Protein AF-A0A0K2B0C9-F1 (afdb_monomer)

Mean predicted aligned error: 16.23 Å

Radius of gyration: 37.11 Å; Cα contacts (8 Å, |Δi|>4): 1035; chains: 1; bounding box: 120×117×113 Å

Nearest PDB structures (foldseek):
  8s5f-assembly3_E  TM=8.029E-01  e=1.391E-06  Chlorogloeopsis sp.
  8s5f-assembly3_F  TM=7.973E-01  e=9.866E-06  Chlorogloeopsis sp.

Secondary structure (DSSP, 8-state):
---PPPPPP----HHHHHHHHTT---HHHHHHHHHHHHHHHHHHHHHHHHHHTT---SSS-HHHHHHHHHHHHHHSHHHHHHHHT-HHHHHHHHHHHHHTTTS---S-HHHHHTHHHHHHHHHHHHHT--EEEEEEEETTEEEETTTEEEE-TTPPSSEEEEEEEEETTEEEEEEEEPTTS-EEEEEE----S-------------PPP--------------------------------------------------PPPPPP------------------------------------------------------------PPPP------------SS-------------------------------------------PPPPPPPPPPPPPPPPP---SEEEPEEEEEEETTEEEEEEE-SS-GGGSSSS-----PPPHHHHHHHHHHHHHHHHHHHTT-S---TT---GGG--EEEE-S---SSPPPSS----EEE-STTTTEEEE---SSHHHHHHHHHHHHHHHHHHHHHTTS--B-------EE-TT-SSEE-HHHHHHHHHHHHHHHHHHHGGGG-TTTHHHHHHHHHHHHHHHHHHHHHHHHHS-B-HHHHHHHHHHHHHHHHHTTS---HHHHHHHHHHHHHHHHHHHHHHB-SSPPTTS---B-S--------HHHHTSSPPSS--SHHHHHHHT-HHHHHHHHHHHHHH-TT-HHHHHHHHHHHHHHS-SHHHHHHHH-GGG-PPPPP-

pLDDT: mean 74.0, std 27.73, range [21.89, 98.81]

Organism: Streptomyces ambofaciens (strain ATCC 23877 / 3486 / DSM 40053 / JCM 4204 / NBRC 12836 / NRRL B-2516) (NCBI:txid278992)

Foldseek 3Di:
DDCPDDPDPLDDDVVLLLQVLLLWGAPVNLVSLLVLLLVVLVVLVVVLLVLQQPPDAPKFGSVVLVVLLVVLCVQQVVLLSLLSLFLLVLLLSVQLVCVSVVNDDDADNRQSVLVSSLSSLLSCLLSQHWDKIKGKAAQQWRQRGQFFIFHFPPDDHGIDIWMWTGHRQKIWTWGDQDPVRDTRIDIDRTPSDFDAPDDPPDDDDDDDDDDDDDDDDDDDDDDDDDDDDDDDDDDDDDDDDDDDDDDDDDDDDDDDDDDDDDDDDDDDDDDDDDDDDDDDDDDDDDDDDDDDDDDDDDDDDDDDDDDDDDDDDDDDDDDDDDDDDDDDDDDDDDDDFWLDKLDDPDPDDDDDDDDDDDDDDDDDDDDDDDDDDDDDDDDDDDDDDDDDDDDDDDDDPDDPPDDPDRSTDTFDWQWEAAPVGIAIETAQQAFQSQPQHHGDHRGDADPLVSVVLNVLQHLLQRLQRVLDSDIHQLHDDNSQQHYEYADDRADNDHDDPPDDWIKTEGQSSQRYMYTHDDPHSLVVNLRSQLHNLLSSVSSVCSVDVFADKPFDQADDQLSFLGRGTLVSLVSLLSSLSNSLVNLCSCCPPPVCNLLSLQSNLQSLVRSLVSLVCCCVPGRTDPSNNSSSVSNNVSSVVSNPPDGDVLSNQLSVLLSLLSLQLSCLQFFALDADPVRGTDTDPRRDTDDSSLSPVLSDQDPDDDALSNCSSVVNLPVSLVNLVVVCVVPVSDSNSLSSNLSSVCSVPVDPVSVVCSVNVNNDDPDPDD

InterPro domains:
  IPR026337 Alpha-ketoglutarate-HExxH-type peptide, beta-hydroxylase domain [TIGR04267] (475-631)

Sequence (766 aa):
MTSAPRPAPFRMPDRLFAQLASGGGSPEAVAFLERGERARRLLLLRTLLDRLADLPTPLTPVAQAWATFKEAAERAPEAVDRLLLAPTTGGWIAHMLRRVHGTATGPPLWAEAGRLNVLAITASLHAGTERTLTVPLTDGGLHLPGLGTLRVPDESPGPSVARAATRAGELTFSGPPRQDGTRTLVTCRPTTTPARSLRPDGPRAEGPRGEPRGEGPRPDGPRGDGPRPDGLRADGPRPDGPRPEGLPPERPRPHGPRRSPPEPGVLGVRSRPEPGASPRWGAPEPDPSSRRDTPEADASPRRDTPEADASPRRDAPDADASPRRDAPDADASPRRDTPDAEASSLRGTPGTDVTSRRGTPAEDASPRQGVPESQVLDGGREAERNGPSPGPRHPVPPVPPAVEAAPWLPLRTLTHTTPAGPVAIPLDDLDPYRDLDDPVPPARLDADEAAEWQRIFDSAVALLAATGTAPGPGRLDPARIRAVVPYGRTALDPPAPPTVGVSASSGDSFGAMLISRPGSALALAETLVHEFQHSKLAALLHLFPLLDDDREERYYAPWRADPRHLTGLLHGAYAFTGVAGFWRDRLAQPEHAETAAYHFALRRLQSRLVVRTLLTSGRLTAPGQRLVSGLARTLDGWLREPVAPAALARARTAAALHRTQWRLRNVAAADGPDGALRFRPDRAFWPDTRTHAFATRPAAPLAPDEHLAAGDPAAALDGYTEALARDPADPHARSGWIVARAALDPGPAARRTLARPELLQPQPSR

Structure (mmCIF, N/CA/C/O backbone):
data_AF-A0A0K2B0C9-F1
#
_entry.id   AF-A0A0K2B0C9-F1
#
loop_
_atom_site.group_PDB
_atom_site.id
_atom_site.type_symbol
_atom_site.label_atom_id
_atom_site.label_alt_id
_atom_site.label_comp_id
_atom_site.label_asym_id
_atom_site.label_entity_id
_atom_site.label_seq_id
_atom_site.pdbx_PDB_ins_code
_atom_site.Cartn_x
_atom_site.Cartn_y
_atom_site.Cartn_z
_atom_site.occupancy
_atom_site.B_iso_or_equiv
_atom_site.auth_seq_id
_atom_site.auth_comp_id
_atom_site.auth_asym_id
_atom_site.auth_atom_id
_atom_site.pdbx_PDB_model_num
ATOM 1 N N . MET A 1 1 ? -43.747 -16.895 12.068 1.00 36.72 1 MET A N 1
ATOM 2 C CA . MET A 1 1 ? -42.367 -16.687 11.581 1.00 36.72 1 MET A CA 1
ATOM 3 C C . MET A 1 1 ? -42.457 -15.803 10.354 1.00 36.72 1 MET A C 1
ATOM 5 O O . MET A 1 1 ? -42.949 -16.267 9.336 1.00 36.72 1 MET A O 1
ATOM 9 N N . THR A 1 2 ? -42.095 -14.527 10.456 1.00 36.28 2 THR A N 1
ATOM 10 C CA . THR A 1 2 ? -42.044 -13.631 9.293 1.00 36.28 2 THR A CA 1
ATOM 11 C C . THR A 1 2 ? -40.817 -13.966 8.452 1.00 36.28 2 THR A C 1
ATOM 13 O O . THR A 1 2 ? -39.713 -14.103 8.978 1.00 36.28 2 THR A O 1
ATOM 16 N N . SER A 1 3 ? -40.998 -14.116 7.141 1.00 46.91 3 SER A N 1
ATOM 17 C CA . SER A 1 3 ? -39.905 -14.358 6.201 1.00 46.91 3 SER A CA 1
ATOM 18 C C . SER A 1 3 ? -39.135 -13.061 5.947 1.00 46.91 3 SER A C 1
ATOM 20 O O . SER A 1 3 ? -39.317 -12.412 4.916 1.00 46.91 3 SER A O 1
ATOM 22 N N . ALA A 1 4 ? -38.277 -12.674 6.894 1.00 45.84 4 ALA A N 1
ATOM 23 C CA . ALA A 1 4 ? -37.257 -11.666 6.632 1.00 45.84 4 ALA A CA 1
ATOM 24 C C . ALA A 1 4 ? -36.465 -12.106 5.383 1.00 45.84 4 ALA A C 1
ATOM 26 O O . ALA A 1 4 ? -35.989 -13.249 5.352 1.00 45.84 4 ALA A O 1
ATOM 27 N N . PRO A 1 5 ? -36.362 -11.270 4.333 1.00 46.31 5 PRO A N 1
ATOM 28 C CA . PRO A 1 5 ? -35.689 -11.672 3.108 1.00 46.31 5 PRO A CA 1
ATOM 29 C C . PRO A 1 5 ? -34.235 -12.009 3.437 1.00 46.31 5 PRO A C 1
ATOM 31 O O . PRO A 1 5 ? -33.529 -11.198 4.041 1.00 46.31 5 PRO A O 1
ATOM 34 N N . ARG A 1 6 ? -33.784 -13.214 3.056 1.00 51.88 6 ARG A N 1
ATOM 35 C CA . ARG A 1 6 ? -32.370 -13.591 3.194 1.00 51.88 6 ARG A CA 1
ATOM 36 C C . ARG A 1 6 ? -31.532 -12.501 2.512 1.00 51.88 6 ARG A C 1
ATOM 38 O O . ARG A 1 6 ? -31.818 -12.202 1.349 1.00 51.88 6 ARG A O 1
ATOM 45 N N . PRO A 1 7 ? -30.540 -11.898 3.195 1.00 60.44 7 PRO A N 1
ATOM 46 C CA . PRO A 1 7 ? -29.743 -10.834 2.600 1.00 60.44 7 PRO A CA 1
ATOM 47 C C . PRO A 1 7 ? -29.099 -11.354 1.315 1.00 60.44 7 PRO A C 1
ATOM 49 O O . PRO A 1 7 ? -28.559 -12.463 1.291 1.00 60.44 7 PRO A O 1
ATOM 52 N N . ALA A 1 8 ? -29.204 -10.573 0.238 1.00 66.38 8 ALA A N 1
ATOM 53 C CA . ALA A 1 8 ? -28.701 -10.981 -1.066 1.00 66.38 8 ALA A CA 1
ATOM 54 C C . ALA A 1 8 ? -27.200 -11.325 -0.968 1.00 66.38 8 ALA A C 1
ATOM 56 O O . ALA A 1 8 ? -26.453 -10.584 -0.319 1.00 66.38 8 ALA A O 1
ATOM 57 N N . PRO A 1 9 ? -26.740 -12.433 -1.582 1.00 72.25 9 PRO A N 1
ATOM 58 C CA . PRO A 1 9 ? -25.360 -12.882 -1.441 1.00 72.25 9 PRO A CA 1
ATOM 59 C C . PRO A 1 9 ? -24.391 -11.801 -1.928 1.00 72.25 9 PRO A C 1
ATOM 61 O O . PRO A 1 9 ? -24.592 -11.211 -2.992 1.00 72.25 9 PRO A O 1
ATOM 64 N N . PHE A 1 10 ? -23.333 -11.552 -1.151 1.00 84.31 10 PHE A N 1
ATOM 65 C CA . PHE A 1 10 ? -22.348 -10.508 -1.429 1.00 84.31 10 PHE A CA 1
ATOM 66 C C . PHE A 1 10 ? -21.520 -10.859 -2.677 1.00 84.31 10 PHE A C 1
ATOM 68 O O . PHE A 1 10 ? -20.471 -11.493 -2.604 1.00 84.31 10 PHE A O 1
ATOM 75 N N . ARG A 1 11 ? -22.034 -10.482 -3.852 1.00 89.94 11 ARG A N 1
ATOM 76 C CA . ARG A 1 11 ? -21.486 -10.842 -5.163 1.00 89.94 11 ARG A CA 1
ATOM 77 C C . ARG A 1 11 ? -20.992 -9.602 -5.896 1.00 89.94 11 ARG A C 1
ATOM 79 O O . ARG A 1 11 ? -21.751 -8.658 -6.108 1.00 89.94 11 ARG A O 1
ATOM 86 N N . MET A 1 12 ? -19.733 -9.624 -6.330 1.00 94.62 12 MET A N 1
ATOM 87 C CA . MET A 1 12 ? -19.172 -8.545 -7.142 1.00 94.62 12 MET A CA 1
ATOM 88 C C . MET A 1 12 ? -19.774 -8.562 -8.559 1.00 94.62 12 MET A C 1
ATOM 90 O O . MET A 1 12 ? -19.734 -9.607 -9.212 1.00 94.62 12 MET A O 1
ATOM 94 N N . PRO A 1 13 ? -20.305 -7.436 -9.073 1.00 95.50 13 PRO A N 1
ATOM 95 C CA . PRO A 1 13 ? -20.699 -7.322 -10.473 1.00 95.50 13 PRO A CA 1
ATOM 96 C C . PRO A 1 13 ? -19.486 -7.456 -11.400 1.00 95.50 13 PRO A C 1
ATOM 98 O O . PRO A 1 13 ? -18.471 -6.786 -11.197 1.00 95.50 13 PRO A O 1
ATOM 101 N N . ASP A 1 14 ? -19.606 -8.243 -12.470 1.00 95.94 14 ASP A N 1
ATOM 102 C CA . ASP A 1 14 ? -18.490 -8.523 -13.385 1.00 95.94 14 ASP A CA 1
ATOM 103 C C . ASP A 1 14 ? -17.881 -7.271 -14.034 1.00 95.94 14 ASP A C 1
ATOM 105 O O . ASP A 1 14 ? -16.678 -7.240 -14.291 1.00 95.94 14 ASP A O 1
ATOM 109 N N . ARG A 1 15 ? -18.671 -6.205 -14.226 1.00 96.25 15 ARG A N 1
ATOM 110 C CA . ARG A 1 15 ? -18.170 -4.901 -14.697 1.00 96.25 15 ARG A CA 1
ATOM 111 C C . ARG A 1 15 ? -17.222 -4.219 -13.703 1.00 96.25 15 ARG A C 1
ATOM 113 O O . ARG A 1 15 ? -16.281 -3.564 -14.135 1.00 96.25 15 ARG A O 1
ATOM 120 N N . LEU A 1 16 ? -17.429 -4.390 -12.393 1.00 96.75 16 LEU A N 1
ATOM 121 C CA . LEU A 1 16 ? -16.534 -3.845 -11.365 1.00 96.75 16 LEU A CA 1
ATOM 122 C C . LEU A 1 16 ? -15.276 -4.712 -11.228 1.00 96.75 16 LEU A C 1
ATOM 124 O O . LEU A 1 16 ? -14.176 -4.170 -11.147 1.00 96.75 16 LEU A O 1
ATOM 128 N N . PHE A 1 17 ? -15.411 -6.042 -11.314 1.00 97.56 17 PHE A N 1
ATOM 129 C CA . PHE A 1 17 ? -14.249 -6.938 -11.382 1.00 97.56 17 PHE A CA 1
ATOM 130 C C . PHE A 1 17 ? -13.376 -6.621 -12.607 1.00 97.56 17 PHE A C 1
ATOM 132 O O . PHE A 1 17 ? -12.160 -6.522 -12.491 1.00 97.56 17 PHE A O 1
ATOM 139 N N . ALA A 1 18 ? -13.981 -6.384 -13.777 1.00 96.69 18 ALA A N 1
ATOM 140 C CA . ALA A 1 18 ? -13.262 -6.011 -14.996 1.00 96.69 18 ALA A CA 1
ATOM 141 C C . ALA A 1 18 ? -12.520 -4.661 -14.886 1.00 96.69 18 ALA A C 1
ATOM 143 O O . ALA A 1 18 ? -11.448 -4.512 -15.470 1.00 96.69 18 ALA A O 1
ATOM 144 N N . GLN A 1 19 ? -13.055 -3.699 -14.123 1.00 95.75 19 GLN A N 1
ATOM 145 C CA . GLN A 1 19 ? -12.399 -2.410 -13.855 1.00 95.75 19 GLN A CA 1
ATOM 146 C C . GLN A 1 19 ? -11.194 -2.530 -12.912 1.00 95.75 19 GLN A C 1
ATOM 148 O O . GLN A 1 19 ? -10.229 -1.790 -13.086 1.00 95.75 19 GLN A O 1
ATOM 153 N N . LEU A 1 20 ? -11.221 -3.448 -11.940 1.00 97.25 20 LEU A N 1
ATOM 154 C CA . LEU A 1 20 ? -10.029 -3.781 -11.151 1.00 97.25 20 LEU A CA 1
ATOM 155 C C . LEU A 1 20 ? -9.033 -4.584 -11.998 1.00 97.25 20 LEU A C 1
ATOM 157 O O . LEU A 1 20 ? -7.845 -4.284 -12.005 1.00 97.25 20 LEU A O 1
ATOM 161 N N . ALA A 1 21 ? -9.513 -5.539 -12.799 1.00 97.69 21 ALA A N 1
ATOM 162 C CA . ALA A 1 21 ? -8.677 -6.371 -13.661 1.00 97.69 21 ALA A CA 1
ATOM 163 C C . ALA A 1 21 ? -7.878 -5.593 -14.712 1.00 97.69 21 ALA A C 1
ATOM 165 O O . ALA A 1 21 ? -6.829 -6.072 -15.123 1.00 97.69 21 ALA A O 1
ATOM 166 N N . SER A 1 22 ? -8.301 -4.400 -15.134 1.00 95.44 22 SER A N 1
ATOM 167 C CA . SER A 1 22 ? -7.475 -3.544 -15.998 1.00 95.44 22 SER A CA 1
ATOM 168 C C . SER A 1 22 ? -6.341 -2.814 -15.256 1.00 95.44 22 SER A C 1
ATOM 170 O O . SER A 1 22 ? -5.522 -2.176 -15.915 1.00 95.44 22 SER A O 1
ATOM 172 N N . GLY A 1 23 ? -6.281 -2.894 -13.921 1.00 93.69 23 GLY A N 1
ATOM 173 C CA . GLY A 1 23 ? -5.429 -2.083 -13.039 1.00 93.69 23 GLY A CA 1
ATOM 174 C C . GLY A 1 23 ? -6.106 -0.795 -12.541 1.00 93.69 23 GLY A C 1
ATOM 175 O O . GLY A 1 23 ? -5.464 0.037 -11.896 1.00 93.69 23 GLY A O 1
ATOM 176 N N . GLY A 1 24 ? -7.384 -0.588 -12.875 1.00 93.19 24 GLY A N 1
ATOM 177 C CA . GLY A 1 24 ? -8.164 0.598 -12.529 1.00 93.19 24 GLY A CA 1
ATOM 178 C C . GLY A 1 24 ? -8.940 0.465 -11.216 1.00 93.19 24 GLY A C 1
ATOM 179 O O . GLY A 1 24 ? -8.438 -0.029 -10.204 1.00 93.19 24 GLY A O 1
ATOM 180 N N . GLY A 1 25 ? -10.170 0.976 -11.223 1.00 91.25 25 GLY A N 1
ATOM 181 C CA . GLY A 1 25 ? -11.080 0.998 -10.079 1.00 91.25 25 GLY A CA 1
ATOM 182 C C . GLY A 1 25 ? -11.888 2.289 -10.067 1.00 91.25 25 GLY A C 1
ATOM 183 O O . GLY A 1 25 ? -11.361 3.345 -9.736 1.00 91.25 25 GLY A O 1
ATOM 184 N N . SER A 1 26 ? -13.162 2.215 -10.453 1.00 92.75 26 SER A N 1
ATOM 185 C CA . SER A 1 26 ? -14.092 3.340 -10.302 1.00 92.75 26 SER A CA 1
ATOM 186 C C . SER A 1 26 ? -14.426 3.591 -8.823 1.00 92.75 26 SER A C 1
ATOM 188 O O . SER A 1 26 ? -14.249 2.682 -8.006 1.00 92.75 26 SER A O 1
ATOM 190 N N . PRO A 1 27 ? -14.990 4.761 -8.463 1.00 92.25 27 PRO A N 1
ATOM 191 C CA . PRO A 1 27 ? -15.511 4.996 -7.115 1.00 92.25 27 PRO A CA 1
ATOM 192 C C . PRO A 1 27 ? -16.516 3.926 -6.658 1.00 92.25 27 PRO A C 1
ATOM 194 O O . PRO A 1 27 ? -16.544 3.576 -5.484 1.00 92.25 27 PRO A O 1
ATOM 197 N N . GLU A 1 28 ? -17.290 3.339 -7.579 1.00 94.88 28 GLU A N 1
ATOM 198 C CA . GLU A 1 28 ? -18.204 2.230 -7.278 1.00 94.88 28 GLU A CA 1
ATOM 199 C C . GLU A 1 28 ? -17.463 0.907 -7.009 1.00 94.88 28 GLU A C 1
ATOM 201 O O . GLU A 1 28 ? -17.838 0.166 -6.100 1.00 94.88 28 GLU A O 1
ATOM 206 N N . ALA A 1 29 ? -16.394 0.613 -7.761 1.00 95.81 29 ALA A N 1
ATOM 207 C CA . ALA A 1 29 ? -15.548 -0.558 -7.519 1.00 95.81 29 ALA A CA 1
ATOM 208 C C . ALA A 1 29 ? -14.810 -0.448 -6.175 1.00 95.81 29 ALA A C 1
ATOM 210 O O . ALA A 1 29 ? -14.788 -1.412 -5.414 1.00 95.81 29 ALA A O 1
ATOM 211 N N . VAL A 1 30 ? -14.276 0.735 -5.849 1.00 95.12 30 VAL A N 1
ATOM 212 C CA . VAL A 1 30 ? -13.671 1.021 -4.537 1.00 95.12 30 VAL A CA 1
ATOM 213 C C . VAL A 1 30 ? -14.719 0.893 -3.431 1.00 95.12 30 VAL A C 1
ATOM 215 O O . VAL A 1 30 ? -14.500 0.143 -2.487 1.00 95.12 30 VAL A O 1
ATOM 218 N N . ALA A 1 31 ? -15.903 1.495 -3.584 1.00 94.50 31 ALA A N 1
ATOM 219 C CA . ALA A 1 31 ? -16.985 1.360 -2.609 1.00 94.50 31 ALA A CA 1
ATOM 220 C C . ALA A 1 31 ? -17.489 -0.091 -2.453 1.00 94.50 31 ALA A C 1
ATOM 222 O O . ALA A 1 31 ? -18.033 -0.440 -1.404 1.00 94.50 31 ALA A O 1
ATOM 223 N N . PHE A 1 32 ? -17.335 -0.955 -3.466 1.00 96.12 32 PHE A N 1
ATOM 224 C CA . PHE A 1 32 ? -17.590 -2.392 -3.326 1.00 96.12 32 PHE A CA 1
ATOM 225 C C . PHE A 1 32 ? -16.547 -3.057 -2.416 1.00 96.12 32 PHE A C 1
ATOM 227 O O . PHE A 1 32 ? -16.928 -3.793 -1.507 1.00 96.12 32 PHE A O 1
ATOM 234 N N . LEU A 1 33 ? -15.257 -2.759 -2.614 1.00 95.88 33 LEU A N 1
ATOM 235 C CA . LEU A 1 33 ? -14.174 -3.234 -1.745 1.00 95.88 33 LEU A CA 1
ATOM 236 C C . LEU A 1 33 ? -14.345 -2.724 -0.302 1.00 95.88 33 LEU A C 1
ATOM 238 O O . LEU A 1 33 ? -14.272 -3.519 0.627 1.00 95.88 33 LEU A O 1
ATOM 242 N N . GLU A 1 34 ? -14.699 -1.447 -0.106 1.00 94.88 34 GLU A N 1
ATOM 243 C CA . GLU A 1 34 ? -14.980 -0.869 1.222 1.00 94.88 34 GLU A CA 1
ATOM 244 C C . GLU A 1 34 ? -16.115 -1.612 1.961 1.00 94.88 34 GLU A C 1
ATOM 246 O O . GLU A 1 34 ? -16.033 -1.828 3.172 1.00 94.88 34 GLU A O 1
ATOM 251 N N . ARG A 1 35 ? -17.155 -2.076 1.247 1.00 94.69 35 ARG A N 1
ATOM 252 C CA . ARG A 1 35 ? -18.207 -2.934 1.833 1.00 94.69 35 ARG A CA 1
ATOM 253 C C . ARG A 1 35 ? -17.722 -4.353 2.136 1.00 94.69 35 ARG A C 1
ATOM 255 O O . ARG A 1 35 ? -18.174 -4.933 3.123 1.00 94.69 35 ARG A O 1
ATOM 262 N N . GLY A 1 36 ? -16.816 -4.895 1.322 1.00 94.81 36 GLY A N 1
ATOM 263 C CA . GLY A 1 36 ? -16.151 -6.175 1.577 1.00 94.81 36 GLY A CA 1
ATOM 264 C C . GLY A 1 36 ? -15.335 -6.126 2.867 1.00 94.81 36 GLY A C 1
ATOM 265 O O . GLY A 1 36 ? -15.539 -6.946 3.759 1.00 94.81 36 GLY A O 1
ATOM 266 N N . GLU A 1 37 ? -14.517 -5.085 3.025 1.00 95.12 37 GLU A N 1
ATOM 267 C CA . GLU A 1 37 ? -13.747 -4.840 4.246 1.00 95.12 37 GLU A CA 1
ATOM 268 C C . GLU A 1 37 ? -14.627 -4.603 5.473 1.00 95.12 37 GLU A C 1
ATOM 270 O O . GLU A 1 37 ? -14.311 -5.097 6.554 1.00 95.12 37 GLU A O 1
ATOM 275 N N . ARG A 1 38 ? -15.767 -3.914 5.328 1.00 94.44 38 ARG A N 1
ATOM 276 C CA . ARG A 1 38 ? -16.748 -3.774 6.416 1.00 94.44 38 ARG A CA 1
ATOM 277 C C . ARG A 1 38 ? -17.283 -5.137 6.869 1.00 94.44 38 ARG A C 1
ATOM 279 O O . ARG A 1 38 ? -17.365 -5.396 8.068 1.00 94.44 38 ARG A O 1
ATOM 286 N N . ALA A 1 39 ? -17.638 -6.011 5.924 1.00 93.50 39 ALA A N 1
ATOM 287 C CA . ALA A 1 39 ? -18.128 -7.355 6.226 1.00 93.50 39 ALA A CA 1
ATOM 288 C C . ALA A 1 39 ? -17.036 -8.228 6.871 1.00 93.50 39 ALA A C 1
ATOM 290 O O . ALA A 1 39 ? -17.288 -8.856 7.899 1.00 93.50 39 ALA A O 1
ATOM 291 N N . ARG A 1 40 ? -15.809 -8.201 6.329 1.00 93.81 40 ARG A N 1
ATOM 292 C CA . ARG A 1 40 ? -14.629 -8.879 6.888 1.00 93.81 40 ARG A CA 1
ATOM 293 C C . ARG A 1 40 ? -14.354 -8.431 8.324 1.00 93.81 40 ARG A C 1
ATOM 295 O O . ARG A 1 40 ? -14.294 -9.272 9.215 1.00 93.81 40 ARG A O 1
ATOM 302 N N . ARG A 1 41 ? -14.271 -7.119 8.572 1.00 94.31 41 ARG A N 1
ATOM 303 C CA . ARG A 1 41 ? -14.041 -6.542 9.908 1.00 94.31 41 ARG A CA 1
ATOM 304 C C . ARG A 1 41 ? -15.105 -6.969 10.921 1.00 94.31 41 ARG A C 1
ATOM 306 O O . ARG A 1 41 ? -14.741 -7.308 12.038 1.00 94.31 41 ARG A O 1
ATOM 313 N N . LEU A 1 42 ? -16.386 -7.037 10.545 1.00 94.12 42 LEU A N 1
ATOM 314 C CA . LEU A 1 42 ? -17.445 -7.538 11.439 1.00 94.12 42 LEU A CA 1
ATOM 315 C C . LEU A 1 42 ? -17.319 -9.039 11.755 1.00 94.12 42 LEU A C 1
ATOM 317 O O . LEU A 1 42 ? -17.573 -9.438 12.889 1.00 94.12 42 LEU A O 1
ATOM 321 N N . LEU A 1 43 ? -16.911 -9.869 10.790 1.00 94.88 43 LEU A N 1
ATOM 322 C CA . LEU A 1 43 ? -16.689 -11.307 11.005 1.00 94.88 43 LEU A CA 1
ATOM 323 C C . LEU A 1 43 ? -15.454 -11.584 11.879 1.00 94.88 43 LEU A C 1
ATOM 325 O O . LEU A 1 43 ? -15.507 -12.427 12.779 1.00 94.88 43 LEU A O 1
ATOM 329 N N . LEU A 1 44 ? -14.362 -10.851 11.650 1.00 95.50 44 LEU A N 1
ATOM 330 C CA . LEU A 1 44 ? -13.147 -10.944 12.461 1.00 95.50 44 LEU A CA 1
ATOM 331 C C . LEU A 1 44 ? -13.379 -10.398 13.877 1.00 95.50 44 LEU A C 1
ATOM 333 O O . LEU A 1 44 ? -13.010 -11.057 14.845 1.00 95.50 44 LEU A O 1
ATOM 337 N N . LEU A 1 45 ? -14.064 -9.255 14.013 1.00 95.25 45 LEU A N 1
ATOM 338 C CA . LEU A 1 45 ? -14.429 -8.693 15.315 1.00 95.25 45 LEU A CA 1
ATOM 339 C C . LEU A 1 45 ? -15.365 -9.625 16.087 1.00 95.25 45 LEU A C 1
ATOM 341 O O . LEU A 1 45 ? -15.157 -9.808 17.278 1.00 95.25 45 LEU A O 1
ATOM 345 N N . ARG A 1 46 ? -16.343 -10.270 15.435 1.00 95.12 4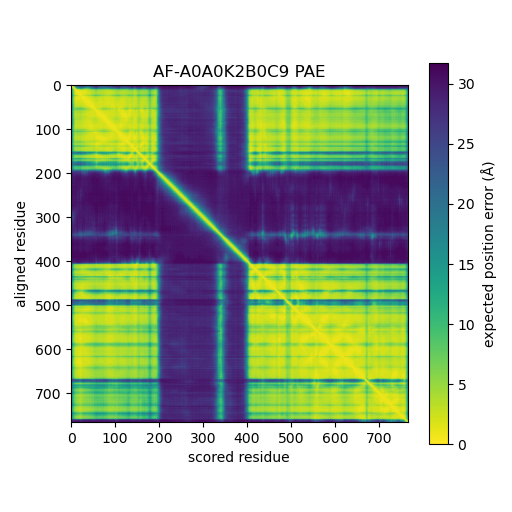6 ARG A N 1
ATOM 346 C CA . ARG A 1 46 ? -17.168 -11.299 16.088 1.00 95.12 46 ARG A CA 1
ATOM 347 C C . ARG A 1 46 ? -16.311 -12.456 16.605 1.00 95.12 46 ARG A C 1
ATOM 349 O O . ARG A 1 46 ? -16.386 -12.767 17.785 1.00 95.12 46 ARG A O 1
ATOM 356 N N . THR A 1 47 ? -15.471 -13.038 15.746 1.00 95.50 47 THR A N 1
ATOM 357 C CA . THR A 1 47 ? -14.552 -14.127 16.127 1.00 95.50 47 THR A CA 1
ATOM 358 C C . THR A 1 47 ? -13.665 -13.730 17.312 1.00 95.50 47 THR A C 1
ATOM 360 O O . THR A 1 47 ? -13.402 -14.550 18.186 1.00 95.50 47 THR A O 1
ATOM 363 N N . LEU A 1 48 ? -13.224 -12.470 17.367 1.00 95.38 48 LEU A N 1
ATOM 364 C CA . LEU A 1 48 ? -12.445 -11.937 18.479 1.00 95.38 48 LEU A CA 1
ATOM 365 C C . LEU A 1 48 ? -13.293 -11.751 19.752 1.00 95.38 48 LEU A C 1
ATOM 367 O O . LEU A 1 48 ? -12.871 -12.185 20.816 1.00 95.38 48 LEU A O 1
ATOM 371 N N . LEU A 1 49 ? -14.492 -11.166 19.663 1.00 95.12 49 LEU A N 1
ATOM 372 C CA . LEU A 1 49 ? -15.414 -11.007 20.798 1.00 95.12 49 LEU A CA 1
ATOM 373 C C . LEU A 1 49 ? -15.775 -12.361 21.429 1.00 95.12 49 LEU A C 1
ATOM 375 O O . LEU A 1 49 ? -15.708 -12.493 22.649 1.00 95.12 49 LEU A O 1
ATOM 379 N N . ASP A 1 50 ? -16.057 -13.372 20.602 1.00 93.81 50 ASP A N 1
ATOM 380 C CA . ASP A 1 50 ? -16.357 -14.745 21.031 1.00 93.81 50 ASP A CA 1
ATOM 381 C C . ASP A 1 50 ? -15.158 -15.399 21.771 1.00 93.81 50 ASP A C 1
ATOM 383 O O . ASP A 1 50 ? -15.351 -16.303 22.578 1.00 93.81 50 ASP A O 1
ATOM 387 N N . ARG A 1 51 ? -13.916 -14.929 21.549 1.00 93.25 51 ARG A N 1
ATOM 388 C CA . ARG A 1 51 ? -12.690 -15.365 22.262 1.00 93.25 51 ARG A CA 1
ATOM 389 C C . ARG A 1 51 ? -12.317 -14.499 23.470 1.00 93.25 51 ARG A C 1
ATOM 391 O O . ARG A 1 51 ? -11.483 -14.915 24.268 1.00 93.25 51 ARG A O 1
ATOM 398 N N . LEU A 1 52 ? -12.886 -13.299 23.592 1.00 93.75 52 LEU A N 1
ATOM 399 C CA . LEU A 1 52 ? -12.616 -12.355 24.684 1.00 93.75 52 LEU A CA 1
ATOM 400 C C . LEU A 1 52 ? -13.721 -12.333 25.753 1.00 93.75 52 LEU A C 1
ATOM 402 O O . LEU A 1 52 ? -13.536 -11.683 26.779 1.00 93.75 52 LEU A O 1
ATOM 406 N N . ALA A 1 53 ? -14.852 -13.008 25.525 1.00 90.81 53 ALA A N 1
ATOM 407 C CA . ALA A 1 53 ? -16.040 -12.958 26.381 1.00 90.81 53 ALA A CA 1
ATOM 408 C C . ALA A 1 53 ? -15.745 -13.227 27.870 1.00 90.81 53 ALA A C 1
ATOM 410 O O . ALA A 1 53 ? -16.176 -12.448 28.720 1.00 90.81 53 ALA A O 1
ATOM 411 N N . ASP A 1 54 ? -14.961 -14.270 28.155 1.00 89.06 54 ASP A N 1
ATOM 412 C CA . ASP A 1 54 ? -14.633 -14.728 29.513 1.00 89.06 54 ASP A CA 1
ATOM 413 C C . ASP A 1 54 ? -13.268 -14.220 30.025 1.00 89.06 54 ASP A C 1
ATOM 415 O O . ASP A 1 54 ? -12.785 -14.676 31.061 1.00 89.06 54 ASP A O 1
ATOM 419 N N . LEU A 1 55 ? -12.608 -13.298 29.308 1.00 92.25 55 LEU A N 1
ATOM 420 C CA . LEU A 1 55 ? -11.269 -12.812 29.663 1.00 92.25 55 LEU A CA 1
ATOM 421 C C . LEU A 1 55 ? -11.300 -12.002 30.978 1.00 92.25 55 LEU A C 1
ATOM 423 O O . LEU A 1 55 ? -11.896 -10.919 30.998 1.00 92.25 55 LEU A O 1
ATOM 427 N N . PRO A 1 56 ? -10.606 -12.434 32.054 1.00 93.94 56 PRO A N 1
ATOM 428 C CA . PRO A 1 56 ? -10.536 -11.662 33.290 1.00 93.94 56 PRO A CA 1
ATOM 429 C C . PRO A 1 56 ? -9.874 -10.304 33.039 1.00 93.94 56 PRO A C 1
ATOM 431 O O . PRO A 1 56 ? -8.757 -10.226 32.525 1.00 93.94 56 PRO A O 1
ATOM 434 N N . THR A 1 57 ? -10.575 -9.223 33.383 1.00 95.25 57 THR A N 1
ATOM 435 C CA . THR A 1 57 ? -10.154 -7.859 33.053 1.00 95.25 57 THR A CA 1
ATOM 436 C C . THR A 1 57 ? -10.543 -6.860 34.149 1.00 95.25 57 THR A C 1
ATOM 438 O O . THR A 1 57 ? -11.642 -6.959 34.693 1.00 95.25 57 THR A O 1
ATOM 441 N N . PRO A 1 58 ? -9.682 -5.875 34.473 1.00 95.12 58 PRO A N 1
ATOM 442 C CA . PRO A 1 58 ? -10.027 -4.742 35.340 1.00 95.12 58 PRO A CA 1
ATOM 443 C C . PRO A 1 58 ? -10.866 -3.660 34.624 1.00 95.12 58 PRO A C 1
ATOM 445 O O . PRO A 1 58 ? -11.189 -2.629 35.215 1.00 95.12 58 PRO A O 1
ATOM 448 N N . LEU A 1 59 ? -11.168 -3.853 33.337 1.00 96.50 59 LEU A N 1
ATOM 449 C CA . LEU A 1 59 ? -11.876 -2.903 32.476 1.00 96.50 59 LEU A CA 1
ATOM 450 C C . LEU A 1 59 ? -13.392 -3.150 32.466 1.00 96.50 59 LEU A C 1
ATOM 452 O O . LEU A 1 59 ? -13.886 -4.086 33.092 1.00 96.50 59 LEU A O 1
ATOM 456 N N . THR A 1 60 ? -14.154 -2.343 31.719 1.00 96.81 60 THR A N 1
ATOM 457 C CA . THR A 1 60 ? -15.573 -2.671 31.484 1.00 96.81 60 THR A CA 1
ATOM 458 C C . THR A 1 60 ? -15.681 -4.008 30.735 1.00 96.81 60 THR A C 1
ATOM 460 O O . THR A 1 60 ? -14.941 -4.204 29.760 1.00 96.81 60 THR A O 1
ATOM 463 N N . PRO A 1 61 ? -16.596 -4.918 31.131 1.00 95.81 61 PRO A N 1
ATOM 464 C CA . PRO A 1 61 ? -16.762 -6.205 30.465 1.00 95.81 61 PRO A CA 1
ATOM 465 C C . PRO A 1 61 ? -17.054 -6.079 28.967 1.00 95.81 61 PRO A C 1
ATOM 467 O O . PRO A 1 61 ? -17.799 -5.196 28.530 1.00 95.81 61 PRO A O 1
ATOM 470 N N . VAL A 1 62 ? -16.519 -7.021 28.187 1.00 95.12 62 VAL A N 1
ATOM 471 C CA . VAL A 1 62 ? -16.597 -7.062 26.715 1.00 95.12 62 VAL A CA 1
ATOM 472 C C . VAL A 1 62 ? -18.032 -6.903 26.202 1.00 95.12 62 VAL A C 1
ATOM 474 O O . VAL A 1 62 ? -18.276 -6.114 25.289 1.00 95.12 62 VAL A O 1
ATOM 477 N N . ALA A 1 63 ? -19.002 -7.567 26.837 1.00 94.75 63 ALA A N 1
ATOM 478 C CA . ALA A 1 63 ? -20.417 -7.462 26.481 1.00 94.75 63 ALA A CA 1
ATOM 479 C C . ALA A 1 63 ? -20.997 -6.041 26.660 1.00 94.75 63 ALA A C 1
ATOM 481 O O . ALA A 1 63 ? -21.798 -5.601 25.836 1.00 94.75 63 ALA A O 1
ATOM 482 N N . GLN A 1 64 ? -20.577 -5.302 27.693 1.00 96.38 64 GLN A N 1
ATOM 483 C CA . GLN A 1 64 ? -21.049 -3.940 27.979 1.00 96.38 64 GLN A CA 1
ATOM 484 C C . GLN A 1 64 ? -20.365 -2.897 27.081 1.00 96.38 64 GLN A C 1
ATOM 486 O O . GLN A 1 64 ? -21.023 -1.973 26.592 1.00 96.38 64 GLN A O 1
ATOM 491 N N . ALA A 1 65 ? -19.071 -3.070 26.799 1.00 96.75 65 ALA A N 1
ATOM 492 C CA . ALA A 1 65 ? -18.360 -2.263 25.808 1.00 96.75 65 ALA A CA 1
ATOM 493 C C . ALA A 1 65 ? -18.958 -2.461 24.401 1.00 96.75 65 ALA A C 1
ATOM 495 O O . ALA A 1 65 ? -19.221 -1.492 23.688 1.00 96.75 65 ALA A O 1
ATOM 496 N N . TRP A 1 66 ? -19.271 -3.705 24.024 1.00 96.56 66 TRP A N 1
ATOM 497 C CA . TRP A 1 66 ? -19.922 -4.011 22.750 1.00 96.56 66 TRP A CA 1
ATOM 498 C C . TRP A 1 66 ? -21.375 -3.517 22.677 1.00 96.56 66 TRP A C 1
ATOM 500 O O . TRP A 1 66 ? -21.793 -3.014 21.636 1.00 96.56 66 TRP A O 1
ATOM 510 N N . ALA A 1 67 ? -22.143 -3.585 23.772 1.00 96.75 67 ALA A N 1
ATOM 511 C CA . ALA A 1 67 ? -23.461 -2.950 23.849 1.00 96.75 67 ALA A CA 1
ATOM 512 C C . ALA A 1 67 ? -23.367 -1.440 23.571 1.00 96.75 67 ALA A C 1
ATOM 514 O O . ALA A 1 67 ? -24.032 -0.953 22.659 1.00 96.75 67 ALA A O 1
ATOM 515 N N . THR A 1 68 ? -22.450 -0.752 24.257 1.00 97.25 68 THR A N 1
ATOM 516 C CA . THR A 1 68 ? -22.164 0.680 24.065 1.00 97.25 68 THR A CA 1
ATOM 517 C C . THR A 1 68 ? -21.815 1.018 22.608 1.00 97.25 68 THR A C 1
ATOM 519 O O . THR A 1 68 ? -22.329 1.983 22.045 1.00 97.25 68 THR A O 1
ATOM 522 N N . PHE A 1 69 ? -20.977 0.201 21.961 1.00 96.69 69 PHE A N 1
ATOM 523 C CA . PHE A 1 69 ? -20.603 0.390 20.556 1.00 96.69 69 PHE A CA 1
ATOM 524 C C . PHE A 1 69 ? -21.795 0.221 19.594 1.00 96.69 69 PHE A C 1
ATOM 526 O O . PHE A 1 69 ? -21.922 0.988 18.640 1.00 96.69 69 PHE A O 1
ATOM 533 N N . LYS A 1 70 ? -22.695 -0.744 19.845 1.00 96.31 70 LYS A N 1
ATOM 534 C CA . LYS A 1 70 ? -23.910 -0.940 19.031 1.00 96.31 70 LYS A CA 1
ATOM 535 C C . LYS A 1 70 ? -24.891 0.224 19.155 1.00 96.31 70 LYS A C 1
ATOM 537 O O . LYS A 1 70 ? -25.355 0.712 18.134 1.00 96.31 70 LYS A O 1
ATOM 542 N N . GLU A 1 71 ? -25.157 0.707 20.368 1.00 96.94 71 GLU A N 1
ATOM 543 C CA . GLU A 1 71 ? -26.036 1.867 20.596 1.00 96.94 71 GLU A CA 1
ATOM 544 C C . GLU A 1 71 ? -25.508 3.116 19.869 1.00 96.94 71 GLU A C 1
ATOM 546 O O . GLU A 1 71 ? -26.259 3.848 19.225 1.00 96.94 71 GLU A O 1
ATOM 551 N N . ALA A 1 72 ? -24.189 3.333 19.911 1.00 95.62 72 ALA A N 1
ATOM 552 C CA . ALA A 1 72 ? -23.539 4.396 19.155 1.00 95.62 72 ALA A CA 1
ATOM 553 C C . ALA A 1 72 ? -23.657 4.190 17.630 1.00 95.62 72 ALA A C 1
ATOM 555 O O . ALA A 1 72 ? -23.842 5.163 16.899 1.00 95.62 72 ALA A O 1
ATOM 556 N N . ALA A 1 73 ? -23.602 2.946 17.140 1.00 95.19 73 ALA A N 1
ATOM 557 C CA . ALA A 1 73 ? -23.805 2.619 15.725 1.00 95.19 73 ALA A CA 1
ATOM 558 C C . ALA A 1 73 ? -25.263 2.808 15.271 1.00 95.19 73 ALA A C 1
ATOM 560 O O . ALA A 1 73 ? -25.501 3.244 14.150 1.00 95.19 73 ALA A O 1
ATOM 561 N N . GLU A 1 74 ? -26.241 2.534 16.133 1.00 96.31 74 GLU A N 1
ATOM 562 C CA . GLU A 1 74 ? -27.660 2.822 15.887 1.00 96.31 74 GLU A CA 1
ATOM 563 C C . GLU A 1 74 ? -27.924 4.338 15.872 1.00 96.31 74 GLU A C 1
ATOM 565 O O . GLU A 1 74 ? -28.726 4.830 15.077 1.00 96.31 74 GLU A O 1
ATOM 570 N N . ARG A 1 75 ? -27.209 5.100 16.713 1.00 94.94 75 ARG A N 1
ATOM 571 C CA . ARG A 1 75 ? -27.349 6.557 16.837 1.00 94.94 75 ARG A CA 1
ATOM 572 C C . ARG A 1 75 ? -26.612 7.357 15.755 1.00 94.94 75 ARG A C 1
ATOM 574 O O . ARG A 1 75 ? -27.114 8.402 15.344 1.00 94.94 75 ARG A O 1
ATOM 581 N N . ALA A 1 76 ? -25.435 6.904 15.322 1.00 93.88 76 ALA A N 1
ATOM 582 C CA . ALA A 1 76 ? -24.555 7.598 14.376 1.00 93.88 76 ALA A CA 1
ATOM 583 C C . ALA A 1 76 ? -23.835 6.614 13.419 1.00 93.88 76 ALA A C 1
ATOM 585 O O . ALA A 1 76 ? -22.598 6.542 13.415 1.00 93.88 76 ALA A O 1
ATOM 586 N N . PRO A 1 77 ? -24.582 5.864 12.581 1.00 93.88 77 PRO A N 1
ATOM 587 C CA . PRO A 1 77 ? -24.061 4.721 11.826 1.00 93.88 77 PRO A CA 1
ATOM 588 C C . PRO A 1 77 ? -22.861 5.057 10.944 1.00 93.88 77 PRO A C 1
ATOM 590 O O . PRO A 1 77 ? -21.870 4.338 10.977 1.00 93.88 77 PRO A O 1
ATOM 593 N N . GLU A 1 78 ? -22.882 6.176 10.213 1.00 91.62 78 GLU A N 1
ATOM 594 C CA . GLU A 1 78 ? -21.755 6.561 9.352 1.00 91.62 78 GLU A CA 1
ATOM 595 C C . GLU A 1 78 ? -20.456 6.833 10.121 1.00 91.62 78 GLU A C 1
ATOM 597 O O . GLU A 1 78 ? -19.363 6.611 9.600 1.00 91.62 78 GLU A O 1
ATOM 602 N N . ALA A 1 79 ? -20.552 7.366 11.342 1.00 90.12 79 ALA A N 1
ATOM 603 C CA . ALA A 1 79 ? -19.379 7.708 12.134 1.00 90.12 79 ALA A CA 1
ATOM 604 C C . ALA A 1 79 ? -18.761 6.457 12.769 1.00 90.12 79 ALA A C 1
ATOM 606 O O . ALA A 1 79 ? -17.541 6.299 12.750 1.00 90.12 79 ALA A O 1
ATOM 607 N N . VAL A 1 80 ? -19.599 5.530 13.238 1.00 91.69 80 VAL A N 1
ATOM 608 C CA . VAL A 1 80 ? -19.130 4.239 13.754 1.00 91.69 80 VAL A CA 1
ATOM 609 C C . VAL A 1 80 ? -18.655 3.318 12.623 1.00 91.69 80 VAL A C 1
ATOM 611 O O . VAL A 1 80 ? -17.667 2.613 12.800 1.00 91.69 80 VAL A O 1
ATOM 614 N N . ASP A 1 81 ? -19.234 3.403 11.421 1.00 92.38 81 ASP A N 1
ATOM 615 C CA . ASP A 1 81 ? -18.698 2.740 10.224 1.00 92.38 81 ASP A CA 1
ATOM 616 C C . ASP A 1 81 ? -17.327 3.294 9.814 1.00 92.38 81 ASP A C 1
ATOM 618 O O . ASP A 1 81 ? -16.452 2.517 9.427 1.00 92.38 81 ASP A O 1
ATOM 622 N N . ARG A 1 82 ? -17.092 4.611 9.932 1.00 91.38 82 ARG A N 1
ATOM 623 C CA . ARG A 1 82 ? -15.751 5.194 9.736 1.00 91.38 82 ARG A CA 1
ATOM 624 C C . ARG A 1 82 ? -14.749 4.677 10.771 1.00 91.38 82 ARG A C 1
ATOM 626 O O . ARG A 1 82 ? -13.632 4.356 10.381 1.00 91.38 82 ARG A O 1
ATOM 633 N N . LEU A 1 83 ? -15.151 4.544 12.037 1.00 93.31 83 LEU A N 1
ATOM 634 C CA . LEU A 1 83 ? -14.317 4.006 13.120 1.00 93.31 83 LEU A CA 1
ATOM 635 C C . LEU A 1 83 ? -14.019 2.503 12.952 1.00 93.31 83 LEU A C 1
ATOM 637 O O . LEU A 1 83 ? -12.890 2.063 13.158 1.00 93.31 83 LEU A O 1
ATOM 641 N N . LEU A 1 84 ? -15.006 1.715 12.520 1.00 93.00 84 LEU A N 1
ATOM 642 C CA . LEU A 1 84 ? -14.850 0.294 12.196 1.00 93.00 84 LEU A CA 1
ATOM 643 C C . LEU A 1 84 ? -13.922 0.091 10.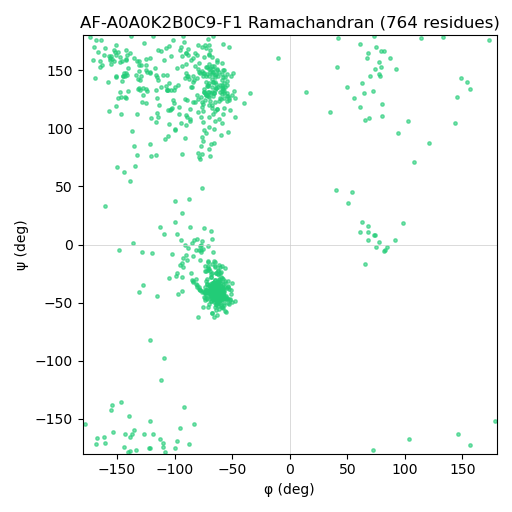987 1.00 93.00 84 LEU A C 1
ATOM 645 O O . LEU A 1 84 ? -13.059 -0.786 11.000 1.00 93.00 84 LEU A O 1
ATOM 649 N N . LEU A 1 85 ? -14.084 0.921 9.952 1.00 92.75 85 LEU A N 1
ATOM 650 C CA . LEU A 1 85 ? -13.229 0.957 8.762 1.00 92.75 85 LEU A CA 1
ATOM 651 C C . LEU A 1 85 ? -11.915 1.730 8.971 1.00 92.75 85 LEU A C 1
ATOM 653 O O . LEU A 1 85 ? -11.163 1.895 8.008 1.00 92.75 85 LEU A O 1
ATOM 657 N N . ALA A 1 86 ? -11.612 2.202 10.184 1.00 93.12 86 ALA A N 1
ATOM 658 C CA . ALA A 1 86 ? -10.329 2.832 10.460 1.00 93.12 86 ALA A CA 1
ATOM 659 C C . ALA A 1 86 ? -9.203 1.791 10.283 1.00 93.12 86 ALA A C 1
ATOM 661 O O . ALA A 1 86 ? -9.368 0.630 10.688 1.00 93.12 86 ALA A O 1
ATOM 662 N N . PRO A 1 87 ? -8.063 2.154 9.671 1.00 93.56 87 PRO A N 1
ATOM 663 C CA . PRO A 1 87 ? -6.964 1.215 9.454 1.00 93.56 87 PRO A CA 1
ATOM 664 C C . PRO A 1 87 ? -6.466 0.589 10.758 1.00 93.56 87 PRO A C 1
ATOM 666 O O . PRO A 1 87 ? -6.410 -0.631 10.879 1.00 93.56 87 PRO A O 1
ATOM 669 N N . THR A 1 88 ? -6.264 1.416 11.783 1.00 93.94 88 THR A N 1
ATOM 670 C CA . THR A 1 88 ? -5.765 1.010 13.103 1.00 93.94 88 THR A CA 1
ATOM 671 C C . THR A 1 88 ? -6.785 0.206 13.928 1.00 93.94 88 THR A C 1
ATOM 673 O O . THR A 1 88 ? -6.415 -0.449 14.904 1.00 93.94 88 THR A O 1
ATOM 676 N N . THR A 1 89 ? -8.068 0.192 13.543 1.00 95.19 89 THR A N 1
ATOM 677 C CA . THR A 1 89 ? -9.068 -0.766 14.059 1.00 95.19 89 THR A CA 1
ATOM 678 C C . THR A 1 89 ? -8.876 -2.143 13.424 1.00 95.19 89 THR A C 1
ATOM 680 O O . THR A 1 89 ? -8.961 -3.154 14.114 1.00 95.19 89 THR A O 1
ATOM 683 N N . GLY A 1 90 ? -8.590 -2.194 12.119 1.00 94.75 90 GLY A N 1
ATOM 684 C CA . GLY A 1 90 ? -8.328 -3.441 11.397 1.00 94.75 90 GLY A CA 1
ATOM 685 C C . GLY A 1 90 ? -7.018 -4.104 11.831 1.00 94.75 90 GLY A C 1
ATOM 686 O O . GLY A 1 90 ? -7.036 -5.270 12.220 1.00 94.75 90 GLY A O 1
ATOM 687 N N . GLY A 1 91 ? -5.925 -3.334 11.886 1.00 94.44 91 GLY A N 1
ATOM 688 C CA . GLY A 1 91 ? -4.638 -3.788 12.425 1.00 94.44 91 GLY A CA 1
ATOM 689 C C . GLY A 1 91 ? -4.734 -4.293 13.871 1.00 94.44 91 GLY A C 1
ATOM 690 O O . GLY A 1 91 ? -4.173 -5.337 14.192 1.00 94.44 91 GLY A O 1
ATOM 691 N N . TRP A 1 92 ? -5.527 -3.638 14.731 1.00 96.00 92 TRP A N 1
ATOM 692 C CA . TRP A 1 92 ? -5.801 -4.143 16.085 1.00 96.00 92 TRP A CA 1
ATOM 693 C C . TRP A 1 92 ? -6.527 -5.492 16.091 1.00 96.00 92 TRP A C 1
ATOM 695 O O . TRP A 1 92 ? -6.111 -6.391 16.819 1.00 96.00 92 TRP A O 1
ATOM 705 N N . ILE A 1 93 ? -7.579 -5.665 15.282 1.00 96.19 93 ILE A N 1
ATOM 706 C CA . ILE A 1 93 ? -8.298 -6.947 15.197 1.00 96.19 93 ILE A CA 1
ATOM 707 C C . ILE A 1 93 ? -7.349 -8.057 14.717 1.00 96.19 93 ILE A C 1
ATOM 709 O O . ILE A 1 93 ? -7.361 -9.150 15.282 1.00 96.19 93 ILE A O 1
ATOM 713 N N . ALA A 1 94 ? -6.503 -7.777 13.723 1.00 94.69 94 ALA A N 1
ATOM 714 C CA . ALA A 1 94 ? -5.518 -8.725 13.209 1.00 94.69 94 ALA A CA 1
ATOM 715 C C . ALA A 1 94 ? -4.462 -9.099 14.263 1.00 94.69 94 ALA A C 1
ATOM 717 O O . ALA A 1 94 ? -4.284 -10.283 14.553 1.00 94.69 94 ALA A O 1
ATOM 718 N N . HIS A 1 95 ? -3.829 -8.109 14.902 1.00 95.12 95 HIS A N 1
ATOM 719 C CA . HIS A 1 95 ? -2.858 -8.330 15.975 1.00 95.12 95 HIS A CA 1
ATOM 720 C C . HIS A 1 95 ? -3.473 -9.115 17.143 1.00 95.12 95 HIS A C 1
ATOM 722 O O . HIS A 1 95 ? -2.915 -10.126 17.562 1.00 95.12 95 HIS A O 1
ATOM 728 N N . MET A 1 96 ? -4.668 -8.740 17.613 1.00 95.88 96 MET A N 1
ATOM 729 C CA . MET A 1 96 ? -5.373 -9.479 18.666 1.00 95.88 96 MET A CA 1
ATOM 730 C C . MET A 1 96 ? -5.692 -10.920 18.267 1.00 95.88 96 MET A C 1
ATOM 732 O O . MET A 1 96 ? -5.582 -11.820 19.100 1.00 95.88 96 MET A O 1
ATOM 736 N N . LEU A 1 97 ? -6.048 -11.172 17.004 1.00 95.12 97 LEU A N 1
ATOM 737 C CA . LEU A 1 97 ? -6.230 -12.533 16.507 1.00 95.12 97 LEU A CA 1
ATOM 738 C C . LEU A 1 97 ? -4.907 -13.318 16.481 1.00 95.12 97 LEU A C 1
ATOM 740 O O . LEU A 1 97 ? -4.942 -14.510 16.777 1.00 95.12 97 LEU A O 1
ATOM 744 N N . ARG A 1 98 ? -3.749 -12.684 16.236 1.00 94.31 98 ARG A N 1
ATOM 745 C CA . ARG A 1 98 ? -2.428 -13.318 16.440 1.00 94.31 98 ARG A CA 1
ATOM 746 C C . ARG A 1 98 ? -2.157 -13.600 17.925 1.00 94.31 98 ARG A C 1
ATOM 748 O O . ARG A 1 98 ? -1.814 -14.731 18.270 1.00 94.31 98 ARG A O 1
ATOM 755 N N . ARG A 1 99 ? -2.392 -12.625 18.819 1.00 94.56 99 ARG A N 1
ATOM 756 C CA . ARG A 1 99 ? -2.229 -12.768 20.284 1.00 94.56 99 ARG A CA 1
ATOM 757 C C . ARG A 1 99 ? -3.013 -13.966 20.836 1.00 94.56 99 ARG A C 1
ATOM 759 O O . ARG A 1 99 ? -2.432 -14.798 21.526 1.00 94.56 99 ARG A O 1
ATOM 766 N N . VAL A 1 100 ? -4.307 -14.100 20.512 1.00 94.19 100 VAL A N 1
ATOM 767 C CA . VAL A 1 100 ? -5.162 -15.195 21.036 1.00 94.19 100 VAL A CA 1
ATOM 768 C C . VAL A 1 100 ? -4.940 -16.557 20.362 1.00 94.19 100 VAL A C 1
ATOM 770 O O . VAL A 1 100 ? -5.534 -17.544 20.792 1.00 94.19 100 VAL A O 1
ATOM 773 N N . HIS A 1 101 ? -4.099 -16.631 19.326 1.00 93.00 101 HIS A N 1
ATOM 774 C CA . HIS A 1 101 ? -3.614 -17.890 18.744 1.00 93.00 101 HIS A CA 1
ATOM 775 C C . HIS A 1 101 ? -2.121 -18.142 19.039 1.00 93.00 101 HIS A C 1
ATOM 777 O O . HIS A 1 101 ? -1.543 -19.076 18.492 1.00 93.00 101 HIS A O 1
ATOM 783 N N . GLY A 1 102 ? -1.493 -17.336 19.905 1.00 93.06 102 GLY A N 1
ATOM 784 C CA . GLY A 1 102 ? -0.102 -17.515 20.335 1.00 93.06 102 GLY A CA 1
ATOM 785 C C . GLY A 1 102 ? 0.965 -17.138 19.300 1.00 93.06 102 GLY A C 1
ATOM 786 O O . GLY A 1 102 ? 2.142 -17.378 19.543 1.00 93.06 102 GLY A O 1
ATOM 787 N N . THR A 1 103 ? 0.590 -16.534 18.166 1.00 92.56 103 THR A N 1
ATOM 788 C CA . THR A 1 103 ? 1.522 -16.156 17.084 1.00 92.56 103 THR A CA 1
ATOM 789 C C . THR A 1 103 ? 2.026 -14.712 17.174 1.00 92.56 103 THR A C 1
ATOM 791 O O . THR A 1 103 ? 2.775 -14.272 16.306 1.00 92.56 103 THR A O 1
ATOM 794 N N . ALA A 1 104 ? 1.648 -13.977 18.226 1.00 91.88 104 ALA A N 1
ATOM 795 C CA . ALA A 1 104 ? 2.219 -12.680 18.585 1.00 91.88 104 ALA A CA 1
ATOM 796 C C . ALA A 1 104 ? 2.341 -12.529 20.111 1.00 91.88 104 ALA A C 1
ATOM 798 O O . ALA A 1 104 ? 1.505 -13.025 20.876 1.00 91.88 104 ALA A O 1
ATOM 799 N N . THR A 1 105 ? 3.372 -11.810 20.549 1.00 90.50 105 THR A N 1
ATOM 800 C CA . THR A 1 105 ? 3.626 -11.436 21.950 1.00 90.50 105 THR A CA 1
ATOM 801 C C . THR A 1 105 ? 3.212 -9.982 22.205 1.00 90.50 105 THR A C 1
ATOM 803 O O . THR A 1 105 ? 2.757 -9.293 21.297 1.00 90.50 105 THR A O 1
ATOM 806 N N . GLY A 1 106 ? 3.312 -9.523 23.456 1.00 90.12 106 GLY A N 1
ATOM 807 C CA . GLY A 1 106 ? 2.952 -8.159 23.848 1.00 90.12 106 GLY A CA 1
ATOM 808 C C . GLY A 1 106 ? 2.599 -8.053 25.338 1.00 90.12 106 GLY A C 1
ATOM 809 O O . GLY A 1 106 ? 2.753 -9.038 26.071 1.00 90.12 106 GLY A O 1
ATOM 810 N N . PRO A 1 107 ? 2.100 -6.891 25.803 1.00 90.62 107 PRO A N 1
ATOM 811 C CA . PRO A 1 107 ? 1.619 -6.678 27.173 1.00 90.62 107 PRO A CA 1
ATOM 812 C C . PRO A 1 107 ? 0.474 -7.638 27.580 1.00 90.62 107 PRO A C 1
ATOM 814 O O . PRO A 1 107 ? -0.042 -8.391 26.742 1.00 90.62 107 PRO A O 1
ATOM 817 N N . PRO A 1 108 ? 0.054 -7.641 28.866 1.00 93.75 108 PRO A N 1
ATOM 818 C CA . PRO A 1 108 ? -1.063 -8.449 29.354 1.00 93.75 108 PRO A CA 1
ATOM 819 C C . PRO A 1 108 ? -2.313 -8.333 28.474 1.00 93.75 108 PRO A C 1
ATOM 821 O O . PRO A 1 108 ? -2.751 -7.232 28.145 1.00 93.75 108 PRO A O 1
ATOM 824 N N . LEU A 1 109 ? -2.907 -9.477 28.117 1.00 94.25 109 LEU A N 1
ATOM 825 C CA . LEU A 1 109 ? -3.945 -9.571 27.080 1.00 94.25 109 LEU A CA 1
ATOM 826 C C . LEU A 1 109 ? -5.165 -8.669 27.341 1.00 94.25 109 LEU A C 1
ATOM 828 O O . LEU A 1 109 ? -5.760 -8.156 26.396 1.00 94.25 109 LEU A O 1
ATOM 832 N N . TRP A 1 110 ? -5.510 -8.428 28.613 1.00 94.75 110 TRP A N 1
ATOM 833 C CA . TRP A 1 110 ? -6.609 -7.537 28.999 1.00 94.75 110 TRP A CA 1
ATOM 834 C C . TRP A 1 110 ? -6.401 -6.084 28.541 1.00 94.75 110 TRP A C 1
ATOM 836 O O . TRP A 1 110 ? -7.387 -5.400 28.273 1.00 94.75 110 TRP A O 1
ATOM 846 N N . ALA A 1 111 ? -5.154 -5.612 28.421 1.00 93.88 111 ALA A N 1
ATOM 847 C CA . ALA A 1 111 ? -4.848 -4.231 28.053 1.00 93.88 111 ALA A CA 1
ATOM 848 C C . ALA A 1 111 ? -5.115 -3.977 26.560 1.00 93.88 111 ALA A C 1
ATOM 850 O O . ALA A 1 111 ? -5.807 -3.022 26.207 1.00 93.88 111 ALA A O 1
ATOM 851 N N . GLU A 1 112 ? -4.659 -4.877 25.684 1.00 93.44 112 GLU A N 1
ATOM 852 C CA . GLU A 1 112 ? -4.904 -4.784 24.237 1.00 93.44 112 GLU A CA 1
ATOM 853 C C . GLU A 1 112 ? -6.337 -5.166 23.860 1.00 93.44 112 GLU A C 1
ATOM 855 O O . GLU A 1 112 ? -6.964 -4.469 23.060 1.00 93.44 112 GLU A O 1
ATOM 860 N N . ALA A 1 113 ? -6.916 -6.196 24.491 1.00 95.38 113 ALA A N 1
ATOM 861 C CA . ALA A 1 113 ? -8.354 -6.471 24.403 1.00 95.38 113 ALA A CA 1
ATOM 862 C C . ALA A 1 113 ? -9.181 -5.253 24.857 1.00 95.38 113 ALA A C 1
ATOM 864 O O . ALA A 1 113 ? -10.238 -4.945 24.299 1.00 95.38 113 ALA A O 1
ATOM 865 N N . GLY A 1 114 ? -8.648 -4.505 25.827 1.00 95.44 114 GLY A N 1
ATOM 866 C CA . GLY A 1 114 ? -9.182 -3.253 26.337 1.00 95.44 114 GLY A CA 1
ATOM 867 C C . GLY A 1 114 ? -9.395 -2.165 25.290 1.00 95.44 114 GLY A C 1
ATOM 868 O O . GLY A 1 114 ? -10.238 -1.295 25.508 1.00 95.44 114 GLY A O 1
ATOM 869 N N . ARG A 1 115 ? -8.742 -2.231 24.123 1.00 95.25 115 ARG A N 1
ATOM 870 C CA . ARG A 1 115 ? -8.997 -1.313 23.001 1.00 95.25 115 ARG A CA 1
ATOM 871 C C . ARG A 1 115 ? -10.435 -1.400 22.468 1.00 95.25 115 ARG A C 1
ATOM 873 O O . ARG A 1 115 ? -10.913 -0.420 21.908 1.00 95.25 115 ARG A O 1
ATOM 880 N N . LEU A 1 116 ? -11.191 -2.466 22.760 1.00 97.19 116 LEU A N 1
ATOM 881 C CA . LEU A 1 116 ? -12.649 -2.488 22.566 1.00 97.19 116 LEU A CA 1
ATOM 882 C C . LEU A 1 116 ? -13.377 -1.410 23.395 1.00 97.19 116 LEU A C 1
ATOM 884 O O . LEU A 1 116 ? -14.286 -0.758 22.885 1.00 97.19 116 LEU A O 1
ATOM 888 N N . ASN A 1 117 ? -12.968 -1.181 24.650 1.00 97.62 117 ASN A N 1
ATOM 889 C CA . ASN A 1 117 ? -13.510 -0.099 25.484 1.00 97.62 117 ASN A CA 1
ATOM 890 C C . ASN A 1 117 ? -13.168 1.275 24.891 1.00 97.62 117 ASN A C 1
ATOM 892 O O . ASN A 1 117 ? -13.981 2.195 24.939 1.00 97.62 117 ASN A O 1
ATOM 896 N N . VAL A 1 118 ? -11.985 1.397 24.285 1.00 96.62 118 VAL A N 1
ATOM 897 C CA . VAL A 1 118 ? -11.539 2.618 23.605 1.00 96.62 118 VAL A CA 1
ATOM 898 C C . VAL A 1 118 ? -12.347 2.861 22.323 1.00 96.62 118 VAL A C 1
ATOM 900 O O . VAL A 1 118 ? -12.835 3.963 22.107 1.00 96.62 118 VAL A O 1
ATOM 903 N N . LEU A 1 119 ? -12.616 1.827 21.521 1.00 97.06 119 LEU A N 1
ATOM 904 C CA . LEU A 1 119 ? -13.527 1.926 20.375 1.00 97.06 119 LEU A CA 1
ATOM 905 C C . LEU A 1 119 ? -14.954 2.294 20.808 1.00 97.06 119 LEU A C 1
ATOM 907 O O . LEU A 1 119 ? -15.594 3.118 20.160 1.00 97.06 119 LEU A O 1
ATOM 911 N N . ALA A 1 120 ? -15.448 1.744 21.919 1.00 97.50 120 ALA A N 1
ATOM 912 C CA . ALA A 1 120 ? -16.766 2.072 22.460 1.00 97.50 120 ALA A CA 1
ATOM 913 C C . ALA A 1 120 ? -16.859 3.519 22.991 1.00 97.50 120 ALA A C 1
ATOM 915 O O . ALA A 1 120 ? -17.874 4.184 22.762 1.00 97.50 120 ALA A O 1
ATOM 916 N N . ILE A 1 121 ? -15.810 4.048 23.638 1.00 96.75 121 ILE A N 1
ATOM 917 C CA . ILE A 1 121 ? -15.781 5.449 24.095 1.00 96.75 121 ILE A CA 1
ATOM 918 C C . ILE A 1 121 ? -15.633 6.422 22.910 1.00 96.75 121 ILE A C 1
ATOM 920 O O . ILE A 1 121 ? -16.338 7.428 22.854 1.00 96.75 121 ILE A O 1
ATOM 924 N N . THR A 1 122 ? -14.823 6.086 21.899 1.00 96.25 122 THR A N 1
ATOM 925 C CA . THR A 1 122 ? -14.698 6.863 20.652 1.00 96.25 122 THR A CA 1
ATOM 926 C C . THR A 1 122 ? -16.002 6.863 19.848 1.00 96.25 122 THR A C 1
ATOM 928 O O . THR A 1 122 ? -16.440 7.918 19.388 1.00 96.25 122 THR A O 1
ATOM 931 N N . ALA A 1 123 ? -16.688 5.720 19.738 1.00 96.19 123 ALA A N 1
ATOM 932 C CA . ALA A 1 123 ? -18.019 5.641 19.137 1.00 96.19 123 ALA A CA 1
ATOM 933 C C . ALA A 1 123 ? -19.036 6.509 19.903 1.00 96.19 123 ALA A C 1
ATOM 935 O O . ALA A 1 123 ? -19.802 7.246 19.283 1.00 96.19 123 ALA A O 1
ATOM 936 N N . SER A 1 124 ? -18.989 6.496 21.240 1.00 95.44 124 SER A N 1
ATOM 937 C CA . SER A 1 124 ? -19.857 7.321 22.093 1.00 95.44 124 SER A CA 1
ATOM 938 C C . SER A 1 124 ? -19.621 8.827 21.907 1.00 95.44 124 SER A C 1
ATOM 940 O O . SER A 1 124 ? -20.583 9.594 21.875 1.00 95.44 124 SER A O 1
ATOM 942 N N . LEU A 1 125 ? -18.365 9.258 21.715 1.00 94.50 125 LEU A N 1
ATOM 943 C CA . LEU A 1 125 ? -18.031 10.645 21.361 1.00 94.50 125 LEU A CA 1
ATOM 944 C C . LEU A 1 125 ? -18.629 11.048 20.007 1.00 94.50 125 LEU A C 1
ATOM 946 O O . LEU A 1 125 ? -19.249 12.105 19.906 1.00 94.50 125 LEU A O 1
ATOM 950 N N . HIS A 1 126 ? -18.489 10.205 18.980 1.00 91.94 126 HIS A N 1
ATOM 951 C CA . HIS A 1 126 ? -19.077 10.461 17.660 1.00 91.94 126 HIS A CA 1
ATOM 952 C C . HIS A 1 126 ? -20.616 10.455 17.666 1.00 91.94 126 HIS A C 1
ATOM 954 O O . HIS A 1 126 ? -21.226 11.205 16.907 1.00 91.94 126 HIS A O 1
ATOM 960 N N . ALA A 1 127 ? -21.243 9.633 18.511 1.00 92.69 127 ALA A N 1
ATOM 961 C CA . ALA A 1 127 ? -22.697 9.551 18.656 1.00 92.69 127 ALA A CA 1
ATOM 962 C C . ALA A 1 127 ? -23.298 10.611 19.603 1.00 92.69 127 ALA A C 1
ATOM 964 O O . ALA A 1 127 ? -24.522 10.753 19.671 1.00 92.69 127 ALA A O 1
ATOM 965 N N . GLY A 1 128 ? -22.457 11.341 20.346 1.00 91.31 128 GLY A N 1
ATOM 966 C CA . GLY A 1 128 ? -22.872 12.319 21.356 1.00 91.31 128 GLY A CA 1
ATOM 967 C C . GLY A 1 128 ? -23.544 11.708 22.595 1.00 91.31 128 GLY A C 1
ATOM 968 O O . GLY A 1 128 ? -24.208 12.428 23.339 1.00 91.31 128 GLY A O 1
ATOM 969 N N . THR A 1 129 ? -23.413 10.398 22.816 1.00 92.25 129 THR A N 1
ATOM 970 C CA . THR A 1 129 ? -24.129 9.652 23.865 1.00 92.25 129 THR A CA 1
ATOM 971 C C . THR A 1 129 ? -23.448 9.752 25.229 1.00 92.25 129 THR A C 1
ATOM 973 O O . THR A 1 129 ? -22.222 9.666 25.325 1.00 92.25 129 THR A O 1
ATOM 976 N N . GLU A 1 130 ? -24.239 9.857 26.302 1.00 95.25 130 GLU A N 1
ATOM 977 C CA . GLU A 1 130 ? -23.726 9.828 27.678 1.00 95.25 130 GLU A CA 1
ATOM 978 C C . GLU A 1 130 ? -23.386 8.390 28.111 1.00 95.25 130 GLU A C 1
ATOM 980 O O . GLU A 1 130 ? -24.262 7.530 28.276 1.00 95.25 130 GLU A O 1
ATOM 985 N N . ARG A 1 131 ? -22.087 8.104 28.253 1.00 96.44 131 ARG A N 1
ATOM 986 C CA . ARG A 1 131 ? -21.542 6.779 28.592 1.00 96.44 131 ARG A CA 1
ATOM 987 C C . ARG A 1 131 ? -20.343 6.924 29.528 1.00 96.44 131 ARG A C 1
ATOM 989 O O . ARG A 1 131 ? -19.739 7.988 29.642 1.00 96.44 131 ARG A O 1
ATOM 996 N N . THR A 1 132 ? -19.997 5.859 30.245 1.00 96.81 132 THR A N 1
ATOM 997 C CA . THR A 1 132 ? -18.807 5.823 31.106 1.00 96.81 132 THR A CA 1
ATOM 998 C C . THR A 1 132 ? -18.256 4.408 31.156 1.00 96.81 132 THR A C 1
ATOM 1000 O O . THR A 1 132 ? -18.991 3.481 31.486 1.00 96.81 132 THR A O 1
ATOM 1003 N N . LEU A 1 133 ? -16.973 4.257 30.835 1.00 97.06 133 LEU A N 1
ATOM 1004 C CA . LEU A 1 133 ? -16.273 2.980 30.708 1.00 97.06 133 LEU A CA 1
ATOM 1005 C C . LEU A 1 133 ? -14.953 3.028 31.487 1.00 97.06 133 LEU A C 1
ATOM 1007 O O . LEU A 1 133 ? -14.313 4.080 31.575 1.00 97.06 133 LEU A O 1
ATOM 1011 N N . THR A 1 134 ? -14.518 1.885 32.011 1.00 96.88 134 THR A N 1
ATOM 1012 C CA . THR A 1 134 ? -13.123 1.703 32.428 1.00 96.88 134 THR A CA 1
ATOM 1013 C C . THR A 1 134 ? -12.313 1.298 31.197 1.00 96.88 134 THR A C 1
ATOM 1015 O O . THR A 1 134 ? -12.634 0.311 30.530 1.00 96.88 134 THR A O 1
ATOM 1018 N N . VAL A 1 135 ? -11.287 2.084 30.879 1.00 95.81 135 VAL A N 1
ATOM 1019 C CA . VAL A 1 135 ? -10.435 1.984 29.684 1.00 95.81 135 VAL A CA 1
ATOM 1020 C C . VAL A 1 135 ? -8.983 1.681 30.082 1.00 95.81 135 VAL A C 1
ATOM 1022 O O . VAL A 1 135 ? -8.570 2.057 31.184 1.00 95.81 135 VAL A O 1
ATOM 1025 N N . PRO A 1 136 ? -8.201 1.004 29.220 1.00 94.44 136 PRO A N 1
ATOM 1026 C CA . PRO A 1 136 ? -6.772 0.827 29.448 1.00 94.44 136 PRO A CA 1
ATOM 1027 C C . PRO A 1 136 ? -6.021 2.142 29.207 1.00 94.44 136 PRO A C 1
ATOM 1029 O O . PRO A 1 136 ? -6.431 2.953 28.372 1.00 94.44 136 PRO A O 1
ATOM 1032 N N . LEU A 1 137 ? -4.887 2.300 29.884 1.00 91.50 137 LEU A N 1
ATOM 1033 C CA . LEU A 1 137 ? -3.818 3.212 29.484 1.00 91.50 137 LEU A CA 1
ATOM 1034 C C . LEU A 1 137 ? -2.604 2.422 28.988 1.00 91.50 137 LEU A C 1
ATOM 1036 O O . LEU A 1 137 ? -2.410 1.255 29.331 1.00 91.50 137 LEU A O 1
ATOM 1040 N N . THR A 1 138 ? -1.756 3.078 28.205 1.00 88.12 138 THR A N 1
ATOM 1041 C CA . THR A 1 138 ? -0.414 2.601 27.848 1.00 88.12 138 THR A CA 1
ATOM 1042 C C . THR A 1 138 ? 0.554 3.761 28.042 1.00 88.12 138 THR A C 1
ATOM 1044 O O . THR A 1 138 ? 0.427 4.773 27.358 1.00 88.12 138 THR A O 1
ATOM 1047 N N . ASP A 1 139 ? 1.451 3.670 29.029 1.00 85.44 139 ASP A N 1
ATOM 1048 C CA . ASP A 1 139 ? 2.415 4.731 29.383 1.00 85.44 139 ASP A CA 1
ATOM 1049 C C . ASP A 1 139 ? 1.745 6.100 29.648 1.00 85.44 139 ASP A C 1
ATOM 1051 O O . ASP A 1 139 ? 2.131 7.153 29.116 1.00 85.44 139 ASP A O 1
ATOM 1055 N N . GLY A 1 140 ? 0.650 6.066 30.417 1.00 86.12 140 GLY A N 1
ATOM 1056 C CA . GLY A 1 140 ? -0.217 7.220 30.679 1.00 86.12 140 GLY A CA 1
ATOM 1057 C C . GLY A 1 140 ? -1.000 7.726 29.457 1.00 86.12 140 GLY A C 1
ATOM 1058 O O . GLY A 1 140 ? -1.556 8.820 29.498 1.00 86.12 140 GLY A O 1
ATOM 1059 N N . GLY A 1 141 ? -1.013 6.991 28.342 1.00 89.44 141 GLY A N 1
ATOM 1060 C CA . GLY A 1 141 ? -1.692 7.347 27.096 1.00 89.44 141 GLY A CA 1
ATOM 1061 C C . GLY A 1 141 ? -3.043 6.654 26.901 1.00 89.44 141 GLY A C 1
ATOM 1062 O O . GLY A 1 141 ? -3.159 5.443 27.081 1.00 89.44 141 GLY A O 1
ATOM 1063 N N . LEU A 1 142 ? -4.055 7.416 26.472 1.00 92.19 142 LEU A N 1
ATOM 1064 C CA . LEU A 1 142 ? -5.330 6.917 25.944 1.00 92.19 142 LEU A CA 1
ATOM 1065 C C . LEU A 1 142 ? -5.457 7.333 24.471 1.00 92.19 142 LEU A C 1
ATOM 1067 O O . LEU A 1 142 ? -5.714 8.497 24.155 1.00 92.19 142 LEU A O 1
ATOM 1071 N N . HIS A 1 143 ? -5.267 6.372 23.568 1.00 92.38 143 HIS A N 1
ATOM 1072 C CA . HIS A 1 143 ? -5.204 6.590 22.118 1.00 92.38 143 HIS A CA 1
ATOM 1073 C C . HIS A 1 143 ? -6.577 6.372 21.477 1.00 92.38 143 HIS A C 1
ATOM 1075 O O . HIS A 1 143 ? -7.011 5.234 21.329 1.00 92.38 143 HIS A O 1
ATOM 1081 N N . LEU A 1 144 ? -7.265 7.452 21.104 1.00 93.25 144 LEU A N 1
ATOM 1082 C CA . LEU A 1 144 ? -8.598 7.425 20.497 1.00 93.25 144 LEU A CA 1
ATOM 1083 C C . LEU A 1 144 ? -8.467 7.329 18.962 1.00 93.25 144 LEU A C 1
ATOM 1085 O O . LEU A 1 144 ? -8.068 8.324 18.341 1.00 93.25 144 LEU A O 1
ATOM 1089 N N . PRO A 1 145 ? -8.807 6.187 18.326 1.00 91.69 145 PRO A N 1
ATOM 1090 C CA . PRO A 1 145 ? -8.547 5.981 16.902 1.00 91.69 145 PRO A CA 1
ATOM 1091 C C . PRO A 1 145 ? -9.239 7.037 16.035 1.00 91.69 145 PRO A C 1
ATOM 1093 O O . PRO A 1 145 ? -10.431 7.302 16.194 1.00 91.69 145 PRO A O 1
ATOM 1096 N N . GLY A 1 146 ? -8.482 7.668 15.136 1.00 88.94 146 GLY A N 1
ATOM 1097 C CA . GLY A 1 146 ? -8.979 8.737 14.264 1.00 88.94 146 GLY A CA 1
ATOM 1098 C C . GLY A 1 146 ? -9.203 10.107 14.927 1.00 88.94 146 GLY A C 1
ATOM 1099 O O . GLY A 1 146 ? -9.560 11.041 14.215 1.00 88.94 146 GLY A O 1
ATOM 1100 N N . LEU A 1 147 ? -8.989 10.259 16.244 1.00 91.75 147 LEU A N 1
ATOM 1101 C CA . LEU A 1 147 ? -9.189 11.530 16.965 1.00 91.75 147 LEU A CA 1
ATOM 1102 C C . LEU A 1 147 ? -7.895 12.112 17.550 1.00 91.75 147 LEU A C 1
ATOM 1104 O O . LEU A 1 147 ? -7.665 13.317 17.438 1.00 91.75 147 LEU A O 1
ATOM 1108 N N . GLY A 1 148 ? -7.053 11.289 18.182 1.00 92.38 148 GLY A N 1
ATOM 1109 C CA . GLY A 1 148 ? -5.834 11.751 18.854 1.00 92.38 148 GLY A CA 1
ATOM 1110 C C . GLY A 1 148 ? -5.484 10.946 20.103 1.00 92.38 148 GLY A C 1
ATOM 1111 O O . GLY A 1 148 ? -5.972 9.837 20.306 1.00 92.38 148 GLY A O 1
ATOM 1112 N N . THR A 1 149 ? -4.622 11.500 20.951 1.00 92.50 149 THR A N 1
ATOM 1113 C CA . THR A 1 149 ? -4.155 10.872 22.194 1.00 92.50 149 THR A CA 1
ATOM 1114 C C . THR A 1 149 ? -4.358 11.804 23.376 1.00 92.50 149 THR A C 1
ATOM 1116 O O . THR A 1 149 ? -3.884 12.937 23.353 1.00 92.50 149 THR A O 1
ATOM 1119 N N . LEU A 1 150 ? -4.991 11.308 24.438 1.00 90.12 150 LEU A N 1
ATOM 1120 C CA . LEU A 1 150 ? -4.911 11.932 25.755 1.00 90.12 150 LEU A CA 1
ATOM 1121 C C . LEU A 1 150 ? -3.653 11.416 26.475 1.00 90.12 150 LEU A C 1
ATOM 1123 O O . LEU A 1 150 ? -3.391 10.213 26.446 1.00 90.12 150 LEU A O 1
ATOM 1127 N N . ARG A 1 151 ? -2.885 12.295 27.120 1.00 87.31 151 ARG A N 1
ATOM 1128 C CA . ARG A 1 151 ? -1.804 11.950 28.053 1.00 87.31 151 ARG A CA 1
ATOM 1129 C C . ARG A 1 151 ? -2.208 12.362 29.465 1.00 87.31 151 ARG A C 1
ATOM 1131 O O . ARG A 1 151 ? -2.713 13.461 29.679 1.00 87.31 151 ARG A O 1
ATOM 1138 N N . VAL A 1 152 ? -1.968 11.471 30.415 1.00 78.81 152 VAL A N 1
ATOM 1139 C CA . VAL A 1 152 ? -2.225 11.664 31.841 1.00 78.81 152 VAL A CA 1
ATOM 1140 C C . VAL A 1 152 ? -0.896 12.003 32.520 1.00 78.81 152 VAL A C 1
ATOM 1142 O O . VAL A 1 152 ? 0.038 11.206 32.410 1.00 78.81 152 VAL A O 1
ATOM 1145 N N . PRO A 1 153 ? -0.773 13.159 33.197 1.00 71.25 153 PRO A N 1
ATOM 1146 C CA . PRO A 1 153 ? 0.403 13.464 34.005 1.00 71.25 153 PRO A CA 1
ATOM 1147 C C . PRO A 1 153 ? 0.629 12.434 35.120 1.00 71.25 153 PRO A C 1
ATOM 1149 O O . PRO A 1 153 ? -0.327 11.917 35.699 1.00 71.25 153 PRO A O 1
ATOM 1152 N N . ASP A 1 154 ? 1.901 12.199 35.437 1.00 69.88 154 ASP A N 1
ATOM 1153 C CA . ASP A 1 154 ? 2.401 11.401 36.568 1.00 69.88 154 ASP A CA 1
ATOM 1154 C C . ASP A 1 154 ? 2.018 9.905 36.612 1.00 69.88 154 ASP A C 1
ATOM 1156 O O . ASP A 1 154 ? 2.267 9.243 37.620 1.00 69.88 154 ASP A O 1
ATOM 1160 N N . GLU A 1 155 ? 1.448 9.340 35.543 1.00 72.44 155 GLU A N 1
ATOM 1161 C CA . GLU A 1 155 ? 1.249 7.887 35.434 1.00 72.44 155 GLU A CA 1
ATOM 1162 C C . GLU A 1 155 ? 2.586 7.145 35.256 1.00 72.44 155 GLU A C 1
ATOM 1164 O O . GLU A 1 155 ? 3.453 7.552 34.478 1.00 72.44 155 GLU A O 1
ATOM 1169 N N . SER A 1 156 ? 2.728 6.005 35.937 1.00 74.00 156 SER A N 1
ATOM 1170 C CA . SER A 1 156 ? 3.867 5.099 35.757 1.00 74.00 156 SER A CA 1
ATOM 1171 C C . SER A 1 156 ? 3.874 4.458 34.357 1.00 74.00 156 SER A C 1
ATOM 1173 O O . SER A 1 156 ? 2.803 4.164 33.819 1.00 74.00 156 SER A O 1
ATOM 1175 N N . PRO A 1 157 ? 5.055 4.152 33.781 1.00 81.31 157 PRO A N 1
ATOM 1176 C CA . PRO A 1 157 ? 5.159 3.352 32.560 1.00 81.31 157 PRO A CA 1
ATOM 1177 C C . PRO A 1 157 ? 4.497 1.972 32.686 1.00 81.31 157 PRO A C 1
ATOM 1179 O O . PRO A 1 157 ? 4.490 1.365 33.760 1.00 81.31 157 PRO A O 1
ATOM 1182 N N . GLY A 1 158 ? 3.996 1.453 31.565 1.00 83.25 158 GLY A N 1
ATOM 1183 C CA . GLY A 1 158 ? 3.282 0.182 31.467 1.00 83.25 158 GLY A CA 1
ATOM 1184 C C . GLY A 1 158 ? 1.754 0.313 31.328 1.00 83.25 158 GLY A C 1
ATOM 1185 O O . GLY A 1 158 ? 1.228 1.390 31.025 1.00 83.25 158 GLY A O 1
ATOM 1186 N N . PRO A 1 159 ? 1.021 -0.807 31.488 1.00 88.94 159 PRO A N 1
ATOM 1187 C CA . PRO A 1 159 ? -0.433 -0.849 31.371 1.00 88.94 159 PRO A CA 1
ATOM 1188 C C . PRO A 1 159 ? -1.119 -0.513 32.705 1.00 88.94 159 PRO A C 1
ATOM 1190 O O . PRO A 1 159 ? -1.029 -1.276 33.668 1.00 88.94 159 PRO A O 1
ATOM 1193 N N . SER A 1 160 ? -1.871 0.587 32.745 1.00 90.81 160 SER A N 1
ATOM 1194 C CA . SER A 1 160 ? -2.742 0.949 33.874 1.00 90.81 160 SER A CA 1
ATOM 1195 C C . SER A 1 160 ? -4.208 1.087 33.428 1.00 90.81 160 SER A C 1
ATOM 1197 O O . SER A 1 160 ? -4.566 0.737 32.298 1.00 90.81 160 SER A O 1
ATOM 1199 N N . VAL A 1 161 ? -5.095 1.514 34.333 1.00 92.31 161 VAL A N 1
ATOM 1200 C CA . VAL A 1 161 ? -6.543 1.613 34.088 1.00 92.31 161 VAL A CA 1
ATOM 1201 C C . VAL A 1 161 ? -7.100 2.941 34.566 1.00 92.31 161 VAL A C 1
ATOM 1203 O O . VAL A 1 161 ? -6.690 3.468 35.598 1.00 92.31 161 VAL A O 1
ATOM 1206 N N . ALA A 1 162 ? -8.092 3.452 33.847 1.00 91.19 162 ALA A N 1
ATOM 1207 C CA . ALA A 1 162 ? -8.745 4.705 34.187 1.00 91.19 162 ALA A CA 1
ATOM 1208 C C . ALA A 1 162 ? -10.212 4.721 33.753 1.00 91.19 162 ALA A C 1
ATOM 1210 O O . ALA A 1 162 ? -10.659 3.881 32.972 1.00 91.19 162 ALA A O 1
ATOM 1211 N N . ARG A 1 163 ? -10.981 5.687 34.259 1.00 93.56 163 ARG A N 1
ATOM 1212 C CA . ARG A 1 163 ? -12.410 5.826 33.958 1.00 93.56 163 ARG A CA 1
ATOM 1213 C C . ARG A 1 163 ? -12.626 6.997 33.005 1.00 93.56 163 ARG A C 1
ATOM 1215 O O . ARG A 1 163 ? -12.378 8.145 33.375 1.00 93.56 163 ARG A O 1
ATOM 1222 N N . ALA A 1 164 ? -13.114 6.696 31.807 1.00 94.56 164 ALA A N 1
ATOM 1223 C CA . ALA A 1 164 ? -13.436 7.661 30.763 1.00 94.56 164 ALA A CA 1
ATOM 1224 C C . ALA A 1 164 ? -14.958 7.811 30.629 1.00 94.56 164 ALA A C 1
ATOM 1226 O O . ALA A 1 164 ? -15.684 6.817 30.577 1.00 94.56 164 ALA A O 1
ATOM 1227 N N . ALA A 1 165 ? -15.444 9.048 30.571 1.00 94.81 165 ALA A N 1
ATOM 1228 C CA . ALA A 1 165 ? -16.854 9.402 30.474 1.00 94.81 165 ALA A CA 1
ATOM 1229 C C . ALA A 1 165 ? -17.091 10.359 29.301 1.00 94.81 165 ALA A C 1
ATOM 1231 O O . ALA A 1 165 ? -16.356 11.330 29.132 1.00 94.81 165 ALA A O 1
ATOM 1232 N N . THR A 1 166 ? -18.126 10.100 28.504 1.00 94.50 166 THR A N 1
ATOM 1233 C CA . THR A 1 166 ? -18.530 10.960 27.385 1.00 94.50 166 THR A CA 1
ATOM 1234 C C . THR A 1 166 ? -19.776 11.748 27.733 1.00 94.50 166 THR A C 1
ATOM 1236 O O . THR A 1 166 ? -20.721 11.195 28.298 1.00 94.50 166 THR A O 1
ATOM 1239 N N . ARG A 1 167 ? -19.812 13.027 27.353 1.00 90.31 167 ARG A N 1
ATOM 1240 C CA . ARG A 1 167 ? -20.995 13.879 27.504 1.00 90.31 167 ARG A CA 1
ATOM 1241 C C . ARG A 1 167 ? -21.041 14.954 26.425 1.00 90.31 167 ARG A C 1
ATOM 1243 O O . ARG A 1 167 ? -20.135 15.767 26.345 1.00 90.31 167 ARG A O 1
ATOM 1250 N N . ALA A 1 168 ? -22.084 14.971 25.591 1.00 83.25 168 ALA A N 1
ATOM 1251 C CA . ALA A 1 168 ? -22.286 15.997 24.554 1.00 83.25 168 ALA A CA 1
ATOM 1252 C C . ALA A 1 168 ? -21.059 16.258 23.632 1.00 83.25 168 ALA A C 1
ATOM 1254 O O . ALA A 1 168 ? -20.802 17.391 23.229 1.00 83.25 168 ALA A O 1
ATOM 1255 N N . GLY A 1 169 ? -20.293 15.208 23.304 1.00 81.25 169 GLY A N 1
ATOM 1256 C CA . GLY A 1 169 ? -19.057 15.291 22.502 1.00 81.25 169 GLY A CA 1
ATOM 1257 C C . GLY A 1 169 ? -17.787 15.636 23.296 1.00 81.25 169 GLY A C 1
ATOM 1258 O O . GLY A 1 169 ? -16.695 15.660 22.733 1.00 81.25 169 GLY A O 1
ATOM 1259 N N . GLU A 1 170 ? -17.911 15.875 24.598 1.00 89.06 170 GLU A N 1
ATOM 1260 C CA . GLU A 1 170 ? -16.810 16.064 25.539 1.00 89.06 170 GLU A CA 1
ATOM 1261 C C . GLU A 1 170 ? -16.372 14.727 26.151 1.00 89.06 170 GLU A C 1
ATOM 1263 O O . GLU A 1 170 ? -17.193 13.827 26.355 1.00 89.06 170 GLU A O 1
ATOM 1268 N N . LEU A 1 171 ? -15.078 14.607 26.444 1.00 91.31 171 LEU A N 1
ATOM 1269 C CA . LEU A 1 171 ? -14.455 13.477 27.122 1.00 91.31 171 LEU A CA 1
ATOM 1270 C C . LEU A 1 171 ? -13.893 13.946 28.464 1.00 91.31 171 LEU A C 1
ATOM 1272 O O . LEU A 1 171 ? -12.913 14.693 28.502 1.00 91.31 171 LEU A O 1
ATOM 1276 N N . THR A 1 172 ? -14.470 13.454 29.554 1.00 89.75 172 THR A N 1
ATOM 1277 C CA . THR A 1 172 ? -13.918 13.587 30.904 1.00 89.75 172 THR A CA 1
ATOM 1278 C C . THR A 1 172 ? -13.219 12.293 31.288 1.00 89.75 172 THR A C 1
ATOM 1280 O O . THR A 1 172 ? -13.752 11.196 31.131 1.00 89.75 172 THR A O 1
ATOM 1283 N N . PHE A 1 173 ? -12.015 12.421 31.814 1.00 87.00 173 PHE A N 1
ATOM 1284 C CA . PHE A 1 173 ? -11.132 11.333 32.176 1.00 87.00 173 PHE A CA 1
ATOM 1285 C C . PHE A 1 173 ? -10.756 11.457 33.651 1.00 87.00 173 PHE A C 1
ATOM 1287 O O . PHE A 1 173 ? -10.350 12.529 34.092 1.00 87.00 173 PHE A O 1
ATOM 1294 N N . SER A 1 174 ? -10.850 10.362 34.406 1.00 85.12 174 SER A N 1
ATOM 1295 C CA . SER A 1 174 ? -10.306 10.278 35.765 1.00 85.12 174 SER A CA 1
ATOM 1296 C C . SER A 1 174 ? -9.360 9.088 35.883 1.00 85.12 174 SER A C 1
ATOM 1298 O O . SER A 1 174 ? -9.763 7.945 35.642 1.00 85.12 174 SER A O 1
ATOM 1300 N N . GLY A 1 175 ? -8.114 9.375 36.256 1.00 75.31 175 GLY A N 1
ATOM 1301 C CA . GLY A 1 175 ? -7.098 8.367 36.539 1.00 75.31 175 GLY A CA 1
ATOM 1302 C C . GLY A 1 175 ? -7.406 7.521 37.786 1.00 75.31 175 GLY A C 1
ATOM 1303 O O . GLY A 1 175 ? -8.429 7.731 38.465 1.00 75.31 175 GLY A O 1
ATOM 1304 N N . PRO A 1 176 ? -6.525 6.560 38.106 1.00 70.31 176 PRO A N 1
ATOM 1305 C CA . PRO A 1 176 ? -6.550 5.870 39.389 1.00 70.31 176 PRO A CA 1
ATOM 1306 C C . PRO A 1 176 ? -6.389 6.868 40.555 1.00 70.31 176 PRO A C 1
ATOM 1308 O O . PRO A 1 176 ? -5.866 7.972 40.371 1.00 70.31 176 PRO A O 1
ATOM 1311 N N . PRO A 1 177 ? -6.861 6.523 41.767 1.00 70.06 177 PRO A N 1
ATOM 1312 C CA . PRO A 1 177 ? -6.560 7.313 42.953 1.00 70.06 177 PRO A CA 1
ATOM 1313 C C . PRO A 1 177 ? -5.059 7.248 43.273 1.00 70.06 177 PRO A C 1
ATOM 1315 O O . PRO A 1 177 ? -4.478 6.163 43.335 1.00 70.06 177 PRO A O 1
ATOM 1318 N N . ARG A 1 178 ? -4.447 8.412 43.493 1.00 71.62 178 ARG A N 1
ATOM 1319 C CA . ARG A 1 178 ? -3.074 8.563 43.996 1.00 71.62 178 ARG A CA 1
ATOM 1320 C C . ARG A 1 178 ? -3.037 8.185 45.488 1.00 71.62 178 ARG A C 1
ATOM 1322 O O . ARG A 1 178 ? -4.081 8.006 46.117 1.00 71.62 178 ARG A O 1
ATOM 1329 N N . GLN A 1 179 ? -1.845 8.046 46.075 1.00 68.81 179 GLN A N 1
ATOM 1330 C CA . GLN A 1 179 ? -1.692 7.608 47.479 1.00 68.81 179 GLN A CA 1
ATOM 1331 C C . GLN A 1 179 ? -2.331 8.562 48.510 1.00 68.81 179 GLN A C 1
ATOM 1333 O O . GLN A 1 179 ? -2.669 8.134 49.608 1.00 68.81 179 GLN A O 1
ATOM 1338 N N . ASP A 1 180 ? -2.535 9.828 48.145 1.00 74.31 180 ASP A N 1
ATOM 1339 C CA . ASP A 1 180 ? -3.241 10.854 48.926 1.00 74.31 180 ASP A CA 1
ATOM 1340 C C . ASP A 1 180 ? -4.777 10.837 48.737 1.00 74.31 180 ASP A C 1
ATOM 1342 O O . ASP A 1 180 ? -5.489 11.660 49.312 1.00 74.31 180 ASP A O 1
ATOM 1346 N N . GLY A 1 181 ? -5.305 9.914 47.926 1.00 68.69 181 GLY A N 1
ATOM 1347 C CA . GLY A 1 181 ? -6.724 9.808 47.581 1.00 68.69 181 GLY A CA 1
ATOM 1348 C C . GLY A 1 181 ? -7.193 10.745 46.460 1.00 68.69 181 GLY A C 1
ATOM 1349 O O . GLY A 1 181 ? -8.337 10.622 46.012 1.00 68.69 181 GLY A O 1
ATOM 1350 N N . THR A 1 182 ? -6.341 11.649 45.963 1.00 73.88 182 THR A N 1
ATOM 1351 C CA . THR A 1 182 ? -6.667 12.519 44.823 1.00 73.88 182 THR A CA 1
ATOM 1352 C C . THR A 1 182 ? -6.737 11.722 43.516 1.00 73.88 182 THR A C 1
ATOM 1354 O O . THR A 1 182 ? -6.257 10.593 43.419 1.00 73.88 182 THR A O 1
ATOM 1357 N N . ARG A 1 183 ? -7.355 12.293 42.477 1.00 75.44 183 ARG A N 1
ATOM 1358 C CA . ARG A 1 183 ? -7.402 11.705 41.129 1.00 75.44 183 ARG A CA 1
ATOM 1359 C C . ARG A 1 183 ? -7.028 12.750 40.096 1.00 75.44 183 ARG A C 1
ATOM 1361 O O . ARG A 1 183 ? -7.600 13.837 40.098 1.00 75.44 183 ARG A O 1
ATOM 1368 N N . THR A 1 184 ? -6.155 12.382 39.164 1.00 78.06 184 THR A N 1
ATOM 1369 C CA . THR A 1 184 ? -5.880 13.188 37.971 1.00 78.06 184 THR A CA 1
ATOM 1370 C C . THR A 1 184 ? -7.149 13.248 37.114 1.00 78.06 184 THR A C 1
ATOM 1372 O O . THR A 1 184 ? -7.542 12.247 36.508 1.00 78.06 184 THR A O 1
ATOM 1375 N N . LEU A 1 185 ? -7.821 14.404 37.110 1.00 83.50 185 LEU A N 1
ATOM 1376 C CA . LEU A 1 185 ? -9.010 14.684 36.303 1.00 83.50 185 LEU A CA 1
ATOM 1377 C C . LEU A 1 185 ? -8.599 15.521 35.086 1.00 83.50 185 LEU A C 1
ATOM 1379 O O . LEU A 1 185 ? -8.024 16.594 35.242 1.00 83.50 185 LEU A O 1
ATOM 1383 N N . VAL A 1 186 ? -8.918 15.048 33.884 1.00 84.38 186 VAL A N 1
ATOM 1384 C CA . VAL A 1 186 ? -8.642 15.759 32.627 1.00 84.38 186 VAL A CA 1
ATOM 1385 C C . VAL A 1 186 ? -9.914 15.787 31.792 1.00 84.38 186 VAL A C 1
ATOM 1387 O O . VAL A 1 186 ? -10.549 14.754 31.604 1.00 84.38 186 VAL A O 1
ATOM 1390 N N . THR A 1 187 ? -10.274 16.947 31.249 1.00 87.25 187 THR A N 1
ATOM 1391 C CA . THR A 1 187 ? -11.418 17.080 30.339 1.00 87.25 187 THR A CA 1
ATOM 1392 C C . THR A 1 187 ? -10.965 17.713 29.032 1.00 87.25 187 THR A C 1
ATOM 1394 O O . THR A 1 187 ? -10.240 18.704 29.031 1.00 87.25 187 THR A O 1
ATOM 1397 N N . CYS A 1 188 ? -11.385 17.138 27.908 1.00 88.06 188 CYS A N 1
ATOM 1398 C CA . CYS A 1 188 ? -11.119 17.663 26.571 1.00 88.06 188 CYS A CA 1
ATOM 1399 C C . CYS A 1 188 ? -12.342 17.468 25.667 1.00 88.06 188 CYS A C 1
ATOM 1401 O O . CYS A 1 188 ? -13.220 16.657 25.958 1.00 88.06 188 CYS A O 1
ATOM 1403 N N . ARG A 1 189 ? -12.397 18.183 24.541 1.00 88.12 189 ARG A N 1
ATOM 1404 C CA . ARG A 1 189 ? -13.460 18.034 23.538 1.00 88.12 189 ARG A CA 1
ATOM 1405 C C . ARG A 1 189 ? -12.845 17.658 22.182 1.00 88.12 189 ARG A C 1
ATOM 1407 O O . ARG A 1 189 ? -12.519 18.555 21.406 1.00 88.12 189 ARG A O 1
ATOM 1414 N N . PRO A 1 190 ? -12.619 16.357 21.909 1.00 87.56 190 PRO A N 1
ATOM 1415 C CA . PRO A 1 190 ? -12.031 15.898 20.653 1.00 87.56 190 PRO A CA 1
ATOM 1416 C C . PRO A 1 190 ? -12.852 16.325 19.430 1.00 87.56 190 PRO A C 1
ATOM 1418 O O . PRO A 1 190 ? -14.082 16.271 19.442 1.00 87.56 190 PRO A O 1
ATOM 1421 N N . THR A 1 191 ? -12.181 16.699 18.341 1.00 83.75 191 THR A N 1
ATOM 1422 C CA . THR A 1 191 ? -12.846 17.110 17.097 1.00 83.75 191 THR A CA 1
ATOM 1423 C C . THR A 1 191 ? -13.398 15.888 16.353 1.00 83.75 191 THR A C 1
ATOM 1425 O O . THR A 1 191 ? -12.730 15.294 15.515 1.00 83.75 191 THR A O 1
ATOM 1428 N N . THR A 1 192 ? -14.638 15.499 16.655 1.00 77.00 192 THR A N 1
ATOM 1429 C CA . THR A 1 192 ? -15.306 14.296 16.107 1.00 77.00 192 THR A CA 1
ATOM 1430 C C . THR A 1 192 ? -15.797 14.425 14.659 1.00 77.00 192 THR A C 1
ATOM 1432 O O . THR A 1 192 ? -16.297 13.453 14.085 1.00 77.00 192 THR A O 1
ATOM 1435 N N . THR A 1 193 ? -15.663 15.610 14.057 1.00 68.19 193 THR A N 1
ATOM 1436 C CA . THR A 1 193 ? -15.978 15.891 12.648 1.00 68.19 193 THR A CA 1
ATOM 1437 C C . THR A 1 193 ? -14.673 16.050 11.863 1.00 68.19 193 THR A C 1
ATOM 1439 O O . THR A 1 193 ? -13.812 16.797 12.325 1.00 68.19 193 THR A O 1
ATOM 1442 N N . PRO A 1 194 ? -14.504 15.421 10.681 1.00 60.34 194 PRO A N 1
ATOM 1443 C CA . PRO A 1 194 ? -13.319 15.632 9.850 1.00 60.34 194 PRO A CA 1
ATOM 1444 C C . PRO A 1 194 ? -13.095 17.116 9.552 1.00 60.34 194 PRO A C 1
ATOM 1446 O O . PRO A 1 194 ? -14.057 17.846 9.291 1.00 60.34 194 PRO A O 1
ATOM 1449 N N . ALA A 1 195 ? -11.834 17.551 9.555 1.00 55.59 195 ALA A N 1
ATOM 1450 C CA . ALA A 1 195 ? -11.475 18.924 9.231 1.00 55.59 195 ALA A CA 1
ATOM 1451 C C . ALA A 1 195 ? -11.947 19.274 7.809 1.00 55.59 195 ALA A C 1
ATOM 1453 O O . ALA A 1 195 ? -11.358 18.855 6.813 1.00 55.59 195 ALA A O 1
ATOM 1454 N N . ARG A 1 196 ? -13.027 20.057 7.708 1.00 47.72 196 ARG A N 1
ATOM 1455 C CA . ARG A 1 196 ? -13.357 20.757 6.463 1.00 47.72 196 ARG A CA 1
ATOM 1456 C C . ARG A 1 196 ? -12.231 21.751 6.186 1.00 47.72 196 ARG A C 1
ATOM 1458 O O . ARG A 1 196 ? -11.680 22.311 7.131 1.00 47.72 196 ARG A O 1
ATOM 1465 N N . SER A 1 197 ? -11.924 21.998 4.912 1.00 37.88 197 SER A N 1
ATOM 1466 C CA . SER A 1 197 ? -10.978 23.049 4.524 1.00 37.88 197 SER A CA 1
ATOM 1467 C C . SER A 1 197 ? -11.568 24.419 4.880 1.00 37.88 197 SER A C 1
ATOM 1469 O O . SER A 1 197 ? -12.290 25.042 4.102 1.00 37.88 197 SER A O 1
ATOM 1471 N N . LEU A 1 198 ? -11.318 24.844 6.117 1.00 34.62 198 LEU A N 1
ATOM 1472 C CA . LEU A 1 198 ? -11.500 26.213 6.564 1.00 34.62 198 LEU A CA 1
ATOM 1473 C C . LEU A 1 198 ? -10.352 27.028 5.975 1.00 34.62 198 LEU A C 1
ATOM 1475 O O . LEU A 1 198 ? -9.190 26.623 6.045 1.00 34.62 198 LEU A O 1
ATOM 1479 N N . ARG A 1 199 ? -10.673 28.189 5.404 1.00 33.38 199 ARG A N 1
ATOM 1480 C CA . ARG A 1 199 ? -9.643 29.192 5.127 1.00 33.38 199 ARG A CA 1
ATOM 1481 C C . ARG A 1 199 ? -9.040 29.641 6.465 1.00 33.38 199 ARG A C 1
ATOM 1483 O O . ARG A 1 199 ? -9.762 29.641 7.463 1.00 33.38 199 ARG A O 1
ATOM 1490 N N . PRO A 1 200 ? -7.758 30.039 6.506 1.00 32.22 200 PRO A N 1
ATOM 1491 C CA . PRO A 1 200 ? -7.167 30.619 7.703 1.00 32.22 200 PRO A CA 1
ATOM 1492 C C . PRO A 1 200 ? -7.747 32.021 7.946 1.00 32.22 200 PRO A C 1
ATOM 1494 O O . PRO A 1 200 ? -7.146 33.031 7.583 1.00 32.22 200 PRO A O 1
ATOM 1497 N N . ASP A 1 201 ? -8.927 32.079 8.563 1.00 32.22 201 ASP A N 1
ATOM 1498 C CA . ASP A 1 201 ? -9.422 33.291 9.207 1.00 32.22 201 ASP A CA 1
ATOM 1499 C C . ASP A 1 201 ? -8.496 33.593 10.392 1.00 32.22 201 ASP A C 1
ATOM 1501 O O . ASP A 1 201 ? -8.573 32.970 11.453 1.00 32.22 201 ASP A O 1
ATOM 1505 N N . GLY A 1 202 ? -7.566 34.529 10.181 1.00 29.81 202 GLY A N 1
ATOM 1506 C CA . GLY A 1 202 ? -6.683 35.021 11.234 1.00 29.81 202 GLY A CA 1
ATOM 1507 C C . GLY A 1 202 ? -7.488 35.610 12.402 1.00 29.81 202 GLY A C 1
ATOM 1508 O O . GLY A 1 202 ? -8.588 36.130 12.187 1.00 29.81 202 GLY A O 1
ATOM 1509 N N . PRO A 1 203 ? -6.965 35.548 13.640 1.00 31.55 203 PRO A N 1
ATOM 1510 C CA . PRO A 1 203 ? -7.720 35.910 14.833 1.00 31.55 203 PRO A CA 1
ATOM 1511 C C . PRO A 1 203 ? -8.149 37.380 14.796 1.00 31.55 203 PRO A C 1
ATOM 1513 O O . PRO A 1 203 ? -7.345 38.292 14.995 1.00 31.55 203 PRO A O 1
ATOM 1516 N N . ARG A 1 204 ? -9.447 37.616 14.580 1.00 29.56 204 ARG A N 1
ATOM 1517 C CA . ARG A 1 204 ? -10.064 38.919 14.834 1.00 29.56 204 ARG A CA 1
ATOM 1518 C C . ARG A 1 204 ? -10.113 39.126 16.342 1.00 29.56 204 ARG A C 1
ATOM 1520 O O . ARG A 1 204 ? -10.882 38.461 17.027 1.00 29.56 204 ARG A O 1
ATOM 1527 N N . ALA A 1 205 ? -9.294 40.042 16.847 1.00 31.34 205 ALA A N 1
ATOM 1528 C CA . ALA A 1 205 ? -9.361 40.455 18.240 1.00 31.34 205 ALA A CA 1
ATOM 1529 C C . ALA A 1 205 ? -10.704 41.158 18.506 1.00 31.34 205 ALA A C 1
ATOM 1531 O O . ALA A 1 205 ? -10.963 42.235 17.965 1.00 31.34 205 ALA A O 1
ATOM 1532 N N . GLU A 1 206 ? -11.554 40.559 19.340 1.00 29.95 206 GLU A N 1
ATOM 1533 C CA . GLU A 1 206 ? -12.747 41.231 19.856 1.00 29.95 206 GLU A CA 1
ATOM 1534 C C . GLU A 1 206 ? -12.327 42.280 20.894 1.00 29.95 206 GLU A C 1
ATOM 1536 O O . GLU A 1 206 ? -12.100 41.980 22.065 1.00 29.95 206 GLU A O 1
ATOM 1541 N N . GLY A 1 207 ? -12.195 43.532 20.449 1.00 29.48 207 GLY A N 1
ATOM 1542 C CA . GLY A 1 207 ? -12.042 44.672 21.350 1.00 29.48 207 GLY A CA 1
ATOM 1543 C C . GLY A 1 207 ? -13.310 44.882 22.197 1.00 29.48 207 GLY A C 1
ATOM 1544 O O . GLY A 1 207 ? -14.419 44.667 21.697 1.00 29.48 207 GLY A O 1
ATOM 1545 N N . PRO A 1 208 ? -13.186 45.306 23.468 1.00 32.09 208 PRO A N 1
ATOM 1546 C CA . PRO A 1 208 ? -14.336 45.502 24.345 1.00 32.09 208 PRO A CA 1
ATOM 1547 C C . PRO A 1 208 ? -15.254 46.624 23.839 1.00 32.09 208 PRO A C 1
ATOM 1549 O O . PRO A 1 208 ? -14.804 47.625 23.281 1.00 32.09 208 PRO A O 1
ATOM 1552 N N . ARG A 1 209 ? -16.564 46.465 24.060 1.00 33.59 209 ARG A N 1
ATOM 1553 C CA . ARG A 1 209 ? -17.583 47.440 23.643 1.00 33.59 209 ARG A CA 1
ATOM 1554 C C . ARG A 1 209 ? -17.477 48.724 24.473 1.00 33.59 209 ARG A C 1
ATOM 1556 O O . ARG A 1 209 ? -17.608 48.671 25.692 1.00 33.59 209 ARG A O 1
ATOM 1563 N N . GLY A 1 210 ? -17.306 49.863 23.802 1.00 28.62 210 GLY A N 1
ATOM 1564 C CA . GLY A 1 210 ? -17.468 51.206 24.368 1.00 28.62 210 GLY A CA 1
ATOM 1565 C C . GLY A 1 210 ? -18.708 51.900 23.795 1.00 28.62 210 GLY A C 1
ATOM 1566 O O . GLY A 1 210 ? -19.061 51.674 22.638 1.00 28.62 210 GLY A O 1
ATOM 1567 N N . GLU A 1 211 ? -19.380 52.718 24.605 1.00 30.41 211 GLU A N 1
ATOM 1568 C CA . GLU A 1 211 ? -20.631 53.402 24.236 1.00 30.41 211 GLU A CA 1
ATOM 1569 C C . GLU A 1 211 ? -20.429 54.726 23.457 1.00 30.41 211 GLU A C 1
ATOM 1571 O O . GLU A 1 211 ? -19.327 55.283 23.449 1.00 30.41 211 GLU A O 1
ATOM 1576 N N . PRO A 1 212 ? -21.461 55.223 22.739 1.00 42.81 212 PRO A N 1
ATOM 1577 C CA . PRO A 1 212 ? -21.270 56.107 21.585 1.00 42.81 212 PRO A CA 1
ATOM 1578 C C . PRO A 1 212 ? -21.259 57.607 21.914 1.00 42.81 212 PRO A C 1
ATOM 1580 O O . PRO A 1 212 ? -22.079 58.086 22.698 1.00 42.81 212 PRO A O 1
ATOM 1583 N N . ARG A 1 213 ? -20.406 58.383 21.221 1.00 29.52 213 ARG A N 1
ATOM 1584 C CA . ARG A 1 213 ? -20.460 59.860 21.165 1.00 29.52 213 ARG A CA 1
ATOM 1585 C C . ARG A 1 213 ? -19.902 60.428 19.854 1.00 29.52 213 ARG A C 1
ATOM 1587 O O . ARG A 1 213 ? -18.862 59.973 19.395 1.00 29.52 213 ARG A O 1
ATOM 1594 N N . GLY A 1 214 ? -20.515 61.518 19.382 1.00 29.20 214 GLY A N 1
ATOM 159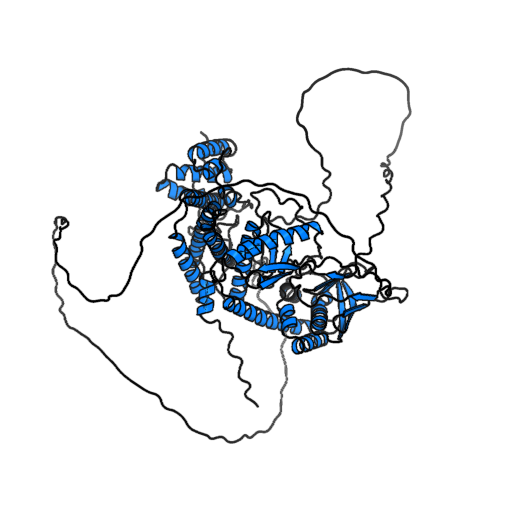5 C CA . GLY A 1 214 ? -19.842 62.568 18.602 1.00 29.20 214 GLY A CA 1
ATOM 1596 C C . GLY A 1 214 ? -20.073 62.567 17.088 1.00 29.20 214 GLY A C 1
ATOM 1597 O O . GLY A 1 214 ? -19.468 61.787 16.361 1.00 29.20 214 GLY A O 1
ATOM 1598 N N . GLU A 1 215 ? -20.868 63.525 16.610 1.00 32.44 215 GLU A N 1
ATOM 1599 C CA . GLU A 1 215 ? -20.826 63.987 15.216 1.00 32.44 215 GLU A CA 1
ATOM 1600 C C . GLU A 1 215 ? -19.626 64.937 15.011 1.00 32.44 215 GLU A C 1
ATOM 1602 O O . GLU A 1 215 ? -19.256 65.680 15.922 1.00 32.44 215 GLU A O 1
ATOM 1607 N N . GLY A 1 216 ? -19.022 64.943 13.818 1.00 27.91 216 GLY A N 1
ATOM 1608 C CA . GLY A 1 216 ? -17.900 65.827 13.469 1.00 27.91 216 GLY A CA 1
ATOM 1609 C C . GLY A 1 216 ? -17.584 65.791 11.961 1.00 27.91 216 GLY A C 1
ATOM 1610 O O . GLY A 1 216 ? -17.752 64.736 11.345 1.00 27.91 216 GLY A O 1
ATOM 1611 N N . PRO A 1 217 ? -17.193 66.916 11.326 1.00 37.25 217 PRO A N 1
ATOM 1612 C CA . PRO A 1 217 ? -17.266 67.063 9.868 1.00 37.25 217 PRO A CA 1
ATOM 1613 C C . PRO A 1 217 ? -16.029 66.585 9.085 1.00 37.25 217 PRO A C 1
ATOM 1615 O O . PRO A 1 217 ? -14.922 66.468 9.608 1.00 37.25 217 PRO A O 1
ATOM 1618 N N . ARG A 1 218 ? -16.228 66.386 7.774 1.00 43.44 218 ARG A N 1
ATOM 1619 C CA . ARG A 1 218 ? -15.165 66.209 6.766 1.00 43.44 218 ARG A CA 1
ATOM 1620 C C . ARG A 1 218 ? -14.543 67.559 6.360 1.00 43.44 218 ARG A C 1
ATOM 1622 O O . ARG A 1 218 ? -15.291 68.529 6.248 1.00 43.44 218 ARG A O 1
ATOM 1629 N N . PRO A 1 219 ? -13.246 67.591 6.013 1.00 37.91 219 PRO A N 1
ATOM 1630 C CA . PRO A 1 219 ? -12.646 68.587 5.120 1.00 37.91 219 PRO A CA 1
ATOM 1631 C C . PRO A 1 219 ? -12.184 67.977 3.771 1.00 37.91 219 PRO A C 1
ATOM 1633 O O . PRO A 1 219 ? -12.096 66.756 3.631 1.00 37.91 219 PRO A O 1
ATOM 1636 N N . ASP A 1 220 ? -11.889 68.827 2.779 1.00 32.47 220 ASP A N 1
ATOM 1637 C CA . ASP A 1 220 ? -11.721 68.452 1.361 1.00 32.47 220 ASP A CA 1
ATOM 1638 C C . ASP A 1 220 ? -10.275 68.443 0.813 1.00 32.47 220 ASP A C 1
ATOM 1640 O O . ASP A 1 220 ? -9.491 69.352 1.072 1.00 32.47 220 ASP A O 1
ATOM 1644 N N . GLY A 1 221 ? -10.011 67.500 -0.107 1.00 30.66 221 GLY A N 1
ATOM 1645 C CA . GLY A 1 221 ? -9.045 67.627 -1.219 1.00 30.66 221 GLY A CA 1
ATOM 1646 C C . GLY A 1 221 ? -7.535 67.591 -0.902 1.00 30.66 221 GLY A C 1
ATOM 1647 O O . GLY A 1 221 ? -7.147 67.396 0.248 1.00 30.66 221 GLY A O 1
ATOM 1648 N N . PRO A 1 222 ? -6.657 67.782 -1.920 1.00 42.50 222 PRO A N 1
ATOM 1649 C CA . PRO A 1 222 ? -6.915 67.922 -3.364 1.00 42.50 222 PRO A CA 1
ATOM 1650 C C . PRO A 1 222 ? -6.362 66.739 -4.212 1.00 42.50 222 PRO A C 1
ATOM 1652 O O . PRO A 1 222 ? -6.006 65.688 -3.686 1.00 42.50 222 PRO A O 1
ATOM 1655 N N . ARG A 1 223 ? -6.316 66.895 -5.548 1.00 41.84 223 ARG A N 1
ATOM 1656 C CA . ARG A 1 223 ? -5.709 65.949 -6.518 1.00 41.84 223 ARG A CA 1
ATOM 1657 C C . ARG A 1 223 ? -4.258 66.337 -6.872 1.00 41.84 223 ARG A C 1
ATOM 1659 O O . ARG A 1 223 ? -3.855 67.466 -6.612 1.00 41.84 223 ARG A O 1
ATOM 1666 N N . GLY A 1 224 ? -3.527 65.428 -7.527 1.00 31.47 224 GLY A N 1
ATOM 1667 C CA . GLY A 1 224 ? -2.243 65.672 -8.208 1.00 31.47 224 GLY A CA 1
ATOM 1668 C C . GLY A 1 224 ? -2.087 64.765 -9.443 1.00 31.47 224 GLY A C 1
ATOM 1669 O O . GLY A 1 224 ? -2.761 63.736 -9.525 1.00 31.47 224 GLY A O 1
ATOM 1670 N N . ASP A 1 225 ? -1.253 65.158 -10.414 1.00 30.77 225 ASP A N 1
ATOM 1671 C CA . ASP A 1 225 ? -1.424 64.775 -11.829 1.00 30.77 225 ASP A CA 1
ATOM 1672 C C . ASP A 1 225 ? -0.334 63.888 -12.473 1.00 30.77 225 ASP A C 1
ATOM 1674 O O . ASP A 1 225 ? 0.860 64.124 -12.310 1.00 30.77 225 ASP A O 1
ATOM 1678 N N . GLY A 1 226 ? -0.790 62.992 -13.365 1.00 29.61 226 GLY A N 1
ATOM 1679 C CA . GLY A 1 226 ? -0.135 62.625 -14.640 1.00 29.61 226 GLY A CA 1
ATOM 1680 C C . GLY A 1 226 ? 1.146 61.762 -14.629 1.00 29.61 226 GLY A C 1
ATOM 1681 O O . GLY A 1 226 ? 1.637 61.390 -13.566 1.00 29.61 226 GLY A O 1
ATOM 1682 N N . PRO A 1 227 ? 1.714 61.436 -15.820 1.00 39.69 227 PRO A N 1
ATOM 1683 C CA . PRO A 1 227 ? 1.218 61.679 -17.190 1.00 39.69 227 PRO A CA 1
ATOM 1684 C C . PRO A 1 227 ? 1.044 60.394 -18.063 1.00 39.69 227 PRO A C 1
ATOM 1686 O O . PRO A 1 227 ? 1.245 59.273 -17.602 1.00 39.69 227 PRO A O 1
ATOM 1689 N N . ARG A 1 228 ? 0.684 60.564 -19.351 1.00 40.03 228 ARG A N 1
ATOM 1690 C CA . ARG A 1 228 ? 0.721 59.559 -20.453 1.00 40.03 228 ARG A CA 1
ATOM 1691 C C . ARG A 1 228 ? 1.540 60.095 -21.648 1.00 40.03 228 ARG A C 1
ATOM 1693 O O . ARG A 1 228 ? 1.734 61.308 -21.714 1.00 40.03 228 ARG A O 1
ATOM 1700 N N . PRO A 1 229 ? 2.039 59.221 -22.547 1.00 42.91 229 PRO A N 1
ATOM 1701 C CA . PRO A 1 229 ? 1.589 59.162 -23.970 1.00 42.91 229 PRO A CA 1
ATOM 1702 C C . PRO A 1 229 ? 1.207 57.708 -24.388 1.00 42.91 229 PRO A C 1
ATOM 1704 O O . PRO A 1 229 ? 1.568 56.774 -23.677 1.00 42.91 229 PRO A O 1
ATOM 1707 N N . ASP A 1 230 ? 0.346 57.382 -25.369 1.00 32.25 230 ASP A N 1
ATOM 1708 C CA . ASP A 1 230 ? 0.257 57.669 -26.832 1.00 32.25 230 ASP A CA 1
ATOM 1709 C C . ASP A 1 230 ? 1.307 56.911 -27.687 1.00 32.25 230 ASP A C 1
ATOM 1711 O O . ASP A 1 230 ? 2.482 56.926 -27.341 1.00 32.25 230 ASP A O 1
ATOM 1715 N N . GLY A 1 231 ? 1.009 56.225 -28.811 1.00 30.73 231 GLY A N 1
ATOM 1716 C CA . GLY A 1 231 ? -0.253 55.898 -29.531 1.00 30.73 231 GLY A CA 1
ATOM 1717 C C . GLY A 1 231 ? -0.229 54.437 -30.072 1.00 30.73 231 GLY A C 1
ATOM 1718 O O . GLY A 1 231 ? 0.396 53.593 -29.443 1.00 30.73 231 GLY A O 1
ATOM 1719 N N . LEU A 1 232 ? -0.830 54.009 -31.202 1.00 31.95 232 LEU A N 1
ATOM 1720 C CA . LEU A 1 232 ? -1.722 54.636 -32.206 1.00 31.95 232 LEU A CA 1
ATOM 1721 C C . LEU A 1 232 ? -2.599 53.533 -32.913 1.00 31.95 232 LEU A C 1
ATOM 1723 O O . LEU A 1 232 ? -3.103 52.662 -32.205 1.00 31.95 232 LEU A O 1
ATOM 1727 N N . ARG A 1 233 ? -2.835 53.530 -34.248 1.00 31.83 233 ARG A N 1
ATOM 1728 C CA . ARG A 1 233 ? -3.654 52.525 -35.003 1.00 31.83 233 ARG A CA 1
ATOM 1729 C C . ARG A 1 233 ? -3.259 52.342 -36.490 1.00 31.83 233 ARG A C 1
ATOM 1731 O O . ARG A 1 233 ? -2.602 53.215 -37.047 1.00 31.83 233 ARG A O 1
ATOM 1738 N N . ALA A 1 234 ? -3.775 51.276 -37.126 1.00 30.69 234 ALA A N 1
ATOM 1739 C CA . ALA A 1 234 ? -4.072 51.160 -38.570 1.00 30.69 234 ALA A CA 1
ATOM 1740 C C . ALA A 1 234 ? -5.306 50.236 -38.800 1.00 30.69 234 ALA A C 1
ATOM 1742 O O . ALA A 1 234 ? -5.672 49.491 -37.888 1.00 30.69 234 ALA A O 1
ATOM 1743 N N . ASP A 1 235 ? -5.955 50.299 -39.975 1.00 31.17 235 ASP A N 1
ATOM 1744 C CA . ASP A 1 235 ? -7.321 49.776 -40.234 1.00 31.17 235 ASP A CA 1
ATOM 1745 C C . ASP A 1 235 ? -7.412 48.497 -41.122 1.00 31.17 235 ASP A C 1
ATOM 1747 O O . ASP A 1 235 ? -6.401 47.915 -41.507 1.00 31.17 235 ASP A O 1
ATOM 1751 N N . GLY A 1 236 ? -8.647 48.022 -41.389 1.00 30.41 236 GLY A N 1
ATOM 1752 C CA . GLY A 1 236 ? -8.993 46.788 -42.142 1.00 30.41 236 GLY A CA 1
ATOM 1753 C C . GLY A 1 236 ? -9.010 46.916 -43.687 1.00 30.41 236 GLY A C 1
ATOM 1754 O O . GLY A 1 236 ? -8.319 47.795 -44.199 1.00 30.41 236 GLY A O 1
ATOM 1755 N N . PRO A 1 237 ? -9.770 46.084 -44.460 1.00 42.19 237 PRO A N 1
ATOM 1756 C CA . PRO A 1 237 ? -11.156 45.641 -44.187 1.00 42.19 237 PRO A CA 1
ATOM 1757 C C . PRO A 1 237 ? -11.470 44.137 -44.483 1.00 42.19 237 PRO A C 1
ATOM 1759 O O . PRO A 1 237 ? -10.567 43.322 -44.643 1.00 42.19 237 PRO A O 1
ATOM 1762 N N . ARG A 1 238 ? -12.769 43.765 -44.536 1.00 39.78 238 ARG A N 1
ATOM 1763 C CA . ARG A 1 238 ? -13.311 42.436 -44.944 1.00 39.78 238 ARG A CA 1
ATOM 1764 C C . ARG A 1 238 ? -13.707 42.385 -46.441 1.00 39.78 238 ARG A C 1
ATOM 1766 O O . ARG A 1 238 ? -13.706 43.444 -47.073 1.00 39.78 238 ARG A O 1
ATOM 1773 N N . PRO A 1 239 ? -14.026 41.201 -47.022 1.00 42.38 239 PRO A N 1
ATOM 1774 C CA . PRO A 1 239 ? -15.370 40.570 -46.918 1.00 42.38 239 PRO A CA 1
ATOM 1775 C C . PRO A 1 239 ? -15.329 39.031 -46.665 1.00 42.38 239 PRO A C 1
ATOM 1777 O O . PRO A 1 239 ? -14.271 38.486 -46.369 1.00 42.38 239 PRO A O 1
ATOM 1780 N N . ASP A 1 240 ? -16.409 38.261 -46.885 1.00 31.08 240 ASP A N 1
ATOM 1781 C CA . ASP A 1 240 ? -17.458 37.894 -45.898 1.00 31.08 240 ASP A CA 1
ATOM 1782 C C . ASP A 1 240 ? -18.137 36.541 -46.341 1.00 31.08 240 ASP A C 1
ATOM 1784 O O . ASP A 1 240 ? -17.408 35.651 -46.774 1.00 31.08 240 ASP A O 1
ATOM 1788 N N . GLY A 1 241 ? -19.460 36.302 -46.193 1.00 32.53 241 GLY A N 1
ATOM 1789 C CA . GLY A 1 241 ? -20.138 34.972 -46.349 1.00 32.53 241 GLY A CA 1
ATOM 1790 C C . GLY A 1 241 ? -20.828 34.656 -47.708 1.00 32.53 241 GLY A C 1
ATOM 1791 O O . GLY A 1 241 ? -20.645 35.445 -48.634 1.00 32.53 241 GLY A O 1
ATOM 1792 N N . PRO A 1 242 ? -21.649 33.566 -47.861 1.00 41.94 242 PRO A N 1
ATOM 1793 C CA . PRO A 1 242 ? -22.394 32.802 -46.829 1.00 41.94 242 PRO A CA 1
ATOM 1794 C C . PRO A 1 242 ? -22.338 31.230 -46.930 1.00 41.94 242 PRO A C 1
ATOM 1796 O O . PRO A 1 242 ? -21.422 30.664 -47.515 1.00 41.94 242 PRO A O 1
ATOM 1799 N N . ARG A 1 243 ? -23.311 30.524 -46.306 1.00 38.81 243 ARG A N 1
ATOM 1800 C CA . ARG A 1 243 ? -23.602 29.047 -46.311 1.00 38.81 243 ARG A CA 1
ATOM 1801 C C . ARG A 1 243 ? -24.931 28.764 -47.104 1.00 38.81 243 ARG A C 1
ATOM 1803 O O . ARG A 1 243 ? -25.433 29.766 -47.615 1.00 38.81 243 ARG A O 1
ATOM 1810 N N . PRO A 1 244 ? -25.598 27.561 -47.156 1.00 55.78 244 PRO A N 1
ATOM 1811 C CA . PRO A 1 244 ? -25.345 26.212 -46.573 1.00 55.78 244 PRO A CA 1
ATOM 1812 C C . PRO A 1 244 ? -25.717 24.967 -47.474 1.00 55.78 244 PRO A C 1
ATOM 1814 O O . PRO A 1 244 ? -25.951 25.113 -48.665 1.00 55.78 244 PRO A O 1
ATOM 1817 N N . GLU A 1 245 ? -25.836 23.773 -46.845 1.00 31.95 245 GLU A N 1
ATOM 1818 C CA . GLU A 1 245 ? -26.671 22.571 -47.188 1.00 31.95 245 GLU A CA 1
ATOM 1819 C C . GLU A 1 245 ? -26.287 21.542 -48.299 1.00 31.95 245 GLU A C 1
ATOM 1821 O O . GLU A 1 245 ? -25.748 21.885 -49.344 1.00 31.95 245 GLU A O 1
ATOM 1826 N N . GLY A 1 246 ? -26.613 20.245 -48.060 1.00 28.11 246 GLY A N 1
ATOM 1827 C CA . GLY A 1 246 ? -26.607 19.143 -49.061 1.00 28.11 246 GLY A CA 1
ATOM 1828 C C . GLY A 1 246 ? -26.195 17.716 -48.587 1.00 28.11 246 GLY A C 1
ATOM 1829 O O . GLY A 1 246 ? -25.108 17.534 -48.047 1.00 28.11 246 GLY A O 1
ATOM 1830 N N . LEU A 1 247 ? -27.030 16.689 -48.850 1.00 36.78 247 LEU A N 1
ATOM 1831 C CA . LEU A 1 247 ? -26.792 15.216 -48.746 1.00 36.78 247 LEU A CA 1
ATOM 1832 C C . LEU A 1 247 ? -27.745 14.469 -49.728 1.00 36.78 247 LEU A C 1
ATOM 1834 O O . LEU A 1 247 ? -28.804 15.038 -50.003 1.00 36.78 247 LEU A O 1
ATOM 1838 N N . PRO A 1 248 ? -27.515 13.201 -50.176 1.00 55.56 248 PRO A N 1
ATOM 1839 C CA . PRO A 1 248 ? -26.327 12.332 -50.117 1.00 55.56 248 PRO A CA 1
ATOM 1840 C C . PRO A 1 248 ? -25.676 12.163 -51.533 1.00 55.56 248 PRO A C 1
ATOM 1842 O O . PRO A 1 248 ? -24.982 13.121 -51.867 1.00 55.56 248 PRO A O 1
ATOM 1845 N N . PRO A 1 249 ? -25.842 11.131 -52.428 1.00 47.38 249 PRO A N 1
ATOM 1846 C CA . PRO A 1 249 ? -26.392 9.756 -52.385 1.00 47.38 249 PRO A CA 1
ATOM 1847 C C . PRO A 1 249 ? -25.311 8.636 -52.562 1.00 47.38 249 PRO A C 1
ATOM 1849 O O . PRO A 1 249 ? -24.453 8.500 -51.694 1.00 47.38 249 PRO A O 1
ATOM 1852 N N . GLU A 1 250 ? -25.347 7.798 -53.622 1.00 35.75 250 GLU A N 1
ATOM 1853 C CA . GLU A 1 250 ? -24.532 6.567 -53.799 1.00 35.75 250 GLU A CA 1
ATOM 1854 C C . GLU A 1 250 ? -23.823 6.408 -55.175 1.00 35.75 250 GLU A C 1
ATOM 1856 O O . GLU A 1 250 ? -24.475 6.555 -56.203 1.00 35.75 250 GLU A O 1
ATOM 1861 N N . ARG A 1 251 ? -22.577 5.869 -55.157 1.00 36.09 251 ARG A N 1
ATOM 1862 C CA . ARG A 1 251 ? -21.930 4.961 -56.167 1.00 36.09 251 ARG A CA 1
ATOM 1863 C C . ARG A 1 251 ? -21.739 5.497 -57.621 1.00 36.09 251 ARG A C 1
ATOM 1865 O O . ARG A 1 251 ? -22.214 6.584 -57.921 1.00 36.09 251 ARG A O 1
ATOM 1872 N N . PRO A 1 252 ? -21.028 4.795 -58.553 1.00 42.31 252 PRO A N 1
ATOM 1873 C CA . PRO A 1 252 ? -20.295 3.514 -58.479 1.00 42.31 252 PRO A CA 1
ATOM 1874 C C . PRO A 1 252 ? -18.768 3.616 -58.785 1.00 42.31 252 PRO A C 1
ATOM 1876 O O . PRO A 1 252 ? -18.171 4.683 -58.717 1.00 42.31 252 PRO A O 1
ATOM 1879 N N . ARG A 1 253 ? -18.116 2.473 -59.079 1.00 38.91 253 ARG A N 1
ATOM 1880 C CA . ARG A 1 253 ? -16.680 2.331 -59.437 1.00 38.91 253 ARG A CA 1
ATOM 1881 C C . ARG A 1 253 ? -16.426 2.429 -60.955 1.00 38.91 253 ARG A C 1
ATOM 1883 O O . ARG A 1 253 ? -17.316 2.069 -61.722 1.00 38.91 253 ARG A O 1
ATOM 1890 N N . PRO A 1 254 ? -15.160 2.635 -61.367 1.00 44.84 254 PRO A N 1
ATOM 1891 C CA . PRO A 1 254 ? -14.567 1.942 -62.520 1.00 44.84 254 PRO A CA 1
ATOM 1892 C C . PRO A 1 254 ? -13.396 0.998 -62.135 1.00 44.84 254 PRO A C 1
ATOM 1894 O O . PRO A 1 254 ? -12.894 1.025 -61.011 1.00 44.84 254 PRO A O 1
ATOM 1897 N N . HIS A 1 255 ? -12.972 0.133 -63.067 1.00 31.66 255 HIS A N 1
ATOM 1898 C CA . HIS A 1 255 ? -11.828 -0.794 -62.924 1.00 31.66 255 HIS A CA 1
ATOM 1899 C C . HIS A 1 255 ? -10.503 -0.118 -63.342 1.00 31.66 255 HIS A C 1
ATOM 1901 O O . HIS A 1 255 ? -10.496 0.662 -64.284 1.00 31.66 255 HIS A O 1
ATOM 1907 N N . GLY A 1 256 ? -9.371 -0.372 -62.673 1.00 31.25 256 GLY A N 1
ATOM 1908 C CA . GLY A 1 256 ? -8.412 -1.434 -63.049 1.00 31.25 256 GLY A CA 1
ATOM 1909 C C . GLY A 1 256 ? -7.064 -0.818 -63.502 1.00 31.25 256 GLY A C 1
ATOM 1910 O O . GLY A 1 256 ? -6.986 0.408 -63.544 1.00 31.25 256 GLY A O 1
ATOM 1911 N N . PRO A 1 257 ? -6.010 -1.591 -63.853 1.00 43.59 257 PRO A N 1
ATOM 1912 C CA . PRO A 1 257 ? -5.859 -3.052 -63.839 1.00 43.59 257 PRO A CA 1
ATOM 1913 C C . PRO A 1 257 ? -4.885 -3.564 -62.742 1.00 43.59 257 PRO A C 1
ATOM 1915 O O . PRO A 1 257 ? -4.393 -2.807 -61.911 1.00 43.59 257 PRO A O 1
ATOM 1918 N N . ARG A 1 258 ? -4.604 -4.878 -62.732 1.00 31.75 258 ARG A N 1
ATOM 1919 C CA . ARG A 1 258 ? -3.656 -5.550 -61.813 1.00 31.75 258 ARG A CA 1
ATOM 1920 C C . ARG A 1 258 ? -2.245 -5.675 -62.418 1.00 31.75 258 ARG A C 1
ATOM 1922 O O . ARG A 1 258 ? -2.098 -5.685 -63.637 1.00 31.75 258 ARG A O 1
ATOM 1929 N N . ARG A 1 259 ? -1.235 -5.919 -61.571 1.00 33.38 259 ARG A N 1
ATOM 1930 C CA . ARG A 1 259 ? 0.006 -6.640 -61.929 1.00 33.38 259 ARG A CA 1
ATOM 1931 C C . ARG A 1 259 ? 0.167 -7.868 -61.022 1.00 33.38 259 ARG A C 1
ATOM 1933 O O . ARG A 1 259 ? -0.274 -7.832 -59.875 1.00 33.38 259 ARG A O 1
ATOM 1940 N N . SER A 1 260 ? 0.757 -8.936 -61.552 1.00 34.53 260 SER A N 1
ATOM 1941 C CA . SER A 1 260 ? 0.886 -10.245 -60.888 1.00 34.53 260 SER A CA 1
ATOM 1942 C C . SER A 1 260 ? 2.259 -10.439 -60.222 1.00 34.53 260 SER A C 1
ATOM 1944 O O . SER A 1 260 ? 3.241 -9.885 -60.721 1.00 34.53 260 SER A O 1
ATOM 1946 N N . PRO A 1 261 ? 2.362 -11.250 -59.151 1.00 42.09 261 PRO A N 1
ATOM 1947 C CA . PRO A 1 261 ? 3.628 -11.822 -58.685 1.00 42.09 261 PRO A CA 1
ATOM 1948 C C . PRO A 1 261 ? 4.026 -13.071 -59.513 1.00 42.09 261 PRO A C 1
ATOM 1950 O O . PRO A 1 261 ? 3.167 -13.630 -60.200 1.00 42.09 261 PRO A O 1
ATOM 1953 N N . PRO A 1 262 ? 5.296 -13.521 -59.457 1.00 46.81 262 PRO A N 1
ATOM 1954 C CA . PRO A 1 262 ? 5.773 -14.725 -60.148 1.00 46.81 262 PRO A CA 1
ATOM 1955 C C . PRO A 1 262 ? 5.551 -16.029 -59.353 1.00 46.81 262 PRO A C 1
ATOM 1957 O O . PRO A 1 262 ? 5.445 -16.010 -58.126 1.00 46.81 262 PRO A O 1
ATOM 1960 N N . GLU A 1 263 ? 5.547 -17.165 -60.057 1.00 36.69 263 GLU A N 1
ATOM 1961 C CA . GLU A 1 263 ? 5.516 -18.523 -59.483 1.00 36.69 263 GLU A CA 1
ATOM 1962 C C . GLU A 1 263 ? 6.928 -19.098 -59.219 1.00 36.69 263 GLU A C 1
ATOM 1964 O O . GLU A 1 263 ? 7.882 -18.720 -59.905 1.00 36.69 263 GLU A O 1
ATOM 1969 N N . PRO A 1 264 ? 7.078 -20.058 -58.283 1.00 43.03 264 PRO A N 1
ATOM 1970 C CA . PRO A 1 264 ? 8.250 -20.927 -58.172 1.00 43.03 264 PRO A CA 1
ATOM 1971 C C . PRO A 1 264 ? 8.110 -22.220 -59.008 1.00 43.03 264 PRO A C 1
ATOM 1973 O O . PRO A 1 264 ? 7.029 -22.795 -59.113 1.00 43.03 264 PRO A O 1
ATOM 1976 N N . GLY A 1 265 ? 9.223 -22.707 -59.571 1.00 33.78 265 GLY A N 1
ATOM 1977 C CA . GLY A 1 265 ? 9.273 -23.920 -60.405 1.00 33.78 265 GLY A CA 1
ATOM 1978 C C . GLY A 1 265 ? 9.191 -25.259 -59.646 1.00 33.78 265 GLY A C 1
ATOM 1979 O O . GLY A 1 265 ? 9.301 -25.316 -58.423 1.00 33.78 265 GLY A O 1
ATOM 1980 N N . VAL A 1 266 ? 9.018 -26.354 -60.399 1.00 34.06 266 VAL A N 1
ATOM 1981 C CA . VAL A 1 266 ? 8.649 -27.704 -59.914 1.00 34.06 266 VAL A CA 1
ATOM 1982 C C . VAL A 1 266 ? 9.670 -28.772 -60.336 1.00 34.06 266 VAL A C 1
ATOM 1984 O O . VAL A 1 266 ? 10.221 -28.655 -61.426 1.00 34.06 266 VAL A O 1
ATOM 1987 N N . LEU A 1 267 ? 9.851 -29.818 -59.501 1.00 33.69 267 LEU A N 1
ATOM 1988 C CA . LEU A 1 267 ? 10.126 -31.260 -59.786 1.00 33.69 267 LEU A CA 1
ATOM 1989 C C . LEU A 1 267 ? 10.808 -31.893 -58.544 1.00 33.69 267 LEU A C 1
ATOM 1991 O O . LEU A 1 267 ? 11.732 -31.290 -58.014 1.00 33.69 267 LEU A O 1
ATOM 1995 N N . GLY A 1 268 ? 10.467 -33.073 -57.998 1.00 28.91 268 GLY A N 1
ATOM 1996 C CA . GLY A 1 268 ? 9.433 -34.104 -58.243 1.00 28.91 268 GLY A CA 1
ATOM 1997 C C . GLY A 1 268 ? 9.661 -35.274 -57.233 1.00 28.91 268 GLY A C 1
ATOM 1998 O O . GLY A 1 268 ? 10.193 -35.000 -56.165 1.00 28.91 268 GLY A O 1
ATOM 1999 N N . VAL A 1 269 ? 9.350 -36.574 -57.412 1.00 31.61 269 VAL A N 1
ATOM 2000 C CA . VAL A 1 269 ? 8.656 -37.367 -58.455 1.00 31.61 269 VAL A CA 1
ATOM 2001 C C . VAL A 1 269 ? 8.116 -38.692 -57.823 1.00 31.61 269 VAL A C 1
ATOM 2003 O O . VAL A 1 269 ? 8.920 -39.568 -57.528 1.00 31.61 269 VAL A O 1
ATOM 2006 N N . ARG A 1 270 ? 6.780 -38.904 -57.746 1.00 30.36 270 ARG A N 1
ATOM 2007 C CA . ARG A 1 270 ? 6.068 -40.200 -57.447 1.00 30.36 270 ARG A CA 1
ATOM 2008 C C . ARG A 1 270 ? 6.253 -40.773 -56.006 1.00 30.36 270 ARG A C 1
ATOM 2010 O O . ARG A 1 270 ? 7.129 -40.325 -55.286 1.00 30.36 270 ARG A O 1
ATOM 2017 N N . SER A 1 271 ? 5.414 -41.675 -55.459 1.00 28.55 271 SER A N 1
ATOM 2018 C CA . SER A 1 271 ? 4.390 -42.593 -56.023 1.00 28.55 271 SER A CA 1
ATOM 2019 C C . SER A 1 271 ? 3.085 -42.677 -55.188 1.00 28.55 271 SER A C 1
ATOM 2021 O O . SER A 1 271 ? 3.062 -42.299 -54.023 1.00 28.55 271 SER A O 1
ATOM 2023 N N . ARG A 1 272 ? 2.013 -43.235 -55.780 1.00 30.95 272 ARG A N 1
ATOM 2024 C CA . ARG A 1 272 ? 0.718 -43.644 -55.166 1.00 30.95 272 ARG A CA 1
ATOM 2025 C C . ARG A 1 272 ? 0.366 -45.050 -55.726 1.00 30.95 272 ARG A C 1
ATOM 2027 O O . ARG A 1 272 ? 0.940 -45.395 -56.763 1.00 30.95 272 ARG A O 1
ATOM 2034 N N . PRO A 1 273 ? -0.514 -45.861 -55.103 1.00 42.12 273 PRO A N 1
ATOM 2035 C CA . PRO A 1 273 ? -1.951 -45.734 -55.394 1.00 42.12 273 PRO A CA 1
ATOM 2036 C C . PRO A 1 273 ? -2.883 -45.968 -54.178 1.00 42.12 273 PRO A C 1
ATOM 2038 O O . PRO A 1 273 ? -2.443 -46.085 -53.041 1.00 42.12 273 PRO A O 1
ATOM 2041 N N . GLU A 1 274 ? -4.188 -45.975 -54.456 1.00 32.00 274 GLU A N 1
ATOM 2042 C CA . GLU A 1 274 ? -5.354 -46.087 -53.549 1.00 32.00 274 GLU A CA 1
ATOM 2043 C C . GLU A 1 274 ? -6.266 -47.259 -54.056 1.00 32.00 274 GLU A C 1
ATOM 2045 O O . GLU A 1 274 ? -5.719 -48.024 -54.860 1.00 32.00 274 GLU A O 1
ATOM 2050 N N . PRO A 1 275 ? -7.573 -47.485 -53.707 1.00 51.03 275 PRO A N 1
ATOM 2051 C CA . PRO A 1 275 ? -8.609 -46.596 -53.123 1.00 51.03 275 PRO A CA 1
ATOM 2052 C C . PRO A 1 275 ? -9.517 -47.202 -52.009 1.00 51.03 275 PRO A C 1
ATOM 2054 O O . PRO A 1 275 ? -9.379 -48.365 -51.640 1.00 51.03 275 PRO A O 1
ATOM 2057 N N . GLY A 1 276 ? -10.495 -46.421 -51.500 1.00 25.08 276 GLY A N 1
ATOM 2058 C CA . GLY A 1 276 ? -11.383 -46.843 -50.392 1.00 25.08 276 GLY A CA 1
ATOM 2059 C C . GLY A 1 276 ? -12.732 -46.112 -50.168 1.00 25.08 276 GLY A C 1
ATOM 2060 O O . GLY A 1 276 ? -13.170 -46.038 -49.028 1.00 25.08 276 GLY A O 1
ATOM 2061 N N . ALA A 1 277 ? -13.414 -45.632 -51.221 1.00 26.97 277 ALA A N 1
ATOM 2062 C CA . ALA A 1 277 ? -14.822 -45.152 -51.222 1.00 26.97 277 ALA A CA 1
ATOM 2063 C C . ALA A 1 277 ? -15.212 -43.847 -50.457 1.00 26.97 277 ALA A C 1
ATOM 2065 O O . ALA A 1 277 ? -14.457 -43.259 -49.688 1.00 26.97 277 ALA A O 1
ATOM 2066 N N . SER A 1 278 ? -16.411 -43.326 -50.775 1.00 25.19 278 SER A N 1
ATOM 2067 C CA . SER A 1 278 ? -17.088 -42.093 -50.277 1.00 25.19 278 SER A CA 1
ATOM 2068 C C . SER A 1 278 ? -18.581 -42.146 -50.730 1.00 25.19 278 SER A C 1
ATOM 2070 O O . SER A 1 278 ? -18.947 -43.178 -51.297 1.00 25.19 278 SER A O 1
ATOM 2072 N N . PRO A 1 279 ? -19.438 -41.086 -50.693 1.00 49.25 279 PRO A N 1
ATOM 2073 C CA . PRO A 1 279 ? -19.522 -39.846 -49.876 1.00 49.25 279 PRO A CA 1
ATOM 2074 C C . PRO A 1 279 ? -20.962 -39.553 -49.314 1.00 49.25 279 PRO A C 1
ATOM 2076 O O . PRO A 1 279 ? -21.892 -40.289 -49.629 1.00 49.25 279 PRO A O 1
ATOM 2079 N N . ARG A 1 280 ? -21.192 -38.419 -48.601 1.00 27.64 280 ARG A N 1
ATOM 2080 C CA . ARG A 1 280 ? -22.121 -37.288 -48.969 1.00 27.64 280 ARG A CA 1
ATOM 2081 C C . ARG A 1 280 ? -22.699 -36.432 -47.794 1.00 27.64 280 ARG A C 1
ATOM 2083 O O . ARG A 1 280 ? -23.094 -36.954 -46.766 1.00 27.64 280 ARG A O 1
ATOM 2090 N N . TRP A 1 281 ? -22.747 -35.113 -48.063 1.00 28.16 281 TRP A N 1
ATOM 2091 C CA . TRP A 1 281 ? -23.586 -33.948 -47.638 1.00 28.16 281 TRP A CA 1
ATOM 2092 C C . TRP A 1 281 ? -24.890 -34.163 -46.815 1.00 28.16 281 TRP A C 1
ATOM 2094 O O . TRP A 1 281 ? -25.481 -35.227 -46.922 1.00 28.16 281 TRP A O 1
ATOM 2104 N N . GLY A 1 282 ? -25.482 -33.184 -46.089 1.00 24.16 282 GLY A N 1
ATOM 2105 C CA . GLY A 1 282 ? -25.221 -31.730 -45.876 1.00 24.16 282 GLY A CA 1
ATOM 2106 C C . GLY A 1 282 ? -26.351 -31.029 -45.043 1.00 24.16 282 GLY A C 1
ATOM 2107 O O . GLY A 1 282 ? -27.327 -31.692 -44.713 1.00 24.16 282 GLY A O 1
ATOM 2108 N N . ALA A 1 283 ? -26.238 -29.729 -44.691 1.00 30.39 283 ALA A N 1
ATOM 2109 C CA . ALA A 1 283 ? -27.186 -28.945 -43.828 1.00 30.39 283 ALA A CA 1
ATOM 2110 C C . ALA A 1 283 ? -28.098 -27.951 -44.626 1.00 30.39 283 ALA A C 1
ATOM 2112 O O . ALA A 1 283 ? -27.835 -27.831 -45.828 1.00 30.39 283 ALA A O 1
ATOM 2113 N N . PRO A 1 284 ? -29.152 -27.269 -44.065 1.00 42.66 284 PRO A N 1
ATOM 2114 C CA . PRO A 1 284 ? -29.042 -26.092 -43.144 1.00 42.66 284 PRO A CA 1
ATOM 2115 C C . PRO A 1 284 ? -30.226 -25.853 -42.119 1.00 42.66 284 PRO A C 1
ATOM 2117 O O . PRO A 1 284 ? -30.975 -26.778 -41.822 1.00 42.66 284 PRO A O 1
ATOM 2120 N N . GLU A 1 285 ? -30.354 -24.627 -41.556 1.00 33.19 285 GLU A N 1
ATOM 2121 C CA . GLU A 1 285 ? -31.278 -24.100 -40.485 1.00 33.19 285 GLU A CA 1
ATOM 2122 C C . GLU A 1 285 ? -32.577 -23.394 -41.043 1.00 33.19 285 GLU A C 1
ATOM 2124 O O . GLU A 1 285 ? -32.831 -23.631 -42.229 1.00 33.19 285 GLU A O 1
ATOM 2129 N N . PRO A 1 286 ? -33.366 -22.472 -40.372 1.00 51.53 286 PRO A N 1
ATOM 2130 C CA . PRO A 1 286 ? -33.518 -22.013 -38.942 1.00 51.53 286 PRO A CA 1
ATOM 2131 C C . PRO A 1 286 ? -34.970 -21.668 -38.389 1.00 51.53 286 PRO A C 1
ATOM 2133 O O . PRO A 1 286 ? -35.874 -21.445 -39.182 1.00 51.53 286 PRO A O 1
ATOM 2136 N N . ASP A 1 287 ? -35.124 -21.505 -37.042 1.00 31.98 287 ASP A N 1
ATOM 2137 C CA . ASP A 1 287 ? -36.039 -20.637 -36.180 1.00 31.98 287 ASP A CA 1
ATOM 2138 C C . ASP A 1 287 ? -37.577 -20.433 -36.509 1.00 31.98 287 ASP A C 1
ATOM 2140 O O . ASP A 1 287 ? -38.027 -20.950 -37.528 1.00 31.98 287 ASP A O 1
ATOM 2144 N N . PRO A 1 288 ? -38.464 -19.698 -35.748 1.00 49.84 288 PRO A N 1
ATOM 2145 C CA . PRO A 1 288 ? -38.406 -19.075 -34.397 1.00 49.84 288 PRO A CA 1
ATOM 2146 C C . PRO A 1 288 ? -39.669 -19.207 -33.461 1.00 49.84 288 PRO A C 1
ATOM 2148 O O . PRO A 1 288 ? -40.759 -19.584 -33.889 1.00 49.84 288 PRO A O 1
ATOM 2151 N N . SER A 1 289 ? -39.577 -18.646 -32.229 1.00 28.75 289 SER A N 1
ATOM 2152 C CA . SER A 1 289 ? -40.686 -18.068 -31.390 1.00 28.75 289 SER A CA 1
ATOM 2153 C C . SER A 1 289 ? -41.645 -19.025 -30.609 1.00 28.75 289 SER A C 1
ATOM 2155 O O . SER A 1 289 ? -41.819 -20.164 -31.010 1.00 28.75 289 SER A O 1
ATOM 2157 N N . SER A 1 290 ? -42.361 -18.658 -29.514 1.00 27.69 290 SER A N 1
ATOM 2158 C CA . SER A 1 290 ? -42.211 -17.594 -28.478 1.00 27.69 290 SER A CA 1
ATOM 2159 C C . SER A 1 290 ? -43.170 -17.773 -27.257 1.00 27.69 290 SER A C 1
ATOM 2161 O O . SER A 1 290 ? -44.080 -18.592 -27.305 1.00 27.69 290 SER A O 1
ATOM 2163 N N . ARG A 1 291 ? -43.024 -16.892 -26.238 1.00 27.67 291 ARG A N 1
ATOM 2164 C CA . ARG A 1 291 ? -43.961 -16.519 -25.130 1.00 27.67 291 ARG A CA 1
ATOM 2165 C C . ARG A 1 291 ? -43.973 -17.347 -23.824 1.00 27.67 291 ARG A C 1
ATOM 2167 O O . ARG A 1 291 ? -43.401 -18.423 -23.725 1.00 27.67 291 ARG A O 1
ATOM 2174 N N . ARG A 1 292 ? -44.525 -16.701 -22.783 1.00 34.25 292 ARG A N 1
ATOM 2175 C CA . ARG A 1 292 ? -44.707 -17.134 -21.379 1.00 34.25 292 ARG A CA 1
ATOM 2176 C C . ARG A 1 292 ? -46.192 -17.440 -21.140 1.00 34.25 292 ARG A C 1
ATOM 2178 O O . ARG A 1 292 ? -46.984 -16.960 -21.938 1.00 34.25 292 ARG A O 1
ATOM 2185 N N . ASP A 1 293 ? -46.531 -18.062 -20.005 1.00 28.23 293 ASP A N 1
ATOM 2186 C CA . ASP A 1 293 ? -47.585 -17.571 -19.087 1.00 28.23 293 ASP A CA 1
ATOM 2187 C C . ASP A 1 293 ? -47.524 -18.257 -17.698 1.00 28.23 293 ASP A C 1
ATOM 2189 O O . ASP A 1 293 ? -46.923 -19.320 -17.543 1.00 28.23 293 ASP A O 1
ATOM 2193 N N . THR A 1 294 ? -48.100 -17.590 -16.689 1.00 32.62 294 THR A N 1
ATOM 2194 C CA . THR A 1 294 ? -48.352 -17.965 -15.269 1.00 32.62 294 THR A CA 1
ATOM 2195 C C . THR A 1 294 ? -49.532 -17.081 -14.773 1.00 32.62 294 THR A C 1
ATOM 2197 O O . THR A 1 294 ? -49.750 -16.062 -15.437 1.00 32.62 294 THR A O 1
ATOM 2200 N N . PRO A 1 295 ? -50.284 -17.339 -13.661 1.00 51.69 295 PRO A N 1
ATOM 2201 C CA . PRO A 1 295 ? -49.903 -18.023 -12.406 1.00 51.69 295 PRO A CA 1
ATOM 2202 C C . PRO A 1 295 ? -51.061 -18.855 -11.745 1.00 51.69 295 PRO A C 1
ATOM 2204 O O . PRO A 1 295 ? -51.767 -19.550 -12.461 1.00 51.69 295 PRO A O 1
ATOM 2207 N N . GLU A 1 296 ? -51.238 -18.743 -10.409 1.00 27.75 296 GLU A N 1
ATOM 2208 C CA . GLU A 1 296 ? -52.346 -19.235 -9.535 1.00 27.75 296 GLU A CA 1
ATOM 2209 C C . GLU A 1 296 ? -52.374 -20.742 -9.155 1.00 27.75 296 GLU A C 1
ATOM 2211 O O . GLU A 1 296 ? -51.946 -21.586 -9.934 1.00 27.75 296 GLU A O 1
ATOM 2216 N N . ALA A 1 297 ? -52.833 -21.171 -7.960 1.00 29.06 297 ALA A N 1
ATOM 2217 C CA . ALA A 1 297 ? -53.043 -20.489 -6.659 1.00 29.06 297 ALA A CA 1
ATOM 2218 C C . ALA A 1 297 ? -53.132 -21.503 -5.472 1.00 29.06 297 ALA A C 1
ATOM 2220 O O . ALA A 1 297 ? -53.201 -22.708 -5.687 1.00 29.06 297 ALA A O 1
ATOM 2221 N N . ASP A 1 298 ? -53.093 -20.974 -4.239 1.00 27.72 298 ASP A N 1
ATOM 2222 C CA . ASP A 1 298 ? -53.435 -21.522 -2.901 1.00 27.72 298 ASP A CA 1
ATOM 2223 C C . ASP A 1 298 ? -53.653 -23.032 -2.635 1.00 27.72 298 ASP A C 1
ATOM 2225 O O . ASP A 1 298 ? -54.560 -23.660 -3.171 1.00 27.72 298 ASP A O 1
ATOM 2229 N N . ALA A 1 299 ? -52.988 -23.532 -1.575 1.00 28.17 299 ALA A N 1
ATOM 2230 C CA . ALA A 1 299 ? -53.663 -23.977 -0.336 1.00 28.17 299 ALA A CA 1
ATOM 2231 C C . ALA A 1 299 ? -52.665 -24.295 0.808 1.00 28.17 299 ALA A C 1
ATOM 2233 O O . ALA A 1 299 ? -51.491 -24.592 0.590 1.00 28.17 299 ALA A O 1
ATOM 2234 N N . SER A 1 300 ? -53.131 -24.276 2.061 1.00 32.31 300 SER A N 1
ATOM 2235 C CA . SER A 1 300 ? -52.415 -24.803 3.239 1.00 32.31 300 SER A CA 1
ATOM 2236 C C . SER A 1 300 ? -53.407 -25.290 4.294 1.00 32.31 300 SER A C 1
ATOM 2238 O O . SER A 1 300 ? -54.429 -24.636 4.508 1.00 32.31 300 SER A O 1
ATOM 2240 N N . PRO A 1 301 ? -53.079 -26.365 5.032 1.00 37.41 301 PRO A N 1
ATOM 2241 C CA . PRO A 1 301 ? -53.309 -26.302 6.477 1.00 37.41 301 PRO A CA 1
ATOM 2242 C C . PRO A 1 301 ? -52.224 -26.966 7.354 1.00 37.41 301 PRO A C 1
ATOM 2244 O O . PRO A 1 301 ? -51.642 -27.982 7.004 1.00 37.41 301 PRO A O 1
ATOM 2247 N N . ARG A 1 302 ? -52.021 -26.346 8.528 1.00 27.34 302 ARG A N 1
ATOM 2248 C CA . ARG A 1 302 ? -51.881 -26.911 9.897 1.00 27.34 302 ARG A CA 1
ATOM 2249 C C . ARG A 1 302 ? -51.165 -28.276 10.044 1.00 27.34 302 ARG A C 1
ATOM 2251 O O . ARG A 1 302 ? -51.635 -29.279 9.537 1.00 27.34 302 ARG A O 1
ATOM 2258 N N . ARG A 1 303 ? -49.990 -28.340 10.690 1.00 30.06 303 ARG A N 1
ATOM 2259 C CA . ARG A 1 303 ? -49.745 -28.342 12.163 1.00 30.06 303 ARG A CA 1
ATOM 2260 C C . ARG A 1 303 ? -50.377 -29.524 12.911 1.00 30.06 303 ARG A C 1
ATOM 2262 O O . ARG A 1 303 ? -51.587 -29.521 13.064 1.00 30.06 303 ARG A O 1
ATOM 2269 N N . ASP A 1 304 ? -49.515 -30.334 13.531 1.00 26.45 304 ASP A N 1
ATOM 2270 C CA . ASP A 1 304 ? -49.700 -30.921 14.869 1.00 26.45 304 ASP A CA 1
ATOM 2271 C C . ASP A 1 304 ? -48.331 -31.208 15.527 1.00 26.45 304 ASP A C 1
ATOM 2273 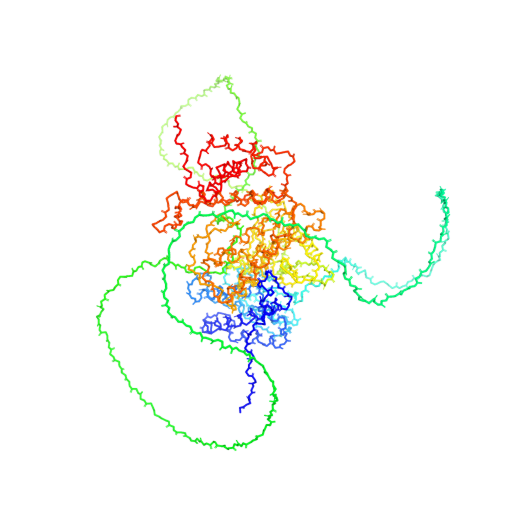O O . ASP A 1 304 ? -47.313 -31.290 14.837 1.00 26.45 304 ASP A O 1
ATOM 2277 N N . THR A 1 305 ? -48.309 -31.297 16.862 1.00 31.91 305 THR A N 1
ATOM 2278 C CA . THR A 1 305 ? -47.159 -31.619 17.746 1.00 31.91 305 THR A CA 1
ATOM 2279 C C . THR A 1 305 ? -47.709 -32.130 19.082 1.00 31.91 305 THR A C 1
ATOM 2281 O O . THR A 1 305 ? -48.661 -31.511 19.564 1.00 31.91 305 THR A O 1
ATOM 2284 N N . PRO A 1 306 ? -47.124 -33.167 19.714 1.00 38.50 306 PRO A N 1
ATOM 2285 C CA . PRO A 1 306 ? -46.297 -32.889 20.908 1.00 38.50 306 PRO A CA 1
ATOM 2286 C C . PRO A 1 306 ? -45.136 -33.894 21.172 1.00 38.50 306 PRO A C 1
ATOM 2288 O O . PRO A 1 306 ? -45.035 -34.900 20.486 1.00 38.50 306 PRO A O 1
ATOM 2291 N N . GLU A 1 307 ? -44.273 -33.548 22.147 1.00 26.05 307 GLU A N 1
ATOM 2292 C CA . GLU A 1 307 ? -43.676 -34.363 23.254 1.00 26.05 307 GLU A CA 1
ATOM 2293 C C . GLU A 1 307 ? -43.176 -35.827 23.044 1.00 26.05 307 GLU A C 1
ATOM 2295 O O . GLU A 1 307 ? -43.710 -36.577 22.241 1.00 26.05 307 GLU A O 1
ATOM 2300 N N . ALA A 1 308 ? -42.206 -36.373 23.803 1.00 26.06 308 ALA A N 1
ATOM 2301 C CA . ALA A 1 308 ? -41.153 -35.820 24.679 1.00 26.06 308 ALA A CA 1
ATOM 2302 C C . ALA A 1 308 ? -40.144 -36.931 25.108 1.00 26.06 308 ALA A C 1
ATOM 2304 O O . ALA A 1 308 ? -40.429 -38.118 24.981 1.00 26.06 308 ALA A O 1
ATOM 2305 N N . ASP A 1 309 ? -39.038 -36.494 25.730 1.00 25.22 309 ASP A N 1
ATOM 2306 C CA . ASP A 1 309 ? -38.258 -37.190 26.780 1.00 25.22 309 ASP A CA 1
ATOM 2307 C C . ASP A 1 309 ? -37.242 -38.325 26.457 1.00 25.22 309 ASP A C 1
ATOM 2309 O O . ASP A 1 309 ? -37.200 -38.896 25.370 1.00 25.22 309 ASP A O 1
ATOM 2313 N N . ALA A 1 310 ? -36.432 -38.626 27.488 1.00 26.58 310 ALA A N 1
ATOM 2314 C CA . ALA A 1 310 ? -35.458 -39.721 27.679 1.00 26.58 310 ALA A CA 1
ATOM 2315 C C . ALA A 1 310 ? -34.041 -39.631 27.042 1.00 26.58 310 ALA A C 1
ATOM 2317 O O . ALA A 1 310 ? -33.820 -39.834 25.850 1.00 26.58 310 ALA A O 1
ATOM 2318 N N . SER A 1 311 ? -33.035 -39.476 27.916 1.00 28.55 311 SER A N 1
ATOM 2319 C CA . SER A 1 311 ? -31.599 -39.707 27.650 1.00 28.55 311 SER A CA 1
ATOM 2320 C C . SER A 1 311 ? -31.187 -41.163 27.922 1.00 28.55 311 SER A C 1
ATOM 2322 O O . SER A 1 311 ? -31.865 -41.861 28.678 1.00 28.55 311 SER A O 1
ATOM 2324 N N . PRO A 1 312 ? -29.977 -41.572 27.493 1.00 30.41 312 PRO A N 1
ATOM 2325 C CA . PRO A 1 312 ? -29.132 -42.325 28.427 1.00 30.41 312 PRO A CA 1
ATOM 2326 C C . PRO A 1 312 ? -27.669 -41.844 28.503 1.00 30.41 312 PRO A C 1
ATOM 2328 O O . PRO A 1 312 ? -27.123 -41.220 27.596 1.00 30.41 312 PRO A O 1
ATOM 2331 N N . ARG A 1 313 ? -27.026 -42.175 29.629 1.00 25.14 313 ARG A N 1
ATOM 2332 C CA . ARG A 1 313 ? -25.558 -42.266 29.793 1.00 25.14 313 ARG A CA 1
ATOM 2333 C C . ARG A 1 313 ? -25.152 -43.740 29.483 1.00 25.14 313 ARG A C 1
ATOM 2335 O O . ARG A 1 313 ? -26.049 -44.558 29.324 1.00 25.14 313 ARG A O 1
ATOM 2342 N N . ARG A 1 314 ? -23.892 -44.193 29.412 1.00 26.23 314 ARG A N 1
ATOM 2343 C CA . ARG A 1 314 ? -22.612 -43.698 29.956 1.00 26.23 314 ARG A CA 1
ATOM 2344 C C . ARG A 1 314 ? -21.427 -44.476 29.317 1.00 26.23 314 ARG A C 1
ATOM 2346 O O . ARG A 1 314 ? -21.645 -45.316 28.453 1.00 26.23 314 ARG A O 1
ATOM 2353 N N . ASP A 1 315 ? -20.235 -44.236 29.865 1.00 24.98 315 ASP A N 1
ATOM 2354 C CA . ASP A 1 315 ? -19.048 -45.112 29.937 1.00 24.98 315 ASP A CA 1
ATOM 2355 C C . ASP A 1 315 ? -17.987 -45.022 28.824 1.00 24.98 315 ASP A C 1
ATOM 2357 O O . ASP A 1 315 ? -18.235 -44.598 27.698 1.00 24.98 315 ASP A O 1
ATOM 2361 N N . ALA A 1 316 ? -16.752 -45.338 29.230 1.00 28.91 316 ALA A N 1
ATOM 2362 C CA . ALA A 1 316 ? -15.492 -45.167 28.507 1.00 28.91 316 ALA A CA 1
ATOM 2363 C C . ALA A 1 316 ? -14.480 -46.251 28.947 1.00 28.91 316 ALA A C 1
ATOM 2365 O O . ALA A 1 316 ? -14.663 -46.832 30.020 1.00 28.91 316 ALA A O 1
ATOM 2366 N N . PRO A 1 317 ? -13.408 -46.493 28.172 1.00 29.19 317 PRO A N 1
ATOM 2367 C CA . PRO A 1 317 ? -12.206 -47.177 28.655 1.00 29.19 317 PRO A CA 1
ATOM 2368 C C . PRO A 1 317 ? -10.921 -46.329 28.520 1.00 29.19 317 PRO A C 1
ATOM 2370 O O . PRO A 1 317 ? -10.859 -45.385 27.731 1.00 29.19 317 PRO A O 1
ATOM 2373 N N . ASP A 1 318 ? -9.899 -46.703 29.292 1.00 24.25 318 ASP A N 1
ATOM 2374 C CA . ASP A 1 318 ? -8.581 -46.053 29.379 1.00 24.25 318 ASP A CA 1
ATOM 2375 C C . ASP A 1 318 ? -7.547 -46.560 28.334 1.00 24.25 318 ASP A C 1
ATOM 2377 O O . ASP A 1 318 ? -7.875 -47.288 27.397 1.00 24.25 318 ASP A O 1
ATOM 2381 N N . ALA A 1 319 ? -6.292 -46.120 28.509 1.00 25.83 319 ALA A N 1
ATOM 2382 C CA . ALA A 1 319 ? -5.066 -46.417 27.750 1.00 25.83 319 ALA A CA 1
ATOM 2383 C C . ALA A 1 319 ? -4.752 -47.937 27.580 1.00 25.83 319 ALA A C 1
ATOM 2385 O O . ALA A 1 319 ? -5.373 -48.784 28.217 1.00 25.83 319 ALA A O 1
ATOM 2386 N N . ASP A 1 320 ? -3.789 -48.388 26.760 1.00 24.09 320 ASP A N 1
ATOM 2387 C CA . ASP A 1 320 ? -2.500 -47.774 26.377 1.00 24.09 320 ASP A CA 1
ATOM 2388 C C . ASP A 1 320 ? -1.914 -48.379 25.063 1.00 24.09 320 ASP A C 1
ATOM 2390 O O . ASP A 1 320 ? -2.565 -49.188 24.404 1.00 24.09 320 ASP A O 1
ATOM 2394 N N . ALA A 1 321 ? -0.658 -48.029 24.741 1.00 24.67 321 ALA A N 1
ATOM 2395 C CA . ALA A 1 321 ? 0.262 -48.557 23.718 1.00 24.67 321 ALA A CA 1
ATOM 2396 C C . ALA A 1 321 ? 0.294 -47.853 22.339 1.00 24.67 321 ALA A C 1
ATOM 2398 O O . ALA A 1 321 ? -0.420 -48.184 21.392 1.00 24.67 321 ALA A O 1
ATOM 2399 N N . SER A 1 322 ? 1.261 -46.941 22.191 1.00 24.53 322 SER A N 1
ATOM 2400 C CA . SER A 1 322 ? 1.695 -46.350 20.914 1.00 24.53 322 SER A CA 1
ATOM 2401 C C . SER A 1 322 ? 2.527 -47.313 20.051 1.00 24.53 322 SER A C 1
ATOM 2403 O O . SER A 1 322 ? 3.252 -48.159 20.577 1.00 24.53 322 SER A O 1
ATOM 2405 N N . PRO A 1 323 ? 2.636 -47.031 18.742 1.00 25.69 323 PRO A N 1
ATOM 2406 C CA . PRO A 1 323 ? 3.939 -47.045 18.078 1.00 25.69 323 PRO A CA 1
ATOM 2407 C C . PRO A 1 323 ? 4.337 -45.642 17.596 1.00 25.69 323 PRO A C 1
ATOM 2409 O O . PRO A 1 323 ? 3.513 -44.862 17.120 1.00 25.69 323 PRO A O 1
ATOM 2412 N N . ARG A 1 324 ? 5.626 -45.314 17.719 1.00 25.41 324 ARG A N 1
ATOM 2413 C CA . ARG A 1 324 ? 6.180 -44.017 17.301 1.00 25.41 324 ARG A CA 1
ATOM 2414 C C . ARG A 1 324 ? 6.234 -43.906 15.772 1.00 25.41 324 ARG A C 1
ATOM 2416 O O . ARG A 1 324 ? 6.524 -44.884 15.085 1.00 25.41 324 ARG A O 1
ATOM 2423 N N . ARG A 1 325 ? 6.045 -42.689 15.264 1.00 26.98 325 ARG A N 1
ATOM 2424 C CA . ARG A 1 325 ? 6.622 -42.223 13.997 1.00 26.98 325 ARG A CA 1
ATOM 2425 C C . ARG A 1 325 ? 7.264 -40.871 14.254 1.00 26.98 325 ARG A C 1
ATOM 2427 O O . ARG A 1 325 ? 6.677 -40.042 14.945 1.00 26.98 325 ARG A O 1
ATOM 2434 N N . ASP A 1 326 ? 8.468 -40.697 13.740 1.00 24.52 326 ASP A N 1
ATOM 2435 C CA . ASP A 1 326 ? 9.306 -39.545 14.044 1.00 24.52 326 ASP A CA 1
ATOM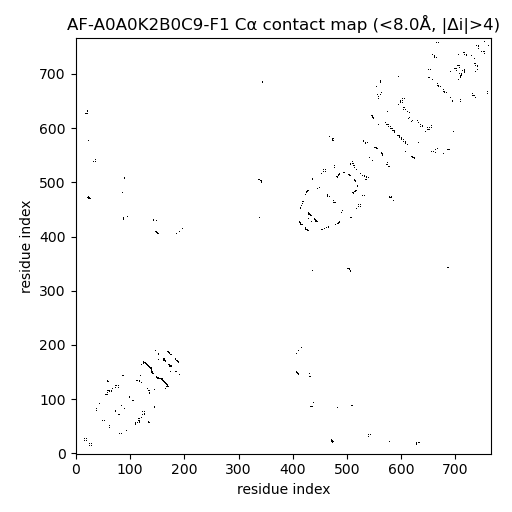 2436 C C . ASP A 1 326 ? 8.778 -38.280 13.357 1.00 24.52 326 ASP A C 1
ATOM 2438 O O . ASP A 1 326 ? 8.298 -38.320 12.220 1.00 24.52 326 ASP A O 1
ATOM 2442 N N . ALA A 1 327 ? 8.830 -37.157 14.072 1.00 23.31 327 ALA A N 1
ATOM 2443 C CA . ALA A 1 327 ? 8.414 -35.865 13.548 1.00 23.31 327 ALA A CA 1
ATOM 2444 C C . ALA A 1 327 ? 9.571 -35.214 12.767 1.00 23.31 327 ALA A C 1
ATOM 2446 O O . ALA A 1 327 ? 10.694 -35.212 13.273 1.00 23.31 327 ALA A O 1
ATOM 2447 N N . PRO A 1 328 ? 9.329 -34.633 11.578 1.00 24.94 328 PRO A N 1
ATOM 2448 C CA . PRO A 1 328 ? 10.265 -33.685 10.985 1.00 24.94 328 PRO A CA 1
ATOM 2449 C C . PRO A 1 328 ? 10.269 -32.379 11.797 1.00 24.94 328 PRO A C 1
ATOM 2451 O O . PRO A 1 328 ? 9.239 -31.992 12.357 1.00 24.94 328 PRO A O 1
ATOM 2454 N N . ASP A 1 329 ? 11.417 -31.703 11.853 1.00 23.45 329 ASP A N 1
ATOM 2455 C CA . ASP A 1 329 ? 11.618 -30.524 12.698 1.00 23.45 329 ASP A CA 1
ATOM 2456 C C . ASP A 1 329 ? 10.654 -29.367 12.392 1.00 23.45 329 ASP A C 1
ATOM 2458 O O . ASP A 1 329 ? 10.398 -29.003 11.241 1.00 23.45 329 ASP A O 1
ATOM 2462 N N . ALA A 1 330 ? 10.137 -28.756 13.458 1.00 27.34 330 ALA A N 1
ATOM 2463 C CA . ALA A 1 330 ? 9.148 -27.690 13.388 1.00 27.34 330 ALA A CA 1
ATOM 2464 C C . ALA A 1 330 ? 9.799 -26.294 13.412 1.00 27.34 330 ALA A C 1
ATOM 2466 O O . ALA A 1 330 ? 9.738 -25.603 14.427 1.00 27.34 330 ALA A O 1
ATOM 2467 N N . ASP A 1 331 ? 10.358 -25.850 12.281 1.00 27.17 331 ASP A N 1
ATOM 2468 C CA . ASP A 1 331 ? 10.706 -24.432 12.073 1.00 27.17 331 ASP A CA 1
ATOM 2469 C C . ASP A 1 331 ? 10.218 -23.903 10.711 1.00 27.17 331 ASP A C 1
ATOM 2471 O O . ASP A 1 331 ? 10.957 -23.774 9.736 1.00 27.17 331 ASP A O 1
ATOM 2475 N N . ALA A 1 332 ? 8.911 -23.634 10.642 1.00 23.75 332 ALA A N 1
ATOM 2476 C CA . ALA A 1 332 ? 8.245 -23.031 9.488 1.00 23.75 332 ALA A CA 1
ATOM 2477 C C . ALA A 1 332 ? 7.027 -22.193 9.929 1.00 23.75 332 ALA A C 1
ATOM 2479 O O . ALA A 1 332 ? 5.874 -22.529 9.654 1.00 23.75 332 ALA A O 1
ATOM 2480 N N . SER A 1 333 ? 7.269 -21.091 10.647 1.00 23.98 333 SER A N 1
ATOM 2481 C CA . SER A 1 333 ? 6.195 -20.168 11.057 1.00 23.98 333 SER A CA 1
ATOM 2482 C C . SER A 1 333 ? 5.538 -19.485 9.838 1.00 23.98 333 SER A C 1
ATOM 2484 O O . SER A 1 333 ? 6.237 -18.796 9.087 1.00 23.98 333 SER A O 1
ATOM 2486 N N . PRO A 1 334 ? 4.209 -19.599 9.628 1.00 22.94 334 PRO A N 1
ATOM 2487 C CA . PRO A 1 334 ? 3.547 -19.116 8.416 1.00 22.94 334 PRO A CA 1
ATOM 2488 C C . PRO A 1 334 ? 3.358 -17.588 8.419 1.00 22.94 334 PRO A C 1
ATOM 2490 O O . PRO A 1 334 ? 2.294 -17.071 8.760 1.00 22.94 334 PRO A O 1
ATOM 2493 N N . ARG A 1 335 ? 4.385 -16.845 7.991 1.00 27.95 335 ARG A N 1
ATOM 2494 C CA . ARG A 1 335 ? 4.293 -15.392 7.752 1.00 27.95 335 ARG A CA 1
ATOM 2495 C C . ARG A 1 335 ? 3.343 -15.102 6.584 1.00 27.95 335 ARG A C 1
ATOM 2497 O O . ARG A 1 335 ? 3.502 -15.679 5.501 1.00 27.95 335 ARG A O 1
ATOM 2504 N N . ARG A 1 336 ? 2.383 -14.186 6.751 1.00 37.41 336 ARG A N 1
ATOM 2505 C CA . ARG A 1 336 ? 1.386 -13.864 5.715 1.00 37.41 336 ARG A CA 1
ATOM 2506 C C . ARG A 1 336 ? 0.974 -12.391 5.682 1.00 37.41 336 ARG A C 1
ATOM 2508 O O . ARG A 1 336 ? 0.815 -11.760 6.716 1.00 37.41 336 ARG A O 1
ATOM 2515 N N . ASP A 1 337 ? 0.725 -11.939 4.456 1.00 38.53 337 ASP A N 1
ATOM 2516 C CA . ASP A 1 337 ? -0.200 -10.872 4.057 1.00 38.53 337 ASP A CA 1
ATOM 2517 C C . ASP A 1 337 ? 0.040 -9.430 4.553 1.00 38.53 337 ASP A C 1
ATOM 2519 O O . ASP A 1 337 ? -0.826 -8.568 4.382 1.00 38.53 337 ASP A O 1
ATOM 2523 N N . THR A 1 338 ? 1.261 -9.107 4.988 1.00 34.09 338 THR A N 1
ATOM 2524 C CA . THR A 1 338 ? 1.813 -7.758 4.791 1.00 34.09 338 THR A CA 1
ATOM 2525 C C . THR A 1 338 ? 2.374 -7.613 3.362 1.00 34.09 338 THR A C 1
ATOM 2527 O O . THR A 1 338 ? 3.160 -8.442 2.900 1.00 34.09 338 THR A O 1
ATOM 2530 N N . PRO A 1 339 ? 1.981 -6.570 2.609 1.00 38.84 339 PRO A N 1
ATOM 2531 C CA . PRO A 1 339 ? 2.759 -6.009 1.509 1.00 38.84 339 PRO A CA 1
ATOM 2532 C C . PRO A 1 339 ? 4.180 -5.645 1.973 1.00 38.84 339 PRO A C 1
ATOM 2534 O O . PRO A 1 339 ? 4.396 -4.587 2.559 1.00 38.84 339 PRO A O 1
ATOM 2537 N N . ASP A 1 340 ? 5.139 -6.544 1.726 1.00 40.47 340 ASP A N 1
ATOM 2538 C CA . ASP A 1 340 ? 6.555 -6.338 2.059 1.00 40.47 340 ASP A CA 1
ATOM 2539 C C . ASP A 1 340 ? 7.066 -5.003 1.496 1.00 40.47 340 ASP A C 1
ATOM 2541 O O . ASP A 1 340 ? 7.136 -4.831 0.274 1.00 40.47 340 ASP A O 1
ATOM 2545 N N . ALA A 1 341 ? 7.451 -4.090 2.392 1.00 38.72 341 ALA A N 1
ATOM 2546 C CA . ALA A 1 341 ? 7.863 -2.730 2.057 1.00 38.72 341 ALA A CA 1
ATOM 2547 C C . ALA A 1 341 ? 8.941 -2.691 0.959 1.00 38.72 341 ALA A C 1
ATOM 2549 O O . ALA A 1 341 ? 9.857 -3.524 0.952 1.00 38.72 341 ALA A O 1
ATOM 2550 N N . GLU A 1 342 ? 8.910 -1.681 0.082 1.00 43.78 342 GLU A N 1
ATOM 2551 C CA . GLU A 1 342 ? 9.983 -1.431 -0.901 1.00 43.78 342 GLU A CA 1
ATOM 2552 C C . GLU A 1 342 ? 11.222 -0.784 -0.243 1.00 43.78 342 GLU A C 1
ATOM 2554 O O . GLU A 1 342 ? 11.775 0.207 -0.708 1.00 43.78 342 GLU A O 1
ATOM 2559 N N . ALA A 1 343 ? 11.666 -1.365 0.875 1.00 34.03 343 ALA A N 1
ATOM 2560 C CA . ALA A 1 343 ? 12.749 -0.882 1.716 1.00 34.03 343 ALA A CA 1
ATOM 2561 C C . ALA A 1 343 ? 13.788 -1.967 2.018 1.00 34.03 343 ALA A C 1
ATOM 2563 O O . ALA A 1 343 ? 13.473 -3.144 2.203 1.00 34.03 343 ALA A O 1
ATOM 2564 N N . SER A 1 344 ? 15.043 -1.532 2.111 1.00 31.59 344 SER A N 1
ATOM 2565 C CA . SER A 1 344 ? 16.188 -2.329 2.547 1.00 31.59 344 SER A CA 1
ATOM 2566 C C . SER A 1 344 ? 15.969 -2.923 3.942 1.00 31.59 344 SER A C 1
ATOM 2568 O O . SER A 1 344 ? 15.534 -2.219 4.853 1.00 31.59 344 SER A O 1
ATOM 2570 N N . SER A 1 345 ? 16.363 -4.183 4.148 1.00 25.20 345 SER A N 1
ATOM 2571 C CA . SER A 1 345 ? 16.288 -4.871 5.447 1.00 25.20 345 SER A CA 1
ATOM 2572 C C . SER A 1 345 ? 17.276 -4.303 6.481 1.00 25.20 345 SER A C 1
ATOM 2574 O O . SER A 1 345 ? 18.304 -4.910 6.771 1.00 25.20 345 SER A O 1
ATOM 2576 N N . LEU A 1 346 ? 16.961 -3.141 7.060 1.00 27.80 346 LEU A N 1
ATOM 2577 C CA . LEU A 1 346 ? 17.741 -2.470 8.105 1.00 27.80 346 LEU A CA 1
ATOM 2578 C C . LEU A 1 346 ? 16.940 -2.378 9.412 1.00 27.80 346 LEU A C 1
ATOM 2580 O O . LEU A 1 346 ? 16.425 -1.325 9.782 1.00 27.80 346 LEU A O 1
ATOM 2584 N N . ARG A 1 347 ? 16.856 -3.498 10.141 1.00 23.62 347 ARG A N 1
ATOM 2585 C CA . ARG A 1 347 ? 16.307 -3.541 11.507 1.00 23.62 347 ARG A CA 1
ATOM 2586 C C . ARG A 1 347 ? 17.357 -3.026 12.503 1.00 23.62 347 ARG A C 1
ATOM 2588 O O . ARG A 1 347 ? 18.008 -3.811 13.186 1.00 23.62 347 ARG A O 1
ATOM 2595 N N . GLY A 1 348 ? 17.555 -1.710 12.534 1.00 25.06 348 GLY A N 1
ATOM 2596 C CA . GLY A 1 348 ? 18.494 -1.046 13.441 1.00 25.06 348 GLY A CA 1
ATOM 2597 C C . GLY A 1 348 ? 17.908 -0.821 14.836 1.00 25.06 348 GLY A C 1
ATOM 2598 O O . GLY A 1 348 ? 16.892 -0.147 14.983 1.00 25.06 348 GLY A O 1
ATOM 2599 N N . THR A 1 349 ? 18.566 -1.343 15.871 1.00 22.89 349 THR A N 1
ATOM 2600 C CA . THR A 1 349 ? 18.341 -0.922 17.264 1.00 22.89 349 THR A CA 1
ATOM 2601 C C . THR A 1 349 ? 18.889 0.494 17.489 1.00 22.89 349 THR A C 1
ATOM 2603 O O . THR A 1 349 ? 19.931 0.817 16.914 1.00 22.89 349 THR A O 1
ATOM 2606 N N . PRO A 1 350 ? 18.258 1.335 18.329 1.00 24.48 350 PRO A N 1
ATOM 2607 C CA . PRO A 1 350 ? 18.703 2.712 18.546 1.00 24.48 350 PRO A CA 1
ATOM 2608 C C . PRO A 1 350 ? 20.030 2.765 19.321 1.00 24.48 350 PRO A C 1
ATOM 2610 O O . PRO A 1 350 ? 20.056 2.613 20.540 1.00 24.48 350 PRO A O 1
ATOM 2613 N N . GLY A 1 351 ? 21.131 2.992 18.602 1.00 24.41 351 GLY A N 1
ATOM 2614 C CA . GLY A 1 351 ? 22.417 3.389 19.178 1.00 24.41 351 GLY A CA 1
ATOM 2615 C C . GLY A 1 351 ? 22.475 4.903 19.393 1.00 24.41 351 GLY A C 1
ATOM 2616 O O . GLY A 1 351 ? 21.981 5.665 18.561 1.00 24.41 351 GLY A O 1
ATOM 2617 N N . THR A 1 352 ? 23.055 5.337 20.511 1.00 24.12 352 THR A N 1
ATOM 2618 C CA . THR A 1 352 ? 23.227 6.756 20.853 1.00 24.12 352 THR A CA 1
ATOM 2619 C C . THR A 1 352 ? 24.452 7.384 20.179 1.00 24.12 352 THR A C 1
ATOM 2621 O O . THR A 1 352 ? 25.353 6.689 19.720 1.00 24.12 352 THR A O 1
ATOM 2624 N N . ASP A 1 353 ? 24.471 8.718 20.194 1.00 24.38 353 ASP A N 1
ATOM 2625 C CA . ASP A 1 353 ? 25.601 9.613 19.920 1.00 24.38 353 ASP A CA 1
ATOM 2626 C C . ASP A 1 353 ? 26.206 9.633 18.504 1.00 24.38 353 ASP A C 1
ATOM 2628 O O . ASP A 1 353 ? 27.035 8.818 18.108 1.00 24.38 353 ASP A O 1
ATOM 2632 N N . VAL A 1 354 ? 25.915 10.730 17.797 1.00 22.55 354 VAL A N 1
ATOM 2633 C CA . VAL A 1 354 ? 26.792 11.287 16.760 1.00 22.55 354 VAL A CA 1
ATOM 2634 C C . VAL A 1 354 ? 27.278 12.649 17.245 1.00 22.55 354 VAL A C 1
ATOM 2636 O O . VAL A 1 354 ? 26.514 13.613 17.279 1.00 22.55 354 VAL A O 1
ATOM 2639 N N . THR A 1 355 ? 28.564 12.754 17.589 1.00 26.23 355 THR A N 1
ATOM 2640 C CA . THR A 1 355 ? 29.234 14.053 17.733 1.00 26.23 355 THR A CA 1
ATOM 2641 C C . THR A 1 355 ? 29.976 14.383 16.440 1.00 26.23 355 THR A C 1
ATOM 2643 O O . THR A 1 355 ? 30.927 13.716 16.041 1.00 26.23 355 THR A O 1
ATOM 2646 N N . SER A 1 356 ? 29.504 15.413 15.741 1.00 23.97 356 SER A N 1
ATOM 2647 C CA . SER A 1 356 ? 30.027 15.811 14.433 1.00 23.97 356 SER A CA 1
ATOM 2648 C C . SER A 1 356 ? 31.455 16.350 14.507 1.00 23.97 356 SER A C 1
ATOM 2650 O O . SER A 1 356 ? 31.723 17.267 15.285 1.00 23.97 356 SER A O 1
ATOM 2652 N N . ARG A 1 357 ? 32.331 15.928 13.583 1.00 24.55 357 ARG A N 1
ATOM 2653 C CA . ARG A 1 357 ? 33.494 16.735 13.175 1.00 24.55 357 ARG A CA 1
ATOM 2654 C C . ARG A 1 357 ? 33.883 16.534 11.712 1.00 24.55 357 ARG A C 1
ATOM 2656 O O . ARG A 1 357 ? 34.069 15.420 11.242 1.00 24.55 357 ARG A O 1
ATOM 2663 N N . ARG A 1 358 ? 34.067 17.666 11.027 1.00 25.06 358 ARG A N 1
ATOM 2664 C CA . ARG A 1 358 ? 34.962 17.795 9.866 1.00 25.06 358 ARG A CA 1
ATOM 2665 C C . ARG A 1 358 ? 36.408 17.694 10.402 1.00 25.06 358 ARG A C 1
ATOM 2667 O O . ARG A 1 358 ? 36.634 18.087 11.544 1.00 25.06 358 ARG A O 1
ATOM 2674 N N . GLY A 1 359 ? 37.415 17.214 9.678 1.00 21.89 359 GLY A N 1
ATOM 2675 C CA . GLY A 1 359 ? 37.442 16.812 8.271 1.00 21.89 359 GLY A CA 1
ATOM 2676 C C . GLY A 1 359 ? 38.476 17.626 7.488 1.00 21.89 359 GLY A C 1
ATOM 2677 O O . GLY A 1 359 ? 38.115 18.642 6.903 1.00 21.89 359 GLY A O 1
ATOM 2678 N N . THR A 1 360 ? 39.728 17.159 7.481 1.00 23.17 360 THR A N 1
ATOM 2679 C CA . THR A 1 360 ? 40.858 17.615 6.640 1.00 23.17 360 THR A CA 1
ATOM 2680 C C . THR A 1 360 ? 41.894 16.472 6.514 1.00 23.17 360 THR A C 1
ATOM 2682 O O . THR A 1 360 ? 41.836 15.546 7.326 1.00 23.17 360 THR A O 1
ATOM 2685 N N . PRO A 1 361 ? 42.771 16.463 5.485 1.00 28.80 361 PRO A N 1
ATOM 2686 C CA . PRO A 1 361 ? 43.470 15.250 5.033 1.00 28.80 361 PRO A CA 1
ATOM 2687 C C . PRO A 1 361 ? 44.929 15.080 5.524 1.00 28.80 361 PRO A C 1
ATOM 2689 O O . PRO A 1 361 ? 45.434 15.873 6.314 1.00 28.80 361 PRO A O 1
ATOM 2692 N N . ALA A 1 362 ? 45.552 14.011 5.006 1.00 24.20 362 ALA A N 1
ATOM 2693 C CA . ALA A 1 362 ? 46.940 13.541 5.124 1.00 24.20 362 ALA A CA 1
ATOM 2694 C C . ALA A 1 362 ? 48.021 14.647 5.217 1.00 24.20 362 ALA A C 1
ATOM 2696 O O . ALA A 1 362 ? 47.953 15.655 4.519 1.00 24.20 362 ALA A O 1
ATOM 2697 N N . GLU A 1 363 ? 48.920 14.555 6.201 1.00 24.70 363 GLU A N 1
ATOM 2698 C CA . GLU A 1 363 ? 50.292 13.995 6.103 1.00 24.70 363 GLU A CA 1
ATOM 2699 C C . GLU A 1 363 ? 51.284 14.819 5.260 1.00 24.70 363 GLU A C 1
ATOM 2701 O O . GLU A 1 363 ? 51.275 14.776 4.035 1.00 24.70 363 GLU A O 1
ATOM 2706 N N . ASP A 1 364 ? 52.232 15.455 5.953 1.00 23.66 364 ASP A N 1
ATOM 2707 C CA . ASP A 1 364 ? 53.643 15.507 5.547 1.00 23.66 364 ASP A CA 1
ATOM 2708 C C . ASP A 1 364 ? 54.504 15.419 6.828 1.00 23.66 364 ASP A C 1
ATOM 2710 O O . ASP A 1 364 ? 53.987 15.621 7.935 1.00 23.66 364 ASP A O 1
ATOM 2714 N N . ALA A 1 365 ? 55.775 15.027 6.724 1.00 23.73 365 ALA A N 1
ATOM 2715 C CA . ALA A 1 365 ? 56.486 14.378 7.825 1.00 23.73 365 ALA A CA 1
ATOM 2716 C C . ALA A 1 365 ? 57.876 14.948 8.166 1.00 23.73 365 ALA A C 1
ATOM 2718 O O . ALA A 1 365 ? 58.634 15.405 7.315 1.00 23.73 365 ALA A O 1
ATOM 2719 N N . SER A 1 366 ? 58.290 14.672 9.410 1.00 24.62 366 SER A N 1
ATOM 2720 C CA . SER A 1 366 ? 59.692 14.688 9.876 1.00 24.62 366 SER A CA 1
ATOM 2721 C C . SER A 1 366 ? 60.256 16.098 10.244 1.00 24.62 366 SER A C 1
ATOM 2723 O O . SER A 1 366 ? 59.538 17.087 10.146 1.00 24.62 366 SER A O 1
ATOM 2725 N N . PRO A 1 367 ? 61.421 16.205 10.930 1.00 37.72 367 PRO A N 1
ATOM 2726 C CA . PRO A 1 367 ? 61.358 16.474 12.377 1.00 37.72 367 PRO A CA 1
ATOM 2727 C C . PRO A 1 367 ? 62.426 17.465 12.911 1.00 37.72 367 PRO A C 1
ATOM 2729 O O . PRO A 1 367 ? 63.307 17.887 12.167 1.00 37.72 367 PRO A O 1
ATOM 2732 N N . ARG A 1 368 ? 62.432 17.712 14.238 1.00 24.44 368 ARG A N 1
ATOM 2733 C CA . ARG A 1 368 ? 63.587 17.554 15.178 1.00 24.44 368 ARG A CA 1
ATOM 2734 C C . ARG A 1 368 ? 63.588 18.553 16.349 1.00 24.44 368 ARG A C 1
ATOM 2736 O O . ARG A 1 368 ? 63.365 19.731 16.140 1.00 24.44 368 ARG A O 1
ATOM 2743 N N . GLN A 1 369 ? 64.036 18.036 17.503 1.00 23.98 369 GLN A N 1
ATOM 2744 C CA . GLN A 1 369 ? 64.806 18.699 18.579 1.00 23.98 369 GLN A CA 1
ATOM 2745 C C . GLN A 1 369 ? 64.149 19.888 19.343 1.00 23.98 369 GLN A C 1
ATOM 2747 O O . GLN A 1 369 ? 63.512 20.749 18.762 1.00 23.98 369 GLN A O 1
ATOM 2752 N N . GLY A 1 370 ? 64.289 19.995 20.673 1.00 24.11 370 GLY A N 1
ATOM 2753 C CA . GLY A 1 370 ? 65.022 19.106 21.582 1.00 24.11 370 GLY A CA 1
ATOM 2754 C C . GLY A 1 370 ? 64.733 19.298 23.079 1.00 24.11 370 GLY A C 1
ATOM 2755 O O . GLY A 1 370 ? 64.130 20.275 23.505 1.00 24.11 370 GLY A O 1
ATOM 2756 N N . VAL A 1 371 ? 65.181 18.294 23.836 1.00 23.91 371 VAL A N 1
ATOM 2757 C CA . VAL A 1 371 ? 65.413 18.242 25.298 1.00 23.91 371 VAL A CA 1
ATOM 2758 C C . VAL A 1 371 ? 66.645 19.092 25.695 1.00 23.91 371 VAL A C 1
ATOM 2760 O O . VAL A 1 371 ? 67.330 19.551 24.775 1.00 23.91 371 VAL A O 1
ATOM 2763 N N . PRO A 1 372 ? 67.016 19.255 26.990 1.00 39.47 372 PRO A N 1
ATOM 2764 C CA . PRO A 1 372 ? 66.458 18.707 28.247 1.00 39.47 372 PRO A CA 1
ATOM 2765 C C . PRO A 1 372 ? 66.019 19.871 29.190 1.00 39.47 372 PRO A C 1
ATOM 2767 O O . PRO A 1 372 ? 65.639 20.908 28.668 1.00 39.47 372 PRO A O 1
ATOM 2770 N N . GLU A 1 373 ? 65.958 19.904 30.526 1.00 27.12 373 GLU A N 1
ATOM 2771 C CA . GLU A 1 373 ? 66.399 19.146 31.719 1.00 27.12 373 GLU A CA 1
ATOM 2772 C C . GLU A 1 373 ? 65.707 19.867 32.934 1.00 27.12 373 GLU A C 1
ATOM 2774 O O . GLU A 1 373 ? 65.007 20.852 32.715 1.00 27.12 373 GLU A O 1
ATOM 2779 N N . SER A 1 374 ? 65.786 19.525 34.229 1.00 26.39 374 SER A N 1
ATOM 2780 C CA . SER A 1 374 ? 66.621 18.592 35.000 1.00 26.39 374 SER A CA 1
ATOM 2781 C C . SER A 1 374 ? 65.975 18.266 36.374 1.00 26.39 374 SER A C 1
ATOM 2783 O O . SER A 1 374 ? 65.183 19.070 36.853 1.00 26.39 374 SER A O 1
ATOM 2785 N N . GLN A 1 375 ? 66.430 17.178 37.032 1.00 27.59 375 GLN A N 1
ATOM 2786 C CA . GLN A 1 375 ? 66.662 17.071 38.502 1.00 27.59 375 GLN A CA 1
ATOM 2787 C C . GLN A 1 375 ? 65.437 17.064 39.485 1.00 27.59 375 GLN A C 1
ATOM 2789 O O . GLN A 1 375 ? 64.442 17.733 39.253 1.00 27.59 375 GLN A O 1
ATOM 2794 N N . VAL A 1 376 ? 65.422 16.334 40.626 1.00 27.11 376 VAL A N 1
ATOM 2795 C CA . VAL A 1 376 ? 66.354 15.314 41.185 1.00 27.11 376 VAL A CA 1
ATOM 2796 C C . VAL A 1 376 ? 65.709 14.453 42.309 1.00 27.11 376 VAL A C 1
ATOM 2798 O O . VAL A 1 376 ? 64.836 14.962 42.998 1.00 27.11 376 VAL A O 1
ATOM 2801 N N . LEU A 1 377 ? 66.221 13.218 42.516 1.00 27.84 377 LEU A N 1
ATOM 2802 C CA . LEU A 1 377 ? 66.116 12.290 43.689 1.00 27.84 377 LEU A CA 1
ATOM 2803 C C . LEU A 1 377 ? 64.701 11.877 44.200 1.00 27.84 377 LEU A C 1
ATOM 2805 O O . LEU A 1 377 ? 63.817 12.703 44.363 1.00 27.84 377 LEU A O 1
ATOM 2809 N N . ASP A 1 378 ? 64.343 10.587 44.333 1.00 24.64 378 ASP A N 1
ATOM 2810 C CA . ASP A 1 378 ? 64.892 9.466 45.150 1.00 24.64 378 ASP A CA 1
ATOM 2811 C C . ASP A 1 378 ? 64.412 9.513 46.625 1.00 24.64 378 ASP A C 1
ATOM 2813 O O . ASP A 1 378 ? 64.626 10.510 47.307 1.00 24.64 378 ASP A O 1
ATOM 2817 N N . GLY A 1 379 ? 63.728 8.500 47.180 1.00 26.66 379 GLY A N 1
ATOM 2818 C CA . GLY A 1 379 ? 63.286 7.215 46.608 1.00 26.66 379 GLY A CA 1
ATOM 2819 C C . GLY A 1 379 ? 62.474 6.373 47.612 1.00 26.66 379 GLY A C 1
ATOM 2820 O O . GLY A 1 379 ? 61.904 6.923 48.549 1.00 26.66 379 GLY A O 1
ATOM 2821 N N . GLY A 1 380 ? 62.449 5.039 47.453 1.00 26.42 380 GLY A N 1
ATOM 2822 C CA . GLY A 1 380 ? 62.054 4.115 48.539 1.00 26.42 380 GLY A CA 1
ATOM 2823 C C . GLY A 1 380 ? 60.691 3.394 48.465 1.00 26.42 380 GLY A C 1
ATOM 2824 O O . GLY A 1 380 ? 59.840 3.639 49.303 1.00 26.42 380 GLY A O 1
ATOM 2825 N N . ARG A 1 381 ? 60.575 2.424 47.538 1.00 28.22 381 ARG A N 1
ATOM 2826 C CA . ARG A 1 381 ? 59.942 1.079 47.685 1.00 28.22 381 ARG A CA 1
ATOM 2827 C C . ARG A 1 381 ? 58.523 0.886 48.284 1.00 28.22 381 ARG A C 1
ATOM 2829 O O . ARG A 1 381 ? 58.270 1.250 49.416 1.00 28.22 381 ARG A O 1
ATOM 2836 N N . GLU A 1 382 ? 57.758 0.029 47.583 1.00 25.92 382 GLU A N 1
ATOM 2837 C CA . GLU A 1 382 ? 56.877 -1.047 48.118 1.00 25.92 382 GLU A CA 1
ATOM 2838 C C . GLU A 1 382 ? 55.652 -0.639 48.996 1.00 25.92 382 GLU A C 1
ATOM 2840 O O . GLU A 1 382 ? 55.778 0.077 49.976 1.00 25.92 382 GLU A O 1
ATOM 2845 N N . ALA A 1 383 ? 54.415 -1.105 48.760 1.00 27.23 383 ALA A N 1
ATOM 2846 C CA . ALA A 1 383 ? 53.874 -1.998 47.725 1.00 27.23 383 ALA A CA 1
ATOM 2847 C C . ALA A 1 383 ? 52.325 -1.860 47.599 1.00 27.23 383 ALA A C 1
ATOM 2849 O O . ALA A 1 383 ? 51.719 -0.951 48.155 1.00 27.23 383 ALA A O 1
ATOM 2850 N N . GLU A 1 384 ? 51.710 -2.828 46.905 1.00 28.22 384 GLU A N 1
ATOM 2851 C CA . GLU A 1 384 ? 50.266 -3.128 46.805 1.00 28.22 384 GLU A CA 1
ATOM 2852 C C . GLU A 1 384 ? 49.379 -2.290 45.859 1.00 28.22 384 GLU A C 1
ATOM 2854 O O . GLU A 1 384 ? 49.663 -1.162 45.464 1.00 28.22 384 GLU A O 1
ATOM 2859 N N . ARG A 1 385 ? 48.304 -2.946 45.396 1.00 34.50 385 ARG A N 1
ATOM 2860 C CA . ARG A 1 385 ? 47.396 -2.495 44.331 1.00 34.50 385 ARG A CA 1
ATOM 2861 C C . ARG A 1 385 ? 46.157 -1.822 44.913 1.00 34.50 385 ARG A C 1
ATOM 2863 O O . ARG A 1 385 ? 45.492 -2.420 45.748 1.00 34.50 385 ARG A O 1
ATOM 2870 N N . ASN A 1 386 ? 45.729 -0.710 44.320 1.00 29.30 386 ASN A N 1
ATOM 2871 C CA . ASN A 1 386 ? 44.312 -0.338 44.261 1.00 29.30 386 ASN A CA 1
ATOM 2872 C C . ASN A 1 386 ? 43.992 0.341 42.919 1.00 29.30 386 ASN A C 1
ATOM 2874 O O . ASN A 1 386 ? 44.857 0.972 42.315 1.00 29.30 386 ASN A O 1
ATOM 2878 N N . GLY A 1 387 ? 42.769 0.145 42.419 1.00 29.62 387 GLY A N 1
ATOM 2879 C CA . GLY A 1 387 ? 42.317 0.712 41.141 1.00 29.62 387 GLY A CA 1
ATOM 2880 C C . GLY A 1 387 ? 41.925 2.194 41.254 1.00 29.62 387 GLY A C 1
ATOM 2881 O O . GLY A 1 387 ? 41.577 2.643 42.346 1.00 29.62 387 GLY A O 1
ATOM 2882 N N . PRO A 1 388 ? 41.961 2.967 40.152 1.00 30.83 388 PRO A N 1
ATOM 2883 C CA . PRO A 1 388 ? 41.651 4.394 40.182 1.00 30.83 388 PRO A CA 1
ATOM 2884 C C . PRO A 1 388 ? 40.157 4.674 40.415 1.00 30.83 388 PRO A C 1
ATOM 2886 O O . PRO A 1 388 ? 39.282 4.063 39.801 1.00 30.83 388 PRO A O 1
ATOM 2889 N N . SER A 1 389 ? 39.886 5.647 41.286 1.00 28.53 389 SER A N 1
ATOM 2890 C CA . SER A 1 389 ? 38.550 6.156 41.626 1.00 28.53 389 SER A CA 1
ATOM 2891 C C . SER A 1 389 ? 37.818 6.813 40.441 1.00 28.53 389 SER A C 1
ATOM 2893 O O . SER A 1 389 ? 38.466 7.317 39.520 1.00 28.53 389 SER A O 1
ATOM 2895 N N . PRO A 1 390 ? 36.470 6.893 40.469 1.00 30.67 390 PRO A N 1
ATOM 2896 C CA . PRO A 1 390 ? 35.702 7.620 39.459 1.00 30.67 390 PRO A CA 1
ATOM 2897 C C . PRO A 1 390 ? 35.993 9.130 39.482 1.00 30.67 390 PRO A C 1
ATOM 2899 O O . PRO A 1 390 ? 36.092 9.742 40.546 1.00 30.67 390 PRO A O 1
ATOM 2902 N N . GLY A 1 391 ? 36.091 9.728 38.291 1.00 31.03 391 GLY A N 1
ATOM 2903 C CA . GLY A 1 391 ? 36.322 11.163 38.103 1.00 31.03 391 GLY A CA 1
ATOM 2904 C C . GLY A 1 391 ? 35.133 12.062 38.497 1.00 31.03 391 GLY A C 1
ATOM 2905 O O . GLY A 1 391 ? 34.036 11.572 38.782 1.00 31.03 391 GLY A O 1
ATOM 2906 N N . PRO A 1 392 ? 35.336 13.393 38.518 1.00 30.78 392 PRO A N 1
ATOM 2907 C CA . PRO A 1 392 ? 34.343 14.348 39.004 1.00 30.78 392 PRO A CA 1
ATOM 2908 C C . PRO A 1 392 ? 33.098 14.409 38.110 1.00 30.78 392 PRO A C 1
ATOM 2910 O O . PRO A 1 392 ? 33.181 14.425 36.882 1.00 30.78 392 PRO A O 1
ATOM 2913 N N . ARG A 1 393 ? 31.921 14.502 38.738 1.00 31.48 393 ARG A N 1
ATOM 2914 C CA . ARG A 1 393 ? 30.647 14.701 38.035 1.00 31.48 393 ARG A CA 1
ATOM 2915 C C . ARG A 1 393 ? 30.524 16.160 37.593 1.00 31.48 393 ARG A C 1
ATOM 2917 O O . ARG A 1 393 ? 30.450 17.046 38.441 1.00 31.48 393 ARG A O 1
ATOM 2924 N N . HIS A 1 394 ? 30.442 16.405 36.288 1.00 32.50 394 HIS A N 1
ATOM 2925 C CA . HIS A 1 394 ? 30.021 17.711 35.779 1.00 32.50 394 HIS A CA 1
ATOM 2926 C C . HIS A 1 394 ? 28.540 17.963 36.128 1.00 32.50 394 HIS A C 1
ATOM 2928 O O . HIS A 1 394 ? 27.734 17.031 36.041 1.00 32.50 394 HIS A O 1
ATOM 2934 N N . PRO A 1 395 ? 28.154 19.191 36.523 1.00 30.67 395 PRO A N 1
ATOM 2935 C CA . PRO A 1 395 ? 26.761 19.517 36.794 1.00 30.67 395 PRO A CA 1
ATOM 2936 C C . PRO A 1 395 ? 25.955 19.534 35.491 1.00 30.67 395 PRO A C 1
ATOM 2938 O O . PRO A 1 395 ? 26.308 20.226 34.536 1.00 30.67 395 PRO A O 1
ATOM 2941 N N . VAL A 1 396 ? 24.851 18.787 35.465 1.00 38.16 396 VAL A N 1
ATOM 2942 C CA . VAL A 1 396 ? 23.864 18.854 34.380 1.00 38.16 396 VAL A CA 1
ATOM 2943 C C . VAL A 1 396 ? 23.173 20.225 34.455 1.00 38.16 396 VAL A C 1
ATOM 2945 O O . VAL A 1 396 ? 22.740 20.603 35.548 1.00 38.16 396 VAL A O 1
ATOM 2948 N N . PRO A 1 397 ? 23.067 20.994 33.353 1.00 34.84 397 PRO A N 1
ATOM 2949 C CA . PRO A 1 397 ? 22.326 22.252 33.365 1.00 34.84 397 PRO A CA 1
ATOM 2950 C C . PRO A 1 397 ? 20.847 21.988 33.693 1.00 34.84 397 PRO A C 1
ATOM 2952 O O . PRO A 1 397 ? 20.315 20.952 33.285 1.00 34.84 397 PRO A O 1
ATOM 2955 N N . PRO A 1 398 ? 20.161 22.892 34.416 1.00 33.66 398 PRO A N 1
ATOM 2956 C CA . PRO A 1 398 ? 18.763 22.688 34.764 1.00 33.66 398 PRO A CA 1
ATOM 2957 C C . PRO A 1 398 ? 17.923 22.560 33.492 1.00 33.66 398 PRO A C 1
ATOM 2959 O O . PRO A 1 398 ? 17.946 23.439 32.628 1.00 33.66 398 PRO A O 1
ATOM 2962 N N . VAL A 1 399 ? 17.172 21.462 33.391 1.00 37.84 399 VAL A N 1
ATOM 2963 C CA . VAL A 1 399 ? 16.153 21.291 32.352 1.00 37.84 399 VAL A CA 1
ATOM 2964 C C . VAL A 1 399 ? 15.175 22.465 32.489 1.00 37.84 399 VAL A C 1
ATOM 2966 O O . VAL A 1 399 ? 14.685 22.691 33.601 1.00 37.84 399 VAL A O 1
ATOM 2969 N N . PRO A 1 400 ? 14.903 23.245 31.423 1.00 34.44 400 PRO A N 1
ATOM 2970 C CA . PRO A 1 400 ? 13.918 24.317 31.504 1.00 34.44 400 PRO A CA 1
ATOM 2971 C C . PRO A 1 400 ? 12.567 23.718 31.921 1.00 34.44 400 PRO A C 1
ATOM 2973 O O . PRO A 1 400 ? 12.265 22.593 31.510 1.00 34.44 400 PRO A O 1
ATOM 2976 N N . PRO A 1 401 ? 11.758 24.423 32.737 1.00 32.25 401 PRO A N 1
ATOM 2977 C CA . PRO A 1 401 ? 10.486 23.889 33.204 1.00 32.25 401 PRO A CA 1
ATOM 2978 C C . PRO A 1 401 ? 9.660 23.445 32.001 1.00 32.25 401 PRO A C 1
ATOM 2980 O O . PRO A 1 401 ? 9.506 24.200 31.037 1.00 32.25 401 PRO A O 1
ATOM 2983 N N . ALA A 1 402 ? 9.181 22.200 32.041 1.00 34.66 402 ALA A N 1
ATOM 2984 C CA . ALA A 1 402 ? 8.404 21.643 30.949 1.00 34.66 402 ALA A CA 1
ATOM 2985 C C . ALA A 1 402 ? 7.190 22.544 30.710 1.00 34.66 402 ALA A C 1
ATOM 2987 O O . ALA A 1 402 ? 6.348 22.699 31.593 1.00 34.66 402 ALA A O 1
ATOM 2988 N N . VAL A 1 403 ? 7.113 23.144 29.519 1.00 34.59 403 VAL A N 1
ATOM 2989 C CA . VAL A 1 403 ? 5.889 23.805 29.061 1.00 34.59 403 VAL A CA 1
ATOM 2990 C C . VAL A 1 403 ? 4.784 22.765 29.169 1.00 34.59 403 VAL A C 1
ATOM 2992 O O . VAL A 1 403 ? 4.941 21.677 28.611 1.00 34.59 403 VAL A O 1
ATOM 2995 N N . GLU A 1 404 ? 3.713 23.071 29.905 1.00 39.31 404 GLU A N 1
ATOM 2996 C CA . GLU A 1 404 ? 2.602 22.144 30.120 1.00 39.31 404 GLU A CA 1
ATOM 2997 C C . GLU A 1 404 ? 1.979 21.776 28.770 1.00 39.31 404 GLU A C 1
ATOM 2999 O O . GLU A 1 404 ? 1.140 22.487 28.213 1.00 39.31 404 GLU A O 1
ATOM 3004 N N . ALA A 1 405 ? 2.442 20.660 28.207 1.00 53.94 405 ALA A N 1
ATOM 3005 C CA . ALA A 1 405 ? 1.933 20.138 26.959 1.00 53.94 405 ALA A CA 1
ATOM 3006 C C . ALA A 1 405 ? 0.464 19.793 27.189 1.00 53.94 405 ALA A C 1
ATOM 3008 O O . ALA A 1 405 ? 0.156 18.935 28.020 1.00 53.94 405 ALA A O 1
ATOM 3009 N N . ALA A 1 406 ? -0.429 20.483 26.472 1.00 62.31 406 ALA A N 1
ATOM 3010 C CA . ALA A 1 406 ? -1.864 20.297 26.620 1.00 62.31 406 ALA A CA 1
ATOM 3011 C C . ALA A 1 406 ? -2.179 18.790 26.595 1.00 62.31 406 ALA A C 1
ATOM 3013 O O . ALA A 1 406 ? -1.772 18.108 25.648 1.00 62.31 406 ALA A O 1
ATOM 3014 N N . PRO A 1 407 ? -2.884 18.245 27.606 1.00 83.94 407 PRO A N 1
ATOM 3015 C CA . PRO A 1 407 ? -2.977 16.798 27.797 1.00 83.94 407 PRO A CA 1
ATOM 3016 C C . PRO A 1 407 ? -3.740 16.094 26.668 1.00 83.94 407 PRO A C 1
ATOM 3018 O O . PRO A 1 407 ? -3.768 14.871 26.616 1.00 83.94 407 PRO A O 1
ATOM 3021 N N . TRP A 1 408 ? -4.341 16.845 25.742 1.00 90.25 408 TRP A N 1
ATOM 3022 C CA . TRP A 1 408 ? -4.912 16.350 24.499 1.00 90.25 408 TRP A CA 1
ATOM 3023 C C . TRP A 1 408 ? -4.014 16.679 23.294 1.00 90.25 408 TRP A C 1
ATOM 3025 O O . TRP A 1 408 ? -3.864 17.839 22.909 1.00 90.25 408 TRP A O 1
ATOM 3035 N N . LEU A 1 409 ? -3.483 15.638 22.650 1.00 91.25 409 LEU A N 1
ATOM 3036 C CA . LEU A 1 409 ? -2.746 15.701 21.389 1.00 91.25 409 LEU A CA 1
ATOM 3037 C C . LEU A 1 409 ? -3.681 15.295 20.231 1.00 91.25 409 LEU A C 1
ATOM 3039 O O . LEU A 1 409 ? -3.885 14.097 20.016 1.00 91.25 409 LEU A O 1
ATOM 3043 N N . PRO A 1 410 ? -4.260 16.239 19.463 1.00 92.19 410 PRO A N 1
ATOM 3044 C CA . PRO A 1 410 ? -5.151 15.905 18.353 1.00 92.19 410 PRO A CA 1
ATOM 3045 C C . PRO A 1 410 ? -4.401 15.215 17.206 1.00 92.19 410 PRO A C 1
ATOM 3047 O O . PRO A 1 410 ? -3.244 15.540 16.910 1.00 92.19 410 PRO A O 1
ATOM 3050 N N . LEU A 1 411 ? -5.073 14.293 16.519 1.00 92.38 411 LEU A N 1
ATOM 3051 C CA . LEU A 1 411 ? -4.555 13.673 15.302 1.00 92.38 411 LEU A CA 1
ATOM 3052 C C . LEU A 1 411 ? -4.400 14.732 14.200 1.00 92.38 411 LEU A C 1
ATOM 3054 O O . LEU A 1 411 ? -5.281 15.572 14.004 1.00 92.38 411 LEU A O 1
ATOM 3058 N N . ARG A 1 412 ? -3.269 14.721 13.488 1.00 92.94 412 ARG A N 1
ATOM 3059 C CA . ARG A 1 412 ? -3.042 15.653 12.376 1.00 92.94 412 ARG A CA 1
ATOM 3060 C C . ARG A 1 412 ? -3.861 15.209 11.164 1.00 92.94 412 ARG A C 1
ATOM 3062 O O . ARG A 1 412 ? -4.088 14.021 10.956 1.00 92.94 412 ARG A O 1
ATOM 3069 N N . THR A 1 413 ? -4.320 16.167 10.365 1.00 94.25 413 THR A N 1
ATOM 3070 C CA . THR A 1 413 ? -5.069 15.910 9.127 1.00 94.25 413 THR A CA 1
ATOM 3071 C C . THR A 1 413 ? -4.412 16.684 7.996 1.00 94.25 413 THR A C 1
ATOM 3073 O O . THR A 1 413 ? -4.305 17.904 8.083 1.00 94.25 413 THR A O 1
ATOM 3076 N N . LEU A 1 414 ? -3.990 15.982 6.947 1.00 95.94 414 LEU A N 1
ATOM 3077 C CA . LEU A 1 414 ? -3.570 16.578 5.684 1.00 95.94 414 LEU A CA 1
ATOM 3078 C C . LEU A 1 414 ? -4.825 16.992 4.917 1.00 95.94 414 LEU A C 1
ATOM 3080 O O . LEU A 1 414 ? -5.732 16.176 4.729 1.00 95.94 414 LEU A O 1
ATOM 3084 N N . THR A 1 415 ? -4.899 18.250 4.490 1.00 95.25 415 THR A N 1
ATOM 3085 C CA . THR A 1 415 ? -6.082 18.798 3.809 1.00 95.25 415 THR A CA 1
ATOM 3086 C C . THR A 1 415 ? -5.731 19.400 2.456 1.00 95.25 415 THR A C 1
ATOM 3088 O O . THR A 1 415 ? -4.622 19.873 2.260 1.00 95.25 415 THR A O 1
ATOM 3091 N N . HIS A 1 416 ? -6.669 19.378 1.512 1.00 94.56 416 HIS A N 1
ATOM 3092 C CA . HIS A 1 416 ? -6.559 20.068 0.226 1.00 94.56 416 HIS A CA 1
ATOM 3093 C C . HIS A 1 416 ? -7.963 20.353 -0.330 1.00 94.56 416 HIS A C 1
ATOM 3095 O O . HIS A 1 416 ? -8.928 19.702 0.072 1.00 94.56 416 HIS A O 1
ATOM 3101 N N . THR A 1 417 ? -8.111 21.275 -1.286 1.00 91.81 417 THR A N 1
ATOM 3102 C CA . THR A 1 417 ? -9.388 21.491 -1.994 1.00 91.81 417 THR A CA 1
ATOM 3103 C C . THR A 1 417 ? -9.217 21.275 -3.493 1.00 91.81 417 THR A C 1
ATOM 3105 O O . THR A 1 417 ? -8.613 22.090 -4.181 1.00 91.81 417 THR A O 1
ATOM 3108 N N . THR A 1 418 ? -9.783 20.180 -4.003 1.00 87.50 418 THR A N 1
ATOM 3109 C CA . THR A 1 418 ? -9.810 19.867 -5.441 1.00 87.50 418 THR A CA 1
ATOM 3110 C C . THR A 1 418 ? -11.068 20.440 -6.110 1.00 87.50 418 THR A C 1
ATOM 3112 O O . THR A 1 418 ? -12.056 20.704 -5.419 1.00 87.50 418 THR A O 1
ATOM 3115 N N . PRO A 1 419 ? -11.123 20.524 -7.455 1.00 83.81 419 PRO A N 1
ATOM 3116 C CA . PRO A 1 419 ? -12.361 20.828 -8.182 1.00 83.81 419 PRO A CA 1
ATOM 3117 C C . PRO A 1 419 ? -13.513 19.834 -7.936 1.00 83.81 419 PRO A C 1
ATOM 3119 O O . PRO A 1 419 ? -14.663 20.165 -8.205 1.00 83.81 419 PRO A O 1
ATOM 3122 N N . ALA A 1 420 ? -13.224 18.627 -7.432 1.00 82.19 420 ALA A N 1
ATOM 3123 C CA . ALA A 1 420 ? -14.227 17.624 -7.064 1.00 82.19 420 ALA A CA 1
ATOM 3124 C C . ALA A 1 420 ? -14.699 17.735 -5.598 1.00 82.19 420 ALA A C 1
ATOM 3126 O O . ALA A 1 420 ? -15.652 17.059 -5.214 1.00 82.19 420 ALA A O 1
ATOM 3127 N N . GLY A 1 421 ? -14.049 18.571 -4.779 1.00 86.88 421 GLY A N 1
ATOM 3128 C CA . GLY A 1 421 ? -14.352 18.755 -3.360 1.00 86.88 421 GLY A CA 1
ATOM 3129 C C . GLY A 1 421 ? -13.115 18.742 -2.447 1.00 86.88 421 GLY A C 1
ATOM 3130 O O . GLY A 1 421 ? -11.980 18.579 -2.916 1.00 86.88 421 GLY A O 1
ATOM 3131 N N . PRO A 1 422 ? -13.319 18.928 -1.130 1.00 91.12 422 PRO A N 1
ATOM 3132 C CA . PRO A 1 422 ? -12.251 18.877 -0.141 1.00 91.12 422 PRO A CA 1
ATOM 3133 C C . PRO A 1 422 ? -11.738 17.446 0.060 1.00 91.12 422 PRO A C 1
ATOM 3135 O O . PRO A 1 422 ? -12.516 16.502 0.196 1.00 91.12 422 PRO A O 1
ATOM 3138 N N . VAL A 1 423 ? -10.419 17.313 0.148 1.00 93.19 423 VAL A N 1
ATOM 3139 C CA . VAL A 1 423 ? -9.712 16.117 0.613 1.00 93.19 423 VAL A CA 1
ATOM 3140 C C . VAL A 1 423 ? -9.246 16.395 2.040 1.00 93.19 423 VAL A C 1
ATOM 3142 O O . VAL A 1 423 ? -8.688 17.458 2.309 1.00 93.19 423 VAL A O 1
ATOM 3145 N N . ALA A 1 424 ? -9.473 15.454 2.952 1.00 92.81 424 ALA A N 1
ATOM 3146 C CA . ALA A 1 424 ? -9.010 15.524 4.335 1.00 92.81 424 ALA A CA 1
ATOM 3147 C C . ALA A 1 424 ? -8.680 14.105 4.812 1.00 92.81 424 ALA A C 1
ATOM 3149 O O . ALA A 1 424 ? -9.583 13.273 4.909 1.00 92.81 424 ALA A O 1
ATOM 3150 N N . ILE A 1 425 ? -7.400 13.817 5.063 1.00 93.56 425 ILE A N 1
ATOM 3151 C CA . ILE A 1 425 ? -6.918 12.477 5.433 1.00 93.56 425 ILE A CA 1
ATOM 3152 C C . ILE A 1 425 ? -6.027 12.550 6.684 1.00 93.56 425 ILE A C 1
ATOM 3154 O O . ILE A 1 425 ? -5.255 13.501 6.812 1.00 93.56 425 ILE A O 1
ATOM 3158 N N . PRO A 1 426 ? -6.096 11.590 7.622 1.00 94.56 426 PRO A N 1
ATOM 3159 C CA . PRO A 1 426 ? -5.205 11.573 8.780 1.00 94.56 426 PRO A CA 1
ATOM 3160 C C . PRO A 1 426 ? -3.726 11.466 8.388 1.00 94.56 426 PRO A C 1
ATOM 3162 O O . PRO A 1 426 ? -3.372 10.641 7.545 1.00 94.56 426 PRO A O 1
ATOM 3165 N N . LEU A 1 427 ? -2.875 12.246 9.055 1.00 95.06 427 LEU A N 1
ATOM 3166 C CA . LEU A 1 427 ? -1.452 11.954 9.226 1.00 95.06 427 LEU A CA 1
ATOM 3167 C C . LEU A 1 427 ? -1.306 11.354 10.625 1.00 95.06 427 LEU A C 1
ATOM 3169 O O . LEU A 1 427 ? -1.343 12.081 11.621 1.00 95.06 427 LEU A O 1
ATOM 3173 N N . ASP A 1 428 ? -1.242 10.027 10.698 1.00 93.81 428 ASP A N 1
ATOM 3174 C CA . ASP A 1 428 ? -1.256 9.316 11.972 1.00 93.81 428 ASP A CA 1
ATOM 3175 C C . ASP A 1 428 ? 0.163 9.125 12.502 1.00 93.81 428 ASP A C 1
ATOM 3177 O O . ASP A 1 428 ? 0.909 8.267 12.039 1.00 93.81 428 ASP A O 1
ATOM 3181 N N . ASP A 1 429 ? 0.524 9.952 13.479 1.00 92.38 429 ASP A N 1
ATOM 3182 C CA . ASP A 1 429 ? 1.776 9.888 14.230 1.00 92.38 429 ASP A CA 1
ATOM 3183 C C . ASP A 1 429 ? 1.566 9.500 15.711 1.00 92.38 429 ASP A C 1
ATOM 3185 O O . ASP A 1 429 ? 2.469 9.660 16.538 1.00 92.38 429 ASP A O 1
ATOM 3189 N N . LEU A 1 430 ? 0.379 8.976 16.059 1.00 92.19 430 LEU A N 1
ATOM 3190 C CA . LEU A 1 430 ? -0.053 8.781 17.449 1.00 92.19 430 LEU A CA 1
ATOM 3191 C C . LEU A 1 430 ? -0.620 7.396 17.780 1.00 92.19 430 LEU A C 1
ATOM 3193 O O . LEU A 1 430 ? -0.354 6.909 18.878 1.00 92.19 430 LEU A O 1
ATOM 3197 N N . ASP A 1 431 ? -1.424 6.774 16.915 1.00 92.75 431 ASP A N 1
ATOM 3198 C CA . ASP A 1 431 ? -2.077 5.503 17.253 1.00 92.75 431 ASP A CA 1
ATOM 3199 C C . ASP A 1 431 ? -1.028 4.374 17.323 1.00 92.75 431 ASP A C 1
ATOM 3201 O O . ASP A 1 431 ? -0.222 4.237 16.396 1.00 92.75 431 ASP A O 1
ATOM 3205 N N . PRO A 1 432 ? -0.992 3.540 18.382 1.00 92.19 432 PRO A N 1
ATOM 3206 C CA . PRO A 1 432 ? -0.046 2.433 18.446 1.00 92.19 432 PRO A CA 1
ATOM 3207 C C . PRO A 1 432 ? -0.158 1.438 17.283 1.00 92.19 432 PRO A C 1
ATOM 3209 O O . PRO A 1 432 ? 0.846 0.878 16.863 1.00 92.19 432 PRO A O 1
ATOM 3212 N N . TYR A 1 433 ? -1.349 1.258 16.706 1.00 92.44 433 TYR A N 1
ATOM 3213 C CA . TYR A 1 433 ? -1.622 0.254 15.664 1.00 92.44 433 TYR A CA 1
ATOM 3214 C C . TYR A 1 433 ? -1.473 0.811 14.236 1.00 92.44 433 TYR A C 1
ATOM 3216 O O . TYR A 1 433 ? -2.142 0.356 13.306 1.00 92.44 433 TYR A O 1
ATOM 3224 N N . ARG A 1 434 ? -0.627 1.835 14.065 1.00 91.00 434 ARG A N 1
ATOM 3225 C CA . ARG A 1 434 ? -0.377 2.511 12.781 1.00 91.00 434 ARG A CA 1
ATOM 3226 C C . ARG A 1 434 ? 0.686 1.838 11.907 1.00 91.00 434 ARG A C 1
ATOM 3228 O O . ARG A 1 434 ? 0.613 1.973 10.692 1.00 91.00 434 ARG A O 1
ATOM 3235 N N . ASP A 1 435 ? 1.616 1.076 12.489 1.00 84.69 435 ASP A N 1
ATOM 3236 C CA . ASP A 1 435 ? 2.790 0.494 11.796 1.00 84.69 435 ASP A CA 1
ATOM 3237 C C . ASP A 1 435 ? 2.465 -0.702 10.877 1.00 84.69 435 ASP A C 1
ATOM 3239 O O . ASP A 1 435 ? 3.345 -1.437 10.444 1.00 84.69 435 ASP A O 1
ATOM 3243 N N . LEU A 1 436 ? 1.178 -0.899 10.568 1.00 83.12 436 LEU A N 1
ATOM 3244 C CA . LEU A 1 436 ? 0.619 -1.892 9.643 1.00 83.12 436 LEU A CA 1
ATOM 3245 C C . LEU A 1 436 ? 0.787 -3.376 10.023 1.00 83.12 436 LEU A C 1
ATOM 3247 O O . LEU A 1 436 ? 0.032 -4.190 9.482 1.00 83.12 436 LEU A O 1
ATOM 3251 N N . ASP A 1 437 ? 1.688 -3.709 10.951 1.00 78.00 437 ASP A N 1
ATOM 3252 C CA . ASP A 1 437 ? 1.895 -5.060 11.486 1.00 78.00 437 ASP A CA 1
ATOM 3253 C C . ASP A 1 437 ? 1.706 -5.139 13.016 1.00 78.00 437 ASP A C 1
ATOM 3255 O O . ASP A 1 437 ? 0.623 -5.517 13.468 1.00 78.00 437 ASP A O 1
ATOM 3259 N N . ASP A 1 438 ? 2.717 -4.790 13.821 1.00 83.69 438 ASP A N 1
ATOM 3260 C CA . ASP A 1 438 ? 2.683 -4.847 15.296 1.00 83.69 438 ASP A CA 1
ATOM 3261 C C . ASP A 1 438 ? 2.483 -3.455 15.950 1.00 83.69 438 ASP A C 1
ATOM 3263 O O . ASP A 1 438 ? 2.686 -2.427 15.298 1.00 83.69 438 ASP A O 1
ATOM 3267 N N . PRO A 1 439 ? 2.076 -3.378 17.237 1.00 86.75 439 PRO A N 1
ATOM 3268 C CA . PRO A 1 439 ? 1.900 -2.109 17.939 1.00 86.75 439 PRO A CA 1
ATOM 3269 C C . PRO A 1 439 ? 3.240 -1.421 18.237 1.00 86.75 439 PRO A C 1
ATOM 3271 O O . PRO A 1 439 ? 4.140 -2.024 18.822 1.00 86.75 439 PRO A O 1
ATOM 3274 N N . VAL A 1 440 ? 3.351 -0.129 17.915 1.00 88.62 440 VAL A N 1
ATOM 3275 C CA . VAL A 1 440 ? 4.556 0.687 18.161 1.00 88.62 440 VAL A CA 1
ATOM 3276 C C . VAL A 1 440 ? 4.255 1.904 19.048 1.00 88.62 440 VAL A C 1
ATOM 3278 O O . VAL A 1 440 ? 3.163 2.470 18.956 1.00 88.62 440 VAL A O 1
ATOM 3281 N N . PRO A 1 441 ? 5.203 2.383 19.877 1.00 85.06 441 PRO A N 1
ATOM 3282 C CA . PRO A 1 441 ? 4.993 3.573 20.703 1.00 85.06 441 PRO A CA 1
ATOM 3283 C C . PRO A 1 441 ? 4.549 4.807 19.887 1.00 85.06 441 PRO A C 1
ATOM 3285 O O . PRO A 1 441 ? 4.974 4.966 18.736 1.00 85.06 441 PRO A O 1
ATOM 3288 N N . PRO A 1 442 ? 3.714 5.707 20.441 1.00 83.69 442 PRO A N 1
ATOM 3289 C CA . PRO A 1 442 ? 3.365 6.982 19.806 1.00 83.69 442 PRO A CA 1
ATOM 3290 C C . PRO A 1 442 ? 4.617 7.818 19.510 1.00 83.69 442 PRO A C 1
ATOM 3292 O O . PRO A 1 442 ? 5.442 8.031 20.397 1.00 83.69 442 PRO A O 1
ATOM 3295 N N . ALA A 1 443 ? 4.754 8.320 18.282 1.00 85.38 443 ALA A N 1
ATOM 3296 C CA . ALA A 1 443 ? 5.960 9.008 17.816 1.00 85.38 443 ALA A CA 1
ATOM 3297 C C . ALA A 1 443 ? 5.588 10.292 17.064 1.00 85.38 443 ALA A C 1
ATOM 3299 O O . ALA A 1 443 ? 5.766 10.402 15.851 1.00 85.38 443 ALA A O 1
ATOM 3300 N N . ARG A 1 444 ? 5.048 11.259 17.814 1.00 89.81 444 ARG A N 1
ATOM 3301 C CA . ARG A 1 444 ? 4.590 12.556 17.304 1.00 89.81 444 ARG A CA 1
ATOM 3302 C C . ARG A 1 444 ? 5.677 13.217 16.447 1.00 89.81 444 ARG A C 1
ATOM 3304 O O . ARG A 1 444 ? 6.816 13.356 16.904 1.00 89.81 444 ARG A O 1
ATOM 3311 N N . LEU A 1 445 ? 5.327 13.646 15.230 1.00 89.81 445 LEU A N 1
ATOM 3312 C CA . LEU A 1 445 ? 6.262 14.403 14.394 1.00 89.81 445 LEU A CA 1
ATOM 3313 C C . LEU A 1 445 ? 6.498 15.796 14.978 1.00 89.81 445 LEU A C 1
ATOM 3315 O O . LEU A 1 445 ? 5.599 16.393 15.588 1.00 89.81 445 LEU A O 1
ATOM 3319 N N . ASP A 1 446 ? 7.672 16.348 14.717 1.00 88.50 446 ASP A N 1
ATOM 3320 C CA . ASP A 1 446 ? 7.973 17.731 15.069 1.00 88.50 446 ASP A CA 1
ATOM 3321 C C . ASP A 1 446 ? 7.118 18.689 14.199 1.00 88.50 446 ASP A C 1
ATOM 3323 O O . ASP A 1 446 ? 6.501 18.277 13.208 1.00 88.50 446 ASP A O 1
ATOM 3327 N N . ALA A 1 447 ? 6.957 19.952 14.610 1.00 89.69 447 ALA A N 1
ATOM 3328 C CA . ALA A 1 447 ? 5.996 20.863 13.969 1.00 89.69 447 ALA A CA 1
ATOM 3329 C C . ALA A 1 447 ? 6.314 21.111 12.483 1.00 89.69 447 ALA A C 1
ATOM 3331 O O . ALA A 1 447 ? 5.412 21.061 11.645 1.00 89.69 447 ALA A O 1
ATOM 3332 N N . ASP A 1 448 ? 7.597 21.290 12.173 1.00 89.56 448 ASP A N 1
ATOM 3333 C CA . ASP A 1 448 ? 8.082 21.621 10.834 1.00 89.56 448 ASP A CA 1
ATOM 3334 C C . ASP A 1 448 ? 7.997 20.424 9.875 1.00 89.56 448 ASP A C 1
ATOM 3336 O O . ASP A 1 448 ? 7.565 20.580 8.734 1.00 89.56 448 ASP A O 1
ATOM 3340 N N . GLU A 1 449 ? 8.299 19.203 10.341 1.00 88.69 449 GLU A N 1
ATOM 3341 C CA . GLU A 1 449 ? 8.140 17.984 9.531 1.00 88.69 449 GLU A CA 1
ATOM 3342 C C . GLU A 1 449 ? 6.664 17.766 9.154 1.00 88.69 449 GLU A C 1
ATOM 3344 O O . GLU A 1 449 ? 6.354 17.418 8.014 1.00 88.69 449 GLU A O 1
ATOM 3349 N N . ALA A 1 450 ? 5.732 18.042 10.073 1.00 91.75 450 ALA A N 1
ATOM 3350 C CA . ALA A 1 450 ? 4.298 17.972 9.795 1.00 91.75 450 ALA A CA 1
ATOM 3351 C C . ALA A 1 450 ? 3.800 19.075 8.837 1.00 91.75 450 ALA A C 1
ATOM 3353 O O . ALA A 1 450 ? 2.914 18.817 8.018 1.00 91.75 450 ALA A O 1
ATOM 3354 N N . ALA A 1 451 ? 4.360 20.287 8.910 1.00 93.31 451 ALA A N 1
ATOM 3355 C CA . ALA A 1 451 ? 4.063 21.362 7.962 1.00 93.31 451 ALA A CA 1
ATOM 3356 C C . ALA A 1 451 ? 4.589 21.037 6.551 1.00 93.31 451 ALA A C 1
ATOM 3358 O O . ALA A 1 451 ? 3.900 21.265 5.555 1.00 93.31 451 ALA A O 1
ATOM 3359 N N . GLU A 1 452 ? 5.772 20.431 6.462 1.00 92.00 452 GLU A N 1
ATOM 3360 C CA . GLU A 1 452 ? 6.373 19.992 5.203 1.00 92.00 452 GLU A CA 1
ATOM 3361 C C . GLU A 1 452 ? 5.605 18.813 4.576 1.00 92.00 452 GLU A C 1
ATOM 3363 O O . GLU A 1 452 ? 5.361 18.808 3.368 1.00 92.00 452 GLU A O 1
ATOM 3368 N N . TRP A 1 453 ? 5.110 17.868 5.387 1.00 94.12 453 TRP A N 1
ATOM 3369 C CA . TRP A 1 453 ? 4.151 16.847 4.938 1.00 94.12 453 TRP A CA 1
ATOM 3370 C C . TRP A 1 453 ? 2.904 17.465 4.284 1.00 94.12 453 TRP A C 1
ATOM 3372 O O . TRP A 1 453 ? 2.514 17.030 3.200 1.00 94.12 453 TRP A O 1
ATOM 3382 N N . GLN A 1 454 ? 2.306 18.495 4.895 1.00 96.31 454 GLN A N 1
ATOM 3383 C CA . GLN A 1 454 ? 1.161 19.222 4.328 1.00 96.31 454 GLN A CA 1
ATOM 3384 C C . GLN A 1 454 ? 1.528 19.915 3.002 1.00 96.31 454 GLN A C 1
ATOM 3386 O O . GLN A 1 454 ? 0.825 19.736 2.009 1.00 96.31 454 GLN A O 1
ATOM 3391 N N . ARG A 1 455 ? 2.667 20.619 2.935 1.00 95.62 455 ARG A N 1
ATOM 3392 C CA . ARG A 1 455 ? 3.127 21.320 1.719 1.00 95.62 455 ARG A CA 1
ATOM 3393 C C . ARG A 1 455 ? 3.353 20.374 0.529 1.00 95.62 455 ARG A C 1
ATOM 3395 O O . ARG A 1 455 ? 2.986 20.693 -0.609 1.00 95.62 455 ARG A O 1
ATOM 3402 N N . ILE A 1 456 ? 3.959 19.210 0.775 1.00 95.06 456 ILE A N 1
ATOM 3403 C CA . ILE A 1 456 ? 4.176 18.183 -0.256 1.00 95.06 456 ILE A CA 1
ATOM 3404 C C . ILE A 1 456 ? 2.835 17.540 -0.647 1.00 95.06 456 ILE A C 1
ATOM 3406 O O . ILE A 1 456 ? 2.591 17.324 -1.837 1.00 95.06 456 ILE A O 1
ATOM 3410 N N . PHE A 1 457 ? 1.945 17.287 0.320 1.00 97.00 457 PHE A N 1
ATOM 3411 C CA . PHE A 1 457 ? 0.619 16.712 0.082 1.00 97.00 457 PHE A CA 1
ATOM 3412 C C . PHE A 1 457 ? -0.279 17.601 -0.787 1.00 97.00 457 PHE A C 1
ATOM 3414 O O . PHE A 1 457 ? -0.834 17.097 -1.761 1.00 97.00 457 PHE A O 1
ATOM 3421 N N . ASP A 1 458 ? -0.373 18.907 -0.507 1.00 96.06 458 ASP A N 1
ATOM 3422 C CA . ASP A 1 458 ? -1.119 19.869 -1.339 1.00 96.06 458 ASP A CA 1
ATOM 3423 C C . ASP A 1 458 ? -0.729 19.757 -2.817 1.00 96.06 458 ASP A C 1
ATOM 3425 O O . ASP A 1 458 ? -1.564 19.613 -3.713 1.00 96.06 458 ASP A O 1
ATOM 3429 N N . SER A 1 459 ? 0.581 19.769 -3.056 1.00 95.94 459 SER A N 1
ATOM 3430 C CA . SER A 1 459 ? 1.171 19.694 -4.388 1.00 95.94 459 SER A CA 1
ATOM 3431 C C . SER A 1 459 ? 0.919 18.327 -5.049 1.00 95.94 459 SER A C 1
ATOM 3433 O O . SER A 1 459 ? 0.634 18.256 -6.245 1.00 95.94 459 SER A O 1
ATOM 3435 N N . ALA A 1 460 ? 0.978 17.232 -4.280 1.00 96.12 460 ALA A N 1
ATOM 3436 C CA . ALA A 1 460 ? 0.722 15.875 -4.766 1.00 96.12 460 ALA A CA 1
ATOM 3437 C C . ALA A 1 460 ? -0.761 15.648 -5.116 1.00 96.12 460 ALA A C 1
ATOM 3439 O O . ALA A 1 460 ? -1.071 15.032 -6.137 1.00 96.12 460 ALA A O 1
ATOM 3440 N N . VAL A 1 461 ? -1.691 16.180 -4.316 1.00 95.56 461 VAL A N 1
ATOM 3441 C CA . VAL A 1 461 ? -3.134 16.093 -4.586 1.00 95.56 461 VAL A CA 1
ATOM 3442 C C . VAL A 1 461 ? -3.518 16.935 -5.801 1.00 95.56 461 VAL A C 1
ATOM 3444 O O . VAL A 1 461 ? -4.277 16.448 -6.642 1.00 95.56 461 VAL A O 1
ATOM 3447 N N . ALA A 1 462 ? -2.957 18.138 -5.960 1.00 92.75 462 ALA A N 1
ATOM 3448 C CA . ALA A 1 462 ? -3.143 18.942 -7.169 1.00 92.75 462 ALA A CA 1
ATOM 3449 C C . ALA A 1 462 ? -2.664 18.194 -8.432 1.00 92.75 462 ALA A C 1
ATOM 3451 O O . ALA A 1 462 ? -3.394 18.111 -9.424 1.00 92.75 462 ALA A O 1
ATOM 3452 N N . LEU A 1 463 ? -1.484 17.561 -8.366 1.00 92.56 463 LEU A N 1
ATOM 3453 C CA . LEU A 1 463 ? -0.932 16.715 -9.433 1.00 92.56 463 LEU A CA 1
ATOM 3454 C C . LEU A 1 463 ? -1.829 15.511 -9.781 1.00 92.56 463 LEU A C 1
ATOM 3456 O O . LEU A 1 463 ? -1.900 15.119 -10.949 1.00 92.56 463 LEU A O 1
ATOM 3460 N N . LEU A 1 464 ? -2.511 14.906 -8.806 1.00 92.06 464 LEU A N 1
ATOM 3461 C CA . LEU A 1 464 ? -3.466 13.821 -9.061 1.00 92.06 464 LEU A CA 1
ATOM 3462 C C . LEU A 1 464 ? -4.767 14.357 -9.683 1.00 92.06 464 LEU A C 1
ATOM 3464 O O . LEU A 1 464 ? -5.207 13.846 -10.716 1.00 92.06 464 LEU A O 1
ATOM 3468 N N . ALA A 1 465 ? -5.339 15.426 -9.120 1.00 87.94 465 ALA A N 1
ATOM 3469 C CA . ALA A 1 465 ? -6.592 16.032 -9.578 1.00 87.94 465 ALA A CA 1
ATOM 3470 C C . ALA A 1 465 ? -6.521 16.565 -11.024 1.00 87.94 465 ALA A C 1
ATOM 3472 O O . ALA A 1 465 ? -7.507 16.481 -11.759 1.00 87.94 465 ALA A O 1
ATOM 3473 N N . ALA A 1 466 ? -5.351 17.042 -11.465 1.00 84.50 466 ALA A N 1
ATOM 3474 C CA . ALA A 1 466 ? -5.117 17.514 -12.832 1.00 84.50 466 ALA A CA 1
ATOM 3475 C C . ALA A 1 466 ? -5.345 16.444 -13.928 1.00 84.50 466 ALA A C 1
ATOM 3477 O O . ALA A 1 466 ? -5.561 16.795 -15.085 1.00 84.50 466 ALA A O 1
ATOM 3478 N N . THR A 1 467 ? -5.338 15.147 -13.587 1.00 77.06 467 THR A N 1
ATOM 3479 C CA . THR A 1 467 ? -5.535 14.031 -14.548 1.00 77.06 467 THR A CA 1
ATOM 3480 C C . THR A 1 467 ? -7.006 13.703 -14.863 1.00 77.06 467 THR A C 1
ATOM 3482 O O . THR A 1 467 ? -7.302 12.757 -15.606 1.00 77.06 467 THR A O 1
ATOM 3485 N N . GLY A 1 468 ? -7.939 14.491 -14.315 1.00 71.44 468 GLY A N 1
ATOM 3486 C CA . GLY A 1 468 ? -9.379 14.356 -14.530 1.00 71.44 468 GLY A CA 1
ATOM 3487 C C . GLY A 1 468 ? -10.024 13.182 -13.781 1.00 71.44 468 GLY A C 1
ATOM 3488 O O . GLY A 1 468 ? -9.365 12.312 -13.219 1.00 71.44 468 GLY A O 1
ATOM 3489 N N . THR A 1 469 ? -11.358 13.152 -13.780 1.00 70.62 469 THR A N 1
ATOM 3490 C CA . THR A 1 469 ? -12.170 12.217 -12.974 1.00 70.62 469 THR A CA 1
ATOM 3491 C C . THR A 1 469 ? -12.479 10.879 -13.658 1.00 70.62 469 THR A C 1
ATOM 3493 O O . THR A 1 469 ? -13.110 10.010 -13.053 1.00 70.62 469 THR A O 1
ATOM 3496 N N . ALA A 1 470 ? -12.055 10.683 -14.911 1.00 79.56 470 ALA A N 1
ATOM 3497 C CA . ALA A 1 470 ? -12.310 9.453 -15.659 1.00 79.56 470 ALA A CA 1
ATOM 3498 C C . ALA A 1 470 ? -11.544 8.264 -15.035 1.00 79.56 470 ALA A C 1
ATOM 3500 O O . ALA A 1 470 ? -10.316 8.310 -14.966 1.00 79.56 470 ALA A O 1
ATOM 3501 N N . PRO A 1 471 ? -12.219 7.189 -14.580 1.00 81.81 471 PRO A N 1
ATOM 3502 C CA . PRO A 1 471 ? -11.563 6.117 -13.839 1.00 81.81 471 PRO A CA 1
ATOM 3503 C C . PRO A 1 471 ? -10.703 5.237 -14.752 1.00 81.81 471 PRO A C 1
ATOM 3505 O O . PRO A 1 471 ? -11.172 4.713 -15.763 1.00 81.81 471 PRO A O 1
ATOM 3508 N N . GLY A 1 472 ? -9.458 5.000 -14.348 1.00 88.88 472 GLY A N 1
ATOM 3509 C CA . GLY A 1 472 ? -8.512 4.175 -15.092 1.00 88.88 472 GLY A CA 1
ATOM 3510 C C . GLY A 1 472 ? -7.315 3.742 -14.244 1.00 88.88 472 GLY A C 1
ATOM 3511 O O . GLY A 1 472 ? -7.198 4.141 -13.082 1.00 88.88 472 GLY A O 1
ATOM 3512 N N . PRO A 1 473 ? -6.422 2.905 -14.792 1.00 90.94 473 PRO A N 1
ATOM 3513 C CA . PRO A 1 473 ? -5.173 2.553 -14.130 1.00 90.94 473 PRO A CA 1
ATOM 3514 C C . PRO A 1 473 ? -4.331 3.795 -13.831 1.00 90.94 473 PRO A C 1
ATOM 3516 O O . PRO A 1 473 ? -4.210 4.686 -14.668 1.00 90.94 473 PRO A O 1
ATOM 3519 N N . GLY A 1 474 ? -3.773 3.867 -12.624 1.00 88.56 474 GLY A N 1
ATOM 3520 C CA . GLY A 1 474 ? -2.993 5.024 -12.171 1.00 88.56 474 GLY A CA 1
ATOM 3521 C C . GLY A 1 474 ? -3.812 6.246 -11.750 1.00 88.56 474 GLY A C 1
ATOM 3522 O O . GLY A 1 474 ? -3.227 7.252 -11.363 1.00 88.56 474 GLY A O 1
ATOM 3523 N N . ARG A 1 475 ? -5.150 6.170 -11.783 1.00 89.75 475 ARG A N 1
ATOM 3524 C CA . ARG A 1 475 ? -6.019 7.147 -11.116 1.00 89.75 475 ARG A CA 1
ATOM 3525 C C . ARG A 1 475 ? -6.205 6.801 -9.646 1.00 89.75 475 ARG A C 1
ATOM 3527 O O . ARG A 1 475 ? -6.327 5.630 -9.278 1.00 89.75 475 ARG A O 1
ATOM 3534 N N . LEU A 1 476 ? -6.307 7.853 -8.844 1.00 90.88 476 LEU A N 1
ATOM 3535 C CA . LEU A 1 476 ? -6.617 7.822 -7.425 1.00 90.88 476 LEU A CA 1
ATOM 3536 C C . LEU A 1 476 ? -7.554 8.992 -7.113 1.00 90.88 476 LEU A C 1
ATOM 3538 O O . LEU A 1 476 ? -7.285 10.116 -7.523 1.00 90.88 476 LEU A O 1
ATOM 3542 N N . ASP A 1 477 ? -8.636 8.710 -6.392 1.00 90.88 477 ASP A N 1
ATOM 3543 C CA . ASP A 1 477 ? -9.419 9.696 -5.643 1.00 90.88 477 ASP A CA 1
ATOM 3544 C C . ASP A 1 477 ? -8.750 9.832 -4.261 1.00 90.88 477 ASP A C 1
ATOM 3546 O O . ASP A 1 477 ? -8.847 8.889 -3.467 1.00 90.88 477 ASP A O 1
ATOM 3550 N N . PRO A 1 478 ? -8.028 10.930 -3.952 1.00 92.00 478 PRO A N 1
ATOM 3551 C CA . PRO A 1 478 ? -7.264 11.023 -2.708 1.00 92.00 478 PRO A CA 1
ATOM 3552 C C . PRO A 1 478 ? -8.145 11.020 -1.451 1.00 92.00 478 PRO A C 1
ATOM 3554 O O . 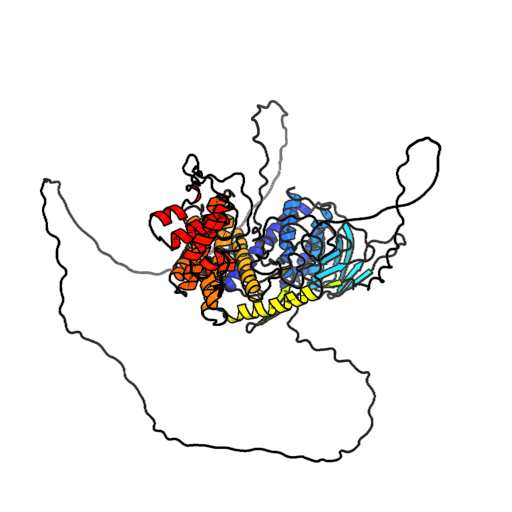PRO A 1 478 ? -7.666 10.650 -0.383 1.00 92.00 478 PRO A O 1
ATOM 3557 N N . ALA A 1 479 ? -9.446 11.322 -1.570 1.00 89.94 479 ALA A N 1
ATOM 3558 C CA . ALA A 1 479 ? -10.404 11.188 -0.470 1.00 89.94 479 ALA A CA 1
ATOM 3559 C C . ALA A 1 479 ? -10.735 9.718 -0.113 1.00 89.94 479 ALA A C 1
ATOM 3561 O O . ALA A 1 479 ? -11.502 9.469 0.818 1.00 89.94 479 ALA A O 1
ATOM 3562 N N . ARG A 1 480 ? -10.162 8.732 -0.825 1.00 91.56 480 ARG A N 1
ATOM 3563 C CA . ARG A 1 480 ? -10.226 7.295 -0.481 1.00 91.56 480 ARG A CA 1
ATOM 3564 C C . ARG A 1 480 ? -9.062 6.809 0.373 1.00 91.56 480 ARG A C 1
ATOM 3566 O O . ARG A 1 480 ? -9.144 5.700 0.901 1.00 91.56 480 ARG A O 1
ATOM 3573 N N . ILE A 1 481 ? -8.004 7.606 0.525 1.00 94.00 481 ILE A N 1
ATOM 3574 C CA . ILE A 1 481 ? -6.933 7.304 1.477 1.00 94.00 481 ILE A CA 1
ATOM 3575 C C . ILE A 1 481 ? -7.520 7.441 2.889 1.00 94.00 481 ILE A C 1
ATOM 3577 O O . ILE A 1 481 ? -8.207 8.413 3.197 1.00 94.00 481 ILE A O 1
ATOM 3581 N N . ARG A 1 482 ? -7.288 6.442 3.742 1.00 94.12 482 ARG A N 1
ATOM 3582 C CA . ARG A 1 482 ? -7.825 6.379 5.110 1.00 94.12 482 ARG A CA 1
ATOM 3583 C C . ARG A 1 482 ? -6.829 6.849 6.170 1.00 94.12 482 ARG A C 1
ATOM 3585 O O . ARG A 1 482 ? -7.281 7.289 7.221 1.00 94.12 482 ARG A O 1
ATOM 3592 N N . ALA A 1 483 ? -5.524 6.777 5.897 1.00 94.94 483 ALA A N 1
ATOM 3593 C CA . ALA A 1 483 ? -4.458 7.434 6.660 1.00 94.94 483 ALA A CA 1
ATOM 3594 C C . ALA A 1 483 ? -3.142 7.455 5.857 1.00 94.94 483 ALA A C 1
ATOM 3596 O O . ALA A 1 483 ? -2.887 6.544 5.069 1.00 94.94 483 ALA A O 1
ATOM 3597 N N . VAL A 1 484 ? -2.283 8.440 6.112 1.00 95.69 484 VAL A N 1
ATOM 3598 C CA . VAL A 1 484 ? -0.838 8.360 5.851 1.00 95.69 484 VAL A CA 1
ATOM 3599 C C . VAL A 1 484 ? -0.136 8.186 7.195 1.00 95.69 484 VAL A C 1
ATOM 3601 O O . VAL A 1 484 ? -0.437 8.905 8.146 1.00 95.69 484 VAL A O 1
ATOM 3604 N N . VAL A 1 485 ? 0.790 7.234 7.277 1.00 94.25 485 VAL A N 1
ATOM 3605 C CA . VAL A 1 485 ? 1.603 6.957 8.468 1.00 94.25 485 VAL A CA 1
ATOM 3606 C C . VAL A 1 485 ? 3.058 7.309 8.135 1.00 94.25 485 VAL A C 1
ATOM 3608 O O . VAL A 1 485 ? 3.606 6.744 7.188 1.00 94.25 485 VAL A O 1
ATOM 3611 N N . PRO A 1 486 ? 3.704 8.249 8.843 1.00 92.19 486 PRO A N 1
ATOM 3612 C CA . PRO A 1 486 ? 5.063 8.670 8.525 1.00 92.19 486 PRO A CA 1
ATOM 3613 C C . PRO A 1 486 ? 6.082 7.625 9.003 1.00 92.19 486 PRO A C 1
ATOM 3615 O O . PRO A 1 486 ? 6.135 7.308 10.192 1.00 92.19 486 PRO A O 1
ATOM 3618 N N . TYR A 1 487 ? 6.908 7.098 8.092 1.00 87.31 487 TYR A N 1
ATOM 3619 C CA . TYR A 1 487 ? 7.973 6.149 8.439 1.00 87.31 487 TYR A CA 1
ATOM 3620 C C . TYR A 1 487 ? 9.327 6.833 8.630 1.00 87.31 487 TYR A C 1
ATOM 3622 O O . TYR A 1 487 ? 9.907 7.378 7.682 1.00 87.31 487 TYR A O 1
ATOM 3630 N N . GLY A 1 488 ? 9.849 6.715 9.852 1.00 74.50 488 GLY A N 1
ATOM 3631 C CA . GLY A 1 488 ? 11.076 7.364 10.301 1.00 74.50 488 GLY A CA 1
ATOM 3632 C C . GLY A 1 488 ? 10.893 8.866 10.538 1.00 74.50 488 GLY A C 1
ATOM 3633 O O . GLY A 1 488 ? 10.080 9.520 9.890 1.00 74.50 488 GLY A O 1
ATOM 3634 N N . ARG A 1 489 ? 11.685 9.428 11.459 1.00 64.12 489 ARG A N 1
ATOM 3635 C CA . ARG A 1 489 ? 11.863 10.883 11.553 1.00 64.12 489 ARG A CA 1
ATOM 3636 C C . ARG A 1 489 ? 12.765 11.308 10.402 1.00 64.12 489 ARG A C 1
ATOM 3638 O O . ARG A 1 489 ? 13.981 11.120 10.456 1.00 64.12 489 ARG A O 1
ATOM 3645 N N . THR A 1 490 ? 12.159 11.805 9.332 1.00 55.94 490 THR A N 1
ATOM 3646 C CA . THR A 1 490 ? 12.897 12.281 8.165 1.00 55.94 490 THR A CA 1
ATOM 3647 C C . THR A 1 490 ? 13.415 13.679 8.471 1.00 55.94 490 THR A C 1
ATOM 3649 O O . THR A 1 490 ? 12.625 14.609 8.628 1.00 55.94 490 THR A O 1
ATOM 3652 N N . ALA A 1 491 ? 14.741 13.836 8.556 1.00 58.53 491 ALA A N 1
ATOM 3653 C CA . ALA A 1 491 ? 15.377 15.148 8.692 1.00 58.53 491 ALA A CA 1
ATOM 3654 C C . ALA A 1 491 ? 14.821 16.125 7.641 1.00 58.53 491 ALA A C 1
ATOM 3656 O O . ALA A 1 491 ? 14.433 15.692 6.555 1.00 58.53 491 ALA A O 1
ATOM 3657 N N . LEU A 1 492 ? 14.731 17.421 7.972 1.00 60.72 492 LEU A N 1
ATOM 3658 C CA . LEU A 1 492 ? 14.030 18.421 7.147 1.00 60.72 492 LEU A CA 1
ATOM 3659 C C . LEU A 1 492 ? 14.423 18.309 5.664 1.00 60.72 492 LEU A C 1
ATOM 3661 O O . LEU A 1 492 ? 13.542 18.143 4.812 1.00 60.72 492 LEU A O 1
ATOM 3665 N N . ASP A 1 493 ? 15.731 18.244 5.404 1.00 60.91 493 ASP A N 1
ATOM 3666 C CA . ASP A 1 493 ? 16.314 17.891 4.112 1.00 60.91 493 ASP A CA 1
ATOM 3667 C C . ASP A 1 493 ? 16.099 16.400 3.763 1.00 60.91 493 ASP A C 1
ATOM 3669 O O . ASP A 1 493 ? 16.584 15.518 4.483 1.00 60.91 493 ASP A O 1
ATOM 3673 N N . PRO A 1 494 ? 15.424 16.074 2.643 1.00 62.53 494 PRO A N 1
ATOM 3674 C CA . PRO A 1 494 ? 15.289 14.694 2.186 1.00 62.53 494 PRO A CA 1
ATOM 3675 C C . PRO A 1 494 ? 16.649 14.127 1.730 1.00 62.53 494 PRO A C 1
ATOM 3677 O O . PRO A 1 494 ? 17.478 14.863 1.187 1.00 62.53 494 PRO A O 1
ATOM 3680 N N . PRO A 1 495 ? 16.893 12.811 1.882 1.00 63.56 495 PRO A N 1
ATOM 3681 C CA . PRO A 1 495 ? 18.173 12.213 1.519 1.00 63.56 495 PRO A CA 1
ATOM 3682 C C . PRO A 1 495 ? 18.383 12.270 -0.003 1.00 63.56 495 PRO A C 1
ATOM 3684 O O . PRO A 1 495 ? 17.518 11.843 -0.774 1.00 63.56 495 PRO A O 1
ATOM 3687 N N . ALA A 1 496 ? 19.533 12.804 -0.425 1.00 60.53 496 ALA A N 1
ATOM 3688 C CA . ALA A 1 496 ? 19.811 13.164 -1.816 1.00 60.53 496 ALA A CA 1
ATOM 3689 C C . ALA A 1 496 ? 19.607 11.992 -2.805 1.00 60.53 496 ALA A C 1
ATOM 3691 O O . ALA A 1 496 ? 20.031 10.873 -2.513 1.00 60.53 496 ALA A O 1
ATOM 3692 N N . PRO A 1 497 ? 18.981 12.223 -3.976 1.00 60.56 497 PRO A N 1
ATOM 3693 C CA . PRO A 1 497 ? 18.715 11.165 -4.947 1.00 60.56 497 PRO A CA 1
ATOM 3694 C C . PRO A 1 497 ? 20.012 10.611 -5.573 1.00 60.56 497 PRO A C 1
ATOM 3696 O O . PRO A 1 497 ? 20.980 11.359 -5.706 1.00 60.56 497 PRO A O 1
ATOM 3699 N N . PRO A 1 498 ? 20.036 9.343 -6.039 1.00 59.00 498 PRO A N 1
ATOM 3700 C CA . PRO A 1 498 ? 18.919 8.396 -6.122 1.00 59.00 498 PRO A CA 1
ATOM 3701 C C . PRO A 1 498 ? 18.716 7.584 -4.829 1.00 59.00 498 PRO A C 1
ATOM 3703 O O . PRO A 1 498 ? 19.457 6.647 -4.533 1.00 59.00 498 PRO A O 1
ATOM 3706 N N . THR A 1 499 ? 17.650 7.894 -4.095 1.00 62.09 499 THR A N 1
ATOM 3707 C CA . THR A 1 499 ? 17.255 7.238 -2.843 1.00 62.09 499 THR A CA 1
ATOM 3708 C C . THR A 1 499 ? 15.914 6.535 -3.014 1.00 62.09 499 THR A C 1
ATOM 3710 O O . THR A 1 499 ? 14.962 7.102 -3.549 1.00 62.09 499 THR A O 1
ATOM 3713 N N . VAL A 1 500 ? 15.836 5.282 -2.561 1.00 62.75 500 VAL A N 1
ATOM 3714 C CA . VAL A 1 500 ? 14.578 4.526 -2.497 1.00 62.75 500 VAL A CA 1
ATOM 3715 C C . VAL A 1 500 ? 13.956 4.799 -1.129 1.00 62.75 500 VAL A C 1
ATOM 3717 O O . VAL A 1 500 ? 14.525 4.429 -0.103 1.00 62.75 500 VAL A O 1
ATOM 3720 N N . GLY A 1 501 ? 12.831 5.515 -1.115 1.00 74.06 501 GLY A N 1
ATOM 3721 C CA . GLY A 1 501 ? 12.071 5.790 0.104 1.00 74.06 501 GLY A CA 1
ATOM 3722 C C . GLY A 1 501 ? 11.267 4.570 0.549 1.00 74.06 501 GLY A C 1
ATOM 3723 O O . GLY A 1 501 ? 10.816 3.789 -0.283 1.00 74.06 501 GLY A O 1
ATOM 3724 N N . VAL A 1 502 ? 11.061 4.417 1.858 1.00 82.38 502 VAL A N 1
ATOM 3725 C CA . VAL A 1 502 ? 10.217 3.344 2.399 1.00 82.38 502 VAL A CA 1
ATOM 3726 C C . VAL A 1 502 ? 8.752 3.637 2.093 1.00 82.38 502 VAL A C 1
ATOM 3728 O O . VAL A 1 502 ? 8.258 4.707 2.454 1.00 82.38 502 VAL A O 1
ATOM 3731 N N . SER A 1 503 ? 8.038 2.674 1.510 1.00 90.88 503 SER A N 1
ATOM 3732 C CA . SER A 1 503 ? 6.578 2.641 1.572 1.00 90.88 503 SER A CA 1
ATOM 3733 C C . SER A 1 503 ? 6.030 1.224 1.748 1.00 90.88 503 SER A C 1
ATOM 3735 O O . SER A 1 503 ? 6.693 0.246 1.387 1.00 90.88 503 SER A O 1
ATOM 3737 N N . ALA A 1 504 ? 4.853 1.131 2.372 1.00 90.75 504 ALA A N 1
ATOM 3738 C CA . ALA A 1 504 ? 4.103 -0.102 2.583 1.00 90.75 504 ALA A CA 1
ATOM 3739 C C . ALA A 1 504 ? 2.595 0.151 2.777 1.00 90.75 504 ALA A C 1
ATOM 3741 O O . ALA A 1 504 ? 2.157 1.230 3.183 1.00 90.75 504 ALA A O 1
ATOM 3742 N N . SER A 1 505 ? 1.811 -0.908 2.579 1.00 93.00 505 SER A N 1
ATOM 3743 C CA . SER A 1 505 ? 0.373 -1.011 2.865 1.00 93.00 505 SER A CA 1
ATOM 3744 C C . SER A 1 505 ? 0.117 -2.244 3.739 1.00 93.00 505 SER A C 1
ATOM 3746 O O . SER A 1 505 ? 1.018 -3.047 3.944 1.00 93.00 505 SER A O 1
ATOM 3748 N N . SER A 1 506 ? -1.110 -2.450 4.226 1.00 91.38 506 SER A N 1
ATOM 3749 C CA . SER A 1 506 ? -1.539 -3.741 4.795 1.00 91.38 506 SER A CA 1
ATOM 3750 C C . SER A 1 506 ? -2.995 -4.035 4.450 1.00 91.38 506 SER A C 1
ATOM 3752 O O . SER A 1 506 ? -3.811 -3.117 4.346 1.00 91.38 506 SER A O 1
ATOM 3754 N N . GLY A 1 507 ? -3.316 -5.316 4.240 1.00 90.00 507 GLY A N 1
ATOM 3755 C CA . GLY A 1 507 ? -4.682 -5.750 3.944 1.00 90.00 507 GLY A CA 1
ATOM 3756 C C . GLY A 1 507 ? -5.632 -5.475 5.106 1.00 90.00 507 GLY A C 1
ATOM 3757 O O . GLY A 1 507 ? -6.725 -4.950 4.901 1.00 90.00 507 GLY A O 1
ATOM 3758 N N . ASP A 1 508 ? -5.193 -5.753 6.334 1.00 92.88 508 ASP A N 1
ATOM 3759 C CA . ASP A 1 508 ? -5.961 -5.464 7.547 1.00 92.88 508 ASP A CA 1
ATOM 3760 C C . ASP A 1 508 ? -6.160 -3.960 7.772 1.00 92.88 508 ASP A C 1
ATOM 3762 O O . ASP A 1 508 ? -7.211 -3.524 8.248 1.00 92.88 508 ASP A O 1
ATOM 3766 N N . SER A 1 509 ? -5.201 -3.154 7.321 1.00 93.56 509 SER A N 1
ATOM 3767 C CA . SER A 1 509 ? -5.205 -1.695 7.425 1.00 93.56 509 SER A CA 1
ATOM 3768 C C . SER A 1 509 ? -5.638 -1.006 6.121 1.00 93.56 509 SER A C 1
ATOM 3770 O O . SER A 1 509 ? -5.104 0.047 5.783 1.00 93.56 509 SER A O 1
ATOM 3772 N N . PHE A 1 510 ? -6.612 -1.572 5.389 1.00 94.19 510 PHE A N 1
ATOM 3773 C CA . PHE A 1 510 ? -7.070 -1.075 4.076 1.00 94.19 510 PHE A CA 1
ATOM 3774 C C . PHE A 1 510 ? -7.162 0.459 3.984 1.00 94.19 510 PHE A C 1
ATOM 3776 O O . PHE A 1 510 ? -7.919 1.099 4.723 1.00 94.19 510 PHE A O 1
ATOM 3783 N N . GLY A 1 511 ? -6.430 1.034 3.026 1.00 94.12 511 GLY A N 1
ATOM 3784 C CA . GLY A 1 511 ? -6.406 2.469 2.757 1.00 94.12 511 GLY A CA 1
ATOM 3785 C C . GLY A 1 511 ? -5.471 3.285 3.655 1.00 94.12 511 GLY A C 1
ATOM 3786 O O . GLY A 1 511 ? -5.340 4.482 3.404 1.00 94.12 511 GLY A O 1
ATOM 3787 N N . ALA A 1 512 ? -4.820 2.692 4.663 1.00 95.25 512 ALA A N 1
ATOM 3788 C CA . ALA A 1 512 ? -3.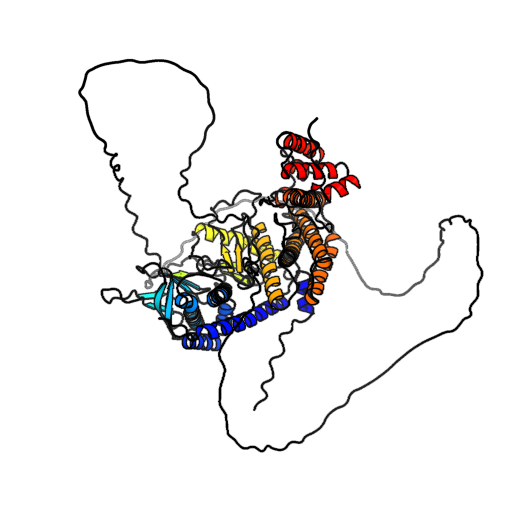596 3.266 5.217 1.00 95.25 512 ALA A CA 1
ATOM 3789 C C . ALA A 1 512 ? -2.394 2.937 4.337 1.00 95.25 512 ALA A C 1
ATOM 3791 O O . ALA A 1 512 ? -2.337 1.889 3.693 1.00 95.25 512 ALA A O 1
ATOM 3792 N N . MET A 1 513 ? -1.424 3.840 4.375 1.00 95.12 513 MET A N 1
ATOM 3793 C CA . MET A 1 513 ? -0.133 3.700 3.723 1.00 95.12 513 MET A CA 1
ATOM 3794 C C . MET A 1 513 ? 0.949 4.292 4.619 1.00 95.12 513 MET A C 1
ATOM 3796 O O . MET A 1 513 ? 0.844 5.435 5.066 1.00 95.12 513 MET A O 1
ATOM 3800 N N . LEU A 1 514 ? 1.963 3.486 4.900 1.00 94.19 514 LEU A N 1
ATOM 3801 C CA . LEU A 1 514 ? 3.151 3.848 5.656 1.00 94.19 514 LEU A CA 1
ATOM 3802 C C . LEU A 1 514 ? 4.199 4.337 4.661 1.00 94.19 514 LEU A C 1
ATOM 3804 O O . LEU A 1 514 ? 4.454 3.656 3.674 1.00 94.19 514 LEU A O 1
ATOM 3808 N N . ILE A 1 515 ? 4.726 5.547 4.852 1.00 92.81 515 ILE A N 1
ATOM 3809 C CA . ILE A 1 515 ? 5.529 6.263 3.849 1.00 92.81 515 ILE A CA 1
ATOM 3810 C C . ILE A 1 515 ? 6.613 7.100 4.547 1.00 92.81 515 ILE A C 1
ATOM 3812 O O . ILE A 1 515 ? 6.302 7.947 5.384 1.00 92.81 515 ILE A O 1
ATOM 3816 N N . SER A 1 516 ? 7.884 6.945 4.167 1.00 89.75 516 SER A N 1
ATOM 3817 C CA . SER A 1 516 ? 8.917 7.958 4.441 1.00 89.75 516 SER A CA 1
ATOM 3818 C C . SER A 1 516 ? 8.704 9.167 3.538 1.00 89.75 516 SER A C 1
ATOM 3820 O O . SER A 1 516 ? 8.618 9.005 2.322 1.00 89.75 516 SER A O 1
ATOM 3822 N N . ARG A 1 517 ? 8.660 10.374 4.118 1.00 89.25 517 ARG A N 1
ATOM 3823 C CA . ARG A 1 517 ? 8.394 11.641 3.413 1.00 89.25 517 ARG A CA 1
ATOM 3824 C C . ARG A 1 517 ? 9.250 11.777 2.137 1.00 89.25 517 ARG A C 1
ATOM 3826 O O . ARG A 1 517 ? 10.464 11.964 2.244 1.00 89.25 517 ARG A O 1
ATOM 3833 N N . PRO A 1 518 ? 8.659 11.703 0.928 1.00 86.44 518 PRO A N 1
ATOM 3834 C CA . PRO A 1 518 ? 9.429 11.787 -0.309 1.00 86.44 518 PRO A CA 1
ATOM 3835 C C . PRO A 1 518 ? 9.918 13.214 -0.559 1.00 86.44 518 PRO A C 1
ATOM 3837 O O . PRO A 1 518 ? 9.181 14.169 -0.331 1.00 86.44 518 PRO A O 1
ATOM 3840 N N . GLY A 1 519 ? 11.114 13.377 -1.128 1.00 83.31 519 GLY A N 1
ATOM 3841 C CA . GLY A 1 519 ? 11.692 14.698 -1.424 1.00 83.31 519 GLY A CA 1
ATOM 3842 C C . GLY A 1 519 ? 10.981 15.518 -2.515 1.00 83.31 519 GLY A C 1
ATOM 3843 O O . GLY A 1 519 ? 11.476 16.571 -2.903 1.00 83.31 519 GLY A O 1
ATOM 3844 N N . SER A 1 520 ? 9.848 15.053 -3.057 1.00 88.38 520 SER A N 1
ATOM 3845 C CA . SER A 1 520 ? 9.038 15.820 -4.008 1.00 88.38 520 SER A CA 1
ATOM 3846 C C . SER A 1 520 ? 7.568 15.394 -4.018 1.00 88.38 520 SER A C 1
ATOM 3848 O O . SER A 1 520 ? 7.221 14.242 -3.753 1.00 88.38 520 SER A O 1
ATOM 3850 N N . ALA A 1 521 ? 6.704 16.325 -4.423 1.00 93.62 521 ALA A N 1
ATOM 3851 C CA . ALA A 1 521 ? 5.273 16.091 -4.609 1.00 93.62 521 ALA A CA 1
ATOM 3852 C C . ALA A 1 521 ? 4.958 15.056 -5.700 1.00 93.62 521 ALA A C 1
ATOM 3854 O O . ALA A 1 521 ? 3.982 14.318 -5.591 1.00 93.62 521 ALA A O 1
ATOM 3855 N N . LEU A 1 522 ? 5.795 14.981 -6.740 1.00 92.38 522 LEU A N 1
ATOM 3856 C CA . LEU A 1 522 ? 5.646 14.017 -7.829 1.00 92.38 522 LEU A CA 1
ATOM 3857 C C . LEU A 1 522 ? 5.957 12.589 -7.355 1.00 92.38 522 LEU A C 1
ATOM 3859 O O . LEU A 1 522 ? 5.215 11.668 -7.688 1.00 92.38 522 LEU A O 1
ATOM 3863 N N . ALA A 1 523 ? 6.990 12.426 -6.519 1.00 91.56 523 ALA A N 1
ATOM 3864 C CA . ALA A 1 523 ? 7.299 11.153 -5.872 1.00 91.56 523 ALA A CA 1
ATOM 3865 C C . ALA A 1 523 ? 6.194 10.734 -4.889 1.00 91.56 523 ALA A C 1
ATOM 3867 O O . ALA A 1 523 ? 5.732 9.599 -4.959 1.00 91.56 523 ALA A O 1
ATOM 3868 N N . LEU A 1 524 ? 5.695 11.652 -4.045 1.00 95.12 524 LEU A N 1
ATOM 3869 C CA . LEU A 1 524 ? 4.552 11.348 -3.175 1.00 95.12 524 LEU A CA 1
ATOM 3870 C C . LEU A 1 524 ? 3.326 10.925 -3.997 1.00 95.12 524 LEU A C 1
ATOM 3872 O O . LEU A 1 524 ? 2.705 9.922 -3.669 1.00 95.12 524 LEU A O 1
ATOM 3876 N N . ALA A 1 525 ? 3.005 11.618 -5.092 1.00 96.12 525 ALA A N 1
ATOM 3877 C CA . ALA A 1 525 ? 1.882 11.249 -5.951 1.00 96.12 525 ALA A CA 1
ATOM 3878 C C . ALA A 1 525 ? 2.041 9.855 -6.609 1.00 96.12 525 ALA A C 1
ATOM 3880 O O . ALA A 1 525 ? 1.040 9.145 -6.729 1.00 96.12 525 ALA A O 1
ATOM 3881 N N . GLU A 1 526 ? 3.262 9.423 -6.967 1.00 95.81 526 GLU A N 1
ATOM 3882 C CA . GLU A 1 526 ? 3.533 8.029 -7.372 1.00 95.81 526 GLU A CA 1
ATOM 3883 C C . GLU A 1 526 ? 3.277 7.056 -6.210 1.00 95.81 526 GLU A C 1
ATOM 3885 O O . GLU A 1 526 ? 2.541 6.083 -6.391 1.00 95.81 526 GLU A O 1
ATOM 3890 N N . THR A 1 527 ? 3.814 7.326 -5.014 1.00 96.19 527 THR A N 1
ATOM 3891 C CA . THR A 1 527 ? 3.649 6.456 -3.835 1.00 96.19 527 THR A CA 1
ATOM 3892 C C . THR A 1 527 ? 2.185 6.323 -3.406 1.00 96.19 527 THR A C 1
ATOM 3894 O O . THR A 1 527 ? 1.720 5.206 -3.193 1.00 96.19 527 THR A O 1
ATOM 3897 N N . LEU A 1 528 ? 1.415 7.419 -3.356 1.00 97.00 528 LEU A N 1
ATOM 3898 C CA . LEU A 1 528 ? -0.021 7.374 -3.035 1.00 97.00 528 LEU A CA 1
ATOM 3899 C C . LEU A 1 528 ? -0.779 6.450 -4.009 1.00 97.00 528 LEU A C 1
ATOM 3901 O O . LEU A 1 528 ? -1.646 5.677 -3.596 1.00 97.00 528 LEU A O 1
ATOM 3905 N N . VAL A 1 529 ? -0.440 6.497 -5.305 1.00 97.00 529 VAL A N 1
ATOM 39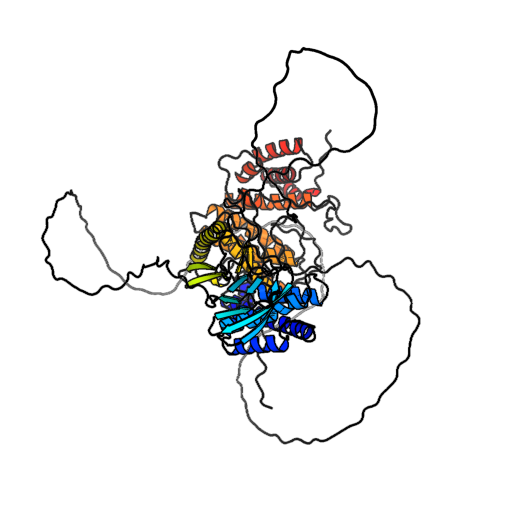06 C CA . VAL A 1 529 ? -1.017 5.608 -6.328 1.00 97.00 529 VAL A CA 1
ATOM 3907 C C . VAL A 1 529 ? -0.547 4.164 -6.148 1.00 97.00 529 VAL A C 1
ATOM 3909 O O . VAL A 1 529 ? -1.378 3.260 -6.239 1.00 97.00 529 VAL A O 1
ATOM 3912 N N . HIS A 1 530 ? 0.741 3.929 -5.891 1.00 97.31 530 HIS A N 1
ATOM 3913 C CA . HIS A 1 530 ? 1.315 2.599 -5.664 1.00 97.31 530 HIS A CA 1
ATOM 3914 C C . HIS A 1 530 ? 0.627 1.896 -4.482 1.00 97.31 530 HIS A C 1
ATOM 3916 O O . HIS A 1 530 ? 0.053 0.815 -4.640 1.00 97.31 530 HIS A O 1
ATOM 3922 N N . GLU A 1 531 ? 0.593 2.542 -3.319 1.00 97.19 531 GLU A N 1
ATOM 3923 C CA . GLU A 1 531 ? 0.044 1.959 -2.094 1.00 97.19 531 GLU A CA 1
ATOM 3924 C C . GLU A 1 531 ? -1.478 1.772 -2.168 1.00 97.19 531 GLU A C 1
ATOM 3926 O O . GLU A 1 531 ? -2.019 0.743 -1.750 1.00 97.19 531 GLU A O 1
ATOM 3931 N N . PHE A 1 532 ? -2.207 2.685 -2.821 1.00 96.81 532 PHE A N 1
ATOM 3932 C CA . PHE A 1 532 ? -3.639 2.469 -3.036 1.00 96.81 532 PHE A CA 1
ATOM 3933 C C . PHE A 1 532 ? -3.935 1.307 -4.008 1.00 96.81 532 PHE A C 1
ATOM 3935 O O . PHE A 1 532 ? -5.000 0.687 -3.929 1.00 96.81 532 PHE A O 1
ATOM 3942 N N . GLN A 1 533 ? -3.009 0.945 -4.904 1.00 97.81 533 GLN A N 1
ATOM 3943 C CA . GLN A 1 533 ? -3.133 -0.286 -5.693 1.00 97.81 533 GLN A CA 1
ATOM 3944 C C . GLN A 1 533 ? -2.919 -1.536 -4.830 1.00 97.81 533 GLN A C 1
ATOM 3946 O O . GLN A 1 533 ? -3.696 -2.483 -4.965 1.00 97.81 533 GLN A O 1
ATOM 3951 N N . HIS A 1 534 ? -1.951 -1.537 -3.905 1.00 96.88 534 HIS A N 1
ATOM 3952 C CA . HIS A 1 534 ? -1.806 -2.617 -2.921 1.00 96.88 534 HIS A CA 1
ATOM 3953 C C . HIS A 1 534 ? -3.055 -2.764 -2.041 1.00 96.88 534 HIS A C 1
ATOM 3955 O O . HIS A 1 534 ? -3.586 -3.871 -1.940 1.00 96.88 534 HIS A O 1
ATOM 3961 N N . SER A 1 535 ? -3.601 -1.664 -1.509 1.00 96.06 535 SER A N 1
ATOM 3962 C CA . SER A 1 535 ? -4.870 -1.673 -0.761 1.00 96.06 535 SER A CA 1
ATOM 3963 C C . SER A 1 535 ? -6.026 -2.281 -1.572 1.00 96.06 535 SER A C 1
ATOM 3965 O O . SER A 1 535 ? -6.740 -3.155 -1.076 1.00 96.06 535 SER A O 1
ATOM 3967 N N . LYS A 1 536 ? -6.200 -1.885 -2.845 1.00 97.31 536 LYS A N 1
ATOM 3968 C CA . LYS A 1 536 ? -7.240 -2.454 -3.726 1.00 97.31 536 LYS A CA 1
ATOM 3969 C C . LYS A 1 536 ? -7.057 -3.952 -3.988 1.00 97.31 536 LYS A C 1
ATOM 3971 O O . LYS A 1 536 ? -8.056 -4.667 -4.043 1.00 97.31 536 LYS A O 1
ATOM 3976 N N . LEU A 1 537 ? -5.823 -4.427 -4.175 1.00 97.75 537 LEU A N 1
ATOM 3977 C CA . LEU A 1 537 ? -5.565 -5.850 -4.411 1.00 97.75 537 LEU A CA 1
ATOM 3978 C C . LEU A 1 537 ? -5.769 -6.685 -3.143 1.00 97.75 537 LEU A C 1
ATOM 3980 O O . LEU A 1 537 ? -6.368 -7.753 -3.232 1.00 97.75 537 LEU A O 1
ATOM 3984 N N . ALA A 1 538 ? -5.330 -6.203 -1.979 1.00 95.94 538 ALA A N 1
ATOM 3985 C CA . ALA A 1 538 ? -5.501 -6.913 -0.714 1.00 95.94 538 ALA A CA 1
ATOM 3986 C C . ALA A 1 538 ? -6.991 -7.131 -0.388 1.00 95.94 538 ALA A C 1
ATOM 3988 O O . ALA A 1 538 ? -7.413 -8.261 -0.150 1.00 95.94 538 ALA A O 1
ATOM 3989 N N . ALA A 1 539 ? -7.821 -6.091 -0.531 1.00 96.25 539 ALA A N 1
ATOM 3990 C CA . ALA A 1 539 ? -9.274 -6.227 -0.400 1.00 96.25 539 ALA A CA 1
ATOM 3991 C C . ALA A 1 539 ? -9.908 -7.137 -1.472 1.00 96.25 539 ALA A C 1
ATOM 3993 O O . ALA A 1 539 ? -10.971 -7.714 -1.249 1.00 96.25 539 ALA A O 1
ATOM 3994 N N . LEU A 1 540 ? -9.275 -7.309 -2.640 1.00 96.44 540 LEU A N 1
ATOM 3995 C CA . LEU A 1 540 ? -9.733 -8.272 -3.644 1.00 96.44 540 LEU A CA 1
ATOM 3996 C C . LEU A 1 540 ? -9.329 -9.715 -3.294 1.00 96.44 540 LEU A C 1
ATOM 3998 O O . LEU A 1 540 ? -10.128 -10.625 -3.508 1.00 96.44 540 LEU A O 1
ATOM 4002 N N . LEU A 1 541 ? -8.142 -9.923 -2.713 1.00 96.12 541 LEU A N 1
ATOM 4003 C CA . LEU A 1 541 ? -7.677 -11.212 -2.179 1.00 96.12 541 LEU A CA 1
ATOM 4004 C C . LEU A 1 541 ? -8.532 -11.688 -0.996 1.00 96.12 541 LEU A C 1
ATOM 4006 O O . LEU A 1 541 ? -8.813 -12.879 -0.880 1.00 96.12 541 LEU A O 1
ATOM 4010 N N . HIS A 1 542 ? -9.021 -10.764 -0.165 1.00 94.38 542 HIS A N 1
ATOM 4011 C CA . HIS A 1 542 ? -9.997 -11.058 0.889 1.00 94.38 542 HIS A CA 1
ATOM 4012 C C . HIS A 1 542 ? -11.355 -11.555 0.363 1.00 94.38 542 HIS A C 1
ATOM 4014 O O . HIS A 1 542 ? -12.083 -12.228 1.091 1.00 94.38 542 HIS A O 1
ATOM 4020 N N . LEU A 1 543 ? -11.711 -11.218 -0.881 1.00 94.69 543 LEU A N 1
ATOM 4021 C CA . LEU A 1 543 ? -12.976 -11.610 -1.512 1.00 94.69 543 LEU A CA 1
ATOM 4022 C C . LEU A 1 543 ? -12.837 -12.825 -2.437 1.00 94.69 543 LEU A C 1
ATOM 4024 O O . LEU A 1 543 ? -13.811 -13.550 -2.640 1.00 94.69 543 LEU A O 1
ATOM 4028 N N . PHE A 1 544 ? -11.651 -13.050 -3.006 1.00 94.31 544 PHE A N 1
ATOM 4029 C CA . PHE A 1 544 ? -11.385 -14.139 -3.939 1.00 94.31 544 PHE A CA 1
ATOM 4030 C C . PHE A 1 544 ? -9.973 -14.705 -3.730 1.00 94.31 544 PHE A C 1
ATOM 4032 O O . PHE A 1 544 ? -9.006 -13.953 -3.861 1.00 94.31 544 PHE A O 1
ATOM 4039 N N . PRO A 1 545 ? -9.797 -16.028 -3.544 1.00 94.75 545 PRO A N 1
ATOM 4040 C CA . PRO A 1 545 ? -8.485 -16.635 -3.734 1.00 94.75 545 PRO A CA 1
ATOM 4041 C C . PRO A 1 545 ? -8.092 -16.456 -5.206 1.00 94.75 545 PRO A C 1
ATOM 4043 O O . PRO A 1 545 ? -8.785 -16.947 -6.100 1.00 94.75 545 PRO A O 1
ATOM 4046 N N . LEU A 1 546 ? -7.020 -15.708 -5.477 1.00 97.25 546 LEU A N 1
ATOM 4047 C CA . LEU A 1 546 ? -6.566 -15.397 -6.842 1.00 97.25 546 LEU A CA 1
ATOM 4048 C C . LEU A 1 546 ? -5.514 -16.388 -7.356 1.00 97.25 546 LEU A C 1
ATOM 4050 O O . LEU A 1 546 ? -5.421 -16.627 -8.558 1.00 97.25 546 LEU A O 1
ATOM 4054 N N . LEU A 1 547 ? -4.738 -16.989 -6.461 1.00 96.56 547 LEU A N 1
ATOM 4055 C CA . LEU A 1 547 ? -3.741 -17.996 -6.795 1.00 96.56 547 LEU A CA 1
ATOM 4056 C C . LEU A 1 547 ? -3.513 -18.954 -5.629 1.00 96.56 547 LEU A C 1
ATOM 4058 O O . LEU A 1 547 ? -3.891 -18.670 -4.493 1.00 96.56 547 LEU A O 1
ATOM 4062 N N . ASP A 1 548 ? -2.862 -20.061 -5.947 1.00 95.06 548 ASP A N 1
ATOM 4063 C CA . ASP A 1 548 ? -2.381 -21.072 -5.017 1.00 95.06 548 ASP A CA 1
ATOM 4064 C C . ASP A 1 548 ? -0.848 -20.936 -4.903 1.00 95.06 548 ASP A C 1
ATOM 4066 O O . ASP A 1 548 ? -0.095 -21.400 -5.759 1.00 95.06 548 ASP A O 1
ATOM 4070 N N . ASP A 1 549 ? -0.403 -20.171 -3.900 1.00 92.62 549 ASP A N 1
ATOM 4071 C CA . ASP A 1 549 ? 0.996 -19.784 -3.669 1.00 92.62 549 ASP A CA 1
ATOM 4072 C C . ASP A 1 549 ? 1.606 -20.637 -2.552 1.00 92.62 549 ASP A C 1
ATOM 4074 O O . ASP A 1 549 ? 1.183 -20.549 -1.398 1.00 92.62 549 ASP A O 1
ATOM 4078 N N . ASP A 1 550 ? 2.640 -21.410 -2.881 1.00 92.19 550 ASP A N 1
ATOM 4079 C CA . ASP A 1 550 ? 3.433 -22.186 -1.919 1.00 92.19 550 ASP A CA 1
ATOM 4080 C C . ASP A 1 550 ? 4.419 -21.317 -1.115 1.00 92.19 550 ASP A C 1
ATOM 4082 O O . ASP A 1 550 ? 5.149 -21.838 -0.280 1.00 92.19 550 ASP A O 1
ATOM 4086 N N . ARG A 1 551 ? 4.399 -19.988 -1.321 1.00 91.88 551 ARG A N 1
ATOM 4087 C CA . ARG A 1 551 ? 5.195 -18.962 -0.610 1.00 91.88 551 ARG A CA 1
ATOM 4088 C C . ARG A 1 551 ? 6.703 -19.021 -0.888 1.00 91.88 551 ARG A C 1
ATOM 4090 O O . ARG A 1 551 ? 7.445 -18.206 -0.351 1.00 91.88 551 ARG A O 1
ATOM 4097 N N . GLU A 1 552 ? 7.132 -19.904 -1.781 1.00 91.75 552 GLU A N 1
ATOM 4098 C CA . GLU A 1 552 ? 8.527 -20.154 -2.144 1.00 91.75 552 GLU A CA 1
ATOM 4099 C C . GLU A 1 552 ? 9.137 -19.031 -3.005 1.00 91.75 552 GLU A C 1
ATOM 4101 O O . GLU A 1 552 ? 8.646 -18.687 -4.088 1.00 91.75 552 GLU A O 1
ATOM 4106 N N . GLU A 1 553 ? 10.257 -18.468 -2.548 1.00 91.75 553 GLU A N 1
ATOM 4107 C CA . GLU A 1 553 ? 10.926 -17.317 -3.166 1.00 91.75 553 GLU A CA 1
ATOM 4108 C C . GLU A 1 553 ? 11.775 -17.718 -4.384 1.00 91.75 553 GLU A C 1
ATOM 4110 O O . GLU A 1 553 ? 12.997 -17.845 -4.323 1.00 91.75 553 GLU A O 1
ATOM 4115 N N . ARG A 1 554 ? 11.107 -17.935 -5.524 1.00 90.75 554 ARG A N 1
ATOM 4116 C CA . ARG A 1 554 ? 11.727 -18.503 -6.740 1.00 90.75 554 ARG A CA 1
ATOM 4117 C C . ARG A 1 554 ? 11.677 -17.605 -7.977 1.00 90.75 554 ARG A C 1
ATOM 4119 O O . ARG A 1 554 ? 12.255 -17.959 -9.006 1.00 90.75 554 ARG A O 1
ATOM 4126 N N . TYR A 1 555 ? 10.981 -16.469 -7.933 1.00 93.69 555 TYR A N 1
ATOM 4127 C CA . TYR A 1 555 ? 10.665 -15.694 -9.136 1.00 93.69 555 TYR A CA 1
ATOM 4128 C C . TYR A 1 555 ? 11.307 -14.299 -9.154 1.00 93.69 555 TYR A C 1
ATOM 4130 O O . TYR A 1 555 ? 11.440 -13.629 -8.135 1.00 93.69 555 TYR A O 1
ATOM 4138 N N . TYR A 1 556 ? 11.687 -13.844 -10.351 1.00 95.00 556 TYR A N 1
ATOM 4139 C CA . TYR A 1 556 ? 12.294 -12.529 -10.574 1.00 95.00 556 TYR A CA 1
ATOM 4140 C C . TYR A 1 556 ? 11.259 -11.394 -10.493 1.00 95.00 556 TYR A C 1
ATOM 4142 O O . TYR A 1 556 ? 10.331 -11.344 -11.306 1.00 95.00 556 TYR A O 1
ATOM 4150 N N . ALA A 1 557 ? 11.474 -10.454 -9.568 1.00 94.06 557 ALA A N 1
ATOM 4151 C CA . ALA A 1 557 ? 10.747 -9.190 -9.464 1.00 94.06 557 ALA A CA 1
ATOM 4152 C C . ALA A 1 557 ? 11.604 -8.025 -10.017 1.00 94.06 557 ALA A C 1
ATOM 4154 O O . ALA A 1 557 ? 12.635 -7.711 -9.425 1.00 94.06 557 ALA A O 1
ATOM 4155 N N . PRO A 1 558 ? 11.201 -7.333 -11.104 1.00 94.56 558 PRO A N 1
ATOM 4156 C CA . PRO A 1 558 ? 11.985 -6.250 -11.724 1.00 94.56 558 PRO A CA 1
ATOM 4157 C C . PRO A 1 558 ? 12.144 -4.949 -10.917 1.00 94.56 558 PRO A C 1
ATOM 4159 O O . PRO A 1 558 ? 12.543 -3.933 -11.477 1.00 94.56 558 PRO A O 1
ATOM 4162 N N . TRP A 1 559 ? 11.781 -4.965 -9.639 1.00 90.81 559 TRP A N 1
ATOM 4163 C CA . TRP A 1 559 ? 11.796 -3.834 -8.708 1.00 90.81 559 TRP A CA 1
ATOM 4164 C C . TRP A 1 559 ? 12.377 -4.215 -7.332 1.00 90.81 559 TRP A C 1
ATOM 4166 O O . TRP A 1 559 ? 12.484 -3.361 -6.464 1.00 90.81 559 TRP A O 1
ATOM 4176 N N . ARG A 1 560 ? 12.821 -5.470 -7.134 1.00 89.50 560 ARG A N 1
ATOM 4177 C CA . ARG A 1 560 ? 13.449 -5.936 -5.882 1.00 89.50 560 ARG A CA 1
ATOM 4178 C C . ARG A 1 560 ? 14.753 -6.690 -6.127 1.00 89.50 560 ARG A C 1
ATOM 4180 O O . ARG A 1 560 ? 14.969 -7.262 -7.194 1.00 89.50 560 ARG A O 1
ATOM 4187 N N . ALA A 1 561 ? 15.616 -6.670 -5.118 1.00 88.44 561 ALA A N 1
ATOM 4188 C CA . ALA A 1 561 ? 16.873 -7.409 -5.088 1.00 88.44 561 ALA A CA 1
ATOM 4189 C C . ALA A 1 561 ? 16.645 -8.916 -4.884 1.00 88.44 561 ALA A C 1
ATOM 4191 O O . ALA A 1 561 ? 17.244 -9.759 -5.550 1.00 88.44 561 ALA A O 1
ATOM 4192 N N . ASP A 1 562 ? 15.746 -9.250 -3.969 1.00 89.12 562 ASP A N 1
ATOM 4193 C CA . ASP A 1 562 ? 15.375 -10.608 -3.597 1.00 89.12 562 ASP A CA 1
ATOM 4194 C C . ASP A 1 562 ? 14.550 -11.338 -4.685 1.00 89.12 562 ASP A C 1
ATOM 4196 O O . ASP A 1 562 ? 13.853 -10.712 -5.496 1.00 89.12 562 ASP A O 1
ATOM 4200 N N . PRO A 1 563 ? 14.624 -12.680 -4.749 1.00 92.12 563 PRO A N 1
ATOM 4201 C CA . PRO A 1 563 ? 13.589 -13.501 -5.366 1.00 92.12 563 PRO A CA 1
ATOM 4202 C C . PRO A 1 563 ? 12.266 -13.368 -4.604 1.00 92.12 563 PRO A C 1
ATOM 4204 O O . PRO A 1 563 ? 12.252 -13.150 -3.400 1.00 92.12 563 PRO A O 1
ATOM 4207 N N . ARG A 1 564 ? 11.138 -13.523 -5.298 1.00 92.62 564 ARG A N 1
ATOM 4208 C CA . ARG A 1 564 ? 9.796 -13.396 -4.713 1.00 92.62 564 ARG A CA 1
ATOM 4209 C C . ARG A 1 564 ? 8.959 -14.638 -4.962 1.00 92.62 564 ARG A C 1
ATOM 4211 O O . ARG A 1 564 ? 9.162 -15.345 -5.947 1.00 92.62 564 ARG A O 1
ATOM 4218 N N . HIS A 1 565 ? 7.994 -14.859 -4.081 1.00 94.88 565 HIS A N 1
ATOM 4219 C CA . HIS A 1 565 ? 6.894 -15.809 -4.237 1.00 94.88 565 HIS A CA 1
ATOM 4220 C C . HIS A 1 565 ? 5.777 -15.240 -5.138 1.00 94.88 565 HIS A C 1
ATOM 4222 O O . HIS A 1 565 ? 5.799 -14.060 -5.516 1.00 94.88 565 HIS A O 1
ATOM 4228 N N . LEU A 1 566 ? 4.785 -16.058 -5.507 1.00 95.69 566 LEU A N 1
ATOM 4229 C CA . LEU A 1 566 ? 3.822 -15.691 -6.554 1.00 95.69 566 LEU A CA 1
ATOM 4230 C C . LEU A 1 566 ? 2.866 -14.560 -6.138 1.00 95.69 566 LEU A C 1
ATOM 4232 O O . LEU A 1 566 ? 2.562 -13.688 -6.953 1.00 95.69 566 LEU A O 1
ATOM 4236 N N . THR A 1 567 ? 2.436 -14.511 -4.874 1.00 95.44 567 THR A N 1
ATOM 4237 C CA . THR A 1 567 ? 1.572 -13.425 -4.369 1.00 95.44 567 THR A CA 1
ATOM 4238 C C . THR A 1 567 ? 2.319 -12.089 -4.362 1.00 95.44 567 THR A C 1
ATOM 4240 O O . THR A 1 567 ? 1.755 -11.067 -4.751 1.00 95.44 567 THR A O 1
ATOM 4243 N N . GLY A 1 568 ? 3.616 -12.092 -4.031 1.00 94.75 568 GLY A N 1
ATOM 4244 C CA . GLY A 1 568 ? 4.470 -10.902 -4.070 1.00 94.75 568 GLY A CA 1
ATOM 4245 C C . GLY A 1 568 ? 4.666 -10.374 -5.495 1.00 94.75 568 GLY A C 1
ATOM 4246 O O . GLY A 1 568 ? 4.642 -9.162 -5.720 1.00 94.75 568 GLY A O 1
ATOM 4247 N N . LEU A 1 569 ? 4.771 -11.276 -6.480 1.00 96.56 569 LEU A N 1
ATOM 4248 C CA . LEU A 1 569 ? 4.731 -10.905 -7.895 1.00 96.56 569 LEU A CA 1
ATOM 4249 C C . LEU A 1 569 ? 3.382 -10.307 -8.312 1.00 96.56 569 LEU A C 1
ATOM 4251 O O . LEU A 1 569 ? 3.374 -9.315 -9.040 1.00 96.56 569 LEU A O 1
ATOM 4255 N N . LEU A 1 570 ? 2.254 -10.873 -7.867 1.00 98.12 570 LEU A N 1
ATOM 4256 C CA . LEU A 1 570 ? 0.928 -10.330 -8.182 1.00 98.12 570 LEU A CA 1
ATOM 4257 C C . LEU A 1 570 ? 0.736 -8.925 -7.590 1.00 98.12 570 LEU A C 1
ATOM 4259 O O . LEU A 1 570 ? 0.250 -8.038 -8.294 1.00 98.12 570 LEU A O 1
ATOM 4263 N N . HIS A 1 571 ? 1.176 -8.707 -6.347 1.00 97.25 571 HIS A N 1
ATOM 4264 C CA . HIS A 1 571 ? 1.157 -7.400 -5.689 1.00 97.25 571 HIS A CA 1
ATOM 4265 C C . HIS A 1 571 ? 1.902 -6.336 -6.494 1.00 97.25 571 HIS A C 1
ATOM 4267 O O . HIS A 1 571 ? 1.296 -5.332 -6.880 1.00 97.25 571 HIS A O 1
ATOM 4273 N N . GLY A 1 572 ? 3.181 -6.564 -6.804 1.00 97.06 572 GLY A N 1
ATOM 4274 C CA . GLY A 1 572 ? 3.967 -5.596 -7.569 1.00 97.06 572 GLY A CA 1
ATOM 4275 C C . GLY A 1 572 ? 3.475 -5.429 -9.013 1.00 97.06 572 GLY A C 1
ATOM 4276 O O . GLY A 1 572 ? 3.407 -4.310 -9.511 1.00 97.06 572 GLY A O 1
ATOM 4277 N N . ALA A 1 573 ? 3.032 -6.499 -9.684 1.00 98.19 573 ALA A N 1
ATOM 4278 C CA . ALA A 1 573 ? 2.477 -6.399 -11.038 1.00 98.19 573 ALA A CA 1
ATOM 4279 C C . ALA A 1 573 ? 1.200 -5.543 -11.099 1.00 98.19 573 ALA A C 1
ATOM 4281 O O . ALA A 1 573 ? 0.996 -4.805 -12.067 1.00 98.19 573 ALA A O 1
ATOM 4282 N N . TYR A 1 574 ? 0.350 -5.619 -10.073 1.00 98.50 574 TYR A N 1
ATOM 4283 C CA . TYR A 1 574 ? -0.849 -4.792 -9.957 1.00 98.50 574 TYR A CA 1
ATOM 4284 C C . TYR A 1 574 ? -0.490 -3.328 -9.638 1.00 98.50 574 TYR A C 1
ATOM 4286 O O . TYR A 1 574 ? -0.949 -2.417 -10.333 1.00 98.50 574 TYR A O 1
ATOM 4294 N N . ALA A 1 575 ? 0.404 -3.099 -8.666 1.00 98.12 575 ALA A N 1
ATOM 4295 C CA . ALA A 1 575 ? 0.867 -1.763 -8.288 1.00 98.12 575 ALA A CA 1
ATOM 4296 C C . ALA A 1 575 ? 1.589 -1.033 -9.429 1.00 98.12 575 ALA A C 1
ATOM 4298 O O . ALA A 1 575 ? 1.188 0.073 -9.801 1.00 98.12 575 ALA A O 1
ATOM 4299 N N . PHE A 1 576 ? 2.569 -1.668 -10.078 1.00 98.06 576 PHE A N 1
ATOM 4300 C CA . PHE A 1 576 ? 3.316 -1.053 -11.176 1.00 98.06 576 PHE A CA 1
ATOM 4301 C C . PHE A 1 576 ? 2.530 -0.931 -12.487 1.00 98.06 576 PHE A C 1
ATOM 4303 O O . PHE A 1 576 ? 2.856 -0.061 -13.297 1.00 98.06 576 PHE A O 1
ATOM 4310 N N . THR A 1 577 ? 1.432 -1.676 -12.670 1.00 98.62 577 THR A N 1
ATOM 4311 C CA . THR A 1 577 ? 0.438 -1.348 -13.713 1.00 98.62 577 THR A CA 1
ATOM 4312 C C . THR A 1 577 ? -0.274 -0.029 -13.386 1.00 98.62 577 THR A C 1
ATOM 4314 O O . THR A 1 577 ? -0.508 0.786 -14.278 1.00 98.62 577 THR A O 1
ATOM 4317 N N . GLY A 1 578 ? -0.557 0.240 -12.108 1.00 97.81 578 GLY A N 1
ATOM 4318 C CA . GLY A 1 578 ? -1.030 1.545 -11.646 1.00 97.81 578 GLY A CA 1
ATOM 4319 C C . GLY A 1 578 ? -0.020 2.668 -11.880 1.00 97.81 578 GLY A C 1
ATOM 4320 O O . GLY A 1 578 ? -0.353 3.658 -12.525 1.00 97.81 578 GLY A O 1
ATOM 4321 N N . VAL A 1 579 ? 1.222 2.496 -11.424 1.00 97.75 579 VAL A N 1
ATOM 4322 C CA . VAL A 1 579 ? 2.305 3.480 -11.607 1.00 97.75 579 VAL A CA 1
ATOM 4323 C C . VAL A 1 579 ? 2.565 3.769 -13.093 1.00 97.75 579 VAL A C 1
ATOM 4325 O O . VAL A 1 579 ? 2.701 4.926 -13.486 1.00 97.75 579 VAL A O 1
ATOM 4328 N N . ALA A 1 580 ? 2.559 2.748 -13.955 1.00 98.25 580 ALA A N 1
ATOM 4329 C CA . ALA A 1 580 ? 2.655 2.945 -15.401 1.00 98.25 580 ALA A CA 1
ATOM 4330 C C . ALA A 1 580 ? 1.505 3.818 -15.947 1.00 98.25 580 ALA A C 1
ATOM 4332 O O . ALA A 1 580 ? 1.752 4.674 -16.792 1.00 98.25 580 ALA A O 1
ATOM 4333 N N . GLY A 1 581 ? 0.278 3.666 -15.434 1.00 97.06 581 GLY A N 1
ATOM 4334 C CA . GLY A 1 581 ? -0.855 4.539 -15.766 1.00 97.06 581 GLY A CA 1
ATOM 4335 C C . GLY A 1 581 ? -0.691 5.984 -15.270 1.00 97.06 581 GLY A C 1
ATOM 4336 O O . GLY A 1 581 ? -1.021 6.919 -15.993 1.00 97.06 581 GLY A O 1
ATOM 4337 N N . PHE A 1 582 ? -0.118 6.180 -14.079 1.00 96.38 582 PHE A N 1
ATOM 4338 C CA . PHE A 1 582 ? 0.164 7.505 -13.507 1.00 96.38 582 PHE A CA 1
ATOM 4339 C C . PHE A 1 582 ? 1.184 8.303 -14.337 1.00 96.38 582 PHE A C 1
ATOM 4341 O O . PHE A 1 582 ? 1.029 9.517 -14.504 1.00 96.38 582 PHE A O 1
ATOM 4348 N N . TRP A 1 583 ? 2.192 7.623 -14.895 1.00 96.75 583 TRP A N 1
ATOM 4349 C CA . TRP A 1 583 ? 3.185 8.230 -15.787 1.00 96.75 583 TRP A CA 1
ATOM 4350 C C . TRP A 1 583 ? 2.706 8.375 -17.232 1.00 96.75 583 TRP A C 1
ATOM 4352 O O . TRP A 1 583 ? 3.025 9.373 -17.872 1.00 96.75 583 TRP A O 1
ATOM 4362 N N . ARG A 1 584 ? 1.896 7.440 -17.742 1.00 95.94 584 ARG A N 1
ATOM 4363 C CA . ARG A 1 584 ? 1.259 7.527 -19.069 1.00 95.94 584 ARG A CA 1
ATOM 4364 C C . ARG A 1 584 ? 0.495 8.838 -19.270 1.00 95.94 584 ARG A C 1
ATOM 4366 O O . ARG A 1 584 ? 0.538 9.424 -20.345 1.00 95.94 584 ARG A O 1
ATOM 4373 N N . ASP A 1 585 ? -0.173 9.310 -18.227 1.00 93.06 585 ASP A N 1
ATOM 4374 C CA . ASP A 1 585 ? -0.881 10.591 -18.224 1.00 93.06 585 ASP A CA 1
ATOM 4375 C C . ASP A 1 585 ? 0.040 11.810 -18.357 1.00 93.06 585 ASP A C 1
ATOM 4377 O O . ASP A 1 585 ? -0.310 12.811 -18.980 1.00 93.06 585 ASP A O 1
ATOM 4381 N N . ARG A 1 586 ? 1.249 11.708 -17.805 1.00 93.06 586 ARG A N 1
ATOM 4382 C CA . ARG A 1 586 ? 2.231 12.797 -17.726 1.00 93.06 586 ARG A CA 1
ATOM 4383 C C . ARG A 1 586 ? 3.029 12.979 -19.016 1.00 93.06 586 ARG A C 1
ATOM 4385 O O . ARG A 1 586 ? 3.761 13.951 -19.147 1.00 93.06 586 ARG A O 1
ATOM 4392 N N . LEU A 1 587 ? 2.826 12.107 -20.007 1.00 92.62 587 LEU A N 1
ATOM 4393 C CA . LEU A 1 587 ? 3.332 12.288 -21.373 1.00 92.62 587 LEU A CA 1
ATOM 4394 C C . LEU A 1 587 ? 2.791 13.565 -22.039 1.00 92.62 587 LEU A C 1
ATOM 4396 O O . LEU A 1 587 ? 3.444 14.112 -22.922 1.00 92.62 587 LEU A O 1
ATOM 4400 N N . ALA A 1 588 ? 1.599 14.020 -21.634 1.00 88.88 588 ALA A N 1
ATOM 4401 C CA . ALA A 1 588 ? 0.951 15.224 -22.156 1.00 88.88 588 ALA A CA 1
ATOM 4402 C C . ALA A 1 588 ? 1.288 16.506 -21.362 1.00 88.88 588 ALA A C 1
ATOM 4404 O O . ALA A 1 588 ? 0.797 17.575 -21.714 1.00 88.88 588 ALA A O 1
ATOM 4405 N N . GLN A 1 589 ? 2.098 16.404 -20.303 1.00 89.88 589 GLN A N 1
ATOM 4406 C CA . GLN A 1 589 ? 2.510 17.509 -19.430 1.00 89.88 589 GLN A CA 1
ATOM 4407 C C . GLN A 1 589 ? 3.965 17.880 -19.772 1.00 89.88 589 GLN A C 1
ATOM 4409 O O . GLN A 1 589 ? 4.865 17.107 -19.428 1.00 89.88 589 GLN A O 1
ATOM 4414 N N . PRO A 1 590 ? 4.239 18.989 -20.495 1.00 89.19 590 PRO A N 1
ATOM 4415 C CA . PRO A 1 590 ? 5.584 19.321 -20.981 1.00 89.19 590 PRO A CA 1
ATOM 4416 C C . PRO A 1 590 ? 6.664 19.336 -19.889 1.00 89.19 590 PRO A C 1
ATOM 4418 O O . PRO A 1 590 ? 7.779 18.874 -20.115 1.00 89.19 590 PRO A O 1
ATOM 4421 N N . GLU A 1 591 ? 6.307 19.792 -18.689 1.00 89.94 591 GLU A N 1
ATOM 4422 C CA . GLU A 1 591 ? 7.133 19.849 -17.480 1.00 89.94 591 GLU A CA 1
ATOM 4423 C C . GLU A 1 591 ? 7.536 18.471 -16.920 1.00 89.94 591 GLU A C 1
ATOM 4425 O O . GLU A 1 591 ? 8.420 18.376 -16.065 1.00 89.94 591 GLU A O 1
ATOM 4430 N N . HIS A 1 592 ? 6.891 17.394 -17.373 1.00 90.38 592 HIS A N 1
ATOM 4431 C CA . HIS A 1 592 ? 7.120 16.020 -16.915 1.00 90.38 592 HIS A CA 1
ATOM 4432 C C . HIS A 1 592 ? 7.380 15.027 -18.061 1.00 90.38 592 HIS A C 1
ATOM 4434 O O . HIS A 1 592 ? 7.724 13.876 -17.790 1.00 90.38 592 HIS A O 1
ATOM 4440 N N . ALA A 1 593 ? 7.252 15.444 -19.325 1.00 91.00 593 ALA A N 1
ATOM 4441 C CA . ALA A 1 593 ? 7.142 14.550 -20.478 1.00 91.00 593 ALA A CA 1
ATOM 4442 C C . ALA A 1 593 ? 8.328 13.581 -20.674 1.00 91.00 593 ALA A C 1
ATOM 4444 O O . ALA A 1 593 ? 8.100 12.421 -21.021 1.00 91.00 593 ALA A O 1
ATOM 4445 N N . GLU A 1 594 ? 9.581 13.995 -20.434 1.00 91.00 594 GLU A N 1
ATOM 4446 C CA . GLU A 1 594 ? 10.735 13.082 -20.552 1.00 91.00 594 GLU A CA 1
ATOM 4447 C C . GLU A 1 594 ? 10.752 12.029 -19.431 1.00 91.00 594 GLU A C 1
ATOM 4449 O O . GLU A 1 594 ? 10.812 10.827 -19.706 1.00 91.00 594 GLU A O 1
ATOM 4454 N N . THR A 1 595 ? 10.646 12.469 -18.176 1.00 91.69 595 THR A N 1
ATOM 4455 C CA . THR A 1 595 ? 10.588 11.604 -16.986 1.00 91.69 595 THR A CA 1
ATOM 4456 C C . THR A 1 595 ? 9.413 10.625 -17.082 1.00 91.69 595 THR A C 1
ATOM 4458 O O . THR A 1 595 ? 9.565 9.424 -16.847 1.00 91.69 595 THR A O 1
ATOM 4461 N N . ALA A 1 596 ? 8.260 11.110 -17.545 1.00 95.00 596 ALA A N 1
ATOM 4462 C CA . ALA A 1 596 ? 7.077 10.313 -17.837 1.00 95.00 596 ALA A CA 1
ATOM 4463 C C . ALA A 1 596 ? 7.309 9.283 -18.949 1.00 95.00 596 ALA A C 1
ATOM 4465 O O . ALA A 1 596 ? 6.945 8.119 -18.781 1.00 95.00 596 ALA A O 1
ATOM 4466 N N . ALA A 1 597 ? 7.952 9.667 -20.057 1.00 96.94 597 ALA A N 1
ATOM 4467 C CA . ALA A 1 597 ? 8.280 8.745 -21.142 1.00 96.94 597 ALA A CA 1
ATOM 4468 C C . ALA A 1 597 ? 9.217 7.621 -20.679 1.00 96.94 597 ALA A C 1
ATOM 4470 O O . ALA A 1 597 ? 9.029 6.474 -21.090 1.00 96.94 597 ALA A O 1
ATOM 4471 N N . TYR A 1 598 ? 10.176 7.918 -19.794 1.00 97.31 598 TYR A N 1
ATOM 4472 C CA . TYR A 1 598 ? 11.038 6.907 -19.183 1.00 97.31 598 TYR A CA 1
ATOM 4473 C C . TYR A 1 598 ? 10.255 5.976 -18.249 1.00 97.31 598 TYR A C 1
ATOM 4475 O O . TYR A 1 598 ? 10.222 4.766 -18.488 1.00 97.31 598 TYR A O 1
ATOM 4483 N N . HIS A 1 599 ? 9.593 6.504 -17.213 1.00 96.88 599 HIS A N 1
ATOM 4484 C CA . HIS A 1 599 ? 8.946 5.655 -16.209 1.00 96.88 599 HIS A CA 1
ATOM 4485 C C . HIS A 1 599 ? 7.757 4.878 -16.783 1.00 96.88 599 HIS A C 1
ATOM 4487 O O . HIS A 1 599 ? 7.591 3.703 -16.451 1.00 96.88 599 HIS A O 1
ATOM 4493 N N . PHE A 1 600 ? 6.979 5.453 -17.707 1.00 98.31 600 PHE A N 1
ATOM 4494 C CA . PHE A 1 600 ? 5.939 4.706 -18.414 1.00 98.31 600 PHE A CA 1
ATOM 4495 C C . PHE A 1 600 ? 6.536 3.548 -19.221 1.00 98.31 600 PHE A C 1
ATOM 4497 O O . PHE A 1 600 ? 6.072 2.413 -19.091 1.00 98.31 600 PHE A O 1
ATOM 4504 N N . ALA A 1 601 ? 7.591 3.799 -20.009 1.00 98.56 601 ALA A N 1
ATOM 4505 C CA . ALA A 1 601 ? 8.266 2.757 -20.781 1.00 98.56 601 ALA A CA 1
ATOM 4506 C C . ALA A 1 601 ? 8.857 1.659 -19.880 1.00 98.56 601 ALA A C 1
ATOM 4508 O O . ALA A 1 601 ? 8.700 0.475 -20.184 1.00 98.56 601 ALA A O 1
ATOM 4509 N N . LEU A 1 602 ? 9.478 2.034 -18.759 1.00 98.19 602 LEU A N 1
ATOM 4510 C CA . LEU A 1 602 ? 10.076 1.105 -17.804 1.00 98.19 602 LEU A CA 1
ATOM 4511 C C . LEU A 1 602 ? 9.011 0.259 -17.100 1.00 98.19 602 LEU A C 1
ATOM 4513 O O . LEU A 1 602 ? 9.011 -0.967 -17.226 1.00 98.19 602 LEU A O 1
ATOM 4517 N N . ARG A 1 603 ? 8.065 0.895 -16.398 1.00 98.00 603 ARG A N 1
ATOM 4518 C CA . ARG A 1 603 ? 7.073 0.191 -15.573 1.00 98.00 603 ARG A CA 1
ATOM 4519 C C . ARG A 1 603 ? 6.121 -0.663 -16.415 1.00 98.00 603 ARG A C 1
ATOM 4521 O O . ARG A 1 603 ? 5.752 -1.750 -15.968 1.00 98.00 603 ARG A O 1
ATOM 4528 N N . ARG A 1 604 ? 5.787 -0.267 -17.657 1.00 98.00 604 ARG A N 1
ATOM 4529 C CA . ARG A 1 604 ? 4.975 -1.106 -18.568 1.00 98.00 604 ARG A CA 1
ATOM 4530 C C . ARG A 1 604 ? 5.735 -2.347 -19.064 1.00 98.00 604 ARG A C 1
ATOM 4532 O O . ARG A 1 604 ? 5.136 -3.417 -19.164 1.00 98.00 604 ARG A O 1
ATOM 4539 N N . LEU A 1 605 ? 7.049 -2.247 -19.308 1.00 98.31 605 LEU A N 1
ATOM 4540 C CA . LEU A 1 605 ? 7.907 -3.397 -19.644 1.00 98.31 605 LEU A CA 1
ATOM 4541 C C . LEU A 1 605 ? 8.081 -4.344 -18.443 1.00 98.31 605 LEU A C 1
ATOM 4543 O O . LEU A 1 605 ? 7.873 -5.551 -18.581 1.00 98.31 605 LEU A O 1
ATOM 4547 N N . GLN A 1 606 ? 8.411 -3.796 -17.268 1.00 98.19 606 GLN A N 1
ATOM 4548 C CA . GLN A 1 606 ? 8.584 -4.540 -16.014 1.00 98.19 606 GLN A CA 1
ATOM 4549 C C . GLN A 1 606 ? 7.305 -5.303 -15.629 1.00 98.19 606 GLN A C 1
ATOM 4551 O O . GLN A 1 606 ? 7.330 -6.526 -15.473 1.00 98.19 606 GLN A O 1
ATOM 4556 N N . SER A 1 607 ? 6.165 -4.606 -15.562 1.00 98.56 607 SER A N 1
ATOM 4557 C CA . SER A 1 607 ? 4.875 -5.208 -15.196 1.00 98.56 607 SER A CA 1
ATOM 4558 C C . SER A 1 607 ? 4.459 -6.296 -16.185 1.00 98.56 607 SER A C 1
ATOM 4560 O O . SER A 1 607 ? 4.001 -7.361 -15.772 1.00 98.56 607 SER A O 1
ATOM 4562 N N . ARG A 1 608 ? 4.670 -6.093 -17.498 1.00 98.56 608 ARG A N 1
ATOM 4563 C CA . ARG A 1 608 ? 4.282 -7.093 -18.505 1.00 98.56 608 ARG A CA 1
ATOM 4564 C C . ARG A 1 608 ? 5.111 -8.373 -18.432 1.00 98.56 608 ARG A C 1
ATOM 4566 O O . ARG A 1 608 ? 4.566 -9.447 -18.705 1.00 98.56 608 ARG A O 1
ATOM 4573 N N . LEU A 1 609 ? 6.388 -8.274 -18.054 1.00 98.25 609 LEU A N 1
ATOM 4574 C CA . LEU A 1 609 ? 7.242 -9.434 -17.799 1.00 98.25 609 LEU A CA 1
ATOM 4575 C C . LEU A 1 609 ? 6.662 -10.278 -16.659 1.00 98.25 609 LEU A C 1
ATOM 4577 O O . LEU A 1 609 ? 6.457 -11.477 -16.844 1.00 98.25 609 LEU A O 1
ATOM 4581 N N . VAL A 1 610 ? 6.326 -9.657 -15.525 1.00 98.50 610 VAL A N 1
ATOM 4582 C CA . VAL A 1 610 ? 5.776 -10.368 -14.358 1.00 98.50 610 VAL A CA 1
ATOM 4583 C C . VAL A 1 610 ? 4.378 -10.922 -14.631 1.00 98.50 610 VAL A C 1
ATOM 4585 O O . VAL A 1 610 ? 4.117 -12.084 -14.333 1.00 98.50 610 VAL A O 1
ATOM 4588 N N . VAL A 1 611 ? 3.509 -10.163 -15.305 1.00 98.69 611 VAL A N 1
ATOM 4589 C CA . VAL A 1 611 ? 2.206 -10.656 -15.789 1.00 98.69 611 VAL A CA 1
ATOM 4590 C C . VAL A 1 611 ? 2.366 -11.867 -16.715 1.00 98.69 611 VAL A C 1
ATOM 4592 O O . VAL A 1 611 ? 1.549 -12.783 -16.663 1.00 98.69 611 VAL A O 1
ATOM 4595 N N . ARG A 1 612 ? 3.435 -11.941 -17.526 1.00 98.44 612 ARG A N 1
ATOM 4596 C CA . ARG A 1 612 ? 3.730 -13.150 -18.312 1.00 98.44 612 ARG A CA 1
ATOM 4597 C C . ARG A 1 612 ? 4.091 -14.331 -17.408 1.00 98.44 612 ARG A C 1
ATOM 4599 O O . ARG A 1 612 ? 3.540 -15.402 -17.617 1.00 98.44 612 ARG A O 1
ATOM 4606 N N . THR A 1 613 ? 4.966 -14.135 -16.418 1.00 97.44 613 THR A N 1
ATOM 4607 C CA . THR A 1 613 ? 5.351 -15.173 -15.441 1.00 97.44 613 THR A CA 1
ATOM 4608 C C . THR A 1 613 ? 4.139 -15.716 -14.679 1.00 97.44 613 THR A C 1
ATOM 4610 O O . THR A 1 613 ? 3.988 -16.927 -14.545 1.00 97.44 613 THR A O 1
ATOM 4613 N N . LEU A 1 614 ? 3.232 -14.837 -14.240 1.00 98.25 614 LEU A N 1
ATOM 4614 C CA . LEU A 1 614 ? 1.992 -15.223 -13.560 1.00 98.25 614 LEU A CA 1
ATOM 4615 C C . LEU A 1 614 ? 1.079 -16.065 -14.471 1.00 98.25 614 LEU A C 1
ATOM 4617 O O . LEU A 1 614 ? 0.576 -17.093 -14.031 1.00 98.25 614 LEU A O 1
ATOM 4621 N N . LEU A 1 615 ? 0.927 -15.699 -15.750 1.00 98.38 615 LEU A N 1
ATOM 4622 C CA . LEU A 1 615 ? 0.144 -16.488 -16.717 1.00 98.38 615 LEU A CA 1
ATOM 4623 C C . LEU A 1 615 ? 0.784 -17.838 -17.084 1.00 98.38 615 LEU A C 1
ATOM 4625 O O . LEU A 1 615 ? 0.057 -18.757 -17.447 1.00 98.38 615 LEU A O 1
ATOM 4629 N N . THR A 1 616 ? 2.114 -17.974 -17.027 1.00 96.69 616 THR A N 1
ATOM 4630 C CA . THR A 1 616 ? 2.807 -19.232 -17.376 1.00 96.69 616 THR A CA 1
ATOM 4631 C C . THR A 1 616 ? 3.059 -20.158 -16.190 1.00 96.69 616 THR A C 1
ATOM 4633 O O . THR A 1 616 ? 3.376 -21.325 -16.399 1.00 96.69 616 THR A O 1
ATOM 4636 N N . SER A 1 617 ? 3.025 -19.642 -14.959 1.00 93.44 617 SER A N 1
ATOM 4637 C CA . SER A 1 617 ? 3.569 -20.354 -13.790 1.00 93.44 617 SER A CA 1
ATOM 4638 C C . SER A 1 617 ? 2.835 -20.071 -12.475 1.00 93.44 617 SER A C 1
ATOM 4640 O O . SER A 1 617 ? 3.166 -20.671 -11.460 1.00 93.44 617 SER A O 1
ATOM 4642 N N . GLY A 1 618 ? 1.858 -19.160 -12.462 1.00 87.50 618 GLY A N 1
ATOM 4643 C CA . GLY A 1 618 ? 1.323 -18.563 -11.238 1.00 87.50 618 GLY A CA 1
ATOM 4644 C C . GLY A 1 618 ? 0.200 -19.312 -10.521 1.00 87.50 618 GLY A C 1
ATOM 4645 O O . GLY A 1 618 ? -0.475 -18.669 -9.727 1.00 87.50 618 GLY A O 1
ATOM 4646 N N . ARG A 1 619 ? -0.050 -20.601 -10.824 1.00 93.81 619 ARG A N 1
ATOM 4647 C CA . ARG A 1 619 ? -1.124 -21.441 -10.224 1.00 93.81 619 ARG A CA 1
ATOM 4648 C C . ARG A 1 619 ? -2.447 -20.670 -10.020 1.00 93.81 619 ARG A C 1
ATOM 4650 O O . ARG A 1 619 ? -3.042 -20.671 -8.943 1.00 93.81 619 ARG A O 1
ATOM 4657 N N . LEU A 1 620 ? -2.866 -19.936 -11.055 1.00 97.94 620 LEU A N 1
ATOM 4658 C CA . LEU A 1 620 ? -3.965 -18.972 -10.970 1.00 97.94 620 LEU A CA 1
ATOM 4659 C C . LEU A 1 620 ? -5.323 -19.675 -10.846 1.00 97.94 620 LEU A C 1
ATOM 4661 O O . LEU A 1 620 ? -5.626 -20.607 -11.591 1.00 97.94 620 LEU A O 1
ATOM 4665 N N . THR A 1 621 ? -6.182 -19.173 -9.960 1.00 98.12 621 THR A N 1
ATOM 4666 C CA . THR A 1 621 ? -7.594 -19.584 -9.898 1.00 98.12 621 THR A CA 1
ATOM 4667 C C . THR A 1 621 ? -8.382 -18.980 -11.067 1.00 98.12 621 THR A C 1
ATOM 4669 O O . THR A 1 621 ? -7.888 -18.100 -11.771 1.00 98.12 621 THR A O 1
ATOM 4672 N N . ALA A 1 622 ? -9.646 -19.369 -11.274 1.00 97.50 622 ALA A N 1
ATOM 4673 C CA . ALA A 1 622 ? -10.475 -18.741 -12.310 1.00 97.50 622 ALA A CA 1
ATOM 4674 C C . ALA A 1 622 ? -10.630 -17.202 -12.132 1.00 97.50 622 ALA A C 1
ATOM 4676 O O . ALA A 1 622 ? -10.458 -16.477 -13.118 1.00 97.50 622 ALA A O 1
ATOM 4677 N N . PRO A 1 623 ? -10.864 -16.653 -10.917 1.00 97.81 623 PRO A N 1
ATOM 4678 C CA . PRO A 1 623 ? -10.728 -15.216 -10.654 1.00 97.81 623 PRO A CA 1
ATOM 4679 C C . PRO A 1 623 ? -9.333 -14.649 -10.965 1.00 97.81 623 PRO A C 1
ATOM 4681 O O . PRO A 1 623 ? -9.237 -13.614 -11.628 1.00 97.81 623 PRO A O 1
ATOM 4684 N N . GLY A 1 624 ? -8.252 -15.324 -10.558 1.00 98.31 624 GLY A N 1
ATOM 4685 C CA . GLY A 1 624 ? -6.880 -14.886 -10.842 1.00 98.31 624 GLY A CA 1
ATOM 4686 C C . GLY A 1 624 ? -6.565 -14.810 -12.331 1.00 98.31 624 GLY A C 1
ATOM 4687 O O . GLY A 1 624 ? -6.066 -13.794 -12.810 1.00 98.31 624 GLY A O 1
ATOM 4688 N N . GLN A 1 625 ? -6.943 -15.837 -13.091 1.00 98.56 625 GLN A N 1
ATOM 4689 C CA . GLN A 1 625 ? -6.776 -15.890 -14.539 1.00 98.56 625 GLN A CA 1
ATOM 4690 C C . GLN A 1 625 ? -7.498 -14.720 -15.220 1.00 98.56 625 GLN A C 1
ATOM 4692 O O . GLN A 1 625 ? -6.934 -14.095 -16.121 1.00 98.56 625 GLN A O 1
ATOM 4697 N N . ARG A 1 626 ? -8.710 -14.364 -14.764 1.00 98.38 626 ARG A N 1
ATOM 4698 C CA . ARG A 1 626 ? -9.434 -13.173 -15.244 1.00 98.38 626 ARG A CA 1
ATOM 4699 C C . ARG A 1 626 ? -8.714 -11.871 -14.897 1.00 98.38 626 ARG A C 1
ATOM 4701 O O . ARG A 1 626 ? -8.650 -10.991 -15.755 1.00 98.38 626 ARG A O 1
ATOM 4708 N N . LEU A 1 627 ? -8.189 -11.745 -13.675 1.00 98.62 627 LEU A N 1
ATOM 4709 C CA . LEU A 1 627 ? -7.469 -10.554 -13.221 1.00 98.62 627 LEU A CA 1
ATOM 4710 C C . LEU A 1 627 ? -6.190 -10.341 -14.039 1.00 98.62 627 LEU A C 1
ATOM 4712 O O . LEU A 1 627 ? -6.029 -9.310 -14.689 1.00 98.62 627 LEU A O 1
ATOM 4716 N N . VAL A 1 628 ? -5.314 -11.346 -14.081 1.00 98.75 628 VAL A N 1
ATOM 4717 C CA . VAL A 1 628 ? -4.012 -11.265 -14.756 1.00 98.75 628 VAL A CA 1
ATOM 4718 C C . VAL A 1 628 ? -4.179 -11.143 -16.281 1.00 98.75 628 VAL A C 1
ATOM 4720 O O . VAL A 1 628 ? -3.443 -10.389 -16.916 1.00 98.75 628 VAL A O 1
ATOM 4723 N N . SER A 1 629 ? -5.208 -11.762 -16.878 1.00 98.75 629 SER A N 1
ATOM 4724 C CA . SER A 1 629 ? -5.571 -11.538 -18.294 1.00 98.75 629 SER A CA 1
ATOM 4725 C C . SER A 1 629 ? -6.193 -10.156 -18.560 1.00 98.75 629 SER A C 1
ATOM 4727 O O . SER A 1 629 ? -6.253 -9.704 -19.706 1.00 98.75 629 SER A O 1
ATOM 4729 N N . GLY A 1 630 ? -6.690 -9.464 -17.533 1.00 98.62 630 GLY A N 1
ATOM 4730 C CA . GLY A 1 630 ? -7.044 -8.047 -17.607 1.00 98.62 630 GLY A CA 1
ATOM 4731 C C . GLY A 1 630 ? -5.792 -7.175 -17.691 1.00 98.62 630 GLY A C 1
ATOM 4732 O O . GLY A 1 630 ? -5.635 -6.442 -18.668 1.00 98.62 630 GLY A O 1
ATOM 4733 N N . LEU A 1 631 ? -4.860 -7.350 -16.745 1.00 98.62 631 LEU A N 1
ATOM 4734 C CA . LEU A 1 631 ? -3.592 -6.613 -16.691 1.00 98.62 631 LEU A CA 1
ATOM 4735 C C . LEU A 1 631 ? -2.785 -6.816 -17.978 1.00 98.62 631 LEU A C 1
ATOM 4737 O O . LEU A 1 631 ? -2.273 -5.856 -18.550 1.00 98.62 631 LEU A O 1
ATOM 4741 N N . ALA A 1 632 ? -2.740 -8.052 -18.489 1.00 98.81 632 ALA A N 1
ATOM 4742 C CA . ALA A 1 632 ? -2.106 -8.376 -19.764 1.00 98.81 632 ALA A CA 1
ATOM 4743 C C . ALA A 1 632 ? -2.675 -7.545 -20.921 1.00 98.81 632 ALA A C 1
ATOM 4745 O O . ALA A 1 632 ? -1.900 -6.974 -21.680 1.00 98.81 632 ALA A O 1
ATOM 4746 N N . ARG A 1 633 ? -4.005 -7.405 -21.028 1.00 98.62 633 ARG A N 1
ATOM 4747 C CA . ARG A 1 633 ? -4.645 -6.614 -22.095 1.00 98.62 633 ARG A CA 1
ATOM 4748 C C . ARG A 1 633 ? -4.374 -5.114 -21.963 1.00 98.62 633 ARG A C 1
ATOM 4750 O O . ARG A 1 633 ? -4.120 -4.480 -22.985 1.00 98.62 633 ARG A O 1
ATOM 4757 N N . THR A 1 634 ? -4.368 -4.563 -20.745 1.00 98.50 634 THR A N 1
ATOM 4758 C CA . THR A 1 634 ? -3.951 -3.169 -20.495 1.00 98.50 634 THR A CA 1
ATOM 4759 C C . THR A 1 634 ? -2.515 -2.941 -20.970 1.00 98.50 634 THR A C 1
ATOM 4761 O O . THR A 1 634 ? -2.253 -2.067 -21.796 1.00 98.50 634 THR A O 1
ATOM 4764 N N . LEU A 1 635 ? -1.586 -3.775 -20.496 1.00 98.62 635 LEU A N 1
ATOM 4765 C CA . LEU A 1 635 ? -0.154 -3.648 -20.764 1.00 98.62 635 LEU A CA 1
ATOM 4766 C C . LEU A 1 635 ? 0.205 -3.938 -22.231 1.00 98.62 635 LEU A C 1
ATOM 4768 O O . LEU A 1 635 ? 1.050 -3.247 -22.793 1.00 98.62 635 LEU A O 1
ATOM 4772 N N . ASP A 1 636 ? -0.456 -4.901 -22.880 1.00 98.56 636 ASP A N 1
ATOM 4773 C CA . ASP A 1 636 ? -0.301 -5.170 -24.318 1.00 98.56 636 ASP A CA 1
ATOM 4774 C C . ASP A 1 636 ? -0.874 -4.038 -25.182 1.00 98.56 636 ASP A C 1
ATOM 4776 O O . ASP A 1 636 ? -0.390 -3.818 -26.290 1.00 98.56 636 ASP A O 1
ATOM 4780 N N . GLY A 1 637 ? -1.876 -3.299 -24.690 1.00 98.12 637 GLY A N 1
ATOM 4781 C CA . GLY A 1 637 ? -2.297 -2.020 -25.263 1.00 98.12 637 GLY A CA 1
ATOM 4782 C C . GLY A 1 637 ? -1.179 -0.983 -25.181 1.00 98.12 637 GLY A C 1
ATOM 4783 O O . GLY A 1 637 ? -0.669 -0.531 -26.205 1.00 98.12 637 GLY A O 1
ATOM 4784 N N . TRP A 1 638 ? -0.747 -0.671 -23.960 1.00 98.06 638 TRP A N 1
ATOM 4785 C CA . TRP A 1 638 ? 0.261 0.353 -23.678 1.00 98.06 638 TRP A CA 1
ATOM 4786 C C . TRP A 1 638 ? 1.633 0.086 -24.297 1.00 98.06 638 TRP A C 1
ATOM 4788 O O . TRP A 1 638 ? 2.331 1.030 -24.650 1.00 98.06 638 TRP A O 1
ATOM 4798 N N . LEU A 1 639 ? 2.044 -1.169 -24.485 1.00 98.19 639 LEU A N 1
ATOM 4799 C CA . LEU A 1 639 ? 3.308 -1.484 -25.160 1.00 98.19 639 LEU A CA 1
ATOM 4800 C C . LEU A 1 639 ? 3.337 -1.060 -26.636 1.00 98.19 639 LEU A C 1
ATOM 4802 O O . LEU A 1 639 ? 4.430 -0.909 -27.185 1.00 98.19 639 LEU A O 1
ATOM 4806 N N . ARG A 1 640 ? 2.170 -0.830 -27.255 1.00 97.12 640 ARG A N 1
ATOM 4807 C CA . ARG A 1 640 ? 2.036 -0.263 -28.607 1.00 97.12 640 ARG A CA 1
ATOM 4808 C C . ARG A 1 640 ? 1.972 1.266 -28.610 1.00 97.12 640 ARG A C 1
ATOM 4810 O O . ARG A 1 640 ? 2.107 1.861 -29.673 1.00 97.12 640 ARG A O 1
ATOM 4817 N N . GLU A 1 641 ? 1.769 1.907 -27.458 1.00 97.12 641 GLU A N 1
ATOM 4818 C CA . GLU A 1 641 ? 1.723 3.368 -27.373 1.00 97.12 641 GLU A CA 1
ATOM 4819 C C . GLU A 1 641 ? 3.141 3.949 -27.533 1.00 97.12 641 GLU A C 1
ATOM 4821 O O . GLU A 1 641 ? 4.071 3.503 -26.838 1.00 97.12 641 GLU A O 1
ATOM 4826 N N . PRO A 1 642 ? 3.339 4.919 -28.445 1.00 95.94 642 PRO A N 1
ATOM 4827 C CA . PRO A 1 642 ? 4.651 5.486 -28.721 1.00 95.94 642 PRO A CA 1
ATOM 4828 C C . PRO A 1 642 ? 5.188 6.274 -27.522 1.00 95.94 642 PRO A C 1
ATOM 4830 O O . PRO A 1 642 ? 4.443 6.833 -26.723 1.00 95.94 642 PRO A O 1
ATOM 4833 N N . VAL A 1 643 ? 6.512 6.313 -27.420 1.00 96.44 643 VAL A N 1
ATOM 4834 C CA . VAL A 1 643 ? 7.296 7.064 -26.431 1.00 96.44 643 VAL A CA 1
ATOM 4835 C C . VAL A 1 643 ? 8.579 7.538 -27.114 1.00 96.44 643 VAL A C 1
ATOM 4837 O O . VAL A 1 643 ? 8.996 6.945 -28.113 1.00 96.44 643 VAL A O 1
ATOM 4840 N N . ALA A 1 644 ? 9.221 8.583 -26.586 1.00 94.19 644 ALA A N 1
ATOM 4841 C CA . ALA A 1 644 ? 10.474 9.097 -27.136 1.00 94.19 644 ALA A CA 1
ATOM 4842 C C . ALA A 1 644 ? 11.537 7.973 -27.247 1.00 94.19 644 ALA A C 1
ATOM 4844 O O . ALA A 1 644 ? 11.803 7.305 -26.241 1.00 94.19 644 ALA A O 1
ATOM 4845 N N . PRO A 1 645 ? 12.173 7.750 -28.419 1.00 95.06 645 PRO A N 1
ATOM 4846 C CA . PRO A 1 645 ? 13.099 6.630 -28.612 1.00 95.06 645 PRO A CA 1
ATOM 4847 C C . PRO A 1 645 ? 14.259 6.590 -27.610 1.00 95.06 645 PRO A C 1
ATOM 4849 O O . PRO A 1 645 ? 14.623 5.509 -27.152 1.00 95.06 645 PRO A O 1
ATOM 4852 N N . ALA A 1 646 ? 14.786 7.753 -27.211 1.00 93.31 646 ALA A N 1
ATOM 4853 C CA . ALA A 1 646 ? 15.834 7.859 -26.195 1.00 93.31 646 ALA A CA 1
ATOM 4854 C C . ALA A 1 646 ? 15.361 7.378 -24.810 1.00 93.31 646 ALA A C 1
ATOM 4856 O O . ALA A 1 646 ? 16.033 6.565 -24.180 1.00 93.31 646 ALA A O 1
ATOM 4857 N N . ALA A 1 647 ? 14.175 7.801 -24.360 1.00 95.44 647 ALA A N 1
ATOM 4858 C CA . ALA A 1 647 ? 13.600 7.357 -23.089 1.00 95.44 647 ALA A CA 1
ATOM 4859 C C . ALA A 1 647 ? 13.282 5.848 -23.100 1.00 95.44 647 ALA A C 1
ATOM 4861 O O . ALA A 1 647 ? 13.543 5.149 -22.121 1.00 95.44 647 ALA A O 1
ATOM 4862 N N . LEU A 1 648 ? 12.803 5.318 -24.233 1.00 96.50 648 LEU A N 1
ATOM 4863 C CA . LEU A 1 648 ? 12.593 3.879 -24.426 1.00 96.50 648 LEU A CA 1
ATOM 4864 C C . LEU A 1 648 ? 13.907 3.084 -24.423 1.00 96.50 648 LEU A C 1
ATOM 4866 O O . LEU A 1 648 ? 13.928 1.957 -23.927 1.00 96.50 648 LEU A O 1
ATOM 4870 N N . ALA A 1 649 ? 14.992 3.647 -24.961 1.00 94.94 649 ALA A N 1
ATOM 4871 C CA . ALA A 1 649 ? 16.323 3.056 -24.874 1.00 94.94 649 ALA A CA 1
ATOM 4872 C C . ALA A 1 649 ? 16.801 3.012 -23.415 1.00 94.94 649 ALA A C 1
ATOM 4874 O O . ALA A 1 649 ? 17.057 1.918 -22.918 1.00 94.94 649 ALA A O 1
ATOM 4875 N N . ARG A 1 650 ? 16.794 4.146 -22.691 1.00 95.56 650 ARG A N 1
ATOM 4876 C CA . ARG A 1 650 ? 17.157 4.199 -21.258 1.00 95.56 650 ARG A CA 1
ATOM 4877 C C . ARG A 1 650 ? 16.350 3.202 -20.421 1.00 95.56 650 ARG A C 1
ATOM 4879 O O . ARG A 1 650 ? 16.933 2.434 -19.663 1.00 95.56 650 ARG A O 1
ATOM 4886 N N . ALA A 1 651 ? 15.030 3.146 -20.609 1.00 97.00 651 ALA A N 1
ATOM 4887 C CA . ALA A 1 651 ? 14.148 2.221 -19.895 1.00 97.00 651 ALA A CA 1
ATOM 4888 C C . ALA A 1 651 ? 14.453 0.738 -20.191 1.00 97.00 651 ALA A C 1
ATOM 4890 O O . ALA A 1 651 ? 14.382 -0.107 -19.297 1.00 97.00 651 ALA A O 1
ATOM 4891 N N . ARG A 1 652 ? 14.822 0.400 -21.435 1.00 96.12 652 ARG A N 1
ATOM 4892 C CA . ARG A 1 652 ? 15.274 -0.955 -21.798 1.00 96.12 652 ARG A CA 1
ATOM 4893 C C . ARG A 1 652 ? 16.636 -1.281 -21.184 1.00 96.12 652 ARG A C 1
ATOM 4895 O O . ARG A 1 652 ? 16.800 -2.393 -20.688 1.00 96.12 652 ARG A O 1
ATOM 4902 N N . THR A 1 653 ? 17.570 -0.331 -21.180 1.00 95.94 653 THR A N 1
ATOM 4903 C CA . THR A 1 653 ? 18.896 -0.477 -20.561 1.00 95.94 653 THR A CA 1
ATOM 4904 C C . THR A 1 653 ? 18.775 -0.690 -19.052 1.00 95.94 653 THR A C 1
ATOM 4906 O O . THR A 1 653 ? 19.299 -1.680 -18.552 1.00 95.94 653 THR A O 1
ATOM 4909 N N . ALA A 1 654 ? 18.003 0.134 -18.336 1.00 95.88 654 ALA A N 1
ATOM 4910 C CA . ALA A 1 654 ? 17.758 -0.027 -16.900 1.00 95.88 654 ALA A CA 1
ATOM 4911 C C . ALA A 1 654 ? 17.117 -1.390 -16.561 1.00 95.88 654 ALA A C 1
ATOM 4913 O O . ALA A 1 654 ? 17.612 -2.116 -15.698 1.00 95.88 654 ALA A O 1
ATOM 4914 N N . ALA A 1 655 ? 16.081 -1.806 -17.303 1.00 96.19 655 ALA A N 1
ATOM 4915 C CA . ALA A 1 655 ? 15.462 -3.123 -17.124 1.00 96.19 655 ALA A CA 1
ATOM 4916 C C . ALA A 1 655 ? 16.420 -4.295 -17.432 1.00 96.19 655 ALA A C 1
ATOM 4918 O O . ALA A 1 655 ? 16.314 -5.359 -16.816 1.00 96.19 655 ALA A O 1
ATOM 4919 N N . ALA A 1 656 ? 17.354 -4.123 -18.374 1.00 95.94 656 ALA A N 1
ATOM 4920 C CA . ALA A 1 656 ? 18.390 -5.109 -18.671 1.00 95.94 656 ALA A CA 1
ATOM 4921 C C . ALA A 1 656 ? 19.472 -5.155 -17.579 1.00 95.94 656 ALA A C 1
ATOM 4923 O O . ALA A 1 656 ? 19.878 -6.252 -17.195 1.00 95.94 656 ALA A O 1
ATOM 4924 N N . LEU A 1 657 ? 19.896 -4.002 -17.047 1.00 95.81 657 LEU A N 1
ATOM 4925 C CA . LEU A 1 657 ? 20.865 -3.888 -15.952 1.00 95.81 657 LEU A CA 1
ATOM 4926 C C . LEU A 1 657 ? 20.343 -4.568 -14.684 1.00 95.81 657 LEU A C 1
ATOM 4928 O O . LEU A 1 657 ? 20.988 -5.506 -14.213 1.00 95.81 657 LEU A O 1
ATOM 4932 N N . HIS A 1 658 ? 19.151 -4.183 -14.202 1.00 95.56 658 HIS A N 1
ATOM 4933 C CA . HIS A 1 658 ? 18.507 -4.796 -13.028 1.00 95.56 658 HIS A CA 1
ATOM 4934 C C . HIS A 1 658 ? 18.429 -6.318 -13.188 1.00 95.56 658 HIS A C 1
ATOM 4936 O O . HIS A 1 658 ? 18.926 -7.060 -12.343 1.00 95.56 658 HIS A O 1
ATOM 4942 N N . ARG A 1 659 ? 17.906 -6.809 -14.321 1.00 95.69 659 ARG A N 1
ATOM 4943 C CA . ARG A 1 659 ? 17.769 -8.254 -14.561 1.00 95.69 659 ARG A CA 1
ATOM 4944 C C . ARG A 1 659 ? 19.109 -8.989 -14.618 1.00 95.69 659 ARG A C 1
ATOM 4946 O O . ARG A 1 659 ? 19.213 -10.105 -14.108 1.00 95.69 659 ARG A O 1
ATOM 4953 N N . THR A 1 660 ? 20.117 -8.392 -15.249 1.00 95.75 660 THR A N 1
ATOM 4954 C CA . THR A 1 660 ? 21.455 -8.988 -15.381 1.00 95.75 660 THR A CA 1
ATOM 4955 C C . THR A 1 660 ? 22.136 -9.059 -14.016 1.00 95.75 660 THR A C 1
ATOM 4957 O O . THR A 1 660 ? 22.633 -10.118 -13.634 1.00 95.75 660 THR A O 1
ATOM 4960 N N . GLN A 1 661 ? 22.084 -7.971 -13.242 1.00 94.81 661 GLN A N 1
ATOM 4961 C CA . GLN A 1 661 ? 22.640 -7.911 -11.893 1.00 94.81 661 GLN A CA 1
ATOM 4962 C C . GLN A 1 661 ? 21.903 -8.848 -10.926 1.00 94.81 661 GLN A C 1
ATOM 4964 O O . GLN A 1 661 ? 22.551 -9.563 -10.163 1.00 94.81 661 GLN A O 1
ATOM 4969 N N . TRP A 1 662 ? 20.570 -8.922 -11.013 1.00 94.69 662 TRP A N 1
ATOM 4970 C CA . TRP A 1 662 ? 19.755 -9.841 -10.217 1.00 94.69 662 TRP A CA 1
ATOM 4971 C C . TRP A 1 662 ? 20.125 -11.300 -10.477 1.00 94.69 662 TRP A C 1
ATOM 4973 O O . TRP A 1 662 ? 20.245 -12.069 -9.526 1.00 94.69 662 TRP A O 1
ATOM 4983 N N . ARG A 1 663 ? 20.372 -11.692 -11.738 1.00 94.50 663 ARG A N 1
ATOM 4984 C CA . ARG A 1 663 ? 20.837 -13.055 -12.046 1.00 94.50 663 ARG A CA 1
ATOM 4985 C C . ARG A 1 663 ? 22.230 -13.320 -11.478 1.00 94.50 663 ARG A C 1
ATOM 4987 O O . ARG A 1 663 ? 22.403 -14.333 -10.813 1.00 94.50 663 ARG A O 1
ATOM 4994 N N . LEU A 1 664 ? 23.183 -12.403 -11.666 1.00 92.81 664 LEU A N 1
ATOM 4995 C CA . LEU A 1 664 ? 24.549 -12.543 -11.139 1.00 92.81 664 LEU A CA 1
ATOM 4996 C C . LEU A 1 664 ? 24.601 -12.653 -9.601 1.00 92.81 664 LEU A C 1
ATOM 4998 O O . LEU A 1 664 ? 25.432 -13.393 -9.074 1.00 92.81 664 LEU A O 1
ATOM 5002 N N . ARG A 1 665 ? 23.719 -11.937 -8.888 1.00 92.81 665 ARG A N 1
ATOM 5003 C CA . ARG A 1 665 ? 23.651 -11.936 -7.415 1.00 92.81 665 ARG A CA 1
ATOM 5004 C C . ARG A 1 665 ? 22.813 -13.071 -6.815 1.00 92.81 665 ARG A C 1
ATOM 5006 O O . ARG A 1 665 ? 23.134 -13.514 -5.719 1.00 92.81 665 ARG A O 1
ATOM 5013 N N . ASN A 1 666 ? 21.772 -13.559 -7.497 1.00 92.38 666 ASN A N 1
ATOM 5014 C CA . ASN A 1 666 ? 20.869 -14.575 -6.936 1.00 92.38 666 ASN A CA 1
ATOM 5015 C C . ASN A 1 666 ? 21.064 -15.993 -7.489 1.00 92.38 666 ASN A C 1
ATOM 5017 O O . ASN A 1 666 ? 20.760 -16.949 -6.777 1.00 92.38 666 ASN A O 1
ATOM 5021 N N . VAL A 1 667 ? 21.532 -16.160 -8.729 1.00 92.19 667 VAL A N 1
ATOM 5022 C CA . VAL A 1 667 ? 21.525 -17.449 -9.448 1.00 92.19 667 VAL A CA 1
ATOM 5023 C C . VAL A 1 667 ? 22.942 -18.020 -9.556 1.00 92.19 667 VAL A C 1
ATOM 5025 O O . VAL A 1 667 ? 23.898 -17.300 -9.840 1.00 92.19 667 VAL A O 1
ATOM 5028 N N . ALA A 1 668 ? 23.089 -19.321 -9.311 1.00 88.31 668 ALA A N 1
ATOM 5029 C CA . ALA A 1 668 ? 24.347 -20.042 -9.469 1.00 88.31 668 ALA A CA 1
ATOM 5030 C C . ALA A 1 668 ? 24.586 -20.455 -10.936 1.00 88.31 668 ALA A C 1
ATOM 5032 O O . ALA A 1 668 ? 23.647 -20.663 -11.700 1.00 88.31 668 ALA A O 1
ATOM 5033 N N . ALA A 1 669 ? 25.855 -20.619 -11.322 1.00 80.50 669 ALA A N 1
ATOM 5034 C CA . ALA A 1 669 ? 26.232 -21.022 -12.682 1.00 80.50 669 ALA A CA 1
ATOM 5035 C C . ALA A 1 669 ? 25.845 -22.475 -13.031 1.00 80.50 669 ALA A C 1
ATOM 5037 O O . ALA A 1 669 ? 25.662 -22.800 -14.198 1.00 80.50 669 ALA A O 1
ATOM 5038 N N . ALA A 1 670 ? 25.724 -23.355 -12.034 1.00 74.81 670 ALA A N 1
ATOM 5039 C CA . ALA A 1 670 ? 25.211 -24.709 -12.225 1.00 74.81 670 ALA A CA 1
ATOM 5040 C C . ALA A 1 670 ? 23.686 -24.713 -12.062 1.00 74.81 670 ALA A C 1
ATOM 5042 O O . ALA A 1 670 ? 23.189 -24.311 -11.007 1.00 74.81 670 ALA A O 1
ATOM 5043 N N . ASP A 1 671 ? 22.964 -25.195 -13.075 1.00 65.38 671 ASP A N 1
ATOM 5044 C CA . ASP A 1 671 ? 21.518 -25.421 -12.989 1.00 65.38 671 ASP A CA 1
ATOM 5045 C C . ASP A 1 671 ? 21.175 -26.495 -11.935 1.00 65.38 671 ASP A C 1
ATOM 5047 O O . ASP A 1 671 ? 22.019 -27.300 -11.529 1.00 65.38 671 ASP A O 1
ATOM 5051 N N . GLY A 1 672 ? 19.931 -26.480 -11.449 1.00 61.31 672 GLY A N 1
ATOM 5052 C CA . GLY A 1 672 ? 19.394 -27.535 -10.587 1.00 61.31 672 GLY A CA 1
ATOM 5053 C C . GLY A 1 672 ? 19.189 -28.857 -11.344 1.00 61.31 672 GLY A C 1
ATOM 5054 O O . GLY A 1 672 ? 19.215 -28.856 -12.577 1.00 61.31 672 GLY A O 1
ATOM 5055 N N . PRO A 1 673 ? 18.950 -29.977 -10.633 1.00 53.72 673 PRO A N 1
ATOM 5056 C CA . PRO A 1 673 ? 18.847 -31.313 -11.236 1.00 53.72 673 PRO A CA 1
ATOM 5057 C C . PRO A 1 673 ? 17.820 -31.399 -12.379 1.00 53.72 673 PRO A C 1
ATOM 5059 O O . PRO A 1 673 ? 18.088 -32.052 -13.382 1.00 53.72 673 PRO A O 1
ATOM 5062 N N . ASP A 1 674 ? 16.708 -30.666 -12.277 1.00 61.00 674 ASP A N 1
ATOM 5063 C CA . ASP A 1 674 ? 15.627 -30.643 -13.275 1.00 61.00 674 ASP A CA 1
ATOM 5064 C C . ASP A 1 674 ? 15.683 -29.420 -14.221 1.00 61.00 674 ASP A C 1
ATOM 5066 O O . ASP A 1 674 ? 14.673 -29.011 -14.795 1.00 61.00 674 ASP A O 1
ATOM 5070 N N . GLY A 1 675 ? 16.837 -28.751 -14.335 1.00 66.38 675 GLY A N 1
ATOM 5071 C CA . GLY A 1 675 ? 16.979 -27.496 -15.093 1.00 66.38 675 GLY A CA 1
ATOM 5072 C C . GLY A 1 675 ? 16.347 -26.268 -14.416 1.00 66.38 675 GLY A C 1
ATOM 5073 O O . GLY A 1 675 ? 16.268 -25.191 -15.012 1.00 66.38 675 GLY A O 1
ATOM 5074 N N . ALA A 1 676 ? 15.900 -26.409 -13.165 1.00 73.44 676 ALA A N 1
ATOM 5075 C CA . ALA A 1 676 ? 15.430 -25.307 -12.331 1.00 73.44 676 ALA A CA 1
ATOM 5076 C C . ALA A 1 676 ? 16.566 -24.319 -11.997 1.00 73.44 676 ALA A C 1
ATOM 5078 O O . ALA A 1 676 ? 17.739 -24.692 -11.926 1.00 73.44 676 ALA A O 1
ATOM 5079 N N . LEU A 1 677 ? 16.223 -23.051 -11.734 1.00 83.31 677 LEU A N 1
ATOM 5080 C CA . LEU A 1 677 ? 17.204 -22.060 -11.282 1.00 83.31 677 LEU A CA 1
ATOM 5081 C C . LEU A 1 677 ? 17.722 -22.436 -9.889 1.00 83.31 677 LEU A C 1
ATOM 5083 O O . LEU A 1 677 ? 16.991 -22.345 -8.904 1.00 83.31 677 LEU A O 1
ATOM 5087 N N . ARG A 1 678 ? 19.001 -22.803 -9.796 1.00 87.25 678 ARG A N 1
ATOM 5088 C CA . ARG A 1 678 ? 19.676 -22.961 -8.509 1.00 87.25 678 ARG A CA 1
ATOM 5089 C C . ARG A 1 678 ? 19.994 -21.582 -7.941 1.00 87.25 678 ARG A C 1
ATOM 5091 O O . ARG A 1 678 ? 20.812 -20.848 -8.497 1.00 87.25 678 ARG A O 1
ATOM 5098 N N . PHE A 1 679 ? 19.371 -21.236 -6.822 1.00 90.44 679 PHE A N 1
ATOM 5099 C CA . PHE A 1 679 ? 19.716 -20.022 -6.091 1.00 90.44 679 PHE A CA 1
ATOM 5100 C C . PHE A 1 679 ? 21.030 -20.199 -5.326 1.00 90.44 679 PHE A C 1
ATOM 5102 O O . PHE A 1 679 ? 21.347 -21.284 -4.832 1.00 90.44 679 PHE A O 1
ATOM 5109 N N . ARG A 1 680 ? 21.810 -19.121 -5.241 1.00 89.25 680 ARG A N 1
ATOM 5110 C CA . ARG A 1 680 ? 23.020 -19.066 -4.416 1.00 89.25 680 ARG A CA 1
ATOM 5111 C C . ARG A 1 680 ? 22.654 -19.063 -2.919 1.00 89.25 680 ARG A C 1
ATOM 5113 O O . ARG A 1 680 ? 21.548 -18.628 -2.591 1.00 89.25 680 ARG A O 1
ATOM 5120 N N . PRO A 1 681 ? 23.540 -19.503 -2.006 1.00 84.62 681 PRO A N 1
ATOM 5121 C CA . PRO A 1 681 ? 23.326 -19.354 -0.564 1.00 84.62 681 PRO A CA 1
ATOM 5122 C C . PRO A 1 681 ? 23.705 -17.952 -0.047 1.00 84.62 681 PRO A C 1
ATOM 5124 O O . PRO A 1 681 ? 23.089 -17.455 0.886 1.00 84.62 681 PRO A O 1
ATOM 5127 N N . ASP A 1 682 ? 24.672 -17.284 -0.677 1.00 82.69 682 ASP A N 1
ATOM 5128 C CA . ASP A 1 682 ? 25.285 -16.012 -0.265 1.00 82.69 682 ASP A CA 1
ATOM 5129 C C . ASP A 1 682 ? 24.534 -14.766 -0.785 1.00 82.69 682 ASP A C 1
ATOM 5131 O O . ASP A 1 682 ? 25.134 -13.775 -1.205 1.00 82.69 682 ASP A O 1
ATOM 5135 N N . ARG A 1 683 ? 23.193 -14.808 -0.788 1.00 83.81 683 ARG A N 1
ATOM 5136 C CA . ARG A 1 683 ? 22.344 -13.741 -1.354 1.00 83.81 683 ARG A CA 1
ATOM 5137 C C . ARG A 1 683 ? 22.277 -12.524 -0.428 1.00 83.81 683 ARG A C 1
ATOM 5139 O O . ARG A 1 683 ? 21.409 -12.437 0.436 1.00 83.81 683 ARG A O 1
ATOM 5146 N N . ALA A 1 684 ? 23.170 -11.561 -0.638 1.00 77.44 684 ALA A N 1
ATOM 5147 C CA . ALA A 1 684 ? 23.094 -10.249 0.001 1.00 77.44 684 ALA A CA 1
ATOM 5148 C C . ALA A 1 684 ? 22.092 -9.317 -0.711 1.00 77.44 684 ALA A C 1
ATOM 5150 O O . ALA A 1 684 ? 22.020 -9.286 -1.943 1.00 77.44 684 ALA A O 1
ATOM 5151 N N . PHE A 1 685 ? 21.372 -8.502 0.065 1.00 81.75 685 PHE A N 1
ATOM 5152 C CA . PHE A 1 685 ? 20.588 -7.377 -0.455 1.00 81.75 685 PHE A CA 1
ATOM 5153 C C . PHE A 1 685 ? 21.493 -6.349 -1.159 1.00 81.75 685 PHE A C 1
ATOM 5155 O O . PHE A 1 685 ? 22.636 -6.134 -0.753 1.00 81.75 685 PHE A O 1
ATOM 5162 N N . TRP A 1 686 ? 20.971 -5.666 -2.181 1.00 83.12 686 TRP A N 1
ATOM 5163 C CA . TRP A 1 686 ? 21.592 -4.468 -2.750 1.00 83.12 686 TRP A CA 1
ATOM 5164 C C . TRP A 1 686 ? 20.514 -3.464 -3.196 1.00 83.12 686 TRP A C 1
ATOM 5166 O O . TRP A 1 686 ? 19.470 -3.886 -3.694 1.00 83.12 686 TRP A O 1
ATOM 5176 N N . PRO A 1 687 ? 20.748 -2.147 -3.078 1.00 78.56 687 PRO A N 1
ATOM 5177 C CA . PRO A 1 687 ? 19.877 -1.153 -3.693 1.00 78.56 687 PRO A CA 1
ATOM 5178 C C . PRO A 1 687 ? 20.117 -1.101 -5.211 1.00 78.56 687 PRO A C 1
ATOM 5180 O O . PRO A 1 687 ? 21.263 -0.990 -5.652 1.00 78.56 687 PRO A O 1
ATOM 5183 N N . ASP A 1 688 ? 19.055 -1.137 -6.025 1.00 80.81 688 ASP A N 1
ATOM 5184 C CA . ASP A 1 688 ? 19.154 -0.768 -7.444 1.00 80.81 688 ASP A CA 1
ATOM 5185 C C . ASP A 1 688 ? 18.864 0.725 -7.640 1.00 80.81 688 ASP A C 1
ATOM 5187 O O . ASP A 1 688 ? 17.727 1.150 -7.847 1.00 80.81 688 ASP A O 1
ATOM 5191 N N . THR A 1 689 ? 19.920 1.531 -7.606 1.00 82.38 689 THR A N 1
ATOM 5192 C CA . THR A 1 689 ? 19.848 2.967 -7.898 1.00 82.38 689 THR A CA 1
ATOM 5193 C C . THR A 1 689 ? 19.660 3.263 -9.390 1.00 82.38 689 THR A C 1
ATOM 5195 O O . THR A 1 689 ? 19.124 4.320 -9.730 1.00 82.38 689 THR A O 1
ATOM 5198 N N . ARG A 1 690 ? 20.030 2.340 -10.296 1.00 86.19 690 ARG A N 1
ATOM 5199 C CA . ARG A 1 690 ? 20.007 2.551 -11.760 1.00 86.19 690 ARG A CA 1
ATOM 5200 C C . ARG A 1 690 ? 18.594 2.762 -12.285 1.00 86.19 690 ARG A C 1
ATOM 5202 O O . ARG A 1 690 ? 18.376 3.656 -13.099 1.00 86.19 690 ARG A O 1
ATOM 5209 N N . THR A 1 691 ? 17.625 2.006 -11.760 1.00 82.00 691 THR A N 1
ATOM 5210 C CA . THR A 1 691 ? 16.189 2.165 -12.056 1.00 82.00 691 THR A CA 1
ATOM 5211 C C . THR A 1 691 ? 15.701 3.614 -11.900 1.00 82.00 691 THR A C 1
ATOM 5213 O O . THR A 1 691 ? 14.848 4.044 -12.681 1.00 82.00 691 THR A O 1
ATOM 5216 N N . HIS A 1 692 ? 16.268 4.387 -10.965 1.00 82.94 692 HIS A N 1
ATOM 5217 C CA . HIS A 1 692 ? 15.936 5.801 -10.755 1.00 82.94 692 HIS A CA 1
ATOM 5218 C C . HIS A 1 692 ? 16.920 6.760 -11.443 1.00 82.94 692 HIS A C 1
ATOM 5220 O O . HIS A 1 692 ? 16.484 7.717 -12.078 1.00 82.94 692 HIS A O 1
ATOM 5226 N N . ALA A 1 693 ? 18.230 6.496 -11.386 1.00 86.06 693 ALA A N 1
ATOM 5227 C CA . ALA A 1 693 ? 19.256 7.363 -11.974 1.00 86.06 693 ALA A CA 1
ATOM 5228 C C . ALA A 1 693 ? 19.108 7.541 -13.500 1.00 86.06 693 ALA A C 1
ATOM 5230 O O . ALA A 1 693 ? 19.389 8.612 -14.027 1.00 86.06 693 ALA A O 1
ATOM 5231 N N . PHE A 1 694 ? 18.603 6.525 -14.208 1.00 91.44 694 PHE A N 1
ATOM 5232 C CA . PHE A 1 694 ? 18.402 6.557 -15.664 1.00 91.44 694 PHE A CA 1
ATOM 5233 C C . PHE A 1 694 ? 17.152 7.354 -16.104 1.00 91.44 694 PHE A C 1
ATOM 5235 O O . PHE A 1 694 ? 16.883 7.459 -17.308 1.00 91.44 694 PHE A O 1
ATOM 5242 N N . ALA A 1 695 ? 16.374 7.909 -15.165 1.00 88.88 695 ALA A N 1
ATOM 5243 C CA . ALA A 1 695 ? 15.161 8.663 -15.476 1.00 88.88 695 ALA A CA 1
ATOM 5244 C C . ALA A 1 695 ? 15.453 9.960 -16.236 1.00 88.88 695 ALA A C 1
ATOM 5246 O O . ALA A 1 695 ? 14.887 10.184 -17.309 1.00 88.88 695 ALA A O 1
ATOM 5247 N N . THR A 1 696 ? 16.390 10.759 -15.732 1.00 86.94 696 THR A N 1
ATOM 5248 C CA . THR A 1 696 ? 16.929 11.945 -16.407 1.00 86.94 696 THR A CA 1
ATOM 5249 C C . THR A 1 696 ? 18.113 11.534 -17.283 1.00 86.94 696 THR A C 1
ATOM 5251 O O . THR A 1 696 ? 18.874 10.640 -16.919 1.00 86.94 696 THR A O 1
ATOM 5254 N N . ARG A 1 697 ? 18.302 12.169 -18.446 1.00 89.44 697 ARG A N 1
ATOM 5255 C CA . ARG A 1 697 ? 19.521 11.973 -19.247 1.00 89.44 697 ARG A CA 1
ATOM 5256 C C . ARG A 1 697 ? 20.669 12.811 -18.655 1.00 89.44 697 ARG A C 1
ATOM 5258 O O . ARG A 1 697 ? 20.493 14.024 -18.553 1.00 89.44 697 ARG A O 1
ATOM 5265 N N . PRO A 1 698 ? 21.839 12.235 -18.323 1.00 90.44 698 PRO A N 1
ATOM 5266 C CA . PRO A 1 698 ? 23.009 13.026 -17.947 1.00 90.44 698 PRO A CA 1
ATOM 5267 C C . PRO A 1 698 ? 23.439 13.949 -19.093 1.00 90.44 698 PRO A C 1
ATOM 5269 O O . PRO A 1 698 ? 23.551 13.510 -20.239 1.00 90.44 698 PRO A O 1
ATOM 5272 N N . ALA A 1 699 ? 23.667 15.228 -18.785 1.00 90.69 699 ALA A N 1
ATOM 5273 C CA . ALA A 1 699 ? 24.138 16.223 -19.754 1.00 90.69 699 ALA A CA 1
ATOM 5274 C C . ALA A 1 699 ? 25.668 16.196 -19.928 1.00 90.69 699 ALA A C 1
ATOM 5276 O O . ALA A 1 699 ? 26.168 16.443 -21.021 1.00 90.69 699 ALA A O 1
ATOM 5277 N N . ALA A 1 700 ? 26.391 15.859 -18.857 1.00 94.00 700 ALA A N 1
ATOM 5278 C CA . ALA A 1 700 ? 27.833 15.649 -18.827 1.00 94.00 700 ALA A CA 1
ATOM 5279 C C . ALA A 1 700 ? 28.113 14.366 -18.015 1.00 94.00 700 ALA A C 1
ATOM 5281 O O . ALA A 1 700 ? 28.275 14.455 -16.799 1.00 94.00 700 ALA A O 1
ATOM 5282 N N . PRO A 1 701 ? 28.053 13.173 -18.638 1.00 94.56 701 PRO A N 1
ATOM 5283 C CA . PRO A 1 701 ? 28.329 11.914 -17.949 1.00 94.56 701 PRO A CA 1
ATOM 5284 C C . PRO A 1 701 ? 29.807 11.814 -17.549 1.00 94.56 701 PRO A C 1
ATOM 5286 O O . PRO A 1 701 ? 30.682 12.230 -18.308 1.00 94.56 701 PRO A O 1
ATOM 5289 N N . LEU A 1 702 ? 30.063 11.248 -16.368 1.00 93.88 702 LEU A N 1
ATOM 5290 C CA . LEU A 1 702 ? 31.399 10.991 -15.819 1.00 93.88 702 LEU A CA 1
ATOM 5291 C C . LEU A 1 702 ? 31.564 9.524 -15.387 1.00 93.88 702 LEU A C 1
ATOM 5293 O O . LEU A 1 702 ? 32.648 8.958 -15.507 1.00 93.88 702 LEU A O 1
ATOM 5297 N N . ALA A 1 703 ? 30.500 8.897 -14.877 1.00 94.62 703 ALA A N 1
ATOM 5298 C CA . ALA A 1 703 ? 30.499 7.494 -14.468 1.00 94.62 703 ALA A CA 1
ATOM 5299 C C . ALA A 1 703 ? 30.011 6.555 -15.597 1.00 94.62 703 ALA A C 1
ATOM 5301 O O . ALA A 1 703 ? 29.178 6.954 -16.414 1.00 94.62 703 ALA A O 1
ATOM 5302 N N . PRO A 1 704 ? 30.421 5.269 -15.629 1.00 95.94 704 PRO A N 1
ATOM 5303 C CA . PRO A 1 704 ? 29.996 4.321 -16.672 1.00 95.94 704 PRO A CA 1
ATOM 5304 C C . PRO A 1 704 ? 28.469 4.143 -16.768 1.00 95.94 704 PRO A C 1
ATOM 5306 O O . PRO A 1 704 ? 27.907 4.064 -17.861 1.00 95.94 704 PRO A O 1
ATOM 5309 N N . ASP A 1 705 ? 27.786 4.158 -15.619 1.00 95.00 705 ASP A N 1
ATOM 5310 C CA . ASP A 1 705 ? 26.321 4.169 -15.524 1.00 95.00 705 ASP A CA 1
ATOM 5311 C C . ASP A 1 705 ? 25.706 5.413 -16.195 1.00 95.00 705 ASP A C 1
ATOM 5313 O O . ASP A 1 705 ? 24.677 5.314 -16.864 1.00 95.00 705 ASP A O 1
ATOM 5317 N N . GLU A 1 706 ? 26.349 6.576 -16.069 1.00 95.38 706 GLU A N 1
ATOM 5318 C CA . GLU A 1 706 ? 25.891 7.824 -16.683 1.00 95.38 706 GLU A CA 1
ATOM 5319 C C . GLU A 1 706 ? 26.134 7.841 -18.191 1.00 95.38 706 GLU A C 1
ATOM 5321 O O . GLU A 1 706 ? 25.275 8.326 -18.922 1.00 95.38 706 GLU A O 1
ATOM 5326 N N . HIS A 1 707 ? 27.238 7.268 -18.682 1.00 96.50 707 HIS A N 1
ATOM 5327 C CA . HIS A 1 707 ? 27.451 7.078 -20.121 1.00 96.50 707 HIS A CA 1
ATOM 5328 C C . HIS A 1 707 ? 26.365 6.161 -20.720 1.00 96.50 707 HIS A C 1
ATOM 5330 O O . HIS A 1 707 ? 25.733 6.531 -21.716 1.00 96.50 707 HIS A O 1
ATOM 5336 N N . LEU A 1 708 ? 26.018 5.044 -20.059 1.00 94.56 708 LEU A N 1
ATOM 5337 C CA . LEU A 1 708 ? 24.874 4.213 -20.470 1.00 94.56 708 LEU A CA 1
ATOM 5338 C C . LEU A 1 708 ? 23.540 4.978 -20.446 1.00 94.56 708 LEU A C 1
ATOM 5340 O O . LEU A 1 708 ? 22.733 4.818 -21.367 1.00 94.56 708 LEU A O 1
ATOM 5344 N N . ALA A 1 709 ? 23.291 5.807 -19.430 1.00 93.75 709 ALA A N 1
ATOM 5345 C CA . ALA A 1 709 ? 22.083 6.630 -19.349 1.00 93.75 709 ALA A CA 1
ATOM 5346 C C . ALA A 1 709 ? 22.067 7.759 -20.401 1.00 93.75 709 ALA A C 1
ATOM 5348 O O . ALA A 1 709 ? 21.012 8.088 -20.947 1.00 93.75 709 ALA A O 1
ATOM 5349 N N . ALA A 1 710 ? 23.224 8.325 -20.747 1.00 93.88 710 ALA A N 1
ATOM 5350 C CA . ALA A 1 710 ? 23.378 9.315 -21.808 1.00 93.88 710 ALA A CA 1
ATOM 5351 C C . ALA A 1 710 ? 23.177 8.710 -23.211 1.00 93.88 710 ALA A C 1
ATOM 5353 O O . ALA A 1 710 ? 22.828 9.444 -24.142 1.00 93.88 710 ALA A O 1
ATOM 5354 N N . GLY A 1 711 ? 23.316 7.389 -23.354 1.00 93.19 711 GLY A N 1
ATOM 5355 C CA . GLY A 1 711 ? 23.175 6.655 -24.614 1.00 93.19 711 GLY A CA 1
ATOM 5356 C C . GLY A 1 711 ? 24.502 6.330 -25.303 1.00 93.19 711 GLY A C 1
ATOM 5357 O O . GLY A 1 711 ? 24.494 6.034 -26.495 1.00 93.19 711 GLY A O 1
ATOM 5358 N N . ASP A 1 712 ? 25.613 6.380 -24.568 1.00 96.00 712 ASP A N 1
ATOM 5359 C CA . ASP A 1 712 ? 26.960 6.027 -25.015 1.00 96.00 712 ASP A CA 1
ATOM 5360 C C . ASP A 1 712 ? 27.410 4.700 -24.367 1.00 96.00 712 ASP A C 1
ATOM 5362 O O . ASP A 1 712 ? 27.968 4.685 -23.266 1.00 96.00 712 ASP A O 1
ATOM 5366 N N . PRO A 1 713 ? 27.155 3.551 -25.018 1.00 96.38 713 PRO A N 1
ATOM 5367 C CA . PRO A 1 713 ? 27.619 2.261 -24.529 1.00 96.38 713 PRO A CA 1
ATOM 5368 C C . PRO A 1 713 ? 29.101 1.990 -24.825 1.00 96.38 713 PRO A C 1
ATOM 5370 O O . PRO A 1 713 ? 29.590 0.958 -24.374 1.00 96.38 713 PRO A O 1
ATOM 5373 N N . ALA A 1 714 ? 29.812 2.856 -25.562 1.00 97.50 714 ALA A N 1
ATOM 5374 C CA . ALA A 1 714 ? 31.240 2.690 -25.828 1.00 97.50 714 ALA A CA 1
ATOM 5375 C C . ALA A 1 714 ? 32.059 3.147 -24.616 1.00 97.50 714 ALA A C 1
ATOM 5377 O O . ALA A 1 714 ? 32.650 2.305 -23.943 1.00 97.50 714 ALA A O 1
ATOM 5378 N N . ALA A 1 715 ? 31.968 4.429 -24.245 1.00 97.25 715 ALA A N 1
ATOM 5379 C CA . ALA A 1 715 ? 32.664 4.957 -23.068 1.00 97.25 715 ALA A CA 1
ATOM 5380 C C . ALA A 1 715 ? 32.244 4.238 -21.770 1.00 97.25 715 ALA A C 1
ATOM 5382 O O . ALA A 1 715 ? 33.060 4.008 -20.876 1.00 97.25 715 ALA A O 1
ATOM 5383 N N . ALA A 1 716 ? 30.980 3.800 -21.683 1.00 97.38 716 ALA A N 1
ATOM 5384 C CA . ALA A 1 716 ? 30.531 2.960 -20.580 1.00 97.38 716 ALA A CA 1
ATOM 5385 C C . ALA A 1 716 ? 31.228 1.588 -20.545 1.00 97.38 716 ALA A C 1
ATOM 5387 O O . ALA A 1 716 ? 31.598 1.127 -19.468 1.00 97.38 716 ALA A O 1
ATOM 5388 N N . LEU A 1 717 ? 31.409 0.918 -21.693 1.00 97.19 717 LEU A N 1
ATOM 5389 C CA . LEU A 1 717 ? 32.085 -0.384 -21.747 1.00 97.19 717 LEU A CA 1
ATOM 5390 C C . LEU A 1 717 ? 33.539 -0.272 -21.277 1.00 97.19 717 LEU A C 1
ATOM 5392 O O . LEU A 1 717 ? 33.996 -1.138 -20.529 1.00 97.19 717 LEU A O 1
ATOM 5396 N N . ASP A 1 718 ? 34.230 0.794 -21.674 1.00 97.19 718 ASP A N 1
ATOM 5397 C CA . ASP A 1 718 ? 35.615 1.056 -21.281 1.00 97.19 718 ASP A CA 1
ATOM 5398 C C . ASP A 1 718 ? 35.708 1.285 -19.763 1.00 97.19 718 ASP A C 1
ATOM 5400 O O . ASP A 1 718 ? 36.401 0.542 -19.065 1.00 97.19 718 ASP A O 1
ATOM 5404 N N . GLY A 1 719 ? 34.896 2.191 -19.208 1.00 97.12 719 GLY A N 1
ATOM 5405 C CA . GLY A 1 719 ? 34.873 2.452 -17.764 1.00 97.12 719 GLY A CA 1
ATOM 5406 C C . GLY A 1 719 ? 34.391 1.268 -16.903 1.00 97.12 719 GLY A C 1
ATOM 5407 O O . GLY A 1 719 ? 34.869 1.080 -15.782 1.00 97.12 719 GLY A O 1
ATOM 5408 N N . TYR A 1 720 ? 33.504 0.399 -17.412 1.00 97.38 720 TYR A N 1
ATOM 5409 C CA . TYR A 1 720 ? 33.209 -0.881 -16.748 1.00 97.38 720 TYR A CA 1
ATOM 5410 C C . TYR A 1 720 ? 34.361 -1.887 -16.868 1.00 97.38 720 TYR A C 1
ATOM 5412 O O . TYR A 1 720 ? 34.525 -2.718 -15.978 1.00 97.38 720 TYR A O 1
ATOM 5420 N N . THR A 1 721 ? 35.161 -1.834 -17.935 1.00 97.12 721 THR A N 1
ATOM 5421 C CA . THR A 1 721 ? 36.356 -2.679 -18.085 1.00 97.12 721 THR A CA 1
ATOM 5422 C C . THR A 1 721 ? 37.429 -2.262 -17.074 1.00 97.12 721 THR A C 1
ATOM 5424 O O . THR A 1 721 ? 37.990 -3.124 -16.404 1.00 97.12 721 THR A O 1
ATOM 5427 N N . GLU A 1 722 ? 37.629 -0.960 -16.852 1.00 96.25 722 GLU A N 1
ATOM 5428 C CA . GLU A 1 722 ? 38.480 -0.442 -15.768 1.00 96.25 722 GLU A CA 1
ATOM 5429 C C . GLU A 1 722 ? 37.965 -0.798 -14.365 1.00 96.25 722 GLU A C 1
ATOM 5431 O O . GLU A 1 722 ? 38.757 -1.005 -13.443 1.00 96.25 722 GLU A O 1
ATOM 5436 N N . ALA A 1 723 ? 36.644 -0.853 -14.171 1.00 95.38 723 ALA A N 1
ATOM 5437 C CA . ALA A 1 723 ? 36.048 -1.296 -12.912 1.00 95.38 723 ALA A CA 1
ATOM 5438 C C . ALA A 1 723 ? 36.277 -2.799 -12.678 1.00 95.38 723 ALA A C 1
ATOM 5440 O O . ALA A 1 723 ? 36.716 -3.185 -11.597 1.00 95.38 723 ALA A O 1
ATOM 5441 N N . LEU A 1 724 ? 36.085 -3.631 -13.706 1.00 95.94 724 LEU A N 1
ATOM 5442 C CA . LEU A 1 724 ? 36.350 -5.074 -13.651 1.00 95.94 724 LEU A CA 1
ATOM 5443 C C . LEU A 1 724 ? 37.842 -5.422 -13.558 1.00 95.94 724 LEU A C 1
ATOM 5445 O O . LEU A 1 724 ? 38.178 -6.491 -13.061 1.00 95.94 724 LEU A O 1
ATOM 5449 N N . ALA A 1 725 ? 38.742 -4.535 -13.988 1.00 95.75 725 ALA A N 1
ATOM 5450 C CA . ALA A 1 725 ? 40.178 -4.677 -13.745 1.00 95.75 725 ALA A CA 1
ATOM 5451 C C . ALA A 1 725 ? 40.558 -4.450 -12.266 1.00 95.75 725 ALA A C 1
ATOM 5453 O O . ALA A 1 725 ? 41.599 -4.932 -11.825 1.00 95.75 725 ALA A O 1
ATOM 5454 N N . ARG A 1 726 ? 39.717 -3.737 -11.500 1.00 95.50 726 ARG A N 1
ATOM 5455 C CA . ARG A 1 726 ? 39.885 -3.498 -10.054 1.00 95.50 726 ARG A CA 1
ATOM 5456 C C . ARG A 1 726 ? 39.146 -4.529 -9.198 1.00 95.50 726 ARG A C 1
ATOM 5458 O O . ARG A 1 726 ? 39.701 -4.983 -8.204 1.00 95.50 726 ARG A O 1
ATOM 5465 N N . ASP A 1 727 ? 37.935 -4.918 -9.595 1.00 93.88 727 ASP A N 1
ATOM 5466 C CA . ASP A 1 727 ? 37.188 -6.036 -9.007 1.00 93.88 727 ASP A CA 1
ATOM 5467 C C . ASP A 1 727 ? 36.518 -6.886 -10.111 1.00 93.88 727 ASP A C 1
ATOM 5469 O O . ASP A 1 727 ? 35.419 -6.560 -10.572 1.00 93.88 727 ASP A O 1
ATOM 5473 N N . PRO A 1 728 ? 37.138 -8.009 -10.529 1.00 90.38 728 PRO A N 1
ATOM 5474 C CA . PRO A 1 728 ? 36.561 -8.923 -11.519 1.00 90.38 728 PRO A CA 1
ATOM 5475 C C . PRO A 1 728 ? 35.272 -9.629 -11.064 1.00 90.38 728 PRO A C 1
ATOM 5477 O O . PRO A 1 728 ? 34.586 -10.244 -11.891 1.00 90.38 728 PRO A O 1
ATOM 5480 N N . ALA A 1 729 ? 34.959 -9.601 -9.764 1.00 87.69 729 ALA A N 1
ATOM 5481 C CA . ALA A 1 729 ? 33.800 -10.255 -9.173 1.00 87.69 729 ALA A CA 1
ATOM 5482 C C . ALA A 1 729 ? 32.587 -9.320 -9.017 1.00 87.69 729 ALA A C 1
ATOM 5484 O O . ALA A 1 729 ? 31.472 -9.838 -8.889 1.00 87.69 729 ALA A O 1
ATOM 5485 N N . ASP A 1 730 ? 32.758 -7.991 -9.073 1.00 91.56 730 ASP A N 1
ATOM 5486 C CA . ASP A 1 730 ? 31.674 -7.031 -8.828 1.00 91.56 730 ASP A CA 1
ATOM 5487 C C . ASP A 1 730 ? 30.482 -7.236 -9.790 1.00 91.56 730 ASP A C 1
ATOM 5489 O O . ASP A 1 730 ? 30.567 -6.939 -10.989 1.00 91.56 730 ASP A O 1
ATOM 5493 N N . PRO A 1 731 ? 29.304 -7.668 -9.297 1.00 91.62 731 PRO A N 1
ATOM 5494 C CA . PRO A 1 731 ? 28.128 -7.842 -10.137 1.00 91.62 731 PRO A CA 1
ATOM 5495 C C . PRO A 1 731 ? 27.560 -6.516 -10.673 1.00 91.62 731 PRO A C 1
ATOM 5497 O O . PRO A 1 731 ? 26.768 -6.557 -11.617 1.00 91.62 731 PRO A O 1
ATOM 5500 N N . HIS A 1 732 ? 27.903 -5.349 -10.112 1.00 93.56 732 HIS A N 1
ATOM 5501 C CA . HIS A 1 732 ? 27.462 -4.036 -10.600 1.00 93.56 732 HIS A CA 1
ATOM 5502 C C . HIS A 1 732 ? 28.218 -3.618 -11.872 1.00 93.56 732 HIS A C 1
ATOM 5504 O O . HIS A 1 732 ? 27.575 -3.388 -12.903 1.00 93.56 732 HIS A O 1
ATOM 5510 N N . ALA A 1 733 ? 29.552 -3.624 -11.858 1.00 95.25 733 ALA A N 1
ATOM 5511 C CA . ALA A 1 733 ? 30.386 -3.436 -13.042 1.00 95.25 733 ALA A CA 1
ATOM 5512 C C . ALA A 1 733 ? 30.153 -4.546 -14.078 1.00 95.25 733 ALA A C 1
ATOM 5514 O O . ALA A 1 733 ? 29.979 -4.263 -15.262 1.00 95.25 733 ALA A O 1
ATOM 5515 N N . ARG A 1 734 ? 30.041 -5.810 -13.642 1.00 95.25 734 ARG A N 1
ATOM 5516 C CA . ARG A 1 734 ? 29.840 -6.958 -14.542 1.00 95.25 734 ARG A CA 1
ATOM 5517 C C . ARG A 1 734 ? 28.506 -6.921 -15.283 1.00 95.25 734 ARG A C 1
ATOM 5519 O O . ARG A 1 734 ? 28.458 -7.223 -16.473 1.00 95.25 734 ARG A O 1
ATOM 5526 N N . SER A 1 735 ? 27.422 -6.525 -14.611 1.00 95.62 735 SER A N 1
ATOM 5527 C CA . SER A 1 735 ? 26.127 -6.308 -15.276 1.00 95.62 735 SER A CA 1
ATOM 5528 C C . SER A 1 735 ? 26.158 -5.110 -16.225 1.00 95.62 735 SER A C 1
ATOM 5530 O O . SER A 1 735 ? 25.608 -5.206 -17.321 1.00 95.62 735 SER A O 1
ATOM 5532 N N . GLY A 1 736 ? 26.856 -4.036 -15.843 1.00 96.50 736 GLY A N 1
ATOM 5533 C CA . GLY A 1 736 ? 27.140 -2.882 -16.694 1.00 96.50 736 GLY A CA 1
ATOM 5534 C C . GLY A 1 736 ? 27.823 -3.275 -18.003 1.00 96.50 736 GLY A C 1
ATOM 5535 O O . GLY A 1 736 ? 27.266 -3.069 -19.081 1.00 96.50 736 GLY A O 1
ATOM 5536 N N . TRP A 1 737 ? 28.977 -3.937 -17.901 1.00 97.06 737 TRP A N 1
ATOM 5537 C CA . TRP A 1 737 ? 29.778 -4.417 -19.030 1.00 97.06 737 TRP A CA 1
ATOM 5538 C C . TRP A 1 737 ? 28.973 -5.309 -19.984 1.00 97.06 737 TRP A C 1
ATOM 5540 O O . TRP A 1 737 ? 28.983 -5.103 -21.197 1.00 97.06 737 TRP A O 1
ATOM 5550 N N . ILE A 1 738 ? 28.217 -6.273 -19.441 1.00 96.62 738 ILE A N 1
ATOM 5551 C CA . ILE A 1 738 ? 27.375 -7.185 -20.231 1.00 96.62 738 ILE A CA 1
ATOM 5552 C C . ILE A 1 738 ? 26.307 -6.416 -21.023 1.00 96.62 738 ILE A C 1
ATOM 5554 O O . ILE A 1 738 ? 26.080 -6.724 -22.195 1.00 96.62 738 ILE A O 1
ATOM 5558 N N . VAL A 1 739 ? 25.654 -5.421 -20.412 1.00 97.00 739 VAL A N 1
ATOM 5559 C CA . VAL A 1 739 ? 24.609 -4.625 -21.074 1.00 97.00 739 VAL A CA 1
ATOM 5560 C C . VAL A 1 739 ? 25.206 -3.643 -22.085 1.00 97.00 739 VAL A C 1
ATOM 5562 O O . VAL A 1 739 ? 24.685 -3.550 -23.196 1.00 97.00 739 VAL A O 1
ATOM 5565 N N . ALA A 1 740 ? 26.319 -2.979 -21.763 1.00 97.19 740 ALA A N 1
ATOM 5566 C CA . ALA A 1 740 ? 27.040 -2.102 -22.687 1.00 97.19 740 ALA A CA 1
ATOM 5567 C C . ALA A 1 740 ? 27.513 -2.867 -23.935 1.00 97.19 740 ALA A C 1
ATOM 5569 O O . ALA A 1 740 ? 27.214 -2.474 -25.066 1.00 97.19 740 ALA A O 1
ATOM 5570 N N . ARG A 1 741 ? 28.132 -4.042 -23.752 1.00 96.12 741 ARG A N 1
ATOM 5571 C CA . ARG A 1 741 ? 28.553 -4.902 -24.866 1.00 96.12 741 ARG A CA 1
ATOM 5572 C C . ARG A 1 741 ? 27.367 -5.380 -25.709 1.00 96.12 741 ARG A C 1
ATOM 5574 O O . ARG A 1 741 ? 27.468 -5.410 -26.932 1.00 96.12 741 ARG A O 1
ATOM 5581 N N . ALA A 1 742 ? 26.243 -5.717 -25.076 1.00 95.81 742 ALA A N 1
ATOM 5582 C CA . ALA A 1 742 ? 25.019 -6.130 -25.763 1.00 95.81 742 ALA A CA 1
ATOM 5583 C C . ALA A 1 742 ? 24.288 -4.988 -26.499 1.00 95.81 742 ALA A C 1
ATOM 5585 O O . ALA A 1 742 ? 23.487 -5.266 -27.392 1.00 95.81 742 ALA A O 1
ATOM 5586 N N . ALA A 1 743 ? 24.545 -3.728 -26.134 1.00 94.75 743 ALA A N 1
ATOM 5587 C CA . ALA A 1 743 ? 24.045 -2.551 -26.842 1.00 94.75 743 ALA A CA 1
ATOM 5588 C C . ALA A 1 743 ? 24.893 -2.217 -28.085 1.00 94.75 743 ALA A C 1
ATOM 5590 O O . ALA A 1 743 ? 24.334 -1.801 -29.097 1.00 94.75 743 ALA A O 1
ATOM 5591 N N . LEU A 1 744 ? 26.211 -2.444 -28.023 1.00 95.06 744 LEU A N 1
ATOM 5592 C CA . LEU A 1 744 ? 27.138 -2.287 -29.154 1.00 95.06 744 LEU A CA 1
ATOM 5593 C C . LEU A 1 744 ? 27.013 -3.415 -30.195 1.00 95.06 744 LEU A C 1
ATOM 5595 O O . LEU A 1 744 ? 27.049 -3.148 -31.392 1.00 95.06 744 LEU A O 1
ATOM 5599 N N . ASP A 1 745 ? 26.851 -4.666 -29.748 1.00 93.56 745 ASP A N 1
ATOM 5600 C CA . ASP A 1 745 ? 26.753 -5.866 -30.599 1.00 93.56 745 ASP A CA 1
ATOM 5601 C C . ASP A 1 745 ? 25.404 -6.603 -30.385 1.00 93.56 745 ASP A C 1
ATOM 5603 O O . ASP A 1 745 ? 25.328 -7.622 -29.683 1.00 93.56 745 ASP A O 1
ATOM 5607 N N . PRO A 1 746 ? 24.288 -6.079 -30.937 1.00 91.12 746 PRO A N 1
ATOM 5608 C CA . PRO A 1 746 ? 22.939 -6.591 -30.689 1.00 91.12 746 PRO A CA 1
ATOM 5609 C C . PRO A 1 746 ? 22.620 -7.874 -31.488 1.00 91.12 746 PRO A C 1
ATOM 5611 O O . PRO A 1 746 ? 21.815 -7.877 -32.422 1.00 91.12 746 PRO A O 1
ATOM 5614 N N . GLY A 1 747 ? 23.205 -9.007 -31.086 1.00 92.00 747 GLY A N 1
ATOM 5615 C CA . GLY A 1 747 ? 23.067 -10.299 -31.777 1.00 92.00 747 GLY A CA 1
ATOM 5616 C C . GLY A 1 747 ? 22.427 -11.455 -30.977 1.00 92.00 747 GLY A C 1
ATOM 5617 O O . GLY A 1 747 ? 22.100 -11.330 -29.793 1.00 92.00 747 GLY A O 1
ATOM 5618 N N . PRO A 1 748 ? 22.282 -12.650 -31.593 1.00 90.75 748 PRO A N 1
ATOM 5619 C CA . PRO A 1 748 ? 21.912 -13.890 -30.895 1.00 90.75 748 PRO A CA 1
ATOM 5620 C C . PRO A 1 748 ? 22.907 -14.305 -29.797 1.00 90.75 748 PRO A C 1
ATOM 5622 O O . PRO A 1 748 ? 22.533 -15.026 -28.872 1.00 90.75 748 PRO A O 1
ATOM 5625 N N . ALA A 1 749 ? 24.167 -13.862 -29.885 1.00 88.44 749 ALA A N 1
ATOM 5626 C CA . ALA A 1 749 ? 25.148 -13.993 -28.811 1.00 88.44 749 ALA A CA 1
ATOM 5627 C C . ALA A 1 749 ? 24.727 -13.149 -27.598 1.00 88.44 749 ALA A C 1
ATOM 5629 O O . ALA A 1 749 ? 24.351 -13.721 -26.579 1.00 88.44 749 ALA A O 1
ATOM 5630 N N . ALA A 1 750 ? 24.644 -11.823 -27.753 1.00 90.75 750 ALA A N 1
ATOM 5631 C CA . ALA A 1 750 ? 24.204 -10.891 -26.712 1.00 90.75 750 ALA A CA 1
ATOM 5632 C C . ALA A 1 750 ? 22.863 -11.277 -26.057 1.00 90.75 750 ALA A C 1
ATOM 5634 O O . ALA A 1 750 ? 22.727 -11.210 -24.836 1.00 90.75 750 ALA A O 1
ATOM 5635 N N . ARG A 1 751 ? 21.884 -11.771 -26.831 1.00 90.81 751 ARG A N 1
ATOM 5636 C CA . ARG A 1 751 ? 20.612 -12.272 -26.272 1.00 90.81 751 ARG A CA 1
ATOM 5637 C C . ARG A 1 751 ? 20.774 -13.493 -25.356 1.00 90.81 751 ARG A C 1
ATOM 5639 O O . ARG A 1 751 ? 20.007 -13.612 -24.404 1.00 90.81 751 ARG A O 1
ATOM 5646 N N . ARG A 1 752 ? 21.744 -14.382 -25.604 1.00 89.38 752 ARG A N 1
ATOM 5647 C CA . ARG A 1 752 ? 22.079 -15.498 -24.695 1.00 89.38 752 ARG A CA 1
ATOM 5648 C C . ARG A 1 752 ? 22.826 -14.988 -23.461 1.00 89.38 752 ARG A C 1
ATOM 5650 O O . ARG A 1 752 ? 22.428 -15.322 -22.349 1.00 89.38 752 ARG A O 1
ATOM 5657 N N . THR A 1 753 ? 23.808 -14.108 -23.659 1.00 91.44 753 THR A N 1
ATOM 5658 C CA . THR A 1 753 ? 24.575 -13.420 -22.605 1.00 91.44 753 THR A CA 1
ATOM 5659 C C . THR A 1 753 ? 23.659 -12.727 -21.586 1.00 91.44 753 THR A C 1
ATOM 5661 O O . THR A 1 753 ? 23.795 -12.950 -20.390 1.00 91.44 753 THR A O 1
ATOM 5664 N N . LEU A 1 754 ? 22.658 -11.965 -22.046 1.00 94.00 754 LEU A N 1
ATOM 5665 C CA . LEU A 1 754 ? 21.661 -11.300 -21.190 1.00 94.00 754 LEU A CA 1
ATOM 5666 C C . LEU A 1 754 ? 20.635 -12.259 -20.555 1.00 94.00 754 LEU A C 1
ATOM 5668 O O . LEU A 1 754 ? 20.010 -11.926 -19.548 1.00 94.00 754 LEU A O 1
ATOM 5672 N N . ALA A 1 755 ? 20.408 -13.438 -21.142 1.00 91.25 755 ALA A N 1
ATOM 5673 C CA . ALA A 1 755 ? 19.440 -14.410 -20.629 1.00 91.25 755 ALA A CA 1
ATOM 5674 C C . ALA A 1 755 ? 20.013 -15.307 -19.518 1.00 91.25 755 ALA A C 1
ATOM 5676 O O . ALA A 1 755 ? 19.249 -15.731 -18.644 1.00 91.25 755 ALA A O 1
ATOM 5677 N N . ARG A 1 756 ? 21.322 -15.593 -19.571 1.00 91.50 756 ARG A N 1
ATOM 5678 C CA . ARG A 1 756 ? 22.086 -16.473 -18.667 1.00 91.50 756 ARG A CA 1
ATOM 5679 C C . ARG A 1 756 ? 23.472 -15.865 -18.307 1.00 91.50 756 ARG A C 1
ATOM 5681 O O . ARG A 1 756 ? 24.491 -16.517 -18.539 1.00 91.50 756 ARG A O 1
ATOM 5688 N N . PRO A 1 757 ? 23.564 -14.626 -17.784 1.00 93.19 757 PRO A N 1
ATOM 5689 C CA . PRO A 1 757 ? 24.846 -13.960 -17.515 1.00 93.19 757 PRO A CA 1
ATOM 5690 C C . PRO A 1 757 ? 25.712 -14.698 -16.484 1.00 93.19 757 PRO A C 1
ATOM 5692 O O . PRO A 1 757 ? 26.933 -14.595 -16.523 1.00 93.19 757 PRO A O 1
ATOM 5695 N N . GLU A 1 758 ? 25.105 -15.483 -15.593 1.00 90.31 758 GLU A N 1
ATOM 5696 C CA . GLU A 1 758 ? 25.812 -16.318 -14.619 1.00 90.31 758 GLU A CA 1
ATOM 5697 C C . GLU A 1 758 ? 26.536 -17.533 -15.232 1.00 90.31 758 GLU A C 1
ATOM 5699 O O . GLU A 1 758 ? 27.417 -18.090 -14.585 1.00 90.31 758 GLU A O 1
ATOM 5704 N N . LEU A 1 759 ? 26.230 -17.917 -16.482 1.00 88.00 759 LEU A N 1
ATOM 5705 C CA . LEU A 1 759 ? 26.999 -18.933 -17.221 1.00 88.00 759 LEU A CA 1
ATOM 5706 C C . LEU A 1 759 ? 28.312 -18.384 -17.795 1.00 88.00 759 LEU A C 1
ATOM 5708 O O . LEU A 1 759 ? 29.177 -19.151 -18.216 1.00 88.00 759 LEU A O 1
ATOM 5712 N N . LEU A 1 760 ? 28.484 -17.061 -17.809 1.00 80.44 760 LEU A N 1
ATOM 5713 C CA . LEU A 1 760 ? 29.770 -16.446 -18.098 1.00 80.44 760 LEU A CA 1
ATOM 5714 C C . LEU A 1 760 ? 30.641 -16.621 -16.854 1.00 80.44 760 LEU A C 1
ATOM 5716 O O . LEU A 1 760 ? 30.472 -15.903 -15.865 1.00 80.44 760 LEU A O 1
ATOM 5720 N N . GLN A 1 761 ? 31.609 -17.528 -16.892 1.00 60.94 761 GLN A N 1
ATOM 5721 C CA . GLN A 1 761 ? 32.704 -17.487 -15.925 1.00 60.94 761 GLN A CA 1
ATOM 5722 C C . GLN A 1 761 ? 33.659 -16.338 -16.293 1.00 60.94 761 GLN A C 1
ATOM 5724 O O . GLN A 1 761 ? 33.782 -16.013 -17.479 1.00 60.94 761 GLN A O 1
ATOM 5729 N N . PRO A 1 762 ? 34.313 -15.671 -15.325 1.00 54.16 762 PRO A N 1
ATOM 5730 C CA . PRO A 1 762 ? 35.534 -14.945 -15.647 1.00 54.16 762 PRO A CA 1
ATOM 5731 C C . PRO A 1 762 ? 36.522 -15.968 -16.223 1.00 54.16 762 PRO A C 1
ATOM 5733 O O . PRO A 1 762 ? 36.676 -17.052 -15.658 1.00 54.16 762 PRO A O 1
ATOM 5736 N N . GLN A 1 763 ? 37.169 -15.664 -17.351 1.00 41.66 763 GLN A N 1
ATOM 5737 C CA . GLN A 1 763 ? 38.338 -16.462 -17.713 1.00 41.66 763 GLN A CA 1
ATOM 5738 C C . GLN 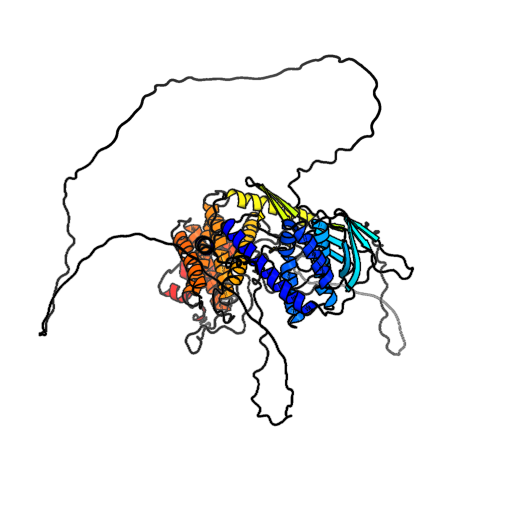A 1 763 ? 39.404 -16.209 -16.640 1.00 41.66 763 GLN A C 1
ATOM 5740 O O . GLN A 1 763 ? 39.605 -15.043 -16.287 1.00 41.66 763 GLN A O 1
ATOM 5745 N N . PRO A 1 764 ? 40.064 -17.249 -16.098 1.00 34.16 764 PRO A N 1
ATOM 5746 C CA . PRO A 1 764 ? 41.220 -17.029 -15.244 1.00 34.16 764 PRO A CA 1
ATOM 5747 C C . PRO A 1 764 ? 42.257 -16.242 -16.049 1.00 34.16 764 PRO A C 1
ATOM 5749 O O . PRO A 1 764 ? 42.504 -16.557 -17.218 1.00 34.16 764 PRO A O 1
ATOM 5752 N N . SER A 1 765 ? 42.821 -15.202 -15.438 1.00 35.78 765 SER A N 1
ATOM 5753 C CA . SER A 1 765 ? 43.900 -14.418 -16.031 1.00 35.78 765 SER A CA 1
ATOM 5754 C C . SER A 1 765 ? 45.053 -15.345 -16.427 1.00 35.78 765 SER A C 1
ATOM 5756 O O . SER A 1 765 ? 45.471 -16.199 -15.643 1.00 35.78 765 SER A O 1
ATOM 5758 N N . ARG A 1 766 ? 45.507 -15.195 -17.673 1.00 31.12 766 ARG A N 1
ATOM 5759 C CA . ARG A 1 766 ? 46.699 -15.852 -18.220 1.00 31.12 766 ARG A CA 1
ATOM 5760 C C . ARG A 1 766 ? 47.941 -15.015 -17.958 1.00 31.12 766 ARG A C 1
ATOM 5762 O O . ARG A 1 766 ? 47.787 -13.775 -17.952 1.00 31.12 766 ARG A O 1
#

Solvent-accessible surface area (backbone atoms only — not comparable to full-atom values): 47142 Å² total; per-residue (Å²): 134,82,84,72,76,78,78,77,76,95,67,83,55,68,72,43,54,51,34,42,15,44,31,31,45,40,75,68,40,49,54,49,39,54,51,50,51,49,53,50,48,53,54,52,48,46,60,48,49,75,70,44,64,84,58,83,57,98,46,54,54,56,70,59,26,50,48,46,34,48,55,18,32,74,68,27,45,72,57,34,50,51,52,60,57,30,25,46,46,27,19,43,53,53,43,51,55,29,42,81,68,69,75,43,86,77,77,67,66,51,51,66,60,24,49,51,35,41,51,16,52,48,24,20,34,59,38,40,38,78,48,75,44,34,29,44,31,52,57,27,28,41,65,36,86,95,42,26,35,38,50,50,85,91,52,66,80,48,80,50,59,30,41,40,32,28,48,79,34,30,41,42,36,35,47,56,69,46,98,87,66,48,57,61,70,49,73,51,67,65,70,75,60,81,72,68,88,69,76,90,77,71,88,77,80,83,73,82,91,78,86,91,82,84,89,82,87,88,87,84,86,85,88,86,84,88,87,85,85,90,89,89,90,87,85,88,88,85,88,86,88,88,88,86,91,91,83,89,91,83,88,86,86,87,87,83,86,87,87,84,84,86,85,86,89,89,87,86,82,90,88,84,89,84,90,86,88,87,88,86,90,86,89,90,90,84,90,85,90,86,90,86,89,84,85,90,81,90,89,86,80,82,91,89,85,83,91,84,88,86,85,84,87,85,90,85,84,82,87,85,85,86,81,91,75,87,79,78,85,93,85,78,82,86,82,76,75,61,54,78,47,66,50,81,95,72,91,71,77,93,75,80,89,86,84,89,76,85,89,81,82,86,87,84,85,88,89,82,88,81,84,90,88,79,90,79,85,88,85,85,80,88,82,89,87,81,82,87,77,85,78,87,82,79,82,77,77,81,77,73,80,76,74,82,70,65,47,66,44,69,53,46,65,42,61,42,78,50,101,92,44,72,32,57,30,37,41,50,36,54,55,37,36,56,72,54,59,61,77,43,82,64,58,71,69,56,74,65,55,51,51,49,51,38,58,36,45,41,50,14,51,52,62,48,58,73,72,56,89,75,68,34,34,33,61,65,67,73,71,63,45,58,28,40,24,72,46,70,91,68,59,91,72,54,76,72,80,72,62,82,60,42,38,32,31,16,45,56,14,44,31,28,30,37,33,28,82,55,83,39,27,69,55,40,40,45,48,57,36,29,35,51,35,41,23,55,48,35,47,44,50,76,75,39,72,36,50,66,64,89,67,57,61,78,37,85,43,94,86,53,61,59,57,32,21,58,63,60,46,51,46,49,31,45,13,32,40,11,41,17,31,45,22,55,63,28,52,79,36,83,94,39,23,61,49,15,28,13,48,19,46,29,30,41,51,48,23,45,52,42,43,47,50,44,76,75,68,35,54,53,31,75,66,22,48,52,32,50,56,24,37,45,54,43,37,63,50,54,72,70,54,89,62,56,67,68,31,44,47,28,23,48,49,34,57,47,33,53,54,31,27,41,38,52,55,41,38,45,62,60,65,32,99,86,70,44,88,27,66,47,90,84,62,73,84,61,86,76,43,54,74,54,56,39,41,56,68,49,92,78,57,84,49,37,71,32,23,44,31,53,70,37,35,61,69,15,29,52,49,18,48,59,42,34,73,76,40,78,76,43,44,67,38,52,20,47,30,55,48,20,50,31,67,75,47,79,41,79,62,34,56,47,48,66,73,46,50,37,66,59,70,81,77,80,88,128